Protein AF-0000000066302447 (afdb_homodimer)

InterPro domains:
  IPR000644 CBS domain [PS51371] (210-271)
  IPR002550 CNNM, transmembrane domain [PF01595] (18-188)
  IPR002550 CNNM, transmembrane domain [PS51846] (8-191)
  IPR044751 Ion transporter-like, CBS domain [cd04590] (206-306)
  IPR045095 Ancient conserved domain protein family [PTHR12064] (4-421)
  IPR046342 CBS domain superfamily [G3DSA:3.10.580.10] (189-322)
  IPR046342 CBS domain superfamily [G3DSA:3.10.580.10] (378-416)
  IPR046342 CBS domain superfamily [SSF54631] (194-410)

Nearest PDB structures (foldseek):
  4iy2-assembly1_A  TM=8.994E-01  e=2.923E-12  Homo sapiens
  4iy0-assembly1_A-2  TM=8.975E-01  e=4.958E-12  Homo sapiens
  6wus-assembly1_A-2  TM=8.958E-01  e=4.231E-12  Mus musculus
  8f6d-assembly1_A  TM=8.236E-01  e=1.724E-12  Homo sapiens
  4iys-assembly1_A-2  TM=8.165E-01  e=1.095E-11  Homo sapiens

Organism: Arabidopsis thaliana (NCBI:txid3702)

pLDDT: mean 77.13, std 24.18, range [18.23, 97.19]

Secondary structure (DSSP, 8-state):
------TTSHHHHHHHHHHHHHHHHHHHHHHHHHHHHTS-HHHHHHHHHHS-HHHHHHHHHHHHHHSSHHHHHHHHHHHHHHHHHHHHHHHTTTS-HHHHHHHHHHHHHIIIIIHHHHHHHHSHHHHHHHHHHHHHHHHHHHHHHHHHHHHHHHHHH------PPPHHHHHHHHHHTBGGGTSS--B-HHHHHHHHHHHHHTT-BHHHHPEEGGG---EETT-B--HHHHHHHHHHT-SEEEEEESEEEEEEEEEEGGGGGG--GGG--BGGGS--B---EEETT-BHHHHHHHHHTTS-SEEEEEEE---------------------------------------------------------------S-GGGGB---SSSPP----TTEEEEEEEEHHHHHHHHHTS----TT-------/------TTSHHHHHHHHHHHHHHHHHHHHHHHHHHHHTS-HHHHHHHHHHS-HHHHHHHHHHHHHHSSHHHHHHHHHHHHHHHHHHHHHHHTTTS-HHHHHHHHHHHHHIIIIIHHHHHHHHSHHHHHHHHHHHHHHHHHHTHHHHHHHHHHHHHHH------PPPHHHHHHHHHHTBGGGTSS--B-HHHHHHHHHHHHHTT-BHHHHPEEGGG---EETT-B--HHHHHHHHHHT-SEEEEEESEEEEEEEEEEGGGGGG--GGG--BGGGS-PBP--EEETT-BHHHHHHHHHTTS-SEEEEEEE---------------------------------------------------------------S-GGGGB---SSSPP----TTEEEEEEEEHHHHHHHHHTS----TT-------

GO terms:
  GO:0005886 plasma membrane (C, IDA)
  GO:0005886 plasma membrane (C, HDA)

Solvent-accessible surface area (backbone atoms only — not comparable to full-atom values): 46973 Å² total; per-residue (Å²): 129,61,55,70,56,56,85,84,37,71,66,39,54,51,50,50,52,51,47,53,49,33,35,51,50,15,6,50,26,42,6,46,44,47,15,53,67,32,53,51,67,60,58,36,52,28,25,41,73,41,40,56,75,68,48,18,52,28,27,57,50,32,48,74,56,53,70,45,49,51,41,44,51,41,32,31,49,50,55,20,48,54,26,60,62,50,43,58,67,64,44,50,30,70,37,66,70,70,65,36,48,56,49,48,51,51,48,40,45,44,54,19,34,48,50,30,28,55,50,20,60,73,39,17,62,63,52,42,29,72,43,30,66,59,51,52,52,47,43,62,70,38,33,84,64,24,44,61,54,22,51,52,45,40,71,74,71,46,74,88,68,71,84,72,70,50,72,61,26,43,44,47,48,44,46,45,31,14,48,86,59,71,62,77,22,82,38,46,69,65,47,37,41,29,40,44,16,44,61,50,38,73,77,34,28,35,65,79,54,41,44,48,51,89,76,55,76,68,44,54,40,82,38,51,39,24,62,66,51,50,49,48,48,52,69,71,58,56,62,65,37,42,25,18,55,104,40,84,57,32,64,69,23,28,32,51,45,58,72,44,42,82,49,55,38,88,70,42,50,41,45,69,77,45,80,31,25,51,50,51,77,39,54,37,76,39,44,40,63,58,53,50,55,52,26,32,71,12,71,38,57,44,32,37,24,29,41,81,52,75,74,71,67,75,68,75,82,75,81,72,75,75,80,84,75,77,77,74,76,77,81,80,84,79,79,81,85,65,90,74,81,81,69,76,71,74,71,70,71,74,76,73,72,74,75,81,71,75,66,71,85,62,83,66,78,72,70,70,50,72,46,83,75,72,58,79,50,43,54,77,65,85,83,54,79,74,85,70,65,56,92,50,52,43,53,53,21,38,37,39,51,65,42,54,48,24,51,31,51,67,43,75,71,41,46,64,79,54,36,73,61,74,82,124,128,63,52,71,57,55,86,84,38,72,65,38,54,52,51,50,50,51,47,52,49,32,36,51,51,16,6,50,24,42,6,45,46,48,16,54,66,35,55,52,68,59,58,35,53,29,24,41,75,42,39,56,75,69,48,18,54,28,27,57,50,32,47,73,58,53,70,46,49,53,42,43,50,41,32,31,49,50,54,20,49,54,28,59,63,49,43,56,68,64,43,51,30,71,37,66,70,70,63,32,49,54,51,49,50,50,48,40,45,43,54,18,34,48,50,29,27,55,50,20,60,72,39,17,61,63,53,42,28,71,44,30,67,60,51,52,50,49,43,61,71,38,34,84,66,25,45,62,54,22,51,52,47,40,69,74,72,46,75,89,69,72,85,72,71,48,72,61,26,44,45,47,47,44,47,45,31,14,47,87,59,71,63,76,22,81,37,46,70,66,46,39,42,30,42,42,15,44,62,50,38,73,78,34,30,36,65,78,53,40,44,48,52,89,78,54,76,68,44,53,40,81,39,52,40,25,62,65,51,50,48,48,48,53,68,71,59,57,64,64,37,42,26,18,54,104,39,85,56,33,63,70,23,29,34,51,44,57,71,45,41,84,51,55,38,88,68,42,48,41,45,70,77,45,80,30,25,51,51,53,78,40,56,37,77,39,43,39,62,60,53,51,56,50,26,31,70,12,72,36,57,44,32,38,24,30,42,78,49,75,74,69,66,72,69,72,75,75,79,66,78,77,75,84,81,73,86,73,79,77,81,83,85,79,81,80,88,68,88,78,79,82,71,78,72,76,71,72,71,73,78,72,74,74,74,82,71,76,66,72,85,62,81,68,79,72,70,68,49,71,48,85,73,71,58,81,50,44,56,79,66,85,82,54,79,72,85,71,67,58,92,47,53,44,51,53,23,38,37,40,51,66,43,55,50,24,50,31,50,66,42,75,73,41,46,63,81,54,37,72,60,70,80,125

Radius of gyration: 39.13 Å; Cα contacts (8 Å, |Δi|>4): 1210; chains: 2; bounding box: 132×111×74 Å

Sequence (848 aa):
MAVEYVCCSPNFFIHIAVIVFLVLFAGLMSGLTLGLMSLSLVDLEVLAKSGTPEHRKYAAKILPVVKNQHLLLVTLLICNAAAMETLPIFLDGLVTAWGAILISVTLILLFGEIIPQSICSRYGLAIGATVAPFVRVLVFICLPVAWPISKLLDFLLGHRRAALFRRAELKTLVDFHGNEAGKGGELTHDETTIIAGALELSEKMVKDAMTPISDIFVIDINAKLDRDLMNLILEKGHSRVPVYYEQPTNIIGLVLVKNLLTINPDEEIPVKNVTIRRIPRVPEILPLYDILNEFQKGLSHMAVVVRQCDKIHPLPSKNGSVKEARVDVDSEGTPTPQERMLRTKRSLQKWKSFPNRASSFKGGSKSKKWSKDNDADILQLNGNPLPKLAEEEEAVGIITMEDVIEELLQEEIFDETDHHFEDSMAVEYVCCSPNFFIHIAVIVFLVLFAGLMSGLTLGLMSLSLVDLEVLAKSGTPEHRKYAAKILPVVKNQHLLLVTLLICNAAAMETLPIFLDGLVTAWGAILISVTLILLFGEIIPQSICSRYGLAIGATVAPFVRVLVFICLPVAWPISKLLDFLLGHRRAALFRRAELKTLVDFHGNEAGKGGELTHDETTIIAGALELSEKMVKDAMTPISDIFVIDINAKLDRDLMNLILEKGHSRVPVYYEQPTNIIGLVLVKNLLTINPDEEIPVKNVTIRRIPRVPEILPLYDILNEFQKGLSHMAVVVRQCDKIHPLPSKNGSVKEARVDVDSEGTPTPQERMLRTKRSLQKWKSFPNRASSFKGGSKSKKWSKDNDADILQLNGNPLPKLAEEEEAVGIITMEDVIEELLQEEIFDETDHHFEDS

Structure (mmCIF, N/CA/C/O backbone):
data_AF-0000000066302447-model_v1
#
loop_
_entity.id
_entity.type
_entity.pdbx_description
1 polymer 'DUF21 domain-containing protein At4g33700'
#
loop_
_atom_site.group_PDB
_atom_site.id
_atom_site.type_symbol
_atom_site.label_atom_id
_atom_site.label_alt_id
_atom_site.label_comp_id
_atom_site.label_asym_id
_atom_site.label_entity_id
_atom_site.label_seq_id
_atom_site.pdbx_PDB_ins_code
_atom_site.Cartn_x
_atom_site.Cartn_y
_atom_site.Cartn_z
_atom_site.occupancy
_atom_site.B_iso_or_equiv
_atom_site.auth_seq_id
_atom_site.auth_comp_id
_atom_site.auth_asym_id
_atom_site.auth_atom_id
_atom_site.pdbx_PDB_model_num
ATOM 1 N N . MET A 1 1 ? -7.023 57.812 24.484 1 30.95 1 MET A N 1
ATOM 2 C CA . MET A 1 1 ? -8.312 58.312 24.953 1 30.95 1 MET A CA 1
ATOM 3 C C . MET A 1 1 ? -9.414 57.281 24.719 1 30.95 1 MET A C 1
ATOM 5 O O . MET A 1 1 ? -9.688 56.906 23.594 1 30.95 1 MET A O 1
ATOM 9 N N . ALA A 1 2 ? -9.586 56.438 25.688 1 41.81 2 ALA A N 1
ATOM 10 C CA . ALA A 1 2 ? -10.625 55.406 25.703 1 41.81 2 ALA A CA 1
ATOM 11 C C . ALA A 1 2 ? -11.992 56 25.375 1 41.81 2 ALA A C 1
ATOM 13 O O . ALA A 1 2 ? -12.477 56.875 26.094 1 41.81 2 ALA A O 1
ATOM 14 N N . VAL A 1 3 ? -12.172 56.281 24.156 1 43.91 3 VAL A N 1
ATOM 15 C CA . VAL A 1 3 ? -13.547 56.719 23.922 1 43.91 3 VAL A CA 1
ATOM 16 C C . VAL A 1 3 ? -14.516 55.812 24.688 1 43.91 3 VAL A C 1
ATOM 18 O O . VAL A 1 3 ? -14.492 54.594 24.547 1 43.91 3 VAL A O 1
ATOM 21 N N . GLU A 1 4 ? -14.836 56.188 25.891 1 48.19 4 GLU A N 1
ATOM 22 C CA . GLU A 1 4 ? -15.859 55.562 26.719 1 48.19 4 GLU A CA 1
ATOM 23 C C . GLU A 1 4 ? -17.125 55.281 25.906 1 48.19 4 GLU A C 1
ATOM 25 O O . GLU A 1 4 ? -17.812 56.188 25.484 1 48.19 4 GLU A O 1
ATOM 30 N N . TYR A 1 5 ? -17 54.312 25.031 1 49.69 5 TYR A N 1
ATOM 31 C CA . TYR A 1 5 ? -18.266 54.031 24.375 1 49.69 5 TYR A CA 1
ATOM 32 C C . TYR A 1 5 ? -19.375 53.781 25.406 1 49.69 5 TYR A C 1
ATOM 34 O O . TYR A 1 5 ? -19.156 53.094 26.391 1 49.69 5 TYR A O 1
ATOM 42 N N . VAL A 1 6 ? -20.172 54.75 25.578 1 51.84 6 VAL A N 1
ATOM 43 C CA . VAL A 1 6 ? -21.375 54.625 26.391 1 51.84 6 VAL A CA 1
ATOM 44 C C . VAL A 1 6 ? -22.125 53.375 26 1 51.84 6 VAL A C 1
ATOM 46 O O . VAL A 1 6 ? -22.328 53.094 24.812 1 51.84 6 VAL A O 1
ATOM 49 N N . CYS A 1 7 ? -22.344 52.531 26.906 1 54.97 7 CYS A N 1
ATOM 50 C CA . CYS A 1 7 ? -23.203 51.375 26.875 1 54.97 7 CYS A CA 1
ATOM 51 C C . CYS A 1 7 ? -24.562 51.719 26.25 1 54.97 7 CYS A C 1
ATOM 53 O O . CYS A 1 7 ? -25.125 52.75 26.547 1 54.97 7 CYS A O 1
ATOM 55 N N . CYS A 1 8 ? -24.828 51.125 25.094 1 59.94 8 CYS A N 1
ATOM 56 C CA . CYS A 1 8 ? -26.172 51.125 24.547 1 59.94 8 CYS A CA 1
ATOM 57 C C . CYS A 1 8 ? -26.281 52.094 23.375 1 59.94 8 CYS A C 1
ATOM 59 O O . CYS A 1 8 ? -27.391 52.469 22.969 1 59.94 8 CYS A O 1
ATOM 61 N N . SER A 1 9 ? -25.219 52.75 23.109 1 64.06 9 SER A N 1
ATOM 62 C CA . SER A 1 9 ? -25.328 53.562 21.906 1 64.06 9 SER A CA 1
ATOM 63 C C . SER A 1 9 ? -25.062 52.75 20.656 1 64.06 9 SER A C 1
ATOM 65 O O . SER A 1 9 ? -24.516 51.656 20.719 1 64.06 9 SER A O 1
ATOM 67 N N . PRO A 1 10 ? -25.719 53.031 19.625 1 74.12 10 PRO A N 1
ATOM 68 C CA . PRO A 1 10 ? -25.531 52.344 18.344 1 74.12 10 PRO A CA 1
ATOM 69 C C . PRO A 1 10 ? -24.062 52.094 18.016 1 74.12 10 PRO A C 1
ATOM 71 O O . PRO A 1 10 ? -23.719 51.062 17.438 1 74.12 10 PRO A O 1
ATOM 74 N N . ASN A 1 11 ? -23.297 53 18.438 1 74.81 11 ASN A N 1
ATOM 75 C CA . ASN A 1 11 ? -21.875 52.844 18.172 1 74.81 11 ASN A CA 1
ATOM 76 C C . ASN A 1 11 ? -21.266 51.688 18.953 1 74.81 11 ASN A C 1
ATOM 78 O O . ASN A 1 11 ? -20.344 51.031 18.484 1 74.81 11 ASN A O 1
ATOM 82 N N . PHE A 1 12 ? -21.875 51.469 20 1 75.94 12 PHE A N 1
ATOM 83 C CA . PHE A 1 12 ? -21.422 50.375 20.844 1 75.94 12 PHE A CA 1
ATOM 84 C C . PHE A 1 12 ? -21.719 49.031 20.188 1 75.94 12 PHE A C 1
ATOM 86 O O . PHE A 1 12 ? -20.859 48.156 20.141 1 75.94 12 PHE A O 1
ATOM 93 N N . PHE A 1 13 ? -22.844 48.969 19.609 1 79.62 13 PHE A N 1
ATOM 94 C CA . PHE A 1 13 ? -23.25 47.719 18.969 1 79.62 13 PHE A CA 1
ATOM 95 C C . PHE A 1 13 ? -22.453 47.5 17.688 1 79.62 13 PHE A C 1
ATOM 97 O O . PHE A 1 13 ? -22.125 46.375 17.344 1 79.62 13 PHE A O 1
ATOM 104 N N . ILE A 1 14 ? -22.141 48.562 17.031 1 81.56 14 ILE A N 1
ATOM 105 C CA . ILE A 1 14 ? -21.312 48.438 15.836 1 81.56 14 ILE A CA 1
ATOM 106 C C . ILE A 1 14 ? -19.906 48 16.219 1 81.56 14 ILE A C 1
ATOM 108 O O . ILE A 1 14 ? -19.297 47.156 15.547 1 81.56 14 ILE A O 1
ATOM 112 N N . HIS A 1 15 ? -19.484 48.5 17.312 1 81.25 15 HIS A N 1
ATOM 113 C CA . HIS A 1 15 ? -18.172 48.125 17.797 1 81.25 15 HIS A CA 1
ATOM 114 C C . HIS A 1 15 ? -18.125 46.656 18.188 1 81.25 15 HIS A C 1
ATOM 116 O O . HIS A 1 15 ? -17.172 45.938 17.859 1 81.25 15 HIS A O 1
ATOM 122 N N . ILE A 1 16 ? -19.156 46.156 18.734 1 81.44 16 ILE A N 1
ATOM 123 C CA . ILE A 1 16 ? -19.219 44.75 19.141 1 81.44 16 ILE A CA 1
ATOM 124 C C . ILE A 1 16 ? -19.328 43.844 17.906 1 81.44 16 ILE A C 1
ATOM 126 O O . ILE A 1 16 ? -18.719 42.781 17.844 1 81.44 16 ILE A O 1
ATOM 130 N N . ALA A 1 17 ? -20.094 44.312 16.984 1 87.25 17 ALA A N 1
ATOM 131 C CA . ALA A 1 17 ? -20.266 43.562 15.758 1 87.25 17 ALA A CA 1
ATOM 132 C C . ALA A 1 17 ? -18.938 43.438 15.008 1 87.25 17 ALA A C 1
ATOM 134 O O . ALA A 1 17 ? -18.641 42.375 14.453 1 87.25 17 ALA A O 1
ATOM 135 N N . VAL A 1 18 ? -18.172 44.438 15 1 85.69 18 VAL A N 1
ATOM 136 C CA . VAL A 1 18 ? -16.875 44.438 14.328 1 85.69 18 VAL A CA 1
ATOM 137 C C . VAL A 1 18 ? -15.914 43.5 15.062 1 85.69 18 VAL A C 1
ATOM 139 O O . VAL A 1 18 ? -15.164 42.75 14.438 1 85.69 18 VAL A O 1
ATOM 142 N N . ILE A 1 19 ? -16.016 43.5 16.359 1 83.5 19 ILE A N 1
ATOM 143 C CA . ILE A 1 19 ? -15.156 42.625 17.172 1 83.5 19 ILE A CA 1
ATOM 144 C C . ILE A 1 19 ? -15.484 41.156 16.906 1 83.5 19 ILE A C 1
ATOM 146 O O . ILE A 1 19 ? -14.586 40.344 16.703 1 83.5 19 ILE A O 1
ATOM 150 N N . VAL A 1 20 ? -16.719 40.844 16.844 1 88 20 VAL A N 1
ATOM 151 C CA . VAL A 1 20 ? -17.156 39.469 16.625 1 88 20 VAL A CA 1
ATOM 152 C C . VAL A 1 20 ? -16.75 39.031 15.219 1 88 20 VAL A C 1
ATOM 154 O O . VAL A 1 20 ? -16.281 37.906 15.023 1 88 20 VAL A O 1
ATOM 157 N N . PHE A 1 21 ? -16.859 39.906 14.312 1 90.62 21 PHE A N 1
ATOM 158 C CA . PHE A 1 21 ? -16.469 39.594 12.938 1 90.62 21 PHE A CA 1
ATOM 159 C C . PHE A 1 21 ? -14.977 39.344 12.844 1 90.62 21 PHE A C 1
ATOM 161 O O . PHE A 1 21 ? -14.547 38.375 12.203 1 90.62 21 PHE A O 1
ATOM 168 N N . LEU A 1 22 ? -14.211 40.188 13.484 1 88.5 22 LEU A N 1
ATOM 169 C CA . LEU A 1 22 ? -12.758 40.031 13.422 1 88.5 22 LEU A CA 1
ATOM 170 C C . LEU A 1 22 ? -12.305 38.75 14.102 1 88.5 22 LEU A C 1
ATOM 172 O O . LEU A 1 22 ? -11.391 38.094 13.617 1 88.5 22 LEU A O 1
ATOM 176 N N . VAL A 1 23 ? -12.977 38.375 15.164 1 89.19 23 VAL A N 1
ATOM 177 C CA . VAL A 1 23 ? -12.617 37.156 15.867 1 89.19 23 VAL A CA 1
ATOM 178 C C . VAL A 1 23 ? -12.961 35.938 15.008 1 89.19 23 VAL A C 1
ATOM 180 O O . VAL A 1 23 ? -12.164 35.031 14.891 1 89.19 23 VAL A O 1
ATOM 183 N N . LEU A 1 24 ? -14.117 35.969 14.375 1 93 24 LEU A N 1
ATOM 184 C CA . LEU A 1 24 ? -14.539 34.875 13.516 1 93 24 LEU A CA 1
ATOM 185 C C . LEU A 1 24 ? -13.656 34.781 12.281 1 93 24 LEU A C 1
ATOM 187 O O . LEU A 1 24 ? -13.32 33.656 11.836 1 93 24 LEU A O 1
ATOM 191 N N . PHE A 1 25 ? -13.336 35.906 11.742 1 94.12 25 PHE A N 1
ATOM 192 C CA . PHE A 1 25 ? -12.453 35.938 10.586 1 94.12 25 PHE A CA 1
ATOM 193 C C . PHE A 1 25 ? -11.07 35.406 10.938 1 94.12 25 PHE A C 1
ATOM 195 O O . PHE A 1 25 ? -10.5 34.594 10.203 1 94.12 25 PHE A O 1
ATOM 202 N N . ALA A 1 26 ? -10.539 35.875 12.094 1 92.56 26 ALA A N 1
ATOM 203 C CA . ALA A 1 26 ? -9.25 35.406 12.57 1 92.56 26 ALA A CA 1
ATOM 204 C C . ALA A 1 26 ? -9.289 33.875 12.836 1 92.56 26 ALA A C 1
ATOM 206 O O . ALA A 1 26 ? -8.336 33.188 12.5 1 92.56 26 ALA A O 1
ATOM 207 N N . GLY A 1 27 ? -10.383 33.5 13.414 1 95.12 27 GLY A N 1
ATOM 208 C CA . GLY A 1 27 ? -10.555 32.062 13.664 1 95.12 27 GLY A CA 1
ATOM 209 C C . GLY A 1 27 ? -10.609 31.234 12.391 1 95.12 27 GLY A C 1
ATOM 210 O O . GLY A 1 27 ? -10.023 30.156 12.32 1 95.12 27 GLY A O 1
ATOM 211 N N . LEU A 1 28 ? -11.281 31.734 11.461 1 96.31 28 LEU A N 1
ATOM 212 C CA . LEU A 1 28 ? -11.375 31.031 10.188 1 96.31 28 LEU A CA 1
ATOM 213 C C . LEU A 1 28 ? -10.016 30.953 9.516 1 96.31 28 LEU A C 1
ATOM 215 O O . LEU A 1 28 ? -9.641 29.891 9 1 96.31 28 LEU A O 1
ATOM 219 N N . MET A 1 29 ? -9.258 32.031 9.555 1 96.25 29 MET A N 1
ATOM 220 C CA . MET A 1 29 ? -7.938 32.031 8.93 1 96.25 29 MET A CA 1
ATOM 221 C C . MET A 1 29 ? -6.984 31.094 9.664 1 96.25 29 MET A C 1
ATOM 223 O O . MET A 1 29 ? -6.258 30.328 9.039 1 96.25 29 MET A O 1
ATOM 227 N N . SER A 1 30 ? -7 31.141 10.961 1 95.44 30 SER A N 1
ATOM 228 C CA . SER A 1 30 ? -6.113 30.281 11.75 1 95.44 30 SER A CA 1
ATOM 229 C C . SER A 1 30 ? -6.48 28.812 11.602 1 95.44 30 SER A C 1
ATOM 231 O O . SER A 1 30 ? -5.602 27.969 11.469 1 95.44 30 SER A O 1
ATOM 233 N N . GLY A 1 31 ? -7.758 28.547 11.633 1 96.38 31 GLY A N 1
ATOM 234 C CA . GLY A 1 31 ? -8.227 27.172 11.422 1 96.38 31 GLY A CA 1
ATOM 235 C C . GLY A 1 31 ? -7.879 26.641 10.047 1 96.38 31 GLY A C 1
ATOM 236 O O . GLY A 1 31 ? -7.43 25.5 9.922 1 96.38 31 GLY A O 1
ATOM 237 N N . LEU A 1 32 ? -8.07 27.422 9.07 1 96.62 32 LEU A N 1
ATOM 238 C CA . LEU A 1 32 ? -7.781 27 7.707 1 96.62 32 LEU A CA 1
ATOM 239 C C . LEU A 1 32 ? -6.285 26.797 7.504 1 96.62 32 LEU A C 1
ATOM 241 O O . LEU A 1 32 ? -5.871 25.922 6.734 1 96.62 32 LEU A O 1
ATOM 245 N N . THR A 1 33 ? -5.492 27.547 8.18 1 95.69 33 THR A N 1
ATOM 246 C CA . THR A 1 33 ? -4.047 27.375 8.094 1 95.69 33 THR A CA 1
ATOM 247 C C . THR A 1 33 ? -3.65 25.969 8.531 1 95.69 33 THR A C 1
ATOM 249 O O . THR A 1 33 ? -2.988 25.234 7.789 1 95.69 33 THR A O 1
ATOM 252 N N . LEU A 1 34 ? -4.117 25.594 9.664 1 94.31 34 LEU A N 1
ATOM 253 C CA . LEU A 1 34 ? -3.793 24.266 10.156 1 94.31 34 LEU A CA 1
ATOM 254 C C . LEU A 1 34 ? -4.516 23.188 9.344 1 94.31 34 LEU A C 1
ATOM 256 O O . LEU A 1 34 ? -3.92 22.172 8.984 1 94.31 34 LEU A O 1
ATOM 260 N N . GLY A 1 35 ? -5.746 23.453 9.039 1 93.69 35 GLY A N 1
ATOM 261 C CA . GLY A 1 35 ? -6.562 22.469 8.344 1 93.69 35 GLY A CA 1
ATOM 262 C C . GLY A 1 35 ? -6.074 22.156 6.945 1 93.69 35 GLY A C 1
ATOM 263 O O . GLY A 1 35 ? -5.977 21 6.555 1 93.69 35 GLY A O 1
ATOM 264 N N . LEU A 1 36 ? -5.738 23.156 6.191 1 94.12 36 LEU A N 1
ATOM 265 C CA . LEU A 1 36 ? -5.367 22.969 4.793 1 94.12 36 LEU A CA 1
ATOM 266 C C . LEU A 1 36 ? -3.895 22.594 4.668 1 94.12 36 LEU A C 1
ATOM 268 O O . LEU A 1 36 ? -3.527 21.766 3.818 1 94.12 36 LEU A O 1
ATOM 272 N N . MET A 1 37 ? -3.104 23.078 5.543 1 92.06 37 MET A N 1
ATOM 273 C CA . MET A 1 37 ? -1.672 22.797 5.461 1 92.06 37 MET A CA 1
ATOM 274 C C . MET A 1 37 ? -1.355 21.406 5.98 1 92.06 37 MET A C 1
ATOM 276 O O . MET A 1 37 ? -0.287 20.859 5.695 1 92.06 37 MET A O 1
ATOM 280 N N . SER A 1 38 ? -2.244 20.828 6.754 1 89.75 38 SER A N 1
ATOM 281 C CA . SER A 1 38 ? -2.016 19.5 7.312 1 89.75 38 SER A CA 1
ATOM 282 C C . SER A 1 38 ? -2.381 18.406 6.309 1 89.75 38 SER A C 1
ATOM 284 O O . SER A 1 38 ? -2.035 17.25 6.5 1 89.75 38 SER A O 1
ATOM 286 N N . LEU A 1 39 ? -3.01 18.781 5.238 1 88.81 39 LEU A N 1
ATOM 287 C CA . LEU A 1 39 ? -3.412 17.797 4.234 1 88.81 39 LEU A CA 1
ATOM 288 C C . LEU A 1 39 ? -2.258 17.484 3.291 1 88.81 39 LEU A C 1
ATOM 290 O O . LEU A 1 39 ? -1.653 18.391 2.715 1 88.81 39 LEU A O 1
ATOM 294 N N . SER A 1 40 ? -1.938 16.203 3.215 1 87.5 40 SER A N 1
ATOM 295 C CA . SER A 1 40 ? -0.898 15.766 2.287 1 87.5 40 SER A CA 1
ATOM 296 C C . SER A 1 40 ? -1.38 15.844 0.842 1 87.5 40 SER A C 1
ATOM 298 O O . SER A 1 40 ? -2.521 15.484 0.542 1 87.5 40 SER A O 1
ATOM 300 N N . LEU A 1 41 ? -0.527 16.297 -0.029 1 88.69 41 LEU A N 1
ATOM 301 C CA . LEU A 1 41 ? -0.866 16.391 -1.444 1 88.69 41 LEU A CA 1
ATOM 302 C C . LEU A 1 41 ? -1.143 15.016 -2.029 1 88.69 41 LEU A C 1
ATOM 304 O O . LEU A 1 41 ? -2.062 14.852 -2.834 1 88.69 41 LEU A O 1
ATOM 308 N N . VAL A 1 42 ? -0.39 14.055 -1.622 1 88.19 42 VAL A N 1
ATOM 309 C CA . VAL A 1 42 ? -0.559 12.695 -2.125 1 88.19 42 VAL A CA 1
ATOM 310 C C . VAL A 1 42 ? -1.913 12.141 -1.683 1 88.19 42 VAL A C 1
ATOM 312 O O . VAL A 1 42 ? -2.645 11.562 -2.486 1 88.19 42 VAL A O 1
ATOM 315 N N . ASP A 1 43 ? -2.248 12.422 -0.478 1 89.38 43 ASP A N 1
ATOM 316 C CA . ASP A 1 43 ? -3.531 11.953 0.036 1 89.38 43 ASP A CA 1
ATOM 317 C C . ASP A 1 43 ? -4.691 12.602 -0.717 1 89.38 43 ASP A C 1
ATOM 319 O O . ASP A 1 43 ? -5.688 11.938 -1.022 1 89.38 43 ASP A O 1
ATOM 323 N N . LEU A 1 44 ? -4.492 13.836 -0.973 1 91.81 44 LEU A N 1
ATOM 324 C CA . LEU A 1 44 ? -5.547 14.562 -1.67 1 91.81 44 LEU A CA 1
ATOM 325 C C . LEU A 1 44 ? -5.707 14.047 -3.098 1 91.81 44 LEU A C 1
ATOM 327 O O . LEU A 1 44 ? -6.832 13.914 -3.59 1 91.81 44 LEU A O 1
ATOM 331 N N . GLU A 1 45 ? -4.645 13.797 -3.727 1 91.75 45 GLU A N 1
ATOM 332 C CA . GLU A 1 45 ? -4.711 13.266 -5.086 1 91.75 45 GLU A CA 1
ATOM 333 C C . GLU A 1 45 ? -5.34 11.875 -5.109 1 91.75 45 GLU A C 1
ATOM 335 O O . GLU A 1 45 ? -6.105 11.555 -6.02 1 91.75 45 GLU A O 1
ATOM 340 N N . VAL A 1 46 ? -4.945 11.078 -4.141 1 91.88 46 VAL A N 1
ATOM 341 C CA . VAL A 1 46 ? -5.527 9.742 -4.023 1 91.88 46 VAL A CA 1
ATOM 342 C C . VAL A 1 46 ? -7.039 9.859 -3.83 1 91.88 46 VAL A C 1
ATOM 344 O O . VAL A 1 46 ? -7.809 9.148 -4.484 1 91.88 46 VAL A O 1
ATOM 347 N N . LEU A 1 47 ? -7.504 10.773 -2.969 1 93.38 47 LEU A N 1
ATOM 348 C CA . LEU A 1 47 ? -8.922 10.961 -2.693 1 93.38 47 LEU A CA 1
ATOM 349 C C . LEU A 1 47 ? -9.648 11.492 -3.924 1 93.38 47 LEU A C 1
ATOM 351 O O . LEU A 1 47 ? -10.789 11.109 -4.191 1 93.38 47 LEU A O 1
ATOM 355 N N . ALA A 1 48 ? -9 12.336 -4.637 1 94.56 48 ALA A N 1
ATOM 356 C CA . ALA A 1 48 ? -9.609 12.906 -5.836 1 94.56 48 ALA A CA 1
ATOM 357 C C . ALA A 1 48 ? -9.836 11.844 -6.898 1 94.56 48 ALA A C 1
ATOM 359 O O . ALA A 1 48 ? -10.805 11.914 -7.66 1 94.56 48 ALA A O 1
ATOM 360 N N . LYS A 1 49 ? -9.023 10.883 -6.941 1 92.44 49 LYS A N 1
ATOM 361 C CA . LYS A 1 49 ? -9.094 9.859 -7.98 1 92.44 49 LYS A CA 1
ATOM 362 C C . LYS A 1 49 ? -9.977 8.695 -7.543 1 92.44 49 LYS A C 1
ATOM 364 O O . LYS A 1 49 ? -10.766 8.172 -8.336 1 92.44 49 LYS A O 1
ATOM 369 N N . SER A 1 50 ? -9.836 8.281 -6.254 1 92.31 50 SER A N 1
ATOM 370 C CA . SER A 1 50 ? -10.469 7.023 -5.871 1 92.31 50 SER A CA 1
ATOM 371 C C . SER A 1 50 ? -11.211 7.16 -4.547 1 92.31 50 SER A C 1
ATOM 373 O O . SER A 1 50 ? -11.539 6.156 -3.906 1 92.31 50 SER A O 1
ATOM 375 N N . GLY A 1 51 ? -11.422 8.305 -4.102 1 91.5 51 GLY A N 1
ATOM 376 C CA . GLY A 1 51 ? -12.188 8.477 -2.873 1 91.5 51 GLY A CA 1
ATOM 377 C C . GLY A 1 51 ? -13.68 8.312 -3.072 1 91.5 51 GLY A C 1
ATOM 378 O O . GLY A 1 51 ? -14.133 7.984 -4.172 1 91.5 51 GLY A O 1
ATOM 379 N N . THR A 1 52 ? -14.414 8.344 -2.016 1 91.75 52 THR A N 1
ATOM 380 C CA . THR A 1 52 ? -15.867 8.375 -2.113 1 91.75 52 THR A CA 1
ATOM 381 C C . THR A 1 52 ? -16.328 9.586 -2.924 1 91.75 52 THR A C 1
ATOM 383 O O . THR A 1 52 ? -15.578 10.547 -3.094 1 91.75 52 THR A O 1
ATOM 386 N N . PRO A 1 53 ? -17.484 9.492 -3.469 1 93.44 53 PRO A N 1
ATOM 387 C CA . PRO A 1 53 ? -17.938 10.602 -4.309 1 93.44 53 PRO A CA 1
ATOM 388 C C . PRO A 1 53 ? -17.875 11.953 -3.594 1 93.44 53 PRO A C 1
ATOM 390 O O . PRO A 1 53 ? -17.469 12.953 -4.188 1 93.44 53 PRO A O 1
ATOM 393 N N . GLU A 1 54 ? -18.266 12.039 -2.416 1 94.25 54 GLU A N 1
ATOM 394 C CA . GLU A 1 54 ? -18.203 13.273 -1.646 1 94.25 54 GLU A CA 1
ATOM 395 C C . GLU A 1 54 ? -16.766 13.727 -1.431 1 94.25 54 GLU A C 1
ATOM 397 O O . GLU A 1 54 ? -16.438 14.898 -1.623 1 94.25 54 GLU A O 1
ATOM 402 N N . HIS A 1 55 ? -15.969 12.766 -1.048 1 93.31 55 HIS A N 1
ATOM 403 C CA . HIS A 1 55 ? -14.57 13.086 -0.775 1 93.31 55 HIS A CA 1
ATOM 404 C C . HIS A 1 55 ? -13.836 13.461 -2.055 1 93.31 55 HIS A C 1
ATOM 406 O O . HIS A 1 55 ? -12.922 14.297 -2.029 1 93.31 55 HIS A O 1
ATOM 412 N N . ARG A 1 56 ? -14.234 12.859 -3.131 1 94.94 56 ARG A N 1
ATOM 413 C CA . ARG A 1 56 ? -13.617 13.195 -4.41 1 94.94 56 ARG A CA 1
ATOM 414 C C . ARG A 1 56 ? -13.883 14.648 -4.781 1 94.94 56 ARG A C 1
ATOM 416 O O . ARG A 1 56 ? -12.984 15.352 -5.254 1 94.94 56 ARG A O 1
ATOM 423 N N . LYS A 1 57 ? -15.07 15.055 -4.539 1 95.75 57 LYS A N 1
ATOM 424 C CA . LYS A 1 57 ? -15.438 16.438 -4.828 1 95.75 57 LYS A CA 1
ATOM 425 C C . LYS A 1 57 ? -14.688 17.406 -3.918 1 95.75 57 LYS A C 1
ATOM 427 O O . LYS A 1 57 ? -14.195 18.438 -4.375 1 95.75 57 LYS A O 1
ATOM 432 N N . TYR A 1 58 ? -14.641 17.047 -2.664 1 96.19 58 TYR A N 1
ATOM 433 C CA . TYR A 1 58 ? -13.922 17.875 -1.708 1 96.19 58 TYR A CA 1
ATOM 434 C C . TYR A 1 58 ? -12.461 18.016 -2.1 1 96.19 58 TYR A C 1
ATOM 436 O O . TYR A 1 58 ? -11.922 19.125 -2.133 1 96.19 58 TYR A O 1
ATOM 444 N N . ALA A 1 59 ? -11.844 16.859 -2.41 1 96 59 ALA A N 1
ATOM 445 C CA . ALA A 1 59 ? -10.422 16.859 -2.754 1 96 59 ALA A CA 1
ATOM 446 C C . ALA A 1 59 ? -10.156 17.656 -4.02 1 96 59 ALA A C 1
ATOM 448 O O . ALA A 1 59 ? -9.18 18.406 -4.094 1 96 59 ALA A O 1
ATOM 449 N N . ALA A 1 60 ? -11.039 17.609 -4.961 1 95.25 60 ALA A N 1
ATOM 450 C CA . ALA A 1 60 ? -10.867 18.312 -6.227 1 95.25 60 ALA A CA 1
ATOM 451 C C . ALA A 1 60 ? -10.93 19.828 -6.027 1 95.25 60 ALA A C 1
ATOM 453 O O . ALA A 1 60 ? -10.242 20.578 -6.719 1 95.25 60 ALA A O 1
ATOM 454 N N . LYS A 1 61 ? -11.695 20.266 -5.098 1 95.62 61 LYS A N 1
ATOM 455 C CA . LYS A 1 61 ? -11.852 21.688 -4.816 1 95.62 61 LYS A CA 1
ATOM 456 C C . LYS A 1 61 ? -10.641 22.234 -4.066 1 95.62 61 LYS A C 1
ATOM 458 O O . LYS A 1 61 ? -10.266 23.391 -4.242 1 95.62 61 LYS A O 1
ATOM 463 N N . ILE A 1 62 ? -10.047 21.422 -3.266 1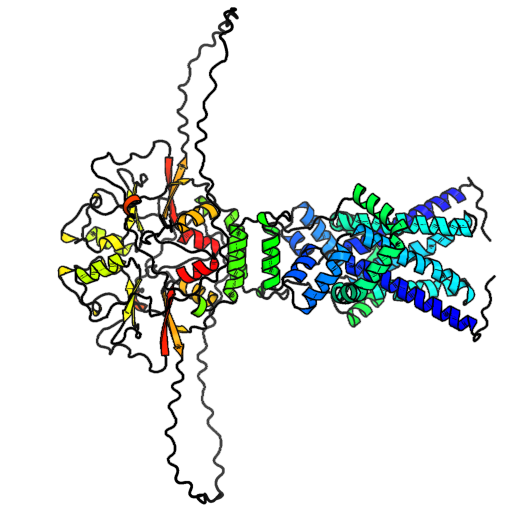 96.31 62 ILE A N 1
ATOM 464 C CA . ILE A 1 62 ? -8.984 21.859 -2.373 1 96.31 62 ILE A CA 1
ATOM 465 C C . ILE A 1 62 ? -7.648 21.828 -3.109 1 96.31 62 ILE A C 1
ATOM 467 O O . ILE A 1 62 ? -6.777 22.672 -2.865 1 96.31 62 ILE A O 1
ATOM 471 N N . LEU A 1 63 ? -7.469 20.906 -4.066 1 94.62 63 LEU A N 1
ATOM 472 C CA . LEU A 1 63 ? -6.188 20.625 -4.699 1 94.62 63 LEU A CA 1
ATOM 473 C C . LEU A 1 63 ? -5.602 21.875 -5.348 1 94.62 63 LEU A C 1
ATOM 475 O O . LEU A 1 63 ? -4.438 22.203 -5.125 1 94.62 63 LEU A O 1
ATOM 479 N N . PRO A 1 64 ? -6.422 22.656 -6.023 1 93.25 64 PRO A N 1
ATOM 480 C CA . PRO A 1 64 ? -5.828 23.844 -6.668 1 93.25 64 PRO A CA 1
ATOM 481 C C . PRO A 1 64 ? -5.375 24.891 -5.664 1 93.25 64 PRO A C 1
ATOM 483 O O . PRO A 1 64 ? -4.449 25.656 -5.945 1 93.25 64 PRO A O 1
ATOM 486 N N . VAL A 1 65 ? -5.949 24.953 -4.508 1 93.06 65 VAL A N 1
ATOM 487 C CA . VAL A 1 65 ? -5.637 25.953 -3.49 1 93.06 65 VAL A CA 1
ATOM 488 C C . VAL A 1 65 ? -4.371 25.547 -2.738 1 93.06 65 VAL A C 1
ATOM 490 O O . VAL A 1 65 ? -3.543 26.391 -2.402 1 93.06 65 VAL A O 1
ATOM 493 N N . VAL A 1 66 ? -4.203 24.25 -2.551 1 92.56 66 VAL A N 1
ATOM 494 C CA . VAL A 1 66 ? -3.125 23.75 -1.702 1 92.56 66 VAL A CA 1
ATOM 495 C C . VAL A 1 66 ? -1.876 23.516 -2.545 1 92.56 66 VAL A C 1
ATOM 497 O O . VAL A 1 66 ? -0.773 23.375 -2.01 1 92.56 66 VAL A O 1
ATOM 500 N N . LYS A 1 67 ? -1.999 23.484 -3.846 1 89.62 67 LYS A N 1
ATOM 501 C CA . LYS A 1 67 ? -0.869 23.219 -4.73 1 89.62 67 LYS A CA 1
ATOM 502 C C . LYS A 1 67 ? 0.26 24.219 -4.492 1 89.62 67 LYS A C 1
ATOM 504 O O . LYS A 1 67 ? 1.436 23.859 -4.492 1 89.62 67 LYS A O 1
ATOM 509 N N . ASN A 1 68 ? -0.124 25.469 -4.312 1 90.88 68 ASN A N 1
ATOM 510 C CA . ASN A 1 68 ? 0.854 26.484 -3.926 1 90.88 68 ASN A CA 1
ATOM 511 C C . ASN A 1 68 ? 0.848 26.719 -2.418 1 90.88 68 ASN A C 1
ATOM 513 O O . ASN A 1 68 ? 0.275 27.703 -1.943 1 90.88 68 ASN A O 1
ATOM 517 N N . GLN A 1 69 ? 1.571 25.938 -1.771 1 91.81 69 GLN A N 1
ATOM 518 C CA . GLN A 1 69 ? 1.496 25.859 -0.317 1 91.81 69 GLN A CA 1
ATOM 519 C C . GLN A 1 69 ? 1.992 27.141 0.336 1 91.81 69 GLN A C 1
ATOM 521 O O . GLN A 1 69 ? 1.377 27.641 1.279 1 91.81 69 GLN A O 1
ATOM 526 N N . HIS A 1 70 ? 3.145 27.719 -0.167 1 94.06 70 HIS A N 1
ATOM 527 C CA . HIS A 1 70 ? 3.684 28.922 0.439 1 94.06 70 HIS A CA 1
ATOM 528 C C . HIS A 1 70 ? 2.752 30.109 0.219 1 94.06 70 HIS A C 1
ATOM 530 O O . HIS A 1 70 ? 2.559 30.938 1.121 1 94.06 70 HIS A O 1
ATOM 536 N N . LEU A 1 71 ? 2.191 30.234 -0.97 1 95.44 71 LEU A N 1
ATOM 537 C CA . LEU A 1 71 ? 1.262 31.328 -1.257 1 95.44 71 LEU A CA 1
ATOM 538 C C . LEU A 1 71 ? 0.027 31.234 -0.366 1 95.44 71 LEU A C 1
ATOM 540 O O . LEU A 1 71 ? -0.445 32.25 0.155 1 95.44 71 LEU A O 1
ATOM 544 N N . LEU A 1 72 ? -0.475 30.031 -0.221 1 95.75 72 LEU A N 1
ATOM 545 C CA . LEU A 1 72 ? -1.635 29.812 0.636 1 95.75 72 LEU A CA 1
ATOM 546 C C . LEU A 1 72 ? -1.312 30.156 2.088 1 95.75 72 LEU A C 1
ATOM 548 O O . LEU A 1 72 ? -2.066 30.875 2.744 1 95.75 72 LEU A O 1
ATOM 552 N N . LEU A 1 73 ? -0.182 29.609 2.598 1 95.75 73 LEU A N 1
ATOM 553 C CA . LEU A 1 73 ? 0.24 29.844 3.977 1 95.75 73 LEU A CA 1
ATOM 554 C C . LEU A 1 73 ? 0.376 31.328 4.27 1 95.75 73 LEU A C 1
ATOM 556 O O . LEU A 1 73 ? -0.193 31.828 5.242 1 95.75 73 LEU A O 1
ATOM 560 N N . VAL A 1 74 ? 1.064 32.062 3.404 1 96.06 74 VAL A N 1
ATOM 561 C CA . VAL A 1 74 ? 1.315 33.469 3.609 1 96.06 74 VAL A CA 1
ATOM 562 C C . VAL A 1 74 ? -0.003 34.25 3.57 1 96.06 74 VAL A C 1
ATOM 564 O O . VAL A 1 74 ? -0.234 35.156 4.391 1 96.06 74 VAL A O 1
ATOM 567 N N . THR A 1 75 ? -0.855 33.906 2.656 1 96.81 75 THR A N 1
ATOM 568 C CA . THR A 1 75 ? -2.143 34.594 2.525 1 96.81 75 THR A CA 1
ATOM 569 C C . THR A 1 75 ? -2.965 34.438 3.803 1 96.81 75 THR A C 1
ATOM 571 O O . THR A 1 75 ? -3.475 35.406 4.34 1 96.81 75 THR A O 1
ATOM 574 N N . LEU A 1 76 ? -3.053 33.219 4.277 1 96.69 76 LEU A N 1
ATOM 575 C CA . LEU A 1 76 ? -3.867 32.969 5.457 1 96.69 76 LEU A CA 1
ATOM 576 C C . LEU A 1 76 ? -3.262 33.625 6.691 1 96.69 76 LEU A C 1
ATOM 578 O O . LEU A 1 76 ? -3.986 34.156 7.531 1 96.69 76 LEU A O 1
ATOM 582 N N . LEU A 1 77 ? -1.947 33.656 6.777 1 95.06 77 LEU A N 1
ATOM 583 C CA . LEU A 1 77 ? -1.276 34.25 7.93 1 95.06 77 LEU A CA 1
ATOM 584 C C . LEU A 1 77 ? -1.413 35.75 7.91 1 95.06 77 LEU A C 1
ATOM 586 O O . LEU A 1 77 ? -1.579 36.375 8.961 1 95.06 77 LEU A O 1
ATOM 590 N N . ILE A 1 78 ? -1.362 36.375 6.734 1 94 78 ILE A N 1
ATOM 591 C CA . ILE A 1 78 ? -1.523 37.812 6.602 1 94 78 ILE A CA 1
ATOM 592 C C . ILE A 1 78 ? -2.939 38.219 7.012 1 94 78 ILE A C 1
ATOM 594 O O . ILE A 1 78 ? -3.127 39.188 7.766 1 94 78 ILE A O 1
ATOM 598 N N . CYS A 1 79 ? -3.889 37.5 6.52 1 94.31 79 CYS A N 1
ATOM 599 C CA . CYS A 1 79 ? -5.277 37.781 6.855 1 94.31 79 CYS A CA 1
ATOM 600 C C . CYS A 1 79 ? -5.535 37.562 8.344 1 94.31 79 CYS A C 1
ATOM 602 O O . CYS A 1 79 ? -6.242 38.344 8.969 1 94.31 79 CYS A O 1
ATOM 604 N N . ASN A 1 80 ? -4.957 36.531 8.898 1 92.5 80 ASN A N 1
ATOM 605 C CA . ASN A 1 80 ? -5.09 36.281 10.336 1 92.5 80 ASN A CA 1
ATOM 606 C C . ASN A 1 80 ? -4.449 37.375 11.156 1 92.5 80 ASN A C 1
ATOM 608 O O . ASN A 1 80 ? -5.059 37.906 12.094 1 92.5 80 ASN A O 1
ATOM 612 N N . ALA A 1 81 ? -3.248 37.75 10.805 1 88.19 81 ALA A N 1
ATOM 613 C CA . ALA A 1 81 ? -2.525 38.812 11.516 1 88.19 81 ALA A CA 1
ATOM 614 C C . ALA A 1 81 ? -3.277 40.156 11.445 1 88.19 81 ALA A C 1
ATOM 616 O O . ALA A 1 81 ? -3.334 40.875 12.43 1 88.19 81 ALA A O 1
ATOM 617 N N . ALA A 1 82 ? -3.844 40.406 10.273 1 86.69 82 ALA A N 1
ATOM 618 C CA . ALA A 1 82 ? -4.598 41.656 10.094 1 86.69 82 ALA A CA 1
ATOM 619 C C . ALA A 1 82 ? -5.793 41.719 11.039 1 86.69 82 ALA A C 1
ATOM 621 O O . ALA A 1 82 ? -6.066 42.75 11.648 1 86.69 82 ALA A O 1
ATOM 622 N N . ALA A 1 83 ? -6.43 40.625 11.18 1 87.19 83 ALA A N 1
ATOM 623 C CA . ALA A 1 83 ? -7.586 40.562 12.07 1 87.19 83 ALA A CA 1
ATOM 624 C C . ALA A 1 83 ? -7.16 40.625 13.531 1 87.19 83 ALA A C 1
ATOM 626 O O . ALA A 1 83 ? -7.742 41.375 14.32 1 87.19 83 ALA A O 1
ATOM 627 N N . MET A 1 84 ? -6.121 39.906 13.914 1 82.56 84 MET A N 1
ATOM 628 C CA . MET A 1 84 ? -5.672 39.812 15.297 1 82.56 84 MET A CA 1
ATOM 629 C C . MET A 1 84 ? -5.082 41.125 15.773 1 82.56 84 MET A C 1
ATOM 631 O O . MET A 1 84 ? -5.203 41.5 16.953 1 82.56 84 MET A O 1
ATOM 635 N N . GLU A 1 85 ? -4.461 41.875 14.922 1 76 85 GLU A N 1
ATOM 636 C CA . GLU A 1 85 ? -3.861 43.125 15.289 1 76 85 GLU A CA 1
ATOM 637 C C . GLU A 1 85 ? -4.91 44.25 15.352 1 76 85 GLU A C 1
ATOM 639 O O . GLU A 1 85 ? -4.742 45.219 16.062 1 76 85 GLU A O 1
ATOM 644 N N . THR A 1 86 ? -5.961 44.156 14.586 1 76.44 86 THR A N 1
ATOM 645 C CA . THR A 1 86 ? -7.012 45.156 14.547 1 76.44 86 THR A CA 1
ATOM 646 C C . THR A 1 86 ? -7.938 45.031 15.758 1 76.44 86 THR A C 1
ATOM 648 O O . THR A 1 86 ? -8.477 46.031 16.234 1 76.44 86 THR A O 1
ATOM 651 N N . LEU A 1 87 ? -7.973 43.906 16.312 1 76.38 87 LEU A N 1
ATOM 652 C CA . LEU A 1 87 ? -8.945 43.594 17.359 1 76.38 87 LEU A CA 1
ATOM 653 C C . LEU A 1 87 ? -8.688 44.438 18.594 1 76.38 87 LEU A C 1
ATOM 655 O O . LEU A 1 87 ? -9.609 45.062 19.141 1 76.38 87 LEU A O 1
ATOM 659 N N . PRO A 1 88 ? -7.387 44.531 19.094 1 70.75 88 PRO A N 1
ATOM 660 C CA . PRO A 1 88 ? -7.141 45.312 20.297 1 70.75 88 PRO A CA 1
ATOM 661 C C . PRO A 1 88 ? -7.512 46.781 20.125 1 70.75 88 PRO A C 1
ATOM 663 O O . PRO A 1 88 ? -7.891 47.438 21.094 1 70.75 88 PRO A O 1
ATOM 666 N N . ILE A 1 89 ? -7.43 47.281 18.938 1 67.75 89 ILE A N 1
ATOM 667 C CA . ILE A 1 89 ? -7.762 48.656 18.641 1 67.75 89 ILE A CA 1
ATOM 668 C C . ILE A 1 89 ? -9.25 48.906 18.891 1 67.75 89 ILE A C 1
ATOM 670 O O . ILE A 1 89 ? -9.641 49.938 19.422 1 67.75 89 ILE A O 1
ATOM 674 N N . PHE A 1 90 ? -10.086 47.969 18.609 1 72.31 90 PHE A N 1
ATOM 675 C CA . PHE A 1 90 ? -11.523 48.125 18.781 1 72.31 90 PHE A CA 1
ATOM 676 C C . PHE A 1 90 ? -11.938 47.781 20.203 1 72.31 90 PHE A C 1
ATOM 678 O O . PHE A 1 90 ? -12.945 48.281 20.703 1 72.31 90 PHE A O 1
ATOM 685 N N . LEU A 1 91 ? -11.188 46.969 20.938 1 70.88 91 LEU A N 1
ATOM 686 C CA . LEU A 1 91 ? -11.516 46.562 22.312 1 70.88 91 LEU A CA 1
ATOM 687 C C . LEU A 1 91 ? -11.086 47.656 23.312 1 70.88 91 LEU A C 1
ATOM 689 O O . LEU A 1 91 ? -11.695 47.781 24.375 1 70.88 91 LEU A O 1
ATOM 693 N N . ASP A 1 92 ? -9.906 48.219 23.078 1 64.94 92 ASP A N 1
ATOM 694 C CA . ASP A 1 92 ? -9.406 49.281 23.953 1 64.94 92 ASP A CA 1
ATOM 695 C C . ASP A 1 92 ? -10.477 50.344 24.219 1 64.94 92 ASP A C 1
ATOM 697 O O . ASP A 1 92 ? -10.5 50.969 25.281 1 64.94 92 ASP A O 1
ATOM 701 N N . GLY A 1 93 ? -11.414 50.5 23.406 1 60.88 93 GLY A N 1
ATOM 702 C CA . GLY A 1 93 ? -12.453 51.5 23.609 1 60.88 93 GLY A CA 1
ATOM 703 C C . GLY A 1 93 ? -13.539 51.062 24.562 1 60.88 93 GLY A C 1
ATOM 704 O O . GLY A 1 93 ? -14.305 51.875 25.078 1 60.88 93 GLY A O 1
ATOM 705 N N . LEU A 1 94 ? -13.672 49.781 24.797 1 60.66 94 LEU A N 1
ATOM 706 C CA . LEU A 1 94 ? -14.836 49.281 25.547 1 60.66 94 LEU A CA 1
ATOM 707 C C . LEU A 1 94 ? -14.484 49.062 27.016 1 60.66 94 LEU A C 1
ATOM 709 O O . LEU A 1 94 ? -15.328 49.25 27.891 1 60.66 94 LEU A O 1
ATOM 713 N N . VAL A 1 95 ? -13.477 48.312 27.375 1 56.94 95 VAL A N 1
ATOM 714 C CA . VAL A 1 95 ? -13.227 47.875 28.75 1 56.94 95 VAL A CA 1
ATOM 715 C C . VAL A 1 95 ? -11.953 48.531 29.266 1 56.94 95 VAL A C 1
ATOM 717 O O . VAL A 1 95 ? -11.094 48.969 28.484 1 56.94 95 VAL A O 1
ATOM 720 N N . THR A 1 96 ? -12.023 48.844 30.578 1 58.31 96 THR A N 1
ATOM 721 C CA . THR A 1 96 ? -10.805 49.312 31.219 1 58.31 96 THR A CA 1
ATOM 722 C C . THR A 1 96 ? -9.594 48.5 30.781 1 58.31 96 THR A C 1
ATOM 724 O O . THR A 1 96 ? -9.727 47.344 30.406 1 58.31 96 THR A O 1
ATOM 727 N N . ALA A 1 97 ? -8.391 49.094 30.719 1 57.22 97 ALA A N 1
ATOM 728 C CA . ALA A 1 97 ? -7.188 48.75 29.969 1 57.22 97 ALA A CA 1
ATOM 729 C C . ALA A 1 97 ? -6.719 47.312 30.312 1 57.22 97 ALA A C 1
ATOM 731 O O . ALA A 1 97 ? -6.496 46.5 29.406 1 57.22 97 ALA A O 1
ATOM 732 N N . TRP A 1 98 ? -6.582 47 31.672 1 62.22 98 TRP A N 1
ATOM 733 C CA . TRP A 1 98 ? -5.887 45.781 32.031 1 62.22 98 TRP A CA 1
ATOM 734 C C . TRP A 1 98 ? -6.809 44.562 31.875 1 62.22 98 TRP A C 1
ATOM 736 O O . TRP A 1 98 ? -6.398 43.531 31.359 1 62.22 98 TRP A O 1
ATOM 746 N N . GLY A 1 99 ? -8.055 44.656 32.344 1 61.19 99 GLY A N 1
ATOM 747 C CA . GLY A 1 99 ? -9.016 43.562 32.219 1 61.19 99 GLY A CA 1
ATOM 748 C C . GLY A 1 99 ? -9.461 43.281 30.812 1 61.19 99 GLY A C 1
ATOM 749 O O . GLY A 1 99 ? -9.672 42.156 30.438 1 61.19 99 GLY A O 1
ATOM 750 N N . ALA A 1 100 ? -9.414 44.312 30.141 1 61.25 100 ALA A N 1
ATOM 751 C CA . ALA A 1 100 ? -9.82 44.188 28.75 1 61.25 100 ALA A CA 1
ATOM 752 C C . ALA A 1 100 ? -8.797 43.406 27.938 1 61.25 100 ALA A C 1
ATOM 754 O O . ALA A 1 100 ? -9.156 42.594 27.094 1 61.25 100 ALA A O 1
ATOM 755 N N . ILE A 1 101 ? -7.582 43.625 28.328 1 65.38 101 ILE A N 1
ATOM 756 C CA . ILE A 1 101 ? -6.512 42.938 27.594 1 65.38 101 ILE A CA 1
ATOM 757 C C . ILE A 1 101 ? -6.562 41.438 27.891 1 65.38 101 ILE A C 1
ATOM 759 O O . ILE A 1 101 ? -6.488 40.625 26.969 1 65.38 101 ILE A O 1
ATOM 763 N N . LEU A 1 102 ? -6.797 41.125 29.203 1 71.12 102 LEU A N 1
ATOM 764 C CA . LEU A 1 102 ? -6.812 39.719 29.594 1 71.12 102 LEU A CA 1
ATOM 765 C C . LEU A 1 102 ? -8 39 28.969 1 71.12 102 LEU A C 1
ATOM 767 O O . LEU A 1 102 ? -7.855 37.906 28.453 1 71.12 102 LEU A O 1
ATOM 771 N N . ILE A 1 103 ? -9.062 39.594 29 1 69.31 103 ILE A N 1
ATOM 772 C CA . ILE A 1 103 ? -10.266 39 28.453 1 69.31 103 ILE A CA 1
ATOM 773 C C . ILE A 1 103 ? -10.148 38.875 26.938 1 69.31 103 ILE A C 1
ATOM 775 O O . ILE A 1 103 ? -10.516 37.875 26.344 1 69.31 103 ILE A O 1
ATOM 779 N N . SER A 1 104 ? -9.641 39.938 26.391 1 70 104 SER A N 1
ATOM 780 C CA . SER A 1 104 ? -9.508 39.969 24.938 1 70 104 SER A CA 1
ATOM 781 C C . SER A 1 104 ? -8.539 38.875 24.469 1 70 104 SER A C 1
ATOM 783 O O . SER A 1 104 ? -8.812 38.156 23.5 1 70 104 SER A O 1
ATOM 785 N N . VAL A 1 105 ? -7.445 38.719 25.219 1 74.75 105 VAL A N 1
ATOM 786 C CA . VAL A 1 105 ? -6.441 37.719 24.859 1 74.75 105 VAL A CA 1
ATOM 787 C C . VAL A 1 105 ? -7.023 36.312 25.016 1 74.75 105 VAL A C 1
ATOM 789 O O . VAL A 1 105 ? -6.801 35.438 24.172 1 74.75 105 VAL A O 1
ATOM 792 N N . THR A 1 106 ? -7.797 36.156 26.031 1 80.06 106 THR A N 1
ATOM 793 C CA . THR A 1 106 ? -8.383 34.844 26.297 1 80.06 106 THR A CA 1
ATOM 794 C C . THR A 1 106 ? -9.43 34.5 25.234 1 80.06 106 THR A C 1
ATOM 796 O O . THR A 1 106 ? -9.461 33.375 24.734 1 80.06 106 THR A O 1
ATOM 799 N N . LEU A 1 107 ? -10.211 35.438 24.906 1 77.69 107 LEU A N 1
ATOM 800 C CA . LEU A 1 107 ? -11.258 35.219 23.906 1 77.69 107 LEU A CA 1
ATOM 801 C C . LEU A 1 107 ? -10.664 34.969 22.531 1 77.69 107 LEU A C 1
ATOM 803 O O . LEU A 1 107 ? -11.109 34.094 21.797 1 77.69 107 LEU A O 1
ATOM 807 N N . ILE A 1 108 ? -9.648 35.719 22.234 1 79.5 108 ILE A N 1
ATOM 808 C CA . ILE A 1 108 ? -8.984 35.562 20.953 1 79.5 108 ILE A CA 1
ATOM 809 C C . ILE A 1 108 ? -8.289 34.188 20.875 1 79.5 108 ILE A C 1
ATOM 811 O O . ILE A 1 108 ? -8.367 33.5 19.859 1 79.5 108 ILE A O 1
ATOM 815 N N . LEU A 1 109 ? -7.695 33.875 21.953 1 88 109 LEU A N 1
ATOM 816 C CA . LEU A 1 109 ? -6.992 32.594 22 1 88 109 LEU A CA 1
ATOM 817 C C . LEU A 1 109 ? -7.973 31.438 21.859 1 88 109 LEU A C 1
ATOM 819 O O . LEU A 1 109 ? -7.738 30.516 21.078 1 88 109 LEU A O 1
ATOM 823 N N . LEU A 1 110 ? -9.062 31.516 22.484 1 91.19 110 LEU A N 1
ATOM 824 C CA . LEU A 1 110 ? -10.023 30.422 22.5 1 91.19 110 LEU A CA 1
ATOM 825 C C . LEU A 1 110 ? -10.82 30.391 21.188 1 91.19 110 LEU A C 1
ATOM 827 O O . LEU A 1 110 ? -10.844 29.359 20.5 1 91.19 110 LEU A O 1
ATOM 831 N N . PHE A 1 111 ? -11.375 31.547 20.766 1 91.31 111 PHE A N 1
ATOM 832 C CA . PHE A 1 111 ? -12.312 31.562 19.641 1 91.31 111 PHE A CA 1
ATOM 833 C C . PHE A 1 111 ? -11.602 31.938 18.344 1 91.31 111 PHE A C 1
ATOM 835 O O . PHE A 1 111 ? -12.109 31.688 17.25 1 91.31 111 PHE A O 1
ATOM 842 N N . GLY A 1 112 ? -10.492 32.562 18.531 1 90.75 112 GLY A N 1
ATOM 843 C CA . GLY A 1 112 ? -9.758 32.969 17.359 1 90.75 112 GLY A CA 1
ATOM 844 C C . GLY A 1 112 ? -8.68 32 16.938 1 90.75 112 GLY A C 1
ATOM 845 O O . GLY A 1 112 ? -8.172 32.062 15.812 1 90.75 112 GLY A O 1
ATOM 846 N N . GLU A 1 113 ? -8.328 31.016 17.844 1 93.69 113 GLU A N 1
ATOM 847 C CA . GLU A 1 113 ? -7.195 30.156 17.531 1 93.69 113 GLU A CA 1
ATOM 848 C C . GLU A 1 113 ? -7.469 28.719 17.938 1 93.69 113 GLU A C 1
ATOM 850 O O . GLU A 1 113 ? -7.691 27.859 17.078 1 93.69 113 GLU A O 1
ATOM 855 N N . ILE A 1 114 ? -7.742 28.469 19.156 1 94.69 114 ILE A N 1
ATOM 856 C CA . ILE A 1 114 ? -7.754 27.109 19.703 1 94.69 114 ILE A CA 1
ATOM 857 C C . ILE A 1 114 ? -8.953 26.344 19.141 1 94.69 114 ILE A C 1
ATOM 859 O O . ILE A 1 114 ? -8.789 25.266 18.547 1 94.69 114 ILE A O 1
ATOM 863 N N . ILE A 1 115 ? -10.094 26.891 19.219 1 95.25 115 ILE A N 1
ATOM 864 C CA . ILE A 1 115 ? -11.305 26.188 18.812 1 95.25 115 ILE A CA 1
ATOM 865 C C . ILE A 1 115 ? -11.336 26.031 17.297 1 95.25 115 ILE A C 1
ATOM 867 O O . ILE A 1 115 ? -11.492 24.922 16.781 1 95.25 115 ILE A O 1
ATOM 871 N N . PRO A 1 116 ? -11.07 27.094 16.594 1 96.19 116 PRO A N 1
ATOM 872 C CA . PRO A 1 116 ? -11.094 26.953 15.141 1 96.19 116 PRO A CA 1
ATOM 873 C C . PRO A 1 116 ? -10.031 25.969 14.633 1 96.19 116 PRO A C 1
ATOM 875 O O . PRO A 1 116 ? -10.305 25.172 13.742 1 96.19 116 PRO A O 1
ATOM 878 N N . GLN A 1 117 ? -8.844 25.984 15.195 1 95.75 117 GLN A N 1
ATOM 879 C CA . GLN A 1 117 ? -7.781 25.094 14.758 1 95.75 117 GLN A CA 1
ATOM 880 C C . GLN A 1 117 ? -8.125 23.641 15.078 1 95.75 117 GLN A C 1
ATOM 882 O O . GLN A 1 117 ? -7.852 22.734 14.281 1 95.75 117 GLN A O 1
ATOM 887 N N . SER A 1 118 ? -8.742 23.453 16.188 1 94.12 118 SER A N 1
ATOM 888 C CA . SER A 1 118 ? -9.133 22.094 16.578 1 94.12 118 SER A CA 1
ATOM 889 C C . SER A 1 118 ? -10.227 21.562 15.648 1 94.12 118 SER A C 1
ATOM 891 O O . SER A 1 118 ? -10.164 20.406 15.227 1 94.12 118 SER A O 1
ATOM 893 N N . ILE A 1 119 ? -11.125 22.391 15.273 1 93.56 119 ILE A N 1
ATOM 894 C CA . ILE A 1 119 ? -12.242 21.984 14.422 1 93.56 119 ILE A CA 1
ATOM 895 C C . ILE A 1 119 ? -11.734 21.703 13.008 1 93.56 119 ILE A C 1
ATOM 897 O O . ILE A 1 119 ? -12.094 20.688 12.414 1 93.56 119 ILE A O 1
ATOM 901 N N . CYS A 1 120 ? -10.906 22.547 12.523 1 93.12 120 CYS A N 1
ATOM 902 C CA . CYS A 1 120 ? -10.422 22.391 11.156 1 93.12 120 CYS A CA 1
ATOM 903 C C . CYS A 1 120 ? -9.422 21.234 11.062 1 93.12 120 CYS A C 1
ATOM 905 O O . CYS A 1 120 ? -9.234 20.656 9.992 1 93.12 120 CYS A O 1
ATOM 907 N N . SER A 1 121 ? -8.789 20.938 12.156 1 89.94 121 SER A N 1
ATOM 908 C CA . SER A 1 121 ? -7.898 19.781 12.164 1 89.94 121 SER A CA 1
ATOM 909 C C . SER A 1 121 ? -8.68 18.484 12.008 1 89.94 121 SER A C 1
ATOM 911 O O . SER A 1 121 ? -8.219 17.547 11.352 1 89.94 121 SER A O 1
ATOM 913 N N . ARG A 1 122 ? -9.867 18.5 12.492 1 88.62 122 ARG A N 1
ATOM 914 C CA . ARG A 1 122 ? -10.695 17.312 12.438 1 88.62 122 ARG A CA 1
ATOM 915 C C . ARG A 1 122 ? -11.508 17.266 11.148 1 88.62 122 ARG A C 1
ATOM 917 O O . ARG A 1 122 ? -11.633 16.219 10.516 1 88.62 122 ARG A O 1
ATOM 924 N N . TYR A 1 123 ? -11.984 18.359 10.742 1 91.5 123 TYR A N 1
ATOM 925 C CA . TYR A 1 123 ? -12.867 18.422 9.578 1 91.5 123 TYR A CA 1
ATOM 926 C C . TYR A 1 123 ? -12.242 19.25 8.461 1 91.5 123 TYR A C 1
ATOM 928 O O . TYR A 1 123 ? -12.938 19.984 7.758 1 91.5 123 TYR A O 1
ATOM 936 N N . GLY A 1 124 ? -11 19.078 8.398 1 90.81 124 GLY A N 1
ATOM 937 C CA . GLY A 1 124 ? -10.25 19.906 7.457 1 90.81 124 GLY A CA 1
ATOM 938 C C . GLY A 1 124 ? -10.695 19.719 6.02 1 90.81 124 GLY A C 1
ATOM 939 O O . GLY A 1 124 ? -10.789 20.688 5.266 1 90.81 124 GLY A O 1
ATOM 940 N N . LEU A 1 125 ? -11.016 18.484 5.625 1 92.25 125 LEU A N 1
ATOM 941 C CA . LEU A 1 125 ? -11.398 18.203 4.246 1 92.25 125 LEU A CA 1
ATOM 942 C C . LEU A 1 125 ? -12.727 18.859 3.904 1 92.25 125 LEU A C 1
ATOM 944 O O . LEU A 1 125 ? -12.836 19.562 2.898 1 92.25 125 LEU A O 1
ATOM 948 N N . ALA A 1 126 ? -13.719 18.703 4.738 1 94.19 126 ALA A N 1
ATOM 949 C CA . ALA A 1 126 ? -15.047 19.234 4.488 1 94.19 126 ALA A CA 1
ATOM 950 C C . ALA A 1 126 ? -15.047 20.766 4.566 1 94.19 126 ALA A C 1
ATOM 952 O O . ALA A 1 126 ? -15.578 21.438 3.682 1 94.19 126 ALA A O 1
ATOM 953 N N . ILE A 1 127 ? -14.43 21.312 5.574 1 95.44 127 ILE A N 1
ATOM 954 C CA . ILE A 1 127 ? -14.406 22.766 5.781 1 95.44 127 ILE A CA 1
ATOM 955 C C . ILE A 1 127 ? -13.547 23.422 4.707 1 95.44 127 ILE A C 1
ATOM 957 O O . ILE A 1 127 ? -13.93 24.438 4.133 1 95.44 127 ILE A O 1
ATOM 961 N N . GLY A 1 128 ? -12.398 22.828 4.438 1 95.31 128 GLY A N 1
ATOM 962 C CA . GLY A 1 128 ? -11.531 23.359 3.395 1 95.31 128 GLY A CA 1
ATOM 963 C C . GLY A 1 128 ? -12.211 23.422 2.037 1 95.31 128 GLY A C 1
ATOM 964 O O . GLY A 1 128 ? -12.078 24.422 1.323 1 95.31 128 GLY A O 1
ATOM 965 N N . ALA A 1 129 ? -12.93 22.375 1.738 1 96.19 129 ALA A N 1
ATOM 966 C CA . ALA A 1 129 ? -13.609 22.344 0.448 1 96.19 129 ALA A CA 1
ATOM 967 C C . ALA A 1 129 ? -14.727 23.375 0.382 1 96.19 129 ALA A C 1
ATOM 969 O O . ALA A 1 129 ? -14.914 24.031 -0.648 1 96.19 129 ALA A O 1
ATOM 970 N N . 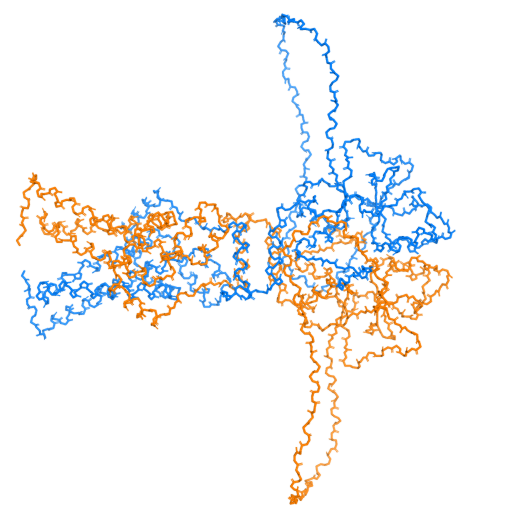THR A 1 130 ? -15.43 23.578 1.45 1 96.06 130 THR A N 1
ATOM 971 C CA . THR A 1 130 ? -16.562 24.5 1.493 1 96.06 130 THR A CA 1
ATOM 972 C C . THR A 1 130 ? -16.078 25.938 1.371 1 96.06 130 THR A C 1
ATOM 974 O O . THR A 1 130 ? -16.719 26.766 0.712 1 96.06 130 THR A O 1
ATOM 977 N N . VAL A 1 131 ? -14.984 26.234 1.937 1 96.5 131 VAL A N 1
ATOM 978 C CA . VAL A 1 131 ? -14.523 27.625 2 1 96.5 131 VAL A CA 1
ATOM 979 C C . VAL A 1 131 ? -13.484 27.875 0.909 1 96.5 131 VAL A C 1
ATOM 981 O O . VAL A 1 131 ? -12.945 28.984 0.792 1 96.5 131 VAL A O 1
ATOM 984 N N . ALA A 1 132 ? -13.203 26.875 0.048 1 96.12 132 ALA A N 1
ATOM 985 C CA . ALA A 1 132 ? -12.156 26.953 -0.972 1 96.12 132 ALA A CA 1
ATOM 986 C C . ALA A 1 132 ? -12.375 28.156 -1.894 1 96.12 132 ALA A C 1
ATOM 988 O O . ALA A 1 132 ? -11.438 28.906 -2.182 1 96.12 132 ALA A O 1
ATOM 989 N N . PRO A 1 133 ? -13.633 28.422 -2.295 1 95.44 133 PRO A N 1
ATOM 990 C CA . PRO A 1 133 ? -13.82 29.594 -3.158 1 95.44 133 PRO A CA 1
ATOM 991 C C . PRO A 1 133 ? -13.5 30.906 -2.447 1 95.44 133 PRO A C 1
ATOM 993 O O . PRO A 1 133 ? -12.961 31.828 -3.062 1 95.44 133 PRO A O 1
ATOM 996 N N . PHE A 1 134 ? -13.852 30.969 -1.251 1 96.88 134 PHE A N 1
ATOM 997 C CA . PHE A 1 134 ? -13.555 32.156 -0.451 1 96.88 134 PHE A CA 1
ATOM 998 C C . PHE A 1 134 ? -12.047 32.344 -0.311 1 96.88 134 PHE A C 1
ATOM 1000 O O . PHE A 1 134 ? -11.547 33.469 -0.419 1 96.88 134 PHE A O 1
ATOM 1007 N N . VAL A 1 135 ? -11.297 31.219 -0.094 1 97.12 135 VAL A N 1
ATOM 1008 C CA . VAL A 1 135 ? -9.844 31.266 0.036 1 97.12 135 VAL A CA 1
ATOM 1009 C C . VAL A 1 135 ? -9.219 31.734 -1.278 1 97.12 135 VAL A C 1
ATOM 1011 O O . VAL A 1 135 ? -8.258 32.5 -1.275 1 97.12 135 VAL A O 1
ATOM 1014 N N . ARG A 1 136 ? -9.797 31.359 -2.379 1 96.44 136 ARG A N 1
ATOM 1015 C CA . ARG A 1 136 ? -9.281 31.781 -3.678 1 96.44 136 ARG A CA 1
ATOM 1016 C C . ARG A 1 136 ? -9.398 33.281 -3.848 1 96.44 136 ARG A C 1
ATOM 1018 O O . ARG A 1 136 ? -8.492 33.938 -4.398 1 96.44 136 ARG A O 1
ATOM 1025 N N . VAL A 1 137 ? -10.453 33.812 -3.377 1 97.06 137 VAL A N 1
ATOM 1026 C CA . VAL A 1 137 ? -10.656 35.25 -3.447 1 97.06 137 VAL A CA 1
ATOM 1027 C C . VAL A 1 137 ? -9.633 35.969 -2.568 1 97.06 137 VAL A C 1
ATOM 1029 O O . VAL A 1 137 ? -9.062 36.969 -2.965 1 97.06 137 VAL A O 1
ATOM 1032 N N . LEU A 1 138 ? -9.43 35.438 -1.397 1 97.19 138 LEU A N 1
ATOM 1033 C CA . LEU A 1 138 ? -8.453 36.031 -0.486 1 97.19 138 LEU A CA 1
ATOM 1034 C C . LEU A 1 138 ? -7.055 36 -1.102 1 97.19 138 LEU A C 1
ATOM 1036 O O . LEU A 1 138 ? -6.301 36.969 -0.962 1 97.19 138 LEU A O 1
ATOM 1040 N N . VAL A 1 139 ? -6.719 34.906 -1.764 1 96.75 139 VAL A N 1
ATOM 1041 C CA . VAL A 1 139 ? -5.418 34.781 -2.412 1 96.75 139 VAL A CA 1
ATOM 1042 C C . VAL A 1 139 ? -5.277 35.844 -3.492 1 96.75 139 VAL A C 1
ATOM 1044 O O . VAL A 1 139 ? -4.219 36.469 -3.627 1 96.75 139 VAL A O 1
ATOM 1047 N N . PHE A 1 140 ? -6.309 36.062 -4.156 1 96.19 140 PHE A N 1
ATOM 1048 C CA . PHE A 1 140 ? -6.285 37.062 -5.219 1 96.19 140 PHE A CA 1
ATOM 1049 C C . PHE A 1 140 ? -6.078 38.469 -4.645 1 96.19 140 PHE A C 1
ATOM 1051 O O . PHE A 1 140 ? -5.301 39.25 -5.18 1 96.19 140 PHE A O 1
ATOM 1058 N N . ILE A 1 141 ? -6.73 38.75 -3.564 1 96.5 141 ILE A N 1
ATOM 1059 C CA . ILE A 1 141 ? -6.664 40.062 -2.939 1 96.5 141 ILE A CA 1
ATOM 1060 C C . ILE A 1 141 ? -5.273 40.281 -2.346 1 96.5 141 ILE A C 1
ATOM 1062 O O . ILE A 1 141 ? -4.711 41.375 -2.447 1 96.5 141 ILE A O 1
ATOM 1066 N N . CYS A 1 142 ? -4.699 39.312 -1.717 1 96.31 142 CYS A N 1
ATOM 1067 C CA . CYS A 1 142 ? -3.426 39.438 -1.018 1 96.31 142 CYS A CA 1
ATOM 1068 C C . CYS A 1 142 ? -2.258 39.188 -1.966 1 96.31 142 CYS A C 1
ATOM 1070 O O . CYS A 1 142 ? -1.099 39.219 -1.551 1 96.31 142 CYS A O 1
ATOM 1072 N N . LEU A 1 143 ? -2.498 39 -3.223 1 95.69 143 LEU A N 1
ATOM 1073 C CA . LEU A 1 143 ? -1.506 38.594 -4.211 1 95.69 143 LEU A CA 1
ATOM 1074 C C . LEU A 1 143 ? -0.335 39.562 -4.246 1 95.69 143 LEU A C 1
ATOM 1076 O O . LEU A 1 143 ? 0.826 39.156 -4.258 1 95.69 143 LEU A O 1
ATOM 1080 N N . PRO A 1 144 ? -0.597 40.875 -4.215 1 95.38 144 PRO A N 1
ATOM 1081 C CA . PRO A 1 144 ? 0.526 41.812 -4.316 1 95.38 144 PRO A CA 1
ATOM 1082 C C . PRO A 1 144 ? 1.517 41.656 -3.164 1 95.38 144 PRO A C 1
ATOM 1084 O O . PRO A 1 144 ? 2.721 41.844 -3.354 1 95.38 144 PRO A O 1
ATOM 1087 N N . VAL A 1 145 ? 1.106 41.281 -2.014 1 92.75 145 VAL A N 1
ATOM 1088 C CA . VAL A 1 145 ? 1.985 41.188 -0.854 1 92.75 145 VAL A CA 1
ATOM 1089 C C . VAL A 1 145 ? 2.418 39.75 -0.657 1 92.75 145 VAL A C 1
ATOM 1091 O O . VAL A 1 145 ? 3.584 39.469 -0.364 1 92.75 145 VAL A O 1
ATOM 1094 N N . ALA A 1 146 ? 1.55 38.844 -0.872 1 95.56 146 ALA A N 1
ATOM 1095 C CA . ALA A 1 146 ? 1.795 37.438 -0.565 1 95.56 146 ALA A CA 1
ATOM 1096 C C . ALA A 1 146 ? 2.648 36.781 -1.646 1 95.56 146 ALA A C 1
ATOM 1098 O O . ALA A 1 146 ? 3.445 35.875 -1.358 1 95.56 146 ALA A O 1
ATOM 1099 N N . TRP A 1 147 ? 2.557 37.188 -2.885 1 95.62 147 TRP A N 1
ATOM 1100 C CA . TRP A 1 147 ? 3.246 36.531 -3.99 1 95.62 147 TRP A CA 1
ATOM 1101 C C . TRP A 1 147 ? 4.758 36.688 -3.867 1 95.62 147 TRP A C 1
ATOM 1103 O O . TRP A 1 147 ? 5.504 35.719 -3.949 1 95.62 147 TRP A O 1
ATOM 1113 N N . PRO A 1 148 ? 5.23 37.938 -3.613 1 95.62 148 PRO A N 1
ATOM 1114 C CA . PRO A 1 148 ? 6.684 38.094 -3.482 1 95.62 148 PRO A CA 1
ATOM 1115 C C . PRO A 1 148 ? 7.25 37.312 -2.293 1 95.62 148 PRO A C 1
ATOM 1117 O O . PRO A 1 148 ? 8.336 36.75 -2.391 1 95.62 148 PRO A O 1
ATOM 1120 N N . ILE A 1 149 ? 6.551 37.312 -1.197 1 94.31 149 ILE A N 1
ATOM 1121 C CA . ILE A 1 149 ? 7.016 36.594 -0.017 1 94.31 149 ILE A CA 1
ATOM 1122 C C . ILE A 1 149 ? 7.035 35.094 -0.301 1 94.31 149 ILE A C 1
ATOM 1124 O O . ILE A 1 149 ? 8 34.406 0.045 1 94.31 149 ILE A O 1
ATOM 1128 N N . SER A 1 150 ? 5.977 34.625 -0.949 1 94.81 150 SER A N 1
ATOM 1129 C CA . SER A 1 150 ? 5.875 33.188 -1.271 1 94.81 150 SER A CA 1
ATOM 1130 C C . SER A 1 150 ? 6.973 32.781 -2.238 1 94.81 150 SER A C 1
ATOM 1132 O O . SER A 1 150 ? 7.527 31.672 -2.111 1 94.81 150 SER A O 1
ATOM 1134 N N . LYS A 1 151 ? 7.312 33.594 -3.18 1 94.94 151 LYS A N 1
ATOM 1135 C CA . LYS A 1 151 ? 8.367 33.25 -4.133 1 94.94 151 LYS A CA 1
ATOM 1136 C C . LYS A 1 151 ? 9.734 33.219 -3.445 1 94.94 151 LYS A C 1
ATOM 1138 O O . LYS A 1 151 ? 10.586 32.406 -3.801 1 94.94 151 LYS A O 1
ATOM 1143 N N . LEU A 1 152 ? 9.883 34.125 -2.564 1 94.19 152 LEU A N 1
ATOM 1144 C CA . LEU A 1 152 ? 11.117 34.094 -1.792 1 94.19 152 LEU A CA 1
ATOM 1145 C C . LEU A 1 152 ? 11.234 32.812 -0.978 1 94.19 152 LEU A C 1
ATOM 1147 O O . LEU A 1 152 ? 12.312 32.219 -0.911 1 94.19 152 LEU A O 1
ATOM 1151 N N . LEU A 1 153 ? 10.18 32.406 -0.412 1 94 153 LEU A N 1
ATOM 1152 C CA . LEU A 1 153 ? 10.164 31.172 0.372 1 94 153 LEU A CA 1
ATOM 1153 C C . LEU A 1 153 ? 10.383 29.953 -0.522 1 94 153 LEU A C 1
ATOM 1155 O O . LEU A 1 153 ? 11.094 29.016 -0.144 1 94 153 LEU A O 1
ATOM 1159 N N . ASP A 1 154 ? 9.75 30 -1.685 1 92.69 154 ASP A N 1
ATOM 1160 C CA . ASP A 1 154 ? 9.961 28.938 -2.654 1 92.69 154 ASP A CA 1
ATOM 1161 C C . ASP A 1 154 ? 11.43 28.812 -3.043 1 92.69 154 ASP A C 1
ATOM 1163 O O . ASP A 1 154 ? 11.945 27.719 -3.236 1 92.69 154 ASP A O 1
ATOM 1167 N N . PHE A 1 155 ? 12.094 29.891 -3.168 1 92.62 155 PHE A N 1
ATOM 1168 C CA . PHE A 1 155 ? 13.492 29.938 -3.564 1 92.62 155 PHE A CA 1
ATOM 1169 C C . PHE A 1 155 ? 14.391 29.422 -2.438 1 92.62 155 PHE A C 1
ATOM 1171 O O . PHE A 1 155 ? 15.352 28.703 -2.682 1 92.62 155 PHE A O 1
ATOM 1178 N N . LEU A 1 156 ? 14.055 29.719 -1.235 1 91.5 156 LEU A N 1
ATOM 1179 C CA . LEU A 1 156 ? 14.898 29.391 -0.092 1 91.5 156 LEU A CA 1
ATOM 1180 C C . LEU A 1 156 ? 14.641 27.969 0.394 1 91.5 156 LEU A C 1
ATOM 1182 O O . LEU A 1 156 ? 15.578 27.266 0.77 1 91.5 156 LEU A O 1
ATOM 1186 N N . LEU A 1 157 ? 13.375 27.516 0.467 1 90.75 157 LEU A N 1
ATOM 1187 C CA . LEU A 1 157 ? 13.008 26.266 1.097 1 90.75 157 LEU A CA 1
ATOM 1188 C C . LEU A 1 157 ? 12.609 25.219 0.048 1 90.75 157 LEU A C 1
ATOM 1190 O O . LEU A 1 157 ? 12.602 24.016 0.328 1 90.75 157 LEU A O 1
ATOM 1194 N N . GLY A 1 158 ? 12.359 25.625 -1.14 1 84.81 158 GLY A N 1
ATOM 1195 C CA . GLY A 1 158 ? 11.93 24.703 -2.186 1 84.81 158 GLY A CA 1
ATOM 1196 C C . GLY A 1 158 ? 10.469 24.312 -2.078 1 84.81 158 GLY A C 1
ATOM 1197 O O . GLY A 1 158 ? 9.773 24.734 -1.152 1 84.81 158 GLY A O 1
ATOM 1198 N N . HIS A 1 159 ? 10 23.516 -3.059 1 74.75 159 HIS A N 1
ATOM 1199 C CA . HIS A 1 159 ? 8.617 23.031 -3.072 1 74.75 159 HIS A CA 1
ATOM 1200 C C . HIS A 1 159 ? 8.469 21.75 -2.268 1 74.75 159 HIS A C 1
ATOM 1202 O O . HIS A 1 159 ? 9.414 20.953 -2.18 1 74.75 159 HIS A O 1
ATOM 1208 N N . ARG A 1 160 ? 7.426 21.766 -1.402 1 66 160 ARG A N 1
ATOM 1209 C CA . ARG A 1 160 ? 7.16 20.531 -0.655 1 66 160 ARG A CA 1
ATOM 1210 C C . ARG A 1 160 ? 7.008 19.344 -1.595 1 66 160 ARG A C 1
ATOM 1212 O O . ARG A 1 160 ? 6.242 19.406 -2.559 1 66 160 ARG A O 1
ATOM 1219 N N . ARG A 1 161 ? 8.047 18.453 -1.588 1 60.84 161 ARG A N 1
ATOM 1220 C CA . ARG A 1 161 ? 7.938 17.281 -2.447 1 60.84 161 ARG A CA 1
ATOM 1221 C C . ARG A 1 161 ? 7.027 16.219 -1.823 1 60.84 161 ARG A C 1
ATOM 1223 O O . ARG A 1 161 ? 6.914 16.141 -0.599 1 60.84 161 ARG A O 1
ATOM 1230 N N . ALA A 1 162 ? 6.129 15.766 -2.668 1 61.09 162 ALA A N 1
ATOM 1231 C CA . ALA A 1 162 ? 5.289 14.625 -2.305 1 61.09 162 ALA A CA 1
ATOM 1232 C C . ALA A 1 162 ? 6.117 13.508 -1.677 1 61.09 162 ALA A C 1
ATOM 1234 O O . ALA A 1 162 ? 7.168 13.133 -2.205 1 61.09 162 ALA A O 1
ATOM 1235 N N . ALA A 1 163 ? 5.887 13.258 -0.326 1 69.56 163 ALA A N 1
ATOM 1236 C CA . ALA A 1 163 ? 6.633 12.188 0.334 1 69.56 163 ALA A CA 1
ATOM 1237 C C . ALA A 1 163 ? 5.988 10.828 0.072 1 69.56 163 ALA A C 1
ATOM 1239 O O . ALA A 1 163 ? 4.785 10.648 0.286 1 69.56 163 ALA A O 1
ATOM 1240 N N . LEU A 1 164 ? 6.699 10.133 -0.756 1 82.06 164 LEU A N 1
ATOM 1241 C CA . LEU A 1 164 ? 6.285 8.758 -0.995 1 82.06 164 LEU A CA 1
ATOM 1242 C C . LEU A 1 164 ? 7.023 7.797 -0.066 1 82.06 164 LEU A C 1
ATOM 1244 O O . LEU A 1 164 ? 8.055 8.148 0.503 1 82.06 164 LEU A O 1
ATOM 1248 N N . PHE A 1 165 ? 6.363 6.691 0.16 1 87.31 165 PHE A N 1
ATOM 1249 C CA . PHE A 1 165 ? 6.914 5.684 1.057 1 87.31 165 PHE A CA 1
ATOM 1250 C C . PHE A 1 165 ? 7.945 4.824 0.335 1 87.31 165 PHE A C 1
ATOM 1252 O O . PHE A 1 165 ? 7.812 4.559 -0.862 1 87.31 165 PHE A O 1
ATOM 1259 N N . ARG A 1 166 ? 8.875 4.531 1.131 1 88 166 ARG A N 1
ATOM 1260 C CA . ARG A 1 166 ? 9.773 3.494 0.644 1 88 166 ARG A CA 1
ATOM 1261 C C . ARG A 1 166 ? 9.125 2.119 0.721 1 88 166 ARG A C 1
ATOM 1263 O O . ARG A 1 166 ? 8.062 1.962 1.336 1 88 166 ARG A O 1
ATOM 1270 N N . ARG A 1 167 ? 9.852 1.152 0.148 1 90.31 167 ARG A N 1
ATOM 1271 C CA . ARG A 1 167 ? 9.312 -0.201 0.079 1 90.31 167 ARG A CA 1
ATOM 1272 C C . ARG A 1 167 ? 9.016 -0.744 1.473 1 90.31 167 ARG A C 1
ATOM 1274 O O . ARG A 1 167 ? 7.918 -1.237 1.73 1 90.31 167 ARG A O 1
ATOM 1281 N N . ALA A 1 168 ? 9.984 -0.688 2.305 1 90.44 168 ALA A N 1
ATOM 1282 C CA . ALA A 1 168 ? 9.812 -1.198 3.662 1 90.44 168 ALA A CA 1
ATOM 1283 C C . ALA A 1 168 ? 8.695 -0.468 4.391 1 90.44 168 ALA A C 1
ATOM 1285 O O . ALA A 1 168 ? 7.93 -1.08 5.145 1 90.44 168 ALA A O 1
ATOM 1286 N N . GLU A 1 169 ? 8.625 0.817 4.148 1 92.12 169 GLU A N 1
ATOM 1287 C CA . GLU A 1 169 ? 7.574 1.627 4.762 1 92.12 169 GLU A CA 1
ATOM 1288 C C . GLU A 1 169 ? 6.199 1.251 4.215 1 92.12 169 GLU A C 1
ATOM 1290 O O . GLU A 1 169 ? 5.223 1.196 4.961 1 92.12 169 GLU A O 1
ATOM 1295 N N . LEU A 1 170 ? 6.16 1.005 2.926 1 93.12 170 LEU A N 1
ATOM 1296 C CA . LEU A 1 170 ? 4.902 0.613 2.299 1 93.12 170 LEU A CA 1
ATOM 1297 C C . LEU A 1 170 ? 4.418 -0.727 2.844 1 93.12 170 LEU A C 1
ATOM 1299 O O . LEU A 1 170 ? 3.219 -0.919 3.055 1 93.12 170 LEU A O 1
ATOM 1303 N N . LYS A 1 171 ? 5.297 -1.623 3.018 1 93.69 171 LYS A N 1
ATOM 1304 C CA . LYS A 1 171 ? 4.965 -2.922 3.594 1 93.69 171 LYS A CA 1
ATOM 1305 C C . LYS A 1 171 ? 4.332 -2.764 4.973 1 93.69 171 LYS A C 1
ATOM 1307 O O . LYS A 1 171 ? 3.314 -3.396 5.273 1 93.69 171 LYS A O 1
ATOM 1312 N N . THR A 1 172 ? 4.898 -1.93 5.781 1 92.69 172 THR A N 1
ATOM 1313 C CA . THR A 1 172 ? 4.371 -1.666 7.117 1 92.69 172 THR A CA 1
ATOM 1314 C C . THR A 1 172 ? 3.004 -0.997 7.039 1 92.69 172 THR A C 1
ATOM 1316 O O . THR A 1 172 ? 2.1 -1.325 7.812 1 92.69 172 THR A O 1
ATOM 1319 N N . LEU A 1 173 ? 2.916 -0.046 6.137 1 92.5 173 LEU A N 1
ATOM 1320 C CA . LEU A 1 173 ? 1.64 0.635 5.945 1 92.5 173 LEU A CA 1
ATOM 1321 C C . LEU A 1 173 ? 0.538 -0.363 5.605 1 92.5 173 LEU A C 1
ATOM 1323 O O . LEU A 1 173 ? -0.563 -0.29 6.156 1 92.5 173 LEU A O 1
ATOM 1327 N N . VAL A 1 174 ? 0.85 -1.261 4.711 1 93.5 174 VAL A N 1
ATOM 1328 C CA . VAL A 1 174 ? -0.113 -2.279 4.305 1 93.5 174 VAL A CA 1
ATOM 1329 C C . VAL A 1 174 ? -0.47 -3.16 5.5 1 93.5 174 VAL A C 1
ATOM 1331 O O . VAL A 1 174 ? -1.633 -3.525 5.684 1 93.5 174 VAL A O 1
ATOM 1334 N N . ASP A 1 175 ? 0.464 -3.512 6.258 1 92.56 175 ASP A N 1
ATOM 1335 C CA . ASP A 1 175 ? 0.228 -4.301 7.465 1 92.56 175 ASP A CA 1
ATOM 1336 C C . ASP A 1 175 ? -0.756 -3.598 8.398 1 92.56 175 ASP A C 1
ATOM 1338 O O . ASP A 1 175 ? -1.613 -4.242 9 1 92.56 175 ASP A O 1
ATOM 1342 N N . PHE A 1 176 ? -0.631 -2.324 8.469 1 91.56 176 PHE A N 1
ATOM 1343 C CA . PHE A 1 176 ? -1.512 -1.537 9.328 1 91.56 176 PHE A CA 1
ATOM 1344 C C . PHE A 1 176 ? -2.936 -1.536 8.781 1 91.56 176 PHE A C 1
ATOM 1346 O O . PHE A 1 176 ? -3.885 -1.256 9.516 1 91.56 176 PHE A O 1
ATOM 1353 N N . HIS A 1 177 ? -3.068 -1.809 7.535 1 92.75 177 HIS A N 1
ATOM 1354 C CA . HIS A 1 177 ? -4.387 -1.823 6.91 1 92.75 177 HIS A CA 1
ATOM 1355 C C . HIS A 1 177 ? -5.062 -3.18 7.078 1 92.75 177 HIS A C 1
ATOM 1357 O O . HIS A 1 177 ? -6.215 -3.357 6.676 1 92.75 177 HIS A O 1
ATOM 1363 N N . GLY A 1 178 ? -4.316 -4.09 7.594 1 92.31 178 GLY A N 1
ATOM 1364 C CA . GLY A 1 178 ? -4.891 -5.395 7.879 1 92.31 178 GLY A CA 1
ATOM 1365 C C . GLY A 1 178 ? -5.926 -5.363 8.984 1 92.31 178 GLY A C 1
ATOM 1366 O O . GLY A 1 178 ? -5.762 -4.645 9.977 1 92.31 178 GLY A O 1
ATOM 1367 N N . ASN A 1 179 ? -6.922 -6.137 8.859 1 88.94 179 ASN A N 1
ATOM 1368 C CA . ASN A 1 179 ? -7.973 -6.215 9.867 1 88.94 179 ASN A CA 1
ATOM 1369 C C . ASN A 1 179 ? -7.438 -6.723 11.203 1 88.94 179 ASN A C 1
ATOM 1371 O O . ASN A 1 179 ? -7.949 -6.359 12.266 1 88.94 179 ASN A O 1
ATOM 1375 N N . GLU A 1 180 ? -6.445 -7.48 11.164 1 85.81 180 GLU A N 1
ATOM 1376 C CA . GLU A 1 180 ? -5.859 -8.062 12.367 1 85.81 180 GLU A CA 1
ATOM 1377 C C . GLU A 1 180 ? -4.98 -7.055 13.102 1 85.81 180 GLU A C 1
ATOM 1379 O O . GLU A 1 180 ? -4.625 -7.258 14.266 1 85.81 180 GLU A O 1
ATOM 1384 N N . ALA A 1 181 ? -4.605 -5.996 12.492 1 83.75 181 ALA A N 1
ATOM 1385 C CA . ALA A 1 181 ? -3.705 -5.016 13.086 1 83.75 181 ALA A CA 1
ATOM 1386 C C . ALA A 1 181 ? -4.434 -4.152 14.117 1 83.75 181 ALA A C 1
ATOM 1388 O O . ALA A 1 181 ? -3.803 -3.49 14.938 1 83.75 181 ALA A O 1
ATOM 1389 N N . GLY A 1 182 ? -5.723 -4.148 14.133 1 76.69 182 GLY A N 1
ATOM 1390 C CA . GLY A 1 182 ? -6.484 -3.418 15.133 1 76.69 182 GLY A CA 1
ATOM 1391 C C . GLY A 1 182 ? -6.547 -1.928 14.867 1 76.69 182 GLY A C 1
ATOM 1392 O O . GLY A 1 182 ? -6.828 -1.139 15.773 1 76.69 182 GLY A O 1
ATOM 1393 N N . LYS A 1 183 ? -6.238 -1.409 13.734 1 80.44 183 LYS A N 1
ATOM 1394 C CA . LYS A 1 183 ? -6.211 0.02 13.438 1 80.44 183 LYS A CA 1
ATOM 1395 C C . LYS A 1 183 ? -7.367 0.408 12.516 1 80.44 183 LYS A C 1
ATOM 1397 O O . LYS A 1 183 ? -7.367 1.495 11.938 1 80.44 183 LYS A O 1
ATOM 1402 N N . GLY A 1 184 ? -8.234 -0.591 12.305 1 80.25 184 GLY A N 1
ATOM 1403 C CA . GLY A 1 184 ? -9.422 -0.288 11.516 1 80.25 184 GLY A CA 1
ATOM 1404 C C . GLY A 1 184 ? -9.234 -0.562 10.031 1 80.25 184 GLY A C 1
ATOM 1405 O O . GLY A 1 184 ? -9.992 -0.054 9.203 1 80.25 184 GLY A O 1
ATOM 1406 N N . GLY A 1 185 ? -8.281 -1.257 9.734 1 85.19 185 GLY A N 1
ATOM 1407 C CA . GLY A 1 185 ? -8.062 -1.621 8.344 1 85.19 185 GLY A CA 1
ATOM 1408 C C . GLY A 1 185 ? -9.039 -2.67 7.844 1 85.19 185 GLY A C 1
ATOM 1409 O O . GLY A 1 185 ? -9.594 -3.436 8.633 1 85.19 185 GLY A O 1
ATOM 1410 N N . GLU A 1 186 ? -9.242 -2.676 6.555 1 86.94 186 GLU A N 1
ATOM 1411 C CA . GLU A 1 186 ? -10.25 -3.557 5.973 1 86.94 186 GLU A CA 1
ATOM 1412 C C . GLU A 1 186 ? -9.602 -4.703 5.199 1 86.94 186 GLU A C 1
ATOM 1414 O O . GLU A 1 186 ? -10.289 -5.617 4.742 1 86.94 186 GLU A O 1
ATOM 1419 N N . LEU A 1 187 ? -8.328 -4.762 5.098 1 92.38 187 LEU A N 1
ATOM 1420 C CA . LEU A 1 187 ? -7.672 -5.797 4.305 1 92.38 187 LEU A CA 1
ATOM 1421 C C . LEU A 1 187 ? -7.613 -7.113 5.07 1 92.38 187 LEU A C 1
ATOM 1423 O O . LEU A 1 187 ? -7.422 -7.121 6.285 1 92.38 187 LEU A O 1
ATOM 1427 N N . THR A 1 188 ? -7.777 -8.188 4.379 1 92.25 188 THR A N 1
ATOM 1428 C CA . THR A 1 188 ? -7.676 -9.508 4.984 1 92.25 188 THR A CA 1
ATOM 1429 C C . THR A 1 188 ? -6.215 -9.914 5.156 1 92.25 188 THR A C 1
ATOM 1431 O O . THR A 1 188 ? -5.32 -9.297 4.574 1 92.25 188 THR A O 1
ATOM 1434 N N . HIS A 1 189 ? -6.113 -10.922 5.926 1 92.44 189 HIS A N 1
ATOM 1435 C CA . HIS A 1 189 ? -4.773 -11.453 6.156 1 92.44 189 HIS A CA 1
ATOM 1436 C C . HIS A 1 189 ? -4.129 -11.914 4.855 1 92.44 189 HIS A C 1
ATOM 1438 O O . HIS A 1 189 ? -2.945 -11.656 4.617 1 92.44 189 HIS A O 1
ATOM 1444 N N . ASP A 1 190 ? -4.836 -12.539 4.027 1 92.12 190 ASP A N 1
ATOM 1445 C CA . ASP A 1 190 ? -4.32 -13.023 2.754 1 92.12 190 ASP A CA 1
ATOM 1446 C C . ASP A 1 190 ? -3.852 -11.875 1.87 1 92.12 190 ASP A C 1
ATOM 1448 O O . ASP A 1 190 ? -2.775 -11.938 1.272 1 92.12 190 ASP A O 1
ATOM 1452 N N . GLU A 1 191 ? -4.664 -10.93 1.854 1 93.19 191 GLU A N 1
ATOM 1453 C CA . GLU A 1 191 ? -4.328 -9.766 1.039 1 93.19 191 GLU A CA 1
ATOM 1454 C C . GLU A 1 191 ? -3.021 -9.125 1.501 1 93.19 191 GLU A C 1
ATOM 1456 O O . GLU A 1 191 ? -2.127 -8.875 0.691 1 93.19 191 GLU A O 1
ATOM 1461 N N . THR A 1 192 ? -2.939 -8.891 2.791 1 94.88 192 THR A N 1
ATOM 1462 C CA . THR A 1 192 ? -1.749 -8.234 3.316 1 94.88 192 THR A CA 1
ATOM 1463 C C . THR A 1 192 ? -0.515 -9.109 3.117 1 94.88 192 THR A C 1
ATOM 1465 O O . THR A 1 192 ? 0.568 -8.609 2.812 1 94.88 192 THR A O 1
ATOM 1468 N N . THR A 1 193 ? -0.664 -10.398 3.213 1 94.19 193 THR A N 1
ATOM 1469 C CA . THR A 1 193 ? 0.445 -11.336 3.074 1 94.19 193 THR A CA 1
ATOM 1470 C C . THR A 1 193 ? 0.952 -11.367 1.635 1 94.19 193 THR A C 1
ATOM 1472 O O . THR A 1 193 ? 2.162 -11.352 1.397 1 94.19 193 THR A O 1
ATOM 1475 N N . ILE A 1 194 ? 0.084 -11.438 0.736 1 95.31 194 ILE A N 1
ATOM 1476 C CA . ILE A 1 194 ? 0.458 -11.5 -0.672 1 95.31 194 ILE A CA 1
ATOM 1477 C C . ILE A 1 194 ? 1.122 -10.195 -1.091 1 95.31 194 ILE A C 1
ATOM 1479 O O . ILE A 1 194 ? 2.111 -10.195 -1.826 1 95.31 194 ILE A O 1
ATOM 1483 N N . ILE A 1 195 ? 0.516 -9.102 -0.637 1 95.81 195 ILE A N 1
ATOM 1484 C CA . ILE A 1 195 ? 1.105 -7.809 -0.963 1 95.81 195 ILE A CA 1
ATOM 1485 C C . ILE A 1 195 ? 2.518 -7.723 -0.386 1 95.81 195 ILE A C 1
ATOM 1487 O O . ILE A 1 195 ? 3.445 -7.273 -1.062 1 95.81 195 ILE A O 1
ATOM 1491 N N . ALA A 1 196 ? 2.6 -8.109 0.866 1 95.19 196 ALA A N 1
ATOM 1492 C CA . ALA A 1 196 ? 3.928 -8.164 1.47 1 95.19 196 ALA A CA 1
ATOM 1493 C C . ALA A 1 196 ? 4.867 -9.055 0.653 1 95.19 196 ALA A C 1
ATOM 1495 O O . ALA A 1 196 ? 6.035 -8.711 0.456 1 95.19 196 ALA A O 1
ATOM 1496 N N . GLY A 1 197 ? 4.383 -10.156 0.199 1 95.69 197 GLY A N 1
ATOM 1497 C CA . GLY A 1 197 ? 5.164 -11.047 -0.641 1 95.69 197 GLY A CA 1
ATOM 1498 C C . GLY A 1 197 ? 5.609 -10.406 -1.94 1 95.69 197 GLY A C 1
ATOM 1499 O O . GLY A 1 197 ? 6.746 -10.602 -2.377 1 95.69 197 GLY A O 1
ATOM 1500 N N . ALA A 1 198 ? 4.754 -9.688 -2.533 1 95.62 198 ALA A N 1
ATOM 1501 C CA . ALA A 1 198 ? 5.082 -8.992 -3.773 1 95.62 198 ALA A CA 1
ATOM 1502 C C . ALA A 1 198 ? 6.207 -7.98 -3.557 1 95.62 198 ALA A C 1
ATOM 1504 O O . ALA A 1 198 ? 7.102 -7.848 -4.395 1 95.62 198 ALA A O 1
ATOM 1505 N N . LEU A 1 199 ? 6.141 -7.316 -2.467 1 95 199 LEU A N 1
ATOM 1506 C CA . LEU A 1 199 ? 7.152 -6.316 -2.158 1 95 199 LEU A CA 1
ATOM 1507 C C . LEU A 1 199 ? 8.484 -6.977 -1.813 1 95 199 LEU A C 1
ATOM 1509 O O . LEU A 1 199 ? 9.547 -6.484 -2.199 1 95 199 LEU A O 1
ATOM 1513 N N . GLU A 1 200 ? 8.453 -8.07 -1.173 1 94.25 200 GLU A N 1
ATOM 1514 C CA . GLU A 1 200 ? 9.664 -8.797 -0.799 1 94.25 200 GLU A CA 1
ATOM 1515 C C . GLU A 1 200 ? 10.289 -9.492 -2.008 1 94.25 200 GLU A C 1
ATOM 1517 O O . GLU A 1 200 ? 11.508 -9.664 -2.068 1 94.25 200 GLU A O 1
ATOM 1522 N N . LEU A 1 201 ? 9.438 -9.875 -2.908 1 95.19 201 LEU A N 1
ATOM 1523 C CA . LEU A 1 201 ? 9.891 -10.602 -4.094 1 95.19 201 LEU A CA 1
ATOM 1524 C C . LEU A 1 201 ? 10.906 -9.773 -4.883 1 95.19 201 LEU A C 1
ATOM 1526 O O . LEU A 1 201 ? 11.797 -10.336 -5.52 1 95.19 201 LEU A O 1
ATOM 1530 N N . SER A 1 202 ? 10.812 -8.469 -4.852 1 91.62 202 SER A N 1
ATOM 1531 C CA . SER A 1 202 ? 11.695 -7.574 -5.586 1 91.62 202 SER A CA 1
ATOM 1532 C C . SER A 1 202 ? 13.125 -7.645 -5.051 1 91.62 202 SER A C 1
ATOM 1534 O O . SER A 1 202 ? 14.078 -7.344 -5.773 1 91.62 202 SER A O 1
ATOM 1536 N N . GLU A 1 203 ? 13.266 -8.055 -3.852 1 92.06 203 GLU A N 1
ATOM 1537 C CA . GLU A 1 2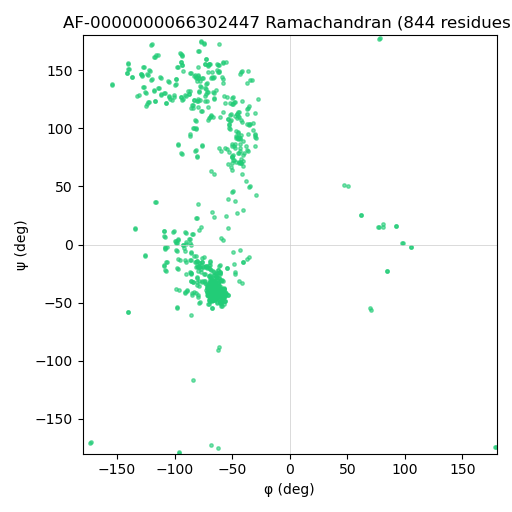03 ? 14.586 -8.109 -3.227 1 92.06 203 GLU A CA 1
ATOM 1538 C C . GLU A 1 203 ? 15.156 -9.523 -3.285 1 92.06 203 GLU A C 1
ATOM 1540 O O . GLU A 1 203 ? 16.328 -9.734 -2.955 1 92.06 203 GLU A O 1
ATOM 1545 N N . LYS A 1 204 ? 14.398 -10.43 -3.758 1 95.5 204 LYS A N 1
ATOM 1546 C CA . LYS A 1 204 ? 14.836 -11.82 -3.785 1 95.5 204 LYS A CA 1
ATOM 1547 C C . LYS A 1 204 ? 15.398 -12.195 -5.152 1 95.5 204 LYS A C 1
ATOM 1549 O O . LYS A 1 204 ? 15 -11.625 -6.172 1 95.5 204 LYS A O 1
ATOM 1554 N N . MET A 1 205 ? 16.25 -13.133 -5.102 1 97.12 205 MET A N 1
ATOM 1555 C CA . MET A 1 205 ? 16.875 -13.672 -6.305 1 97.12 205 MET A CA 1
ATOM 1556 C C . MET A 1 205 ? 16.578 -15.164 -6.453 1 97.12 205 MET A C 1
ATOM 1558 O O . MET A 1 205 ? 16.047 -15.789 -5.531 1 97.12 205 MET A O 1
ATOM 1562 N N . VAL A 1 206 ? 16.969 -15.664 -7.59 1 96.94 206 VAL A N 1
ATOM 1563 C CA . VAL A 1 206 ? 16.703 -17.062 -7.93 1 96.94 206 VAL A CA 1
ATOM 1564 C C . VAL A 1 206 ? 17.344 -17.969 -6.887 1 96.94 206 VAL A C 1
ATOM 1566 O O . VAL A 1 206 ? 16.75 -18.969 -6.473 1 96.94 206 VAL A O 1
ATOM 1569 N N . LYS A 1 207 ? 18.484 -17.656 -6.422 1 95.56 207 LYS A N 1
ATOM 1570 C CA . LYS A 1 207 ? 19.203 -18.469 -5.449 1 95.56 207 LYS A CA 1
ATOM 1571 C C . LYS A 1 207 ? 18.406 -18.609 -4.156 1 95.56 207 LYS A C 1
ATOM 1573 O O . LYS A 1 207 ? 18.547 -19.594 -3.432 1 95.56 207 LYS A O 1
ATOM 1578 N N . ASP A 1 208 ? 17.516 -17.641 -3.883 1 95.5 208 ASP A N 1
ATOM 1579 C CA . ASP A 1 208 ? 16.766 -17.625 -2.633 1 95.5 208 ASP A CA 1
ATOM 1580 C C . ASP A 1 208 ? 15.547 -18.547 -2.715 1 95.5 208 ASP A C 1
ATOM 1582 O O . ASP A 1 208 ? 14.969 -18.922 -1.689 1 95.5 208 ASP A O 1
ATOM 1586 N N . ALA A 1 209 ? 15.18 -18.953 -3.932 1 95.75 209 ALA A N 1
ATOM 1587 C CA . ALA A 1 209 ? 13.93 -19.688 -4.082 1 95.75 209 ALA A CA 1
ATOM 1588 C C . ALA A 1 209 ? 14.164 -21.016 -4.801 1 95.75 209 ALA A C 1
ATOM 1590 O O . ALA A 1 209 ? 13.281 -21.875 -4.828 1 95.75 209 ALA A O 1
ATOM 1591 N N . MET A 1 210 ? 15.305 -21.25 -5.324 1 95.69 210 MET A N 1
ATOM 1592 C CA . MET A 1 210 ? 15.594 -22.422 -6.152 1 95.69 210 MET A CA 1
ATOM 1593 C C . MET A 1 210 ? 15.68 -23.688 -5.301 1 95.69 210 MET A C 1
ATOM 1595 O O . MET A 1 210 ? 15.789 -23.594 -4.074 1 95.69 210 MET A O 1
ATOM 1599 N N . THR A 1 211 ? 15.523 -24.812 -5.926 1 94.62 211 THR A N 1
ATOM 1600 C CA . THR A 1 211 ? 15.82 -26.109 -5.336 1 94.62 211 THR A CA 1
ATOM 1601 C C . THR A 1 211 ? 17.234 -26.562 -5.68 1 94.62 211 THR A C 1
ATOM 1603 O O . THR A 1 211 ? 17.609 -26.625 -6.852 1 94.62 211 THR A O 1
ATOM 1606 N N . PRO A 1 212 ? 17.969 -26.844 -4.727 1 94.62 212 PRO A N 1
ATOM 1607 C CA . PRO A 1 212 ? 19.359 -27.234 -4.984 1 94.62 212 PRO A CA 1
ATOM 1608 C C . PRO A 1 212 ? 19.469 -28.516 -5.82 1 94.62 212 PRO A C 1
ATOM 1610 O O . PRO A 1 212 ? 18.578 -29.375 -5.75 1 94.62 212 PRO A O 1
ATOM 1613 N N . ILE A 1 213 ? 20.547 -28.641 -6.488 1 91.12 213 ILE A N 1
ATOM 1614 C CA . ILE A 1 213 ? 20.766 -29.734 -7.438 1 91.12 213 ILE A CA 1
ATOM 1615 C C . ILE A 1 213 ? 20.781 -31.062 -6.695 1 91.12 213 ILE A C 1
ATOM 1617 O O . ILE A 1 213 ? 20.375 -32.094 -7.25 1 91.12 213 ILE A O 1
ATOM 1621 N N . SER A 1 214 ? 21.094 -31.062 -5.484 1 90.44 214 SER A N 1
ATOM 1622 C CA . SER A 1 214 ? 21.172 -32.281 -4.684 1 90.44 214 SER A CA 1
ATOM 1623 C C . SER A 1 214 ? 19.781 -32.844 -4.41 1 90.44 214 SER A C 1
ATOM 1625 O O . SER A 1 214 ? 19.625 -34.031 -4.176 1 90.44 214 SER A O 1
ATOM 1627 N N . ASP A 1 215 ? 18.781 -32.062 -4.539 1 91 215 ASP A N 1
ATOM 1628 C CA . ASP A 1 215 ? 17.422 -32.469 -4.137 1 91 215 ASP A CA 1
ATOM 1629 C C . ASP A 1 215 ? 16.531 -32.688 -5.355 1 91 215 ASP A C 1
ATOM 1631 O O . ASP A 1 215 ? 15.32 -32.844 -5.223 1 91 215 ASP A O 1
ATOM 1635 N N . ILE A 1 216 ? 17.109 -32.719 -6.492 1 91.12 216 ILE A N 1
ATOM 1636 C CA . ILE A 1 216 ? 16.297 -32.812 -7.691 1 91.12 216 ILE A CA 1
ATOM 1637 C C . ILE A 1 216 ? 16.359 -34.219 -8.281 1 91.12 216 ILE A C 1
ATOM 1639 O O . ILE A 1 216 ? 17.438 -34.844 -8.281 1 91.12 216 ILE A O 1
ATOM 1643 N N . PHE A 1 217 ? 15.242 -34.656 -8.734 1 91.44 217 PHE A N 1
ATOM 1644 C CA . PHE A 1 217 ? 15.164 -35.875 -9.484 1 91.44 217 PHE A CA 1
ATOM 1645 C C . PHE A 1 217 ? 15.484 -35.656 -10.961 1 91.44 217 PHE A C 1
ATOM 1647 O O . PHE A 1 217 ? 14.805 -34.875 -11.625 1 91.44 217 PHE A O 1
ATOM 1654 N N . VAL A 1 218 ? 16.578 -36.312 -11.422 1 93.69 218 VAL A N 1
ATOM 1655 C CA . VAL A 1 218 ? 17.016 -36.156 -12.805 1 93.69 218 VAL A CA 1
ATOM 1656 C C . VAL A 1 218 ? 17.172 -37.531 -13.453 1 93.69 218 VAL A C 1
ATOM 1658 O O . VAL A 1 218 ? 17.422 -38.531 -12.758 1 93.69 218 VAL A O 1
ATOM 1661 N N . ILE A 1 219 ? 17.016 -37.594 -14.742 1 94.12 219 ILE A N 1
ATOM 1662 C CA . ILE A 1 219 ? 17.156 -38.844 -15.438 1 94.12 219 ILE A CA 1
ATOM 1663 C C . ILE A 1 219 ? 18.25 -38.75 -16.5 1 94.12 219 ILE A C 1
ATOM 1665 O O . ILE A 1 219 ? 18.422 -37.688 -17.109 1 94.12 219 ILE A O 1
ATOM 1669 N N . ASP A 1 220 ? 18.906 -39.812 -16.766 1 94.38 220 ASP A N 1
ATOM 1670 C CA . ASP A 1 220 ? 19.969 -39.906 -17.766 1 94.38 220 ASP A CA 1
ATOM 1671 C C . ASP A 1 220 ? 19.391 -40 -19.172 1 94.38 220 ASP A C 1
ATOM 1673 O O . ASP A 1 220 ? 18.453 -40.781 -19.406 1 94.38 220 ASP A O 1
ATOM 1677 N N . ILE A 1 221 ? 20.031 -39.344 -20.062 1 92 221 ILE A N 1
ATOM 1678 C CA . ILE A 1 221 ? 19.578 -39.344 -21.453 1 92 221 ILE A CA 1
ATOM 1679 C C . ILE A 1 221 ? 19.719 -40.75 -22.047 1 92 221 ILE A C 1
ATOM 1681 O O . ILE A 1 221 ? 18.984 -41.125 -22.969 1 92 221 ILE A O 1
ATOM 1685 N N . ASN A 1 222 ? 20.625 -41.5 -21.5 1 91.56 222 ASN A N 1
ATOM 1686 C CA . ASN A 1 222 ? 20.906 -42.844 -22.047 1 91.56 222 ASN A CA 1
ATOM 1687 C C . ASN A 1 222 ? 20.078 -43.906 -21.328 1 91.56 222 ASN A C 1
ATOM 1689 O O . ASN A 1 222 ? 20.125 -45.062 -21.703 1 91.56 222 ASN A O 1
ATOM 1693 N N . ALA A 1 223 ? 19.328 -43.469 -20.406 1 93.19 223 ALA A N 1
ATOM 1694 C CA . ALA A 1 223 ? 18.484 -44.438 -19.703 1 93.19 223 ALA A CA 1
ATOM 1695 C C . ALA A 1 223 ? 17.344 -44.938 -20.609 1 93.19 223 ALA A C 1
ATOM 1697 O O . ALA A 1 223 ? 17 -44.281 -21.594 1 93.19 223 ALA A O 1
ATOM 1698 N N . LYS A 1 224 ? 16.875 -46.094 -20.328 1 93.38 224 LYS A N 1
ATOM 1699 C CA . LYS A 1 224 ? 15.742 -46.688 -21.062 1 93.38 224 LYS A CA 1
ATOM 1700 C C . LYS A 1 224 ? 14.445 -46.5 -20.281 1 93.38 224 LYS A C 1
ATOM 1702 O O . LYS A 1 224 ? 14.422 -46.688 -19.062 1 93.38 224 LYS A O 1
ATOM 1707 N N . LEU A 1 225 ? 13.422 -46.156 -21.031 1 91.56 225 LEU A N 1
ATOM 1708 C CA . LEU A 1 225 ? 12.102 -46 -20.438 1 91.56 225 LEU A CA 1
ATOM 1709 C C . LEU A 1 225 ? 11.43 -47.344 -20.266 1 91.56 225 LEU A C 1
ATOM 1711 O O . LEU A 1 225 ? 10.453 -47.656 -20.953 1 91.56 225 LEU A O 1
ATOM 1715 N N . ASP A 1 226 ? 11.906 -48.031 -19.281 1 91.06 226 ASP A N 1
ATOM 1716 C CA . ASP A 1 226 ? 11.297 -49.312 -18.953 1 91.06 226 ASP A CA 1
ATOM 1717 C C . ASP A 1 226 ? 10.266 -49.156 -17.828 1 91.06 226 ASP A C 1
ATOM 1719 O O . ASP A 1 226 ? 9.953 -48.031 -17.406 1 91.06 226 ASP A O 1
ATOM 1723 N N . ARG A 1 227 ? 9.688 -50.25 -17.469 1 87.69 227 ARG A N 1
ATOM 1724 C CA . ARG A 1 227 ? 8.633 -50.25 -16.453 1 87.69 227 ARG A CA 1
ATOM 1725 C C . ARG A 1 227 ? 9.156 -49.688 -15.133 1 87.69 227 ARG A C 1
ATOM 1727 O O . ARG A 1 227 ? 8.453 -48.969 -14.43 1 87.69 227 ARG A O 1
ATOM 1734 N N . ASP A 1 228 ? 10.352 -49.969 -14.836 1 91 228 ASP A N 1
ATOM 1735 C CA . ASP A 1 228 ? 10.938 -49.531 -13.578 1 91 228 ASP A CA 1
ATOM 1736 C C . ASP A 1 228 ? 11.125 -48 -13.578 1 91 228 ASP A C 1
ATOM 1738 O O . ASP A 1 228 ? 10.734 -47.344 -12.617 1 91 228 ASP A O 1
ATOM 1742 N N . LEU A 1 229 ? 11.695 -47.531 -14.625 1 91.25 229 LEU A N 1
ATOM 1743 C CA . LEU A 1 229 ? 11.922 -46.094 -14.703 1 91.25 229 LEU A CA 1
ATOM 1744 C C . LEU A 1 229 ? 10.594 -45.344 -14.773 1 91.25 229 LEU A C 1
ATOM 1746 O O . LEU A 1 229 ? 10.438 -44.281 -14.148 1 91.25 229 LEU A O 1
ATOM 1750 N N . MET A 1 230 ? 9.711 -45.875 -15.516 1 88.88 230 MET A N 1
ATOM 1751 C CA . MET A 1 230 ? 8.398 -45.25 -15.609 1 88.88 230 MET A CA 1
ATOM 1752 C C . MET A 1 230 ? 7.715 -45.188 -14.25 1 88.88 230 MET A C 1
ATOM 1754 O O . MET A 1 230 ? 7.098 -44.188 -13.891 1 88.88 230 MET A O 1
ATOM 1758 N N . ASN A 1 231 ? 7.828 -46.25 -13.508 1 88.19 231 ASN A N 1
ATOM 1759 C CA . ASN A 1 231 ? 7.266 -46.312 -12.164 1 88.19 231 ASN A CA 1
ATOM 1760 C C . ASN A 1 231 ? 7.965 -45.312 -11.234 1 88.19 231 ASN A C 1
ATOM 1762 O O . ASN A 1 231 ? 7.324 -44.688 -10.383 1 88.19 231 ASN A O 1
ATOM 1766 N N . LEU A 1 232 ? 9.195 -45.188 -11.438 1 89.75 232 LEU A N 1
ATOM 1767 C CA . LEU A 1 232 ? 9.953 -44.25 -10.625 1 89.75 232 LEU A CA 1
ATOM 1768 C C . LEU A 1 232 ? 9.508 -42.812 -10.914 1 89.75 232 LEU A C 1
ATOM 1770 O O . LEU A 1 232 ? 9.344 -42 -9.984 1 89.75 232 LEU A O 1
ATOM 1774 N N . ILE A 1 233 ? 9.352 -42.531 -12.172 1 89.56 233 ILE A N 1
ATOM 1775 C CA . ILE A 1 233 ? 8.883 -41.219 -12.578 1 89.56 233 ILE A CA 1
ATOM 1776 C C . ILE A 1 233 ? 7.512 -40.938 -11.969 1 89.56 233 ILE A C 1
ATOM 1778 O O . ILE A 1 233 ? 7.258 -39.844 -11.461 1 89.56 233 ILE A O 1
ATOM 1782 N N . LEU A 1 234 ? 6.695 -41.938 -12 1 85.69 234 LEU A N 1
ATOM 1783 C CA . LEU A 1 234 ? 5.355 -41.812 -11.438 1 85.69 234 LEU A CA 1
ATOM 1784 C C . LEU A 1 234 ? 5.41 -41.594 -9.93 1 85.69 234 LEU A C 1
ATOM 1786 O O . LEU A 1 234 ? 4.656 -40.812 -9.375 1 85.69 234 LEU A O 1
ATOM 1790 N N . GLU A 1 235 ? 6.254 -42.312 -9.312 1 85.88 235 GLU A N 1
ATOM 1791 C CA . GLU A 1 235 ? 6.398 -42.219 -7.859 1 85.88 235 GLU A CA 1
ATOM 1792 C C . GLU A 1 235 ? 6.883 -40.844 -7.422 1 85.88 235 GLU A C 1
ATOM 1794 O O . GLU A 1 235 ? 6.414 -40.312 -6.418 1 85.88 235 GLU A O 1
ATOM 1799 N N . LYS A 1 236 ? 7.785 -40.281 -8.148 1 87.25 236 LYS A N 1
ATOM 1800 C CA . LYS A 1 236 ? 8.297 -38.969 -7.805 1 87.25 236 LYS A CA 1
ATOM 1801 C C . LYS A 1 236 ? 7.238 -37.875 -8.023 1 87.25 236 LYS A C 1
ATOM 1803 O O . LYS A 1 236 ? 7.258 -36.844 -7.363 1 87.25 236 LYS A O 1
ATOM 1808 N N . GLY A 1 237 ? 6.383 -38.094 -8.984 1 85.5 237 GLY A N 1
ATOM 1809 C CA . GLY A 1 237 ? 5.176 -37.281 -9.117 1 85.5 237 GLY A CA 1
ATOM 1810 C C . GLY A 1 237 ? 5.414 -35.969 -9.805 1 85.5 237 GLY A C 1
ATOM 1811 O O . GLY A 1 237 ? 4.582 -35.062 -9.719 1 85.5 237 GLY A O 1
ATOM 1812 N N . HIS A 1 238 ? 6.496 -35.75 -10.461 1 87.62 238 HIS A N 1
ATOM 1813 C CA . HIS A 1 238 ? 6.785 -34.469 -11.141 1 87.62 238 HIS A CA 1
ATOM 1814 C C . HIS A 1 238 ? 6.188 -34.438 -12.539 1 87.62 238 HIS A C 1
ATOM 1816 O O . HIS A 1 238 ? 6.07 -35.5 -13.188 1 87.62 238 HIS A O 1
ATOM 1822 N N . SER A 1 239 ? 5.816 -33.219 -12.906 1 88.88 239 SER A N 1
ATOM 1823 C CA . SER A 1 239 ? 5.301 -33.062 -14.266 1 88.88 239 SER A CA 1
ATOM 1824 C C . SER A 1 239 ? 6.434 -32.844 -15.266 1 88.88 239 SER A C 1
ATOM 1826 O O . SER A 1 239 ? 6.281 -33.094 -16.453 1 88.88 239 SER A O 1
ATOM 1828 N N . ARG A 1 240 ? 7.469 -32.344 -14.75 1 91.56 240 ARG A N 1
ATOM 1829 C CA . ARG A 1 240 ? 8.656 -32.062 -15.562 1 91.56 240 ARG A CA 1
ATOM 1830 C C . ARG A 1 240 ? 9.891 -32.75 -14.961 1 91.56 240 ARG A C 1
ATOM 1832 O O . ARG A 1 240 ? 10.156 -32.594 -13.766 1 91.56 240 ARG A O 1
ATOM 1839 N N . VAL A 1 241 ? 10.602 -33.438 -15.805 1 93.62 241 VAL A N 1
ATOM 1840 C CA . VAL A 1 241 ? 11.789 -34.125 -15.328 1 93.62 241 VAL A CA 1
ATOM 1841 C C . VAL A 1 241 ? 13.008 -33.688 -16.141 1 93.62 241 VAL A C 1
ATOM 1843 O O . VAL A 1 241 ? 13.055 -33.906 -17.359 1 93.62 241 VAL A O 1
ATOM 1846 N N . PRO A 1 242 ? 13.969 -33.156 -15.461 1 94.94 242 PRO A N 1
ATOM 1847 C CA . PRO A 1 242 ? 15.195 -32.75 -16.156 1 94.94 242 PRO A CA 1
ATOM 1848 C C . PRO A 1 242 ? 16.016 -33.969 -16.625 1 94.94 242 PRO A C 1
ATOM 1850 O O . PRO A 1 242 ? 16 -35 -15.977 1 94.94 242 PRO A O 1
ATOM 1853 N N . VAL A 1 243 ? 16.688 -33.75 -17.734 1 94.94 243 VAL A N 1
ATOM 1854 C CA . VAL A 1 243 ? 17.516 -34.781 -18.344 1 94.94 243 VAL A CA 1
ATOM 1855 C C . VAL A 1 243 ? 18.969 -34.312 -18.359 1 94.94 243 VAL A C 1
ATOM 1857 O O . VAL A 1 243 ? 19.266 -33.188 -18.734 1 94.94 243 VAL A O 1
ATOM 1860 N N . TYR A 1 244 ? 19.844 -35.219 -17.922 1 92.88 244 TYR A N 1
ATOM 1861 C CA . TYR A 1 244 ? 21.25 -34.844 -17.891 1 92.88 244 TYR A CA 1
ATOM 1862 C C . TYR A 1 244 ? 22.062 -35.75 -18.812 1 92.88 244 TYR A C 1
ATOM 1864 O O . TYR A 1 244 ? 21.578 -36.812 -19.25 1 92.88 244 TYR A O 1
ATOM 1872 N N . TYR A 1 245 ? 23.25 -35.281 -19.156 1 91.12 245 TYR A N 1
ATOM 1873 C CA . TYR A 1 245 ? 24.203 -36.031 -19.969 1 91.12 245 TYR A CA 1
ATOM 1874 C C . TYR A 1 245 ? 25.531 -36.219 -19.25 1 91.12 245 TYR A C 1
ATOM 1876 O O . TYR A 1 245 ? 26.125 -35.219 -18.797 1 91.12 245 TYR A O 1
ATOM 1884 N N . GLU A 1 246 ? 26.062 -37.406 -19.016 1 88.25 246 GLU A N 1
ATOM 1885 C CA . GLU A 1 246 ? 27.344 -37.812 -18.438 1 88.25 246 GLU A CA 1
ATOM 1886 C C . GLU A 1 246 ? 27.406 -37.5 -16.953 1 88.25 246 GLU A C 1
ATOM 1888 O O . GLU A 1 246 ? 27.594 -38.406 -16.141 1 88.25 246 GLU A O 1
ATOM 1893 N N . GLN A 1 247 ? 27.141 -36.156 -16.656 1 88.19 247 GLN A N 1
ATOM 1894 C CA . GLN A 1 247 ? 27.109 -35.719 -15.258 1 88.19 247 GLN A CA 1
ATOM 1895 C C . GLN A 1 247 ? 25.766 -35.125 -14.883 1 88.19 247 GLN A C 1
ATOM 1897 O O . GLN A 1 247 ? 25.141 -34.438 -15.68 1 88.19 247 GLN A O 1
ATOM 1902 N N . PRO A 1 248 ? 25.375 -35.438 -13.688 1 88 248 PRO A N 1
ATOM 1903 C CA . PRO A 1 248 ? 24.062 -34.969 -13.242 1 88 248 PRO A CA 1
ATOM 1904 C C . PRO A 1 248 ? 23.969 -33.438 -13.234 1 88 248 PRO A C 1
ATOM 1906 O O . PRO A 1 248 ? 22.875 -32.906 -13.234 1 88 248 PRO A O 1
ATOM 1909 N N . THR A 1 249 ? 25.062 -32.844 -13.266 1 87.31 249 THR A N 1
ATOM 1910 C CA . THR A 1 249 ? 25.062 -31.375 -13.227 1 87.31 249 THR A CA 1
ATOM 1911 C C . THR A 1 249 ? 24.922 -30.797 -14.641 1 87.31 249 THR A C 1
ATOM 1913 O O . THR A 1 249 ? 24.656 -29.609 -14.805 1 87.31 249 THR A O 1
ATOM 1916 N N . ASN A 1 250 ? 25.094 -31.625 -15.57 1 88.75 250 ASN A N 1
ATOM 1917 C CA . ASN A 1 250 ? 24.953 -31.203 -16.953 1 88.75 250 ASN A CA 1
ATOM 1918 C C . ASN A 1 250 ? 23.547 -31.453 -17.484 1 88.75 250 ASN A C 1
ATOM 1920 O O . ASN A 1 250 ? 23.344 -32.375 -18.297 1 88.75 250 ASN A O 1
ATOM 1924 N N . ILE A 1 251 ? 22.672 -30.594 -17.094 1 92 251 ILE A N 1
ATOM 1925 C CA . ILE A 1 251 ? 21.266 -30.703 -17.516 1 92 251 ILE A CA 1
ATOM 1926 C C . ILE A 1 251 ? 21.109 -30.156 -18.938 1 92 251 ILE A C 1
ATOM 1928 O O . ILE A 1 251 ? 21.375 -28.984 -19.188 1 92 251 ILE A O 1
ATOM 1932 N N . ILE A 1 252 ? 20.609 -30.938 -19.844 1 88.69 252 ILE A N 1
ATOM 1933 C CA . ILE A 1 252 ? 20.578 -30.547 -21.25 1 88.69 252 ILE A CA 1
ATOM 1934 C C . ILE A 1 252 ? 19.156 -30.219 -21.672 1 88.69 252 ILE A C 1
ATOM 1936 O O . ILE A 1 252 ? 18.922 -29.531 -22.672 1 88.69 252 ILE A O 1
ATOM 1940 N N . GLY A 1 253 ? 18.234 -30.781 -20.922 1 92.5 253 GLY A N 1
ATOM 1941 C CA . GLY A 1 253 ? 16.844 -30.547 -21.281 1 92.5 253 GLY A CA 1
ATOM 1942 C C . GLY A 1 253 ? 15.875 -31.094 -20.25 1 92.5 253 GLY A C 1
ATOM 1943 O O . GLY A 1 253 ? 16.25 -31.344 -19.109 1 92.5 253 GLY A O 1
ATOM 1944 N N . LEU A 1 254 ? 14.617 -31.062 -20.688 1 93.25 254 LEU A N 1
ATOM 1945 C CA . LEU A 1 254 ? 13.602 -31.594 -19.797 1 93.25 254 LEU A CA 1
ATOM 1946 C C . LEU A 1 254 ? 12.57 -32.406 -20.578 1 93.25 254 LEU A C 1
ATOM 1948 O O . LEU A 1 254 ? 12.367 -32.188 -21.781 1 93.25 254 LEU A O 1
ATOM 1952 N N . VAL A 1 255 ? 11.992 -33.375 -19.922 1 92.44 255 VAL A N 1
ATOM 1953 C CA . VAL A 1 255 ? 10.938 -34.188 -20.484 1 92.44 255 VAL A CA 1
ATOM 1954 C C . VAL A 1 255 ? 9.617 -33.906 -19.766 1 92.44 255 VAL A C 1
ATOM 1956 O O . VAL A 1 255 ? 9.57 -33.844 -18.547 1 92.44 255 VAL A O 1
ATOM 1959 N N . LEU A 1 256 ? 8.617 -33.656 -20.594 1 91.06 256 LEU A N 1
ATOM 1960 C CA . LEU A 1 256 ? 7.281 -33.594 -20.016 1 91.06 256 LEU A CA 1
ATOM 1961 C C . LEU A 1 256 ? 6.707 -34.969 -19.797 1 91.06 256 LEU A C 1
ATOM 1963 O O . LEU A 1 256 ? 6.594 -35.75 -20.734 1 91.06 256 LEU A O 1
ATOM 1967 N N . VAL A 1 257 ? 6.324 -35.188 -18.609 1 90.69 257 VAL A N 1
ATOM 1968 C CA . VAL A 1 257 ? 5.855 -36.531 -18.266 1 90.69 257 VAL A CA 1
ATOM 1969 C C . VAL A 1 257 ? 4.629 -36.906 -19.094 1 90.69 257 VAL A C 1
ATOM 1971 O O . VAL A 1 257 ? 4.465 -38.031 -19.516 1 90.69 257 VAL A O 1
ATOM 1974 N N . LYS A 1 258 ? 3.822 -35.969 -19.359 1 87.56 258 LYS A N 1
ATOM 1975 C CA . LYS A 1 258 ? 2.609 -36.25 -20.125 1 87.56 258 LYS A CA 1
ATOM 1976 C C . LYS A 1 258 ? 2.947 -36.719 -21.531 1 87.56 258 LYS A C 1
ATOM 1978 O O . LYS A 1 258 ? 2.174 -37.438 -22.156 1 87.56 258 LYS A O 1
ATOM 1983 N N . ASN A 1 259 ? 4.082 -36.375 -22.047 1 86.12 259 ASN A N 1
ATOM 1984 C CA . ASN A 1 259 ? 4.492 -36.812 -23.391 1 86.12 259 ASN A CA 1
ATOM 1985 C C . ASN A 1 259 ? 4.918 -38.281 -23.422 1 86.12 259 ASN A C 1
ATOM 1987 O O . ASN A 1 259 ? 5.055 -38.875 -24.484 1 86.12 259 ASN A O 1
ATOM 1991 N N . LEU A 1 260 ? 5.062 -38.844 -22.312 1 87.12 260 LEU A N 1
ATOM 1992 C CA . LEU A 1 260 ? 5.48 -40.25 -22.219 1 87.12 260 LEU A CA 1
ATOM 1993 C C . LEU A 1 260 ? 4.277 -41.188 -22.312 1 87.12 260 LEU A C 1
ATOM 1995 O O . LEU A 1 260 ? 4.438 -42.406 -22.312 1 87.12 260 LEU A O 1
ATOM 1999 N N . LEU A 1 261 ? 3.148 -40.656 -22.438 1 82.94 261 LEU A N 1
ATOM 2000 C CA . LEU A 1 261 ? 1.91 -41.406 -22.422 1 82.94 261 LEU A CA 1
ATOM 2001 C C . LEU A 1 261 ? 1.862 -42.406 -23.594 1 82.94 261 LEU A C 1
ATOM 2003 O O . LEU A 1 261 ? 1.308 -43.5 -23.469 1 82.94 261 LEU A O 1
ATOM 2007 N N . THR A 1 262 ? 2.449 -42.031 -24.688 1 78.06 262 THR A N 1
ATOM 2008 C CA . THR A 1 262 ? 2.324 -42.844 -25.891 1 78.06 262 THR A CA 1
ATOM 2009 C C . THR A 1 262 ? 3.453 -43.875 -25.969 1 78.06 262 THR A C 1
ATOM 2011 O O . THR A 1 262 ? 3.51 -44.656 -26.906 1 78.06 262 THR A O 1
ATOM 2014 N N . ILE A 1 263 ? 4.301 -43.875 -24.984 1 80.56 263 ILE A N 1
ATOM 2015 C CA . ILE A 1 263 ? 5.445 -44.781 -25.016 1 80.56 263 ILE A CA 1
ATOM 2016 C C . ILE A 1 263 ? 5.109 -46.062 -24.266 1 80.56 263 ILE A C 1
ATOM 2018 O O . ILE A 1 263 ? 4.629 -46.031 -23.125 1 80.56 263 ILE A O 1
ATOM 2022 N N . ASN A 1 264 ? 5.309 -47.094 -24.938 1 80.06 264 ASN A N 1
ATOM 2023 C CA . ASN A 1 264 ? 5.141 -48.406 -24.297 1 80.06 264 ASN A CA 1
ATOM 2024 C C . ASN A 1 264 ? 6.398 -48.812 -23.547 1 80.06 264 ASN A C 1
ATOM 2026 O O . ASN A 1 264 ? 7.453 -49.031 -24.141 1 80.06 264 ASN A O 1
ATOM 2030 N N . PRO A 1 265 ? 6.246 -49 -22.281 1 84.25 265 PRO A N 1
ATOM 2031 C CA . PRO A 1 265 ? 7.418 -49.375 -21.484 1 84.25 265 PRO A CA 1
ATOM 2032 C C . PRO A 1 265 ? 8.062 -50.688 -21.922 1 84.25 265 PRO A C 1
ATOM 2034 O O . PRO A 1 265 ? 9.25 -50.906 -21.688 1 84.25 265 PRO A O 1
ATOM 2037 N N . ASP A 1 266 ? 7.32 -51.469 -22.531 1 83.38 266 ASP A N 1
ATOM 2038 C CA . ASP A 1 266 ? 7.844 -52.75 -22.938 1 83.38 266 ASP A CA 1
ATOM 2039 C C . ASP A 1 266 ? 8.812 -52.625 -24.109 1 83.38 266 ASP A C 1
ATOM 2041 O O . ASP A 1 266 ? 9.633 -53.5 -24.359 1 83.38 266 ASP A O 1
ATOM 2045 N N . GLU A 1 267 ? 8.703 -51.531 -24.781 1 84.81 267 GLU A N 1
ATOM 2046 C CA . GLU A 1 267 ? 9.594 -51.281 -25.906 1 84.81 267 GLU A CA 1
ATOM 2047 C C . GLU A 1 267 ? 10.953 -50.781 -25.438 1 84.81 267 GLU A C 1
ATOM 2049 O O . GLU A 1 267 ? 11.922 -50.812 -26.203 1 84.81 267 GLU A O 1
ATOM 2054 N N . GLU A 1 268 ? 11.078 -50.375 -24.203 1 88.5 268 GLU A N 1
ATOM 2055 C CA . GLU A 1 268 ? 12.312 -49.875 -23.594 1 88.5 268 GLU A CA 1
ATOM 2056 C C . GLU A 1 268 ? 13.008 -48.844 -24.484 1 88.5 268 GLU A C 1
ATOM 2058 O O . GLU A 1 268 ? 14.203 -48.969 -24.75 1 88.5 268 GLU A O 1
ATOM 2063 N N . ILE A 1 269 ? 12.305 -47.875 -24.906 1 88.94 269 ILE A N 1
ATOM 2064 C CA . ILE A 1 269 ? 12.836 -46.812 -25.75 1 88.94 269 ILE A CA 1
ATOM 2065 C C . ILE A 1 269 ? 13.766 -45.938 -24.938 1 88.94 269 ILE A C 1
ATOM 2067 O O . ILE A 1 269 ? 13.445 -45.562 -23.797 1 88.94 269 ILE A O 1
ATOM 2071 N N . PRO A 1 270 ? 14.93 -45.688 -25.484 1 91.5 270 PRO A N 1
ATOM 2072 C CA . PRO A 1 270 ? 15.82 -44.781 -24.781 1 91.5 270 PRO A CA 1
ATOM 2073 C C . PRO A 1 270 ? 15.234 -43.375 -24.656 1 91.5 270 PRO A C 1
ATOM 2075 O O . PRO A 1 270 ? 14.5 -42.906 -25.531 1 91.5 270 PRO A O 1
ATOM 2078 N N . VAL A 1 271 ? 15.586 -42.688 -23.609 1 91.69 271 VAL A N 1
ATOM 2079 C CA . VAL A 1 271 ? 15.109 -41.344 -23.344 1 91.69 271 VAL A CA 1
ATOM 2080 C C . VAL A 1 271 ? 15.516 -40.438 -24.484 1 91.69 271 VAL A C 1
ATOM 2082 O O . VAL A 1 271 ? 14.789 -39.5 -24.828 1 91.69 271 VAL A O 1
ATOM 2085 N N . LYS A 1 272 ? 16.578 -40.656 -25.125 1 88.62 272 LYS A N 1
ATOM 2086 C CA . LYS A 1 272 ? 17.078 -39.812 -26.219 1 88.62 272 LYS A CA 1
ATOM 2087 C C . LYS A 1 272 ? 16.094 -39.781 -27.391 1 88.62 272 LYS A C 1
ATOM 2089 O O . LYS A 1 272 ? 16.125 -38.875 -28.203 1 88.62 272 LYS A O 1
ATOM 2094 N N . ASN A 1 273 ? 15.25 -40.812 -27.422 1 87.75 273 ASN A N 1
ATOM 2095 C CA . ASN A 1 273 ? 14.328 -40.906 -28.547 1 87.75 273 ASN A CA 1
ATOM 2096 C C . ASN A 1 273 ? 13 -40.219 -28.25 1 87.75 273 ASN A C 1
ATOM 2098 O O . ASN A 1 273 ? 12.117 -40.156 -29.109 1 87.75 273 ASN A O 1
ATOM 2102 N N . VAL A 1 274 ? 12.891 -39.75 -27.109 1 88.25 274 VAL A N 1
ATOM 2103 C CA . VAL A 1 274 ? 11.672 -39.031 -26.75 1 88.25 274 VAL A CA 1
ATOM 2104 C C . VAL A 1 274 ? 11.883 -37.531 -26.938 1 88.25 274 VAL A C 1
ATOM 2106 O O . VAL A 1 274 ? 13.023 -37.094 -27.094 1 88.25 274 VAL A O 1
ATOM 2109 N N . THR A 1 275 ? 10.75 -36.844 -26.953 1 87.12 275 THR A N 1
ATOM 2110 C CA . THR A 1 275 ? 10.82 -35.406 -27.141 1 87.12 275 THR A CA 1
ATOM 2111 C C . THR A 1 275 ? 11.453 -34.719 -25.922 1 87.12 275 THR A C 1
ATOM 2113 O O . THR A 1 275 ? 10.891 -34.75 -24.828 1 87.12 275 THR A O 1
ATOM 2116 N N . ILE A 1 276 ? 12.594 -34.219 -26.094 1 90.06 276 ILE A N 1
ATOM 2117 C CA . ILE A 1 276 ? 13.289 -33.469 -25.062 1 90.06 276 ILE A CA 1
ATOM 2118 C C . ILE A 1 276 ? 13.219 -31.984 -25.375 1 90.06 276 ILE A C 1
ATOM 2120 O O . ILE A 1 276 ? 13.594 -31.547 -26.469 1 90.06 276 ILE A O 1
ATOM 2124 N N . ARG A 1 277 ? 12.719 -31.266 -24.406 1 90.38 277 ARG A N 1
ATOM 2125 C CA . ARG A 1 277 ? 12.578 -29.828 -24.594 1 90.38 277 ARG A CA 1
ATOM 2126 C C . ARG A 1 277 ? 13.781 -29.078 -24.031 1 90.38 277 ARG A C 1
ATOM 2128 O O . ARG A 1 277 ? 14.422 -29.547 -23.094 1 90.38 277 ARG A O 1
ATOM 2135 N N . ARG A 1 278 ? 13.906 -27.922 -24.578 1 89.19 278 ARG A N 1
ATOM 2136 C CA . ARG A 1 278 ? 14.992 -27.078 -24.078 1 89.19 278 ARG A CA 1
ATOM 2137 C C . ARG A 1 278 ? 14.633 -26.469 -22.719 1 89.19 278 ARG A C 1
ATOM 2139 O O . ARG A 1 278 ? 13.477 -26.141 -22.469 1 89.19 278 ARG A O 1
ATOM 2146 N N . ILE A 1 279 ? 15.633 -26.391 -21.922 1 91.81 279 ILE A N 1
ATOM 2147 C CA . ILE A 1 279 ? 15.461 -25.797 -20.609 1 91.81 279 ILE A CA 1
ATOM 2148 C C . ILE A 1 279 ? 16.328 -24.547 -20.484 1 91.81 279 ILE A C 1
ATOM 2150 O O . ILE A 1 279 ? 17.531 -24.594 -20.734 1 91.81 279 ILE A O 1
ATOM 2154 N N . PRO A 1 280 ? 15.727 -23.406 -20.172 1 92.56 280 PRO A N 1
ATOM 2155 C CA . PRO A 1 280 ? 16.516 -22.188 -20.047 1 92.56 280 PRO A CA 1
ATOM 2156 C C . PRO A 1 280 ? 17.5 -22.219 -18.875 1 92.56 280 PRO A C 1
ATOM 2158 O O . PRO A 1 280 ? 17.203 -22.844 -17.844 1 92.56 280 PRO A O 1
ATOM 2161 N N . ARG A 1 281 ? 18.641 -21.609 -19.141 1 93.44 281 ARG A N 1
ATOM 2162 C CA . ARG A 1 281 ? 19.641 -21.453 -18.094 1 93.44 281 ARG A CA 1
ATOM 2163 C C . ARG A 1 281 ? 19.688 -20.016 -17.578 1 93.44 281 ARG A C 1
ATOM 2165 O O . ARG A 1 281 ? 19.828 -19.078 -18.375 1 93.44 281 ARG A O 1
ATOM 2172 N N . VAL A 1 282 ? 19.578 -19.922 -16.266 1 95.12 282 VAL A N 1
ATOM 2173 C CA . VAL A 1 282 ? 19.531 -18.578 -15.703 1 95.12 282 VAL A CA 1
ATOM 2174 C C . VAL A 1 282 ? 20.562 -18.453 -14.578 1 95.12 282 VAL A C 1
ATOM 2176 O O . VAL A 1 282 ? 20.812 -19.422 -13.852 1 95.12 282 VAL A O 1
ATOM 2179 N N . PRO A 1 283 ? 21.125 -17.266 -14.438 1 95.44 283 PRO A N 1
ATOM 2180 C CA . PRO A 1 283 ? 22.078 -17.078 -13.336 1 95.44 283 PRO A CA 1
ATOM 2181 C C . PRO A 1 283 ? 21.406 -17.078 -11.969 1 95.44 283 PRO A C 1
ATOM 2183 O O . PRO A 1 283 ? 20.234 -16.703 -11.852 1 95.44 283 PRO A O 1
ATOM 2186 N N . GLU A 1 284 ? 22.172 -17.406 -11 1 95.06 284 GLU A N 1
ATOM 2187 C CA . GLU A 1 284 ? 21.625 -17.516 -9.648 1 95.06 284 GLU A CA 1
ATOM 2188 C C . GLU A 1 284 ? 21.266 -16.141 -9.094 1 95.06 284 GLU A C 1
ATOM 2190 O O . GLU A 1 284 ? 20.422 -16.031 -8.203 1 95.06 284 GLU A O 1
ATOM 2195 N N . ILE A 1 285 ? 21.781 -15.062 -9.664 1 94.62 285 ILE A N 1
ATOM 2196 C CA . ILE A 1 285 ? 21.578 -13.719 -9.141 1 94.62 285 ILE A CA 1
ATOM 2197 C C . ILE A 1 285 ? 20.438 -13.039 -9.891 1 94.62 285 ILE A C 1
ATOM 2199 O O . ILE A 1 285 ? 20.125 -11.875 -9.641 1 94.62 285 ILE A O 1
ATOM 2203 N N . LEU A 1 286 ? 19.812 -13.75 -10.742 1 95.06 286 LEU A N 1
ATOM 2204 C CA . LEU A 1 286 ? 18.688 -13.188 -11.477 1 95.06 286 LEU A CA 1
ATOM 2205 C C . LEU A 1 286 ? 17.531 -12.891 -10.531 1 95.06 286 LEU A C 1
ATOM 2207 O O . LEU A 1 286 ? 17.125 -13.742 -9.734 1 95.06 286 LEU A O 1
ATOM 2211 N N . PRO A 1 287 ? 16.969 -11.633 -10.641 1 95.38 287 PRO A N 1
ATOM 2212 C CA . PRO A 1 287 ? 15.805 -11.312 -9.805 1 95.38 287 PRO A CA 1
ATOM 2213 C C . PRO A 1 287 ? 14.594 -12.203 -10.109 1 95.38 287 PRO A C 1
ATOM 2215 O O . PRO A 1 287 ? 14.359 -12.555 -11.266 1 95.38 287 PRO A O 1
ATOM 2218 N N . LEU A 1 288 ? 13.805 -12.453 -9.109 1 96.44 288 LEU A N 1
ATOM 2219 C CA . LEU A 1 288 ? 12.68 -13.367 -9.234 1 96.44 288 LEU A CA 1
ATOM 2220 C C . LEU A 1 288 ? 11.617 -12.805 -10.172 1 96.44 288 LEU A C 1
ATOM 2222 O O . LEU A 1 288 ? 10.953 -13.555 -10.891 1 96.44 288 LEU A O 1
ATOM 2226 N N . TYR A 1 289 ? 11.477 -11.539 -10.219 1 94.5 289 TYR A N 1
ATOM 2227 C CA . TYR A 1 289 ? 10.484 -10.961 -11.117 1 94.5 289 TYR A CA 1
ATOM 2228 C C . TYR A 1 289 ? 10.852 -11.211 -12.57 1 94.5 289 TYR A C 1
ATOM 2230 O O . TYR A 1 289 ? 9.977 -11.422 -13.414 1 94.5 289 TYR A O 1
ATOM 2238 N N . ASP A 1 290 ? 12.102 -11.195 -12.812 1 94.25 290 ASP A N 1
ATOM 2239 C CA . ASP A 1 290 ? 12.547 -11.438 -14.18 1 94.25 290 ASP A CA 1
ATOM 2240 C C . ASP A 1 290 ? 12.25 -12.875 -14.609 1 94.25 290 ASP A C 1
ATOM 2242 O O . ASP A 1 290 ? 11.789 -13.109 -15.727 1 94.25 290 ASP A O 1
ATOM 2246 N N . ILE A 1 291 ? 12.523 -13.773 -13.742 1 94.5 291 ILE A N 1
ATOM 2247 C CA . ILE A 1 291 ? 12.273 -15.172 -14.094 1 94.5 291 ILE A CA 1
ATOM 2248 C C . ILE A 1 291 ? 10.773 -15.422 -14.172 1 94.5 291 ILE A C 1
ATOM 2250 O O . ILE A 1 291 ? 10.312 -16.219 -14.992 1 94.5 291 ILE A O 1
ATOM 2254 N N . LEU A 1 292 ? 10.008 -14.742 -13.305 1 94 292 LEU A N 1
ATOM 2255 C CA . LEU A 1 292 ? 8.555 -14.852 -13.383 1 94 292 LEU A CA 1
ATOM 2256 C C . LEU A 1 292 ? 8.055 -14.414 -14.758 1 94 292 LEU A C 1
ATOM 2258 O O . LEU A 1 292 ? 7.219 -15.094 -15.359 1 94 292 LEU A O 1
ATOM 2262 N N . ASN A 1 293 ? 8.555 -13.367 -15.219 1 92.19 293 ASN A N 1
ATOM 2263 C CA . ASN A 1 293 ? 8.188 -12.875 -16.547 1 92.19 293 ASN A CA 1
ATOM 2264 C C . ASN A 1 293 ? 8.57 -13.875 -17.641 1 92.19 293 ASN A C 1
ATOM 2266 O O . ASN A 1 293 ? 7.82 -14.062 -18.594 1 92.19 293 ASN A O 1
ATOM 2270 N N . GLU A 1 294 ? 9.68 -14.484 -17.484 1 91.06 294 GLU A N 1
ATOM 2271 C CA . GLU A 1 294 ? 10.125 -15.492 -18.453 1 91.06 294 GLU A CA 1
ATOM 2272 C C . GLU A 1 294 ? 9.203 -16.703 -18.453 1 91.06 294 GLU A C 1
ATOM 2274 O O . GLU A 1 294 ? 8.867 -17.234 -19.516 1 91.06 294 GLU A O 1
ATOM 2279 N N . PHE A 1 295 ? 8.828 -17.094 -17.281 1 91.81 295 PHE A N 1
ATOM 2280 C CA . PHE A 1 295 ? 7.965 -18.25 -17.156 1 91.81 295 PHE A CA 1
ATOM 2281 C C . PHE A 1 295 ? 6.602 -18 -17.781 1 91.81 295 PHE A C 1
ATOM 2283 O O . PHE A 1 295 ? 5.965 -18.906 -18.297 1 91.81 295 PHE A O 1
ATOM 2290 N N . GLN A 1 296 ? 6.219 -16.797 -17.734 1 88.56 296 GLN A N 1
ATOM 2291 C CA . GLN A 1 296 ? 4.887 -16.453 -18.219 1 88.56 296 GLN A CA 1
ATOM 2292 C C . GLN A 1 296 ? 4.84 -16.516 -19.75 1 88.56 296 GLN A C 1
ATOM 2294 O O . GLN A 1 296 ? 3.762 -16.641 -20.328 1 88.56 296 GLN A O 1
ATOM 2299 N N . LYS A 1 297 ? 5.914 -16.484 -20.406 1 84.5 297 LYS A N 1
ATOM 2300 C CA . LYS A 1 297 ? 5.969 -16.484 -21.859 1 84.5 297 LYS A CA 1
ATOM 2301 C C . LYS A 1 297 ? 5.676 -17.875 -22.422 1 84.5 297 LYS A C 1
ATOM 2303 O O . LYS A 1 297 ? 5.363 -18.031 -23.594 1 84.5 297 LYS A O 1
ATOM 2308 N N . GLY A 1 298 ? 5.805 -18.922 -21.578 1 79.56 298 GLY A N 1
ATOM 2309 C CA . GLY A 1 298 ? 5.32 -20.234 -21.984 1 79.56 298 GLY A CA 1
ATOM 2310 C C . GLY A 1 298 ? 6.414 -21.125 -22.531 1 79.56 298 GLY A C 1
ATOM 2311 O O . GLY A 1 298 ? 6.148 -22.266 -22.953 1 79.56 298 GLY A O 1
ATOM 2312 N N . LEU A 1 299 ? 7.602 -20.719 -22.578 1 79 299 LEU A N 1
ATOM 2313 C CA . LEU A 1 299 ? 8.68 -21.578 -23.078 1 79 299 LEU A CA 1
ATOM 2314 C C . LEU A 1 299 ? 8.93 -22.75 -22.141 1 79 299 LEU A C 1
ATOM 2316 O O . LEU A 1 299 ? 9 -23.891 -22.578 1 79 299 LEU A O 1
ATOM 2320 N N . SER A 1 300 ? 9.156 -22.375 -20.922 1 88.25 300 SER A N 1
ATOM 2321 C CA . SER A 1 300 ? 9.359 -23.406 -19.891 1 88.25 300 SER A CA 1
ATOM 2322 C C . SER A 1 300 ? 8.984 -22.875 -18.516 1 88.25 300 SER A C 1
ATOM 2324 O O . SER A 1 300 ? 9.297 -21.734 -18.172 1 88.25 300 SER A O 1
ATOM 2326 N N . HIS A 1 301 ? 8.328 -23.734 -17.797 1 91.88 301 HIS A N 1
ATOM 2327 C CA . HIS A 1 301 ? 7.996 -23.359 -16.422 1 91.88 301 HIS A CA 1
ATOM 2328 C C . HIS A 1 301 ? 9.086 -23.797 -15.445 1 91.88 301 HIS A C 1
ATOM 2330 O O . HIS A 1 301 ? 8.867 -23.828 -14.234 1 91.88 301 HIS A O 1
ATOM 2336 N N . MET A 1 302 ? 10.188 -24.219 -16.031 1 94.12 302 MET A N 1
ATOM 2337 C CA . MET A 1 302 ? 11.352 -24.656 -15.258 1 94.12 302 MET A CA 1
ATOM 2338 C C . MET A 1 302 ? 12.641 -24.109 -15.867 1 94.12 302 MET A C 1
ATOM 2340 O O . MET A 1 302 ? 12.742 -23.969 -17.078 1 94.12 302 MET A O 1
ATOM 2344 N N . ALA A 1 303 ? 13.609 -23.766 -15.031 1 95.44 303 ALA A N 1
ATOM 2345 C CA . ALA A 1 303 ? 14.906 -23.281 -15.5 1 95.44 303 ALA A CA 1
ATOM 2346 C C . ALA A 1 303 ? 16.047 -23.828 -14.641 1 95.44 303 ALA A C 1
ATOM 2348 O O . ALA A 1 303 ? 15.852 -24.094 -13.453 1 95.44 303 ALA A O 1
ATOM 2349 N N . VAL A 1 304 ? 17.125 -24.016 -15.32 1 95.75 304 VAL A N 1
ATOM 2350 C CA . VAL A 1 304 ? 18.328 -24.453 -14.609 1 95.75 304 VAL A CA 1
ATOM 2351 C C . VAL A 1 304 ? 19.094 -23.234 -14.094 1 95.75 304 VAL A C 1
ATOM 2353 O O . VAL A 1 304 ? 19.297 -22.266 -14.828 1 95.75 304 VAL A O 1
ATOM 2356 N N . VAL A 1 305 ? 19.406 -23.312 -12.828 1 96.62 305 VAL A N 1
ATOM 2357 C CA . VAL A 1 305 ? 20.156 -22.234 -12.203 1 96.62 305 VAL A CA 1
ATOM 2358 C C . VAL A 1 305 ? 21.656 -22.5 -12.305 1 96.62 305 VAL A C 1
ATOM 2360 O O . VAL A 1 305 ? 22.125 -23.562 -11.891 1 96.62 305 VAL A O 1
ATOM 2363 N N . VAL A 1 306 ? 22.406 -21.547 -12.805 1 95.06 306 VAL A N 1
ATOM 2364 C CA . VAL A 1 306 ? 23.844 -21.75 -13.031 1 95.06 306 VAL A CA 1
ATOM 2365 C C . VAL A 1 306 ? 24.641 -20.688 -12.281 1 95.06 306 VAL A C 1
ATOM 2367 O O . VAL A 1 306 ? 24.141 -19.594 -12.016 1 95.06 306 VAL A O 1
ATOM 2370 N N . ARG A 1 307 ? 25.766 -21.062 -11.812 1 91.75 307 ARG A N 1
ATOM 2371 C CA . ARG A 1 307 ? 26.75 -20.172 -11.188 1 91.75 307 ARG A CA 1
ATOM 2372 C C . ARG A 1 307 ? 28.016 -20.078 -12.023 1 91.75 307 ARG A C 1
ATOM 2374 O O . ARG A 1 307 ? 28.484 -21.078 -12.57 1 91.75 307 ARG A O 1
ATOM 2381 N N . GLN A 1 308 ? 28.516 -18.906 -12.211 1 83.75 308 GLN A N 1
ATOM 2382 C CA . GLN A 1 308 ? 29.766 -18.719 -12.953 1 83.75 308 GLN A CA 1
ATOM 2383 C C . GLN A 1 308 ? 30.969 -19.078 -12.094 1 83.75 308 GLN A C 1
ATOM 2385 O O . GLN A 1 308 ? 31.078 -18.656 -10.945 1 83.75 308 GLN A O 1
ATOM 2390 N N . CYS A 1 309 ? 31.719 -20.141 -12.492 1 71.75 309 CYS A N 1
ATOM 2391 C CA . CYS A 1 309 ? 32.969 -20.531 -11.812 1 71.75 309 CYS A CA 1
ATOM 2392 C C . CYS A 1 309 ? 34.156 -19.781 -12.375 1 71.75 309 CYS A C 1
ATOM 2394 O O . CYS A 1 309 ? 34.312 -19.672 -13.594 1 71.75 309 CYS A O 1
ATOM 2396 N N . ASP A 1 310 ? 34.562 -18.797 -11.883 1 56.53 310 ASP A N 1
ATOM 2397 C CA . ASP A 1 310 ? 35.844 -18.203 -12.281 1 56.53 310 ASP A CA 1
ATOM 2398 C C . ASP A 1 310 ? 36.938 -19.25 -12.266 1 56.53 310 ASP A C 1
ATOM 2400 O O . ASP A 1 310 ? 37.219 -19.875 -11.234 1 56.53 310 ASP A O 1
ATOM 2404 N N . LYS A 1 311 ? 37.125 -20.156 -13.148 1 48.56 311 LYS A N 1
ATOM 2405 C CA . LYS A 1 311 ? 38.438 -20.828 -13.141 1 48.56 311 LYS A CA 1
ATOM 2406 C C . LYS A 1 311 ? 39.562 -19.844 -12.898 1 48.56 311 LYS A C 1
ATOM 2408 O O . LYS A 1 311 ? 39.812 -18.953 -13.719 1 48.56 311 LYS A O 1
ATOM 2413 N N . ILE A 1 312 ? 39.781 -19.422 -11.789 1 42.78 312 ILE A N 1
ATOM 2414 C CA . ILE A 1 312 ? 41.125 -18.891 -11.594 1 42.78 312 ILE A CA 1
ATOM 2415 C C . ILE A 1 312 ? 42.156 -19.891 -12.102 1 42.78 312 ILE A C 1
ATOM 2417 O O . ILE A 1 312 ? 42.312 -20.969 -11.539 1 42.78 312 ILE A O 1
ATOM 2421 N N . HIS A 1 313 ? 42.344 -20.094 -13.344 1 41.59 313 HIS A N 1
ATOM 2422 C CA . HIS A 1 313 ? 43.625 -20.703 -13.703 1 41.59 313 HIS A CA 1
ATOM 2423 C C . HIS A 1 313 ? 44.719 -20.203 -12.781 1 41.59 313 HIS A C 1
ATOM 2425 O O . HIS A 1 313 ? 44.906 -19 -12.602 1 41.59 313 HIS A O 1
ATOM 2431 N N . PRO A 1 314 ? 45.125 -21.062 -11.812 1 40.59 314 PRO A N 1
ATOM 2432 C CA . PRO A 1 314 ? 46.344 -20.641 -11.125 1 40.59 314 PRO A CA 1
ATOM 2433 C C . PRO A 1 314 ? 47.406 -20.156 -12.086 1 40.59 314 PRO A C 1
ATOM 2435 O O . PRO A 1 314 ? 47.688 -20.797 -13.102 1 40.59 314 PRO A O 1
ATOM 2438 N N . LEU A 1 315 ? 47.531 -18.906 -12.305 1 36.84 315 LEU A N 1
ATOM 2439 C CA . LEU A 1 315 ? 48.719 -18.453 -13 1 36.84 315 LEU A CA 1
ATOM 2440 C C . LEU A 1 315 ? 49.938 -19.281 -12.57 1 36.84 315 LEU A C 1
ATOM 2442 O O . LEU A 1 315 ? 50.125 -19.531 -11.383 1 36.84 315 LEU A O 1
ATOM 2446 N N . PRO A 1 316 ? 50.562 -20.016 -13.453 1 37.19 316 PRO A N 1
ATOM 2447 C CA . PRO A 1 316 ? 51.812 -20.656 -13.102 1 37.19 316 PRO A CA 1
ATOM 2448 C C . PRO A 1 316 ? 52.75 -19.75 -12.281 1 37.19 316 PRO A C 1
ATOM 2450 O O . PRO A 1 316 ? 52.625 -18.516 -12.375 1 37.19 316 PRO A O 1
ATOM 2453 N N . SER A 1 317 ? 53.188 -20.141 -11.094 1 34.41 317 SER A N 1
ATOM 2454 C CA . SER A 1 317 ? 54.219 -19.484 -10.305 1 34.41 317 SER A CA 1
ATOM 2455 C C . SER A 1 317 ? 55.406 -19.062 -11.172 1 34.41 317 SER A C 1
ATOM 2457 O O . SER A 1 317 ? 56.031 -19.906 -11.805 1 34.41 317 SER A O 1
ATOM 2459 N N . LYS A 1 318 ? 55.375 -17.812 -11.836 1 31.25 318 LYS A N 1
ATOM 2460 C CA . LYS A 1 318 ? 56.625 -17.266 -12.359 1 31.25 318 LYS A CA 1
ATOM 2461 C C . LYS A 1 318 ? 57.75 -17.375 -11.344 1 31.25 318 LYS A C 1
ATOM 2463 O O . LYS A 1 318 ? 57.625 -16.875 -10.219 1 31.25 318 LYS A O 1
ATOM 2468 N N . ASN A 1 319 ? 58.625 -18.359 -11.227 1 32 319 ASN A N 1
ATOM 2469 C CA . ASN A 1 319 ? 60 -18.234 -10.852 1 32 319 ASN A CA 1
ATOM 2470 C C . ASN A 1 319 ? 60.656 -17 -11.5 1 32 319 ASN A C 1
ATOM 2472 O O . ASN A 1 319 ? 61.781 -17.078 -12.016 1 32 319 ASN A O 1
ATOM 2476 N N . GLY A 1 320 ? 59.938 -15.852 -11.82 1 26.17 320 GLY A N 1
ATOM 2477 C CA . GLY A 1 320 ? 60.656 -14.648 -12.164 1 26.17 320 GLY A CA 1
ATOM 2478 C C . GLY A 1 320 ? 61.688 -14.266 -11.125 1 26.17 320 GLY A C 1
ATOM 2479 O O . GLY A 1 320 ? 61.438 -14.297 -9.922 1 26.17 320 GLY A O 1
ATOM 2480 N N . SER A 1 321 ? 63.094 -14.594 -11.359 1 26.09 321 SER A N 1
ATOM 2481 C CA . SER A 1 321 ? 64.25 -13.68 -11.461 1 26.09 321 SER A CA 1
ATOM 2482 C C . SER A 1 321 ? 63.781 -12.305 -11.961 1 26.09 321 SER A C 1
ATOM 2484 O O . SER A 1 321 ? 62.906 -12.203 -12.812 1 26.09 321 SER A O 1
ATOM 2486 N N . VAL A 1 322 ? 64.062 -11.172 -11.242 1 25.08 322 VAL A N 1
ATOM 2487 C CA . VAL A 1 322 ? 63.844 -9.727 -11.258 1 25.08 322 VAL A CA 1
ATOM 2488 C C . VAL A 1 322 ? 64.188 -9.172 -12.641 1 25.08 322 VAL A C 1
ATOM 2490 O O . VAL A 1 322 ? 63.719 -8.086 -13.008 1 25.08 322 VAL A O 1
ATOM 2493 N N . LYS A 1 323 ? 64.875 -9.594 -13.742 1 26.62 323 LYS A N 1
ATOM 2494 C CA . LYS A 1 323 ? 65.75 -8.523 -14.172 1 26.62 323 LYS A CA 1
ATOM 2495 C C . LYS A 1 323 ? 64.938 -7.301 -14.625 1 26.62 323 LYS A C 1
ATOM 2497 O O . LYS A 1 323 ? 63.906 -7.438 -15.242 1 26.62 323 LYS A O 1
ATOM 2502 N N . GLU A 1 324 ? 65.25 -5.93 -14.18 1 25.56 324 GLU A N 1
ATOM 2503 C CA . GLU A 1 324 ? 64.875 -4.531 -14.43 1 25.56 324 GLU A CA 1
ATOM 2504 C C . GLU A 1 324 ? 65 -4.195 -15.914 1 25.56 324 GLU A C 1
ATOM 2506 O O . GLU A 1 324 ? 66.125 -3.92 -16.406 1 25.56 324 GLU A O 1
ATOM 2511 N N . ALA A 1 325 ? 64.625 -5.129 -16.938 1 23.44 325 ALA A N 1
ATOM 2512 C CA . ALA A 1 325 ? 65.125 -4.641 -18.219 1 23.44 325 ALA A CA 1
ATOM 2513 C C . ALA A 1 325 ? 64.625 -3.236 -18.516 1 23.44 325 ALA A C 1
ATOM 2515 O O . ALA A 1 325 ? 63.438 -2.943 -18.297 1 23.44 325 ALA A O 1
ATOM 2516 N N . ARG A 1 326 ? 65.562 -2.287 -18.719 1 23.28 326 ARG A N 1
ATOM 2517 C CA . ARG A 1 326 ? 65.75 -0.912 -19.172 1 23.28 326 ARG A CA 1
ATOM 2518 C C . ARG A 1 326 ? 65.062 -0.687 -20.516 1 23.28 326 ARG A C 1
ATOM 2520 O O . ARG A 1 326 ? 65.375 -1.31 -21.516 1 23.28 326 ARG A O 1
ATOM 2527 N N . VAL A 1 327 ? 63.656 -0.82 -20.5 1 22.84 327 VAL A N 1
ATOM 2528 C CA . VAL A 1 327 ? 62.906 -0.518 -21.719 1 22.84 327 VAL A CA 1
ATOM 2529 C C . VAL A 1 327 ? 63.469 0.762 -22.344 1 22.84 327 VAL A C 1
ATOM 2531 O O . VAL A 1 327 ? 63.406 1.833 -21.734 1 22.84 327 VAL A O 1
ATOM 2534 N N . ASP A 1 328 ? 64.5 0.499 -23.062 1 23.8 328 ASP A N 1
ATOM 2535 C CA . ASP A 1 328 ? 65 1.491 -24.016 1 23.8 328 ASP A CA 1
ATOM 2536 C C . ASP A 1 328 ? 63.875 2.061 -24.859 1 23.8 328 ASP A C 1
ATOM 2538 O O . ASP A 1 328 ? 63.094 1.309 -25.438 1 23.8 328 ASP A O 1
ATOM 2542 N N . VAL A 1 329 ? 63.5 3.367 -24.672 1 25.38 329 VAL A N 1
ATOM 2543 C CA . VAL A 1 329 ? 62.562 4.391 -25.094 1 25.38 329 VAL A CA 1
ATOM 2544 C C . VAL A 1 329 ? 62.594 4.547 -26.609 1 25.38 329 VAL A C 1
ATOM 2546 O O . VAL A 1 329 ? 61.969 5.453 -27.172 1 25.38 329 VAL A O 1
ATOM 2549 N N . ASP A 1 330 ? 63.219 3.574 -27.344 1 22.23 330 ASP A N 1
ATOM 2550 C CA . ASP A 1 330 ? 63.469 4.27 -28.609 1 22.23 330 ASP A CA 1
ATOM 2551 C C . ASP A 1 330 ? 62.188 4.707 -29.281 1 22.23 330 ASP A C 1
ATOM 2553 O O . ASP A 1 330 ? 61.125 4.148 -29 1 22.23 330 ASP A O 1
ATOM 2557 N N . SER A 1 331 ? 62.219 5.523 -30.422 1 22.28 331 SER A N 1
ATOM 2558 C CA . SER A 1 331 ? 61.656 6.695 -31.094 1 22.28 331 SER A CA 1
ATOM 2559 C C . SER A 1 331 ? 60.469 6.324 -31.953 1 22.28 331 SER A C 1
ATOM 2561 O O . SER A 1 331 ? 59.812 7.203 -32.5 1 22.28 331 SER A O 1
ATOM 2563 N N . GLU A 1 332 ? 60.375 5.027 -32.438 1 23.08 332 GLU A N 1
ATOM 2564 C CA . GLU A 1 332 ? 59.938 5.09 -33.844 1 23.08 332 GLU A CA 1
ATOM 2565 C C . GLU A 1 332 ? 58.5 5.574 -33.938 1 23.08 332 GLU A C 1
ATOM 2567 O O . GLU A 1 332 ? 57.75 5.527 -32.969 1 23.08 332 GLU A O 1
ATOM 2572 N N . GLY A 1 333 ? 57.906 5.516 -35.281 1 23.39 333 GLY A N 1
ATOM 2573 C CA . GLY A 1 333 ? 57.031 6.273 -36.188 1 23.39 333 GLY A CA 1
ATOM 2574 C C . GLY A 1 333 ? 55.562 6.121 -35.875 1 23.39 333 GLY A C 1
ATOM 2575 O O . GLY A 1 333 ? 55.156 5.195 -35.156 1 23.39 333 GLY A O 1
ATOM 2576 N N . THR A 1 334 ? 54.719 7.121 -36.219 1 25.53 334 THR A N 1
ATOM 2577 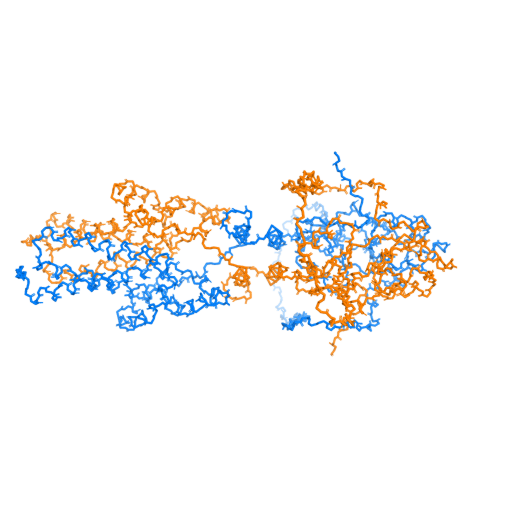C CA . THR A 1 334 ? 53.438 7.766 -35.906 1 25.53 334 THR A CA 1
ATOM 2578 C C . THR A 1 334 ? 52.281 6.961 -36.5 1 25.53 334 THR A C 1
ATOM 2580 O O . THR A 1 334 ? 51.125 7.383 -36.406 1 25.53 334 THR A O 1
ATOM 2583 N N . PRO A 1 335 ? 52.281 5.578 -36.594 1 24.39 335 PRO A N 1
ATOM 2584 C CA . PRO A 1 335 ? 51.312 5.188 -37.625 1 24.39 335 PRO A CA 1
ATOM 2585 C C . PRO A 1 335 ? 49.906 5.672 -37.344 1 24.39 335 PRO A C 1
ATOM 2587 O O . PRO A 1 335 ? 49.594 5.926 -36.156 1 24.39 335 PRO A O 1
ATOM 2590 N N . THR A 1 336 ? 49.125 6.066 -38.406 1 23.94 336 THR A N 1
ATOM 2591 C CA . THR A 1 336 ? 47.906 6.793 -38.625 1 23.94 336 THR A CA 1
ATOM 2592 C C . THR A 1 336 ? 46.688 5.984 -38.156 1 23.94 336 THR A C 1
ATOM 2594 O O . THR A 1 336 ? 46.625 4.77 -38.344 1 23.94 336 THR A O 1
ATOM 2597 N N . PRO A 1 337 ? 45.844 6.473 -37.125 1 24.12 337 PRO A N 1
ATOM 2598 C CA . PRO A 1 337 ? 44.844 5.957 -36.188 1 24.12 337 PRO A CA 1
ATOM 2599 C C . PRO A 1 337 ? 43.594 5.434 -36.875 1 24.12 337 PRO A C 1
ATOM 2601 O O . PRO A 1 337 ? 42.562 5.23 -36.219 1 24.12 337 PRO A O 1
ATOM 2604 N N . GLN A 1 338 ? 43.688 5.047 -38.156 1 21.02 338 GLN A N 1
ATOM 2605 C CA . GLN A 1 338 ? 42.375 5.199 -38.812 1 21.02 338 GLN A CA 1
ATOM 2606 C C . GLN A 1 338 ? 41.312 4.328 -38.156 1 21.02 338 GLN A C 1
ATOM 2608 O O . GLN A 1 338 ? 40.219 4.793 -37.875 1 21.02 338 GLN A O 1
ATOM 2613 N N . GLU A 1 339 ? 41.219 3.074 -38.656 1 21.55 339 GLU A N 1
ATOM 2614 C CA . GLU A 1 339 ? 39.938 2.514 -39.094 1 21.55 339 GLU A CA 1
ATOM 2615 C C . GLU A 1 339 ? 39.156 1.979 -37.906 1 21.55 339 GLU A C 1
ATOM 2617 O O . GLU A 1 339 ? 39.594 1.031 -37.219 1 21.55 339 GLU A O 1
ATOM 2622 N N . ARG A 1 340 ? 38.469 2.775 -37.125 1 20.56 340 ARG A N 1
ATOM 2623 C CA . ARG A 1 340 ? 37.594 2.57 -35.969 1 20.56 340 ARG A CA 1
ATOM 2624 C C . ARG A 1 340 ? 36.656 1.393 -36.219 1 20.56 340 ARG A C 1
ATOM 2626 O O . ARG A 1 340 ? 36.344 1.051 -37.344 1 20.56 340 ARG A O 1
ATOM 2633 N N . MET A 1 341 ? 36.344 0.678 -35.062 1 18.59 341 MET A N 1
ATOM 2634 C CA . MET A 1 341 ? 35.625 -0.488 -34.531 1 18.59 341 MET A CA 1
ATOM 2635 C C . MET A 1 341 ? 34.156 -0.438 -34.906 1 18.59 341 MET A C 1
ATOM 2637 O O . MET A 1 341 ? 33.438 0.454 -34.438 1 18.59 341 MET A O 1
ATOM 2641 N N . LEU A 1 342 ? 33.812 -0.847 -36.031 1 20.75 342 LEU A N 1
ATOM 2642 C CA . LEU A 1 342 ? 32.406 -0.986 -36.438 1 20.75 342 LEU A CA 1
ATOM 2643 C C . LEU A 1 342 ? 31.641 -1.829 -35.438 1 20.75 342 LEU A C 1
ATOM 2645 O O . LEU A 1 342 ? 31.938 -3.016 -35.25 1 20.75 342 LEU A O 1
ATOM 2649 N N . ARG A 1 343 ? 31.422 -1.339 -34.25 1 22.38 343 ARG A N 1
ATOM 2650 C CA . ARG A 1 343 ? 30.562 -1.847 -33.219 1 22.38 343 ARG A CA 1
ATOM 2651 C C . ARG A 1 343 ? 29.188 -2.223 -33.75 1 22.38 343 ARG A C 1
ATOM 2653 O O . ARG A 1 343 ? 28.438 -1.359 -34.219 1 22.38 343 ARG A O 1
ATOM 2660 N N . THR A 1 344 ? 29.141 -3.27 -34.5 1 20.31 344 THR A N 1
ATOM 2661 C CA . THR A 1 344 ? 27.812 -3.678 -34.906 1 20.31 344 THR A CA 1
ATOM 2662 C C . THR A 1 344 ? 26.859 -3.691 -33.688 1 20.31 344 THR A C 1
ATOM 2664 O O . THR A 1 344 ? 27.094 -4.406 -32.719 1 20.31 344 THR A O 1
ATOM 2667 N N . LYS A 1 345 ? 26.266 -2.572 -33.375 1 24.06 345 LYS A N 1
ATOM 2668 C CA . LYS A 1 345 ? 25.094 -2.322 -32.531 1 24.06 345 LYS A CA 1
ATOM 2669 C C . LYS A 1 345 ? 24.031 -3.402 -32.719 1 24.06 345 LYS A C 1
ATOM 2671 O O . LYS A 1 345 ? 23.359 -3.439 -33.75 1 24.06 345 LYS A O 1
ATOM 2676 N N . ARG A 1 346 ? 24.344 -4.613 -32.562 1 21.83 346 ARG A N 1
ATOM 2677 C CA . ARG A 1 346 ? 23.156 -5.473 -32.594 1 21.83 346 ARG A CA 1
ATOM 2678 C C . ARG A 1 346 ? 22.031 -4.895 -31.766 1 21.83 346 ARG A C 1
ATOM 2680 O O . ARG A 1 346 ? 22.188 -4.652 -30.578 1 21.83 346 ARG A O 1
ATOM 2687 N N . SER A 1 347 ? 21.203 -4.125 -32.438 1 22.59 347 SER A N 1
ATOM 2688 C CA . SER A 1 347 ? 19.969 -3.506 -31.984 1 22.59 347 SER A CA 1
ATOM 2689 C C . SER A 1 347 ? 19.109 -4.477 -31.172 1 22.59 347 SER A C 1
ATOM 2691 O O . SER A 1 347 ? 18.828 -5.59 -31.625 1 22.59 347 SER A O 1
ATOM 2693 N N . LEU A 1 348 ? 19.469 -4.656 -29.969 1 22.97 348 LEU A N 1
ATOM 2694 C CA . LEU A 1 348 ? 18.469 -5.254 -29.078 1 22.97 348 LEU A CA 1
ATOM 2695 C C . LEU A 1 348 ? 17.078 -4.75 -29.422 1 22.97 348 LEU A C 1
ATOM 2697 O O . LEU A 1 348 ? 16.812 -3.543 -29.406 1 22.97 348 LEU A O 1
ATOM 2701 N N . GLN A 1 349 ? 16.516 -5.324 -30.406 1 22.56 349 GLN A N 1
ATOM 2702 C CA . GLN A 1 349 ? 15.125 -5 -30.734 1 22.56 349 GLN A CA 1
ATOM 2703 C C . GLN A 1 349 ? 14.344 -4.645 -29.469 1 22.56 349 GLN A C 1
ATOM 2705 O O . GLN A 1 349 ? 14.492 -5.293 -28.438 1 22.56 349 GLN A O 1
ATOM 2710 N N . LYS A 1 350 ? 14.117 -3.412 -29.312 1 26.69 350 LYS A N 1
ATOM 2711 C CA . LYS A 1 350 ? 13.141 -2.771 -28.438 1 26.69 350 LYS A CA 1
ATOM 2712 C C . LYS A 1 350 ? 11.93 -3.67 -28.219 1 26.69 350 LYS A C 1
ATOM 2714 O O . LYS A 1 350 ? 11.266 -4.074 -29.188 1 26.69 350 LYS A O 1
ATOM 2719 N N . TRP A 1 351 ? 11.984 -4.438 -27.203 1 23.86 351 TRP A N 1
ATOM 2720 C CA . TRP A 1 351 ? 10.812 -5.164 -26.734 1 23.86 351 TRP A CA 1
ATOM 2721 C C . TRP A 1 351 ? 9.586 -4.258 -26.703 1 23.86 351 TRP A C 1
ATOM 2723 O O . TRP A 1 351 ? 9.586 -3.217 -26.047 1 23.86 351 TRP A O 1
ATOM 2733 N N . LYS A 1 352 ? 8.977 -4.023 -27.844 1 26.84 352 LYS A N 1
ATOM 2734 C CA . LYS A 1 352 ? 7.715 -3.305 -28 1 26.84 352 LYS A CA 1
ATOM 2735 C C . LYS A 1 352 ? 6.773 -3.604 -26.828 1 26.84 352 LYS A C 1
ATOM 2737 O O . LYS A 1 352 ? 6.57 -4.766 -26.469 1 26.84 352 LYS A O 1
ATOM 2742 N N . SER A 1 353 ? 6.699 -2.648 -25.953 1 26.73 353 SER A N 1
ATOM 2743 C CA . SER A 1 353 ? 5.707 -2.545 -24.891 1 26.73 353 SER A CA 1
ATOM 2744 C C . SER A 1 353 ? 4.32 -2.943 -25.375 1 26.73 353 SER A C 1
ATOM 2746 O O . SER A 1 353 ? 3.871 -2.473 -26.422 1 26.73 353 SER A O 1
ATOM 2748 N N . PHE A 1 354 ? 4 -4.129 -25.281 1 24.5 354 PHE A N 1
ATOM 2749 C CA . PHE A 1 354 ? 2.625 -4.492 -25.609 1 24.5 354 PHE A CA 1
ATOM 2750 C C . PHE A 1 354 ? 1.651 -3.461 -25.047 1 24.5 354 PHE A C 1
ATOM 2752 O O . PHE A 1 354 ? 1.818 -2.982 -23.922 1 24.5 354 PHE A O 1
ATOM 2759 N N . PRO A 1 355 ? 1.085 -2.611 -25.891 1 27.78 355 PRO A N 1
ATOM 2760 C CA . PRO A 1 355 ? 0.041 -1.661 -25.5 1 27.78 355 PRO A CA 1
ATOM 2761 C C . PRO A 1 355 ? -0.889 -2.219 -24.422 1 27.78 355 PRO A C 1
ATOM 2763 O O . PRO A 1 355 ? -1.008 -3.439 -24.281 1 27.78 355 PRO A O 1
ATOM 2766 N N . ASN A 1 356 ? -1.258 -1.344 -23.516 1 27.05 356 ASN A N 1
ATOM 2767 C CA . ASN A 1 356 ? -2.191 -1.396 -22.406 1 27.05 356 ASN A CA 1
ATOM 2768 C C . ASN A 1 356 ? -3.555 -1.928 -22.828 1 27.05 356 ASN A C 1
ATOM 2770 O O . ASN A 1 356 ? -4.391 -1.173 -23.328 1 27.05 356 ASN A O 1
ATOM 2774 N N . ARG A 1 357 ? -3.701 -2.996 -23.594 1 25.7 357 ARG A N 1
ATOM 2775 C CA . ARG A 1 357 ? -5.105 -3.334 -23.812 1 25.7 357 ARG A CA 1
ATOM 2776 C C . ARG A 1 357 ? -5.852 -3.461 -22.5 1 25.7 357 ARG A C 1
ATOM 2778 O O . ARG A 1 357 ? -5.609 -4.395 -21.734 1 25.7 357 ARG A O 1
ATOM 2785 N N . ALA A 1 358 ? -6.262 -2.482 -21.844 1 28.62 358 ALA A N 1
ATOM 2786 C CA . ALA A 1 358 ? -7.254 -2.443 -20.766 1 28.62 358 ALA A CA 1
ATOM 2787 C C . ALA A 1 358 ? -8.438 -3.357 -21.078 1 28.62 358 ALA A C 1
ATOM 2789 O O . ALA A 1 358 ? -9.484 -3.26 -20.438 1 28.62 358 ALA A O 1
ATOM 2790 N N . SER A 1 359 ? -8.594 -3.832 -22.438 1 25.83 359 SER A N 1
ATOM 2791 C CA . SER A 1 359 ? -9.914 -4.438 -22.609 1 25.83 359 SER A CA 1
ATOM 2792 C C . SER A 1 359 ? -10.141 -5.535 -21.562 1 25.83 359 SER A C 1
ATOM 2794 O O . SER A 1 359 ? -9.188 -6.16 -21.094 1 25.83 359 SER A O 1
ATOM 2796 N N . SER A 1 360 ? -11.227 -5.441 -20.859 1 28.81 360 SER A N 1
ATOM 2797 C CA . SER A 1 360 ? -11.891 -6.523 -20.141 1 28.81 360 SER A CA 1
ATOM 2798 C C . SER A 1 360 ? -11.656 -7.867 -20.828 1 28.81 360 SER A C 1
ATOM 2800 O O . SER A 1 360 ? -11.766 -7.977 -22.047 1 28.81 360 SER A O 1
ATOM 2802 N N . PHE A 1 361 ? -10.656 -8.578 -20.359 1 29.39 361 PHE A N 1
ATOM 2803 C CA . PHE A 1 361 ? -10.562 -9.969 -20.797 1 29.39 361 PHE A CA 1
ATOM 2804 C C . PHE A 1 361 ? -11.945 -10.57 -20.969 1 29.39 361 PHE A C 1
ATOM 2806 O O . PHE A 1 361 ? -12.609 -10.914 -19.984 1 29.39 361 PHE A O 1
ATOM 2813 N N . LYS A 1 362 ? -12.914 -9.93 -21.688 1 29.58 362 LYS A N 1
ATOM 2814 C CA . LYS A 1 362 ? -14.148 -10.609 -22.094 1 29.58 362 LYS A CA 1
ATOM 2815 C C . LYS A 1 362 ? -13.891 -12.086 -22.375 1 29.58 362 LYS A C 1
ATOM 2817 O O . LYS A 1 362 ? -12.805 -12.453 -22.828 1 29.58 362 LYS A O 1
ATOM 2822 N N . GLY A 1 363 ? -14.867 -12.922 -21.969 1 30.94 363 GLY A N 1
ATOM 2823 C CA . GLY A 1 363 ? -15.125 -14.352 -21.969 1 30.94 363 GLY A CA 1
ATOM 2824 C C . GLY A 1 363 ? -14.75 -15.016 -23.281 1 30.94 363 GLY A C 1
ATOM 2825 O O . GLY A 1 363 ? -15.234 -16.109 -23.594 1 30.94 363 GLY A O 1
ATOM 2826 N N . GLY A 1 364 ? -14.32 -14.18 -24.344 1 30.17 364 GLY A N 1
ATOM 2827 C CA . GLY A 1 364 ? -14.312 -15.031 -25.516 1 30.17 364 GLY A CA 1
ATOM 2828 C C . GLY A 1 364 ? -13.422 -16.25 -25.359 1 30.17 364 GLY A C 1
ATOM 2829 O O . GLY A 1 364 ? -12.555 -16.281 -24.484 1 30.17 364 GLY A O 1
ATOM 2830 N N . SER A 1 365 ? -13.977 -17.406 -25.969 1 29.94 365 SER A N 1
ATOM 2831 C CA . SER A 1 365 ? -13.297 -18.688 -26.172 1 29.94 365 SER A CA 1
ATOM 2832 C C . SER A 1 365 ? -11.867 -18.469 -26.672 1 29.94 365 SER A C 1
ATOM 2834 O O . SER A 1 365 ? -11.664 -17.938 -27.766 1 29.94 365 SER A O 1
ATOM 2836 N N . LYS A 1 366 ? -11.117 -18.047 -25.938 1 36.75 366 LYS A N 1
ATOM 2837 C CA . LYS A 1 366 ? -9.75 -18.031 -26.438 1 36.75 366 LYS A CA 1
ATOM 2838 C C . LYS A 1 366 ? -9.438 -19.312 -27.203 1 36.75 366 LYS A C 1
ATOM 2840 O O . LYS A 1 366 ? -9.195 -20.359 -26.609 1 36.75 366 LYS A O 1
ATOM 2845 N N . SER A 1 367 ? -10.102 -19.438 -28.344 1 29.56 367 SER A N 1
ATOM 2846 C CA . SER A 1 367 ? -9.578 -20.484 -29.203 1 29.56 367 SER A CA 1
ATOM 2847 C C . SER A 1 367 ? -8.07 -20.344 -29.375 1 29.56 367 SER A C 1
ATOM 2849 O O . SER A 1 367 ? -7.574 -19.297 -29.812 1 29.56 367 SER A O 1
ATOM 2851 N N . LYS A 1 368 ? -7.379 -20.844 -28.516 1 36.38 368 LYS A N 1
ATOM 2852 C CA . LYS A 1 368 ? -5.934 -20.984 -28.672 1 36.38 368 LYS A CA 1
ATOM 2853 C C . LYS A 1 368 ? -5.578 -21.438 -30.078 1 36.38 368 LYS A C 1
ATOM 2855 O O . LYS A 1 368 ? -5.938 -22.547 -30.484 1 36.38 368 LYS A O 1
ATOM 2860 N N . LYS A 1 369 ? -5.68 -20.594 -31.016 1 35.97 369 LYS A N 1
ATOM 2861 C CA . LYS A 1 369 ? -5.223 -20.906 -32.375 1 35.97 369 LYS A CA 1
ATOM 2862 C C . LYS A 1 369 ? -3.854 -21.578 -32.344 1 35.97 369 LYS A C 1
ATOM 2864 O O . LYS A 1 369 ? -2.904 -21.047 -31.766 1 35.97 369 LYS A O 1
ATOM 2869 N N . TRP A 1 370 ? -3.75 -22.922 -32.688 1 30.73 370 TRP A N 1
ATOM 2870 C CA . TRP A 1 370 ? -2.725 -23.953 -32.719 1 30.73 370 TRP A CA 1
ATOM 2871 C C . TRP A 1 370 ? -1.678 -23.656 -33.781 1 30.73 370 TRP A C 1
ATOM 2873 O O . TRP A 1 370 ? -2.008 -23.5 -34.969 1 30.73 370 TRP A O 1
ATOM 2883 N N . SER A 1 371 ? -0.938 -22.625 -33.719 1 33.97 371 SER A N 1
ATOM 2884 C CA . SER A 1 371 ? 0.03 -22.75 -34.812 1 33.97 371 SER A CA 1
ATOM 2885 C C . SER A 1 371 ? 1.081 -23.812 -34.5 1 33.97 371 SER A C 1
ATOM 2887 O O . SER A 1 371 ? 1.44 -24.016 -33.344 1 33.97 371 SER A O 1
ATOM 2889 N N . LYS A 1 372 ? 1.488 -24.75 -35.375 1 38.62 372 LYS A N 1
ATOM 2890 C CA . LYS A 1 372 ? 2.342 -25.922 -35.5 1 38.62 372 LYS A CA 1
ATOM 2891 C C . LYS A 1 372 ? 3.773 -25.609 -35.062 1 38.62 372 LYS A C 1
ATOM 2893 O O . LYS A 1 372 ? 4.648 -26.484 -35.156 1 38.62 372 LYS A O 1
ATOM 2898 N N . ASP A 1 373 ? 4.238 -24.453 -35 1 41.03 373 ASP A N 1
ATOM 2899 C CA . ASP A 1 373 ? 5.691 -24.297 -35 1 41.03 373 ASP A CA 1
ATOM 2900 C C . ASP A 1 373 ? 6.277 -24.516 -33.625 1 41.03 373 ASP A C 1
ATOM 2902 O O . ASP A 1 373 ? 7.113 -23.734 -33.156 1 41.03 373 ASP A O 1
ATOM 2906 N N . ASN A 1 374 ? 5.738 -25.172 -32.719 1 48.81 374 ASN A N 1
ATOM 2907 C CA . ASN A 1 374 ? 6.195 -25.5 -31.359 1 48.81 374 ASN A CA 1
ATOM 2908 C C . ASN A 1 374 ? 7.512 -26.281 -31.391 1 48.81 374 ASN A C 1
ATOM 2910 O O . ASN A 1 374 ? 7.996 -26.734 -30.359 1 48.81 374 ASN A O 1
ATOM 2914 N N . ASP A 1 375 ? 8.094 -26.453 -32.5 1 53.97 375 ASP A N 1
ATOM 2915 C CA . ASP A 1 375 ? 9.273 -27.297 -32.656 1 53.97 375 ASP A CA 1
ATOM 2916 C C . ASP A 1 375 ? 10.531 -26.594 -32.188 1 53.97 375 ASP A C 1
ATOM 2918 O O . ASP A 1 375 ? 11.562 -27.234 -31.953 1 53.97 375 ASP A O 1
ATOM 2922 N N . ALA A 1 376 ? 10.453 -25.297 -32.094 1 52.31 376 ALA A N 1
ATOM 2923 C CA . ALA A 1 376 ? 11.703 -24.609 -31.766 1 52.31 376 ALA A CA 1
ATOM 2924 C C . ALA A 1 376 ? 12.141 -24.906 -30.328 1 52.31 376 ALA A C 1
ATOM 2926 O O . ALA A 1 376 ? 13.328 -24.828 -30 1 52.31 376 ALA A O 1
ATOM 2927 N N . ASP A 1 377 ? 11.312 -25.422 -29.516 1 65.62 377 ASP A N 1
ATOM 2928 C CA . ASP A 1 377 ? 11.672 -25.625 -28.125 1 65.62 377 ASP A CA 1
ATOM 2929 C C . ASP A 1 377 ? 12.039 -27.078 -27.859 1 65.62 377 ASP A C 1
ATOM 2931 O O . ASP A 1 377 ? 12.242 -27.469 -26.703 1 65.62 377 ASP A O 1
ATOM 2935 N N . ILE A 1 378 ? 12.18 -27.797 -29 1 74.56 378 ILE A N 1
ATOM 2936 C CA . ILE A 1 378 ? 12.539 -29.203 -28.875 1 74.56 378 ILE A CA 1
ATOM 2937 C C . ILE A 1 378 ? 14.031 -29.391 -29.141 1 74.56 378 ILE A C 1
ATOM 2939 O O . ILE A 1 378 ? 14.57 -28.828 -30.094 1 74.56 378 ILE A O 1
ATOM 2943 N N . LEU A 1 379 ? 14.664 -30.062 -28.234 1 74.69 379 LEU A N 1
ATOM 2944 C CA . LEU A 1 379 ? 16.094 -30.359 -28.391 1 74.69 379 LEU A CA 1
ATOM 2945 C C . LEU A 1 379 ? 16.312 -31.344 -29.531 1 74.69 379 LEU A C 1
ATOM 2947 O O . LEU A 1 379 ? 15.727 -32.438 -29.547 1 74.69 379 LEU A O 1
ATOM 2951 N N . GLN A 1 380 ? 16.922 -30.906 -30.641 1 67.94 380 GLN A N 1
ATOM 2952 C CA . GLN A 1 380 ? 17.219 -31.797 -31.766 1 67.94 380 GLN A CA 1
ATOM 2953 C C . GLN A 1 380 ? 18.5 -32.594 -31.516 1 67.94 380 GLN A C 1
ATOM 2955 O O . GLN A 1 380 ? 19.578 -32 -31.391 1 67.94 380 GLN A O 1
ATOM 2960 N N . LEU A 1 381 ? 18.391 -33.812 -31.109 1 64.75 381 LEU A N 1
ATOM 2961 C CA . LEU A 1 381 ? 19.547 -34.656 -30.875 1 64.75 381 LEU A CA 1
ATOM 2962 C C . LEU A 1 381 ? 20.031 -35.312 -32.156 1 64.75 381 LEU A C 1
ATOM 2964 O O . LEU A 1 381 ? 20.906 -36.156 -32.125 1 64.75 381 LEU A O 1
ATOM 2968 N N . ASN A 1 382 ? 19.484 -34.906 -33.344 1 55.09 382 ASN A N 1
ATOM 2969 C CA . ASN A 1 382 ? 19.859 -35.594 -34.562 1 55.09 382 ASN A CA 1
ATOM 2970 C C . ASN A 1 382 ? 21.344 -35.469 -34.844 1 55.09 382 ASN A C 1
ATOM 2972 O O . ASN A 1 382 ? 21.766 -34.625 -35.625 1 55.09 382 ASN A O 1
ATOM 2976 N N . GLY A 1 383 ? 22.234 -36.344 -34.219 1 55.09 383 GLY A N 1
ATOM 2977 C CA . GLY A 1 383 ? 23.625 -36.562 -34.625 1 55.09 383 GLY A CA 1
ATOM 2978 C C . GLY A 1 383 ? 24.594 -35.562 -34.062 1 55.09 383 GLY A C 1
ATOM 2979 O O . GLY A 1 383 ? 25.797 -35.688 -34.219 1 55.09 383 GLY A O 1
ATOM 2980 N N . ASN A 1 384 ? 24.109 -34.406 -33.688 1 55.44 384 ASN A N 1
ATOM 2981 C CA . ASN A 1 384 ? 25.062 -33.438 -33.188 1 55.44 384 ASN A CA 1
ATOM 2982 C C . ASN A 1 384 ? 25.484 -33.75 -31.75 1 55.44 384 ASN A C 1
ATOM 2984 O O . ASN A 1 384 ? 24.703 -34.375 -31 1 55.44 384 ASN A O 1
ATOM 2988 N N . PRO A 1 385 ? 26.781 -33.625 -31.547 1 58.44 385 PRO A N 1
ATOM 2989 C CA . PRO A 1 385 ? 27.297 -33.906 -30.203 1 58.44 385 PRO A CA 1
ATOM 2990 C C . PRO A 1 385 ? 26.547 -33.125 -29.109 1 58.44 385 PRO A C 1
ATOM 2992 O O . PRO A 1 385 ? 26.156 -31.984 -29.328 1 58.44 385 PRO A O 1
ATOM 2995 N N . LEU A 1 386 ? 26 -33.875 -28.219 1 63.81 386 LEU A N 1
ATOM 2996 C CA . LEU A 1 386 ? 25.281 -33.312 -27.078 1 63.81 386 LEU A CA 1
ATOM 2997 C C . LEU A 1 386 ? 26.141 -32.219 -26.375 1 63.81 386 LEU A C 1
ATOM 2999 O O . LEU A 1 386 ? 27.359 -32.375 -26.297 1 63.81 386 LEU A O 1
ATOM 3003 N N . PRO A 1 387 ? 25.609 -31.047 -26.188 1 59.09 387 PRO A N 1
ATOM 3004 C CA . PRO A 1 387 ? 26.375 -29.938 -25.609 1 59.09 387 PRO A CA 1
ATOM 3005 C C . PRO A 1 387 ? 27.062 -30.312 -24.297 1 59.09 387 PRO A C 1
ATOM 3007 O O . PRO A 1 387 ? 26.438 -30.938 -23.438 1 59.09 387 PRO A O 1
ATOM 3010 N N . LYS A 1 388 ? 28.406 -30.484 -24.344 1 58.44 388 LYS A N 1
ATOM 3011 C CA . LYS A 1 388 ? 29.203 -30.609 -23.125 1 58.44 388 LYS A CA 1
ATOM 3012 C C . LYS A 1 388 ? 29.188 -29.312 -22.312 1 58.44 388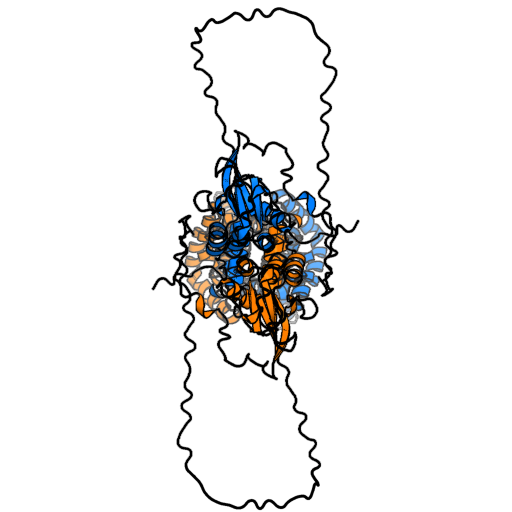 LYS A C 1
ATOM 3014 O O . LYS A 1 388 ? 29.016 -28.234 -22.875 1 58.44 388 LYS A O 1
ATOM 3019 N N . LEU A 1 389 ? 28.812 -29.375 -21.016 1 56.97 389 LEU A N 1
ATOM 3020 C CA . LEU A 1 389 ? 28.781 -28.234 -20.109 1 56.97 389 LEU A CA 1
ATOM 3021 C C . LEU A 1 389 ? 29.938 -27.281 -20.406 1 56.97 389 LEU A C 1
ATOM 3023 O O . LEU A 1 389 ? 31.078 -27.719 -20.594 1 56.97 389 LEU A O 1
ATOM 3027 N N . ALA A 1 390 ? 29.547 -26.172 -20.766 1 55.22 390 ALA A N 1
ATOM 3028 C CA . ALA A 1 390 ? 30.609 -25.172 -20.797 1 55.22 390 ALA A CA 1
ATOM 3029 C C . ALA A 1 390 ? 31.391 -25.141 -19.484 1 55.22 390 ALA A C 1
ATOM 3031 O O . ALA A 1 390 ? 30.797 -25.188 -18.406 1 55.22 390 ALA A O 1
ATOM 3032 N N . GLU A 1 391 ? 32.656 -25.547 -19.484 1 59.53 391 GLU A N 1
ATOM 3033 C CA . GLU A 1 391 ? 33.594 -25.578 -18.375 1 59.53 391 GLU A CA 1
ATOM 3034 C C . GLU A 1 391 ? 33.406 -24.375 -17.453 1 59.53 391 GLU A C 1
ATOM 3036 O O . GLU A 1 391 ? 33.719 -24.438 -16.266 1 59.53 391 GLU A O 1
ATOM 3041 N N . GLU A 1 392 ? 32.625 -23.344 -17.875 1 70.56 392 GLU A N 1
ATOM 3042 C CA . GLU A 1 392 ? 32.625 -22.109 -17.094 1 70.56 392 GLU A CA 1
ATOM 3043 C C . GLU A 1 392 ? 31.328 -21.953 -16.312 1 70.56 392 GLU A C 1
ATOM 3045 O O . GLU A 1 392 ? 31.219 -21.078 -15.445 1 70.56 392 GLU A O 1
ATOM 3050 N N . GLU A 1 393 ? 30.406 -22.891 -16.469 1 83.31 393 GLU A N 1
ATOM 3051 C CA . GLU A 1 393 ? 29.156 -22.75 -15.734 1 83.31 393 GLU A CA 1
ATOM 3052 C C . GLU A 1 393 ? 28.766 -24.047 -15.031 1 83.31 393 GLU A C 1
ATOM 3054 O O . GLU A 1 393 ? 28.906 -25.125 -15.617 1 83.31 393 GLU A O 1
ATOM 3059 N N . GLU A 1 394 ? 28.516 -23.891 -13.773 1 86.12 394 GLU A N 1
ATOM 3060 C CA . GLU A 1 394 ? 28.078 -25.047 -13 1 86.12 394 GLU A CA 1
ATOM 3061 C C . GLU A 1 394 ? 26.609 -24.938 -12.617 1 86.12 394 GLU A C 1
ATOM 3063 O O . GLU A 1 394 ? 26.156 -23.875 -12.164 1 86.12 394 GLU A O 1
ATOM 3068 N N . ALA A 1 395 ? 25.859 -26.016 -12.883 1 91.94 395 ALA A N 1
ATOM 3069 C CA . ALA A 1 395 ? 24.453 -26.047 -12.469 1 91.94 395 ALA A CA 1
ATOM 3070 C C . ALA A 1 395 ? 24.344 -26.234 -10.953 1 91.94 395 ALA A C 1
ATOM 3072 O O . ALA A 1 395 ? 24.875 -27.188 -10.391 1 91.94 395 ALA A O 1
ATOM 3073 N N . VAL A 1 396 ? 23.656 -25.297 -10.328 1 93.31 396 VAL A N 1
ATOM 3074 C CA . VAL A 1 396 ? 23.594 -25.328 -8.867 1 93.31 396 VAL A CA 1
ATOM 3075 C C . VAL A 1 396 ? 22.188 -25.719 -8.422 1 93.31 396 VAL A C 1
ATOM 3077 O O . VAL A 1 396 ? 21.969 -26.109 -7.277 1 93.31 396 VAL A O 1
ATOM 3080 N N . GLY A 1 397 ? 21.203 -25.609 -9.297 1 95.31 397 GLY A N 1
ATOM 3081 C CA . GLY A 1 397 ? 19.844 -25.953 -8.93 1 95.31 397 GLY A CA 1
ATOM 3082 C C . GLY A 1 397 ? 18.844 -25.734 -10.047 1 95.31 397 GLY A C 1
ATOM 3083 O O . GLY A 1 397 ? 19.234 -25.531 -11.203 1 95.31 397 GLY A O 1
ATOM 3084 N N . ILE A 1 398 ? 17.531 -25.938 -9.68 1 96 398 ILE A N 1
ATOM 3085 C CA . ILE A 1 398 ? 16.422 -25.688 -10.609 1 96 398 ILE A CA 1
ATOM 3086 C C . ILE A 1 398 ? 15.391 -24.781 -9.953 1 96 398 ILE A C 1
ATOM 3088 O O . ILE A 1 398 ? 15.203 -24.812 -8.734 1 96 398 ILE A O 1
ATOM 3092 N N . ILE A 1 399 ? 14.797 -23.969 -10.742 1 96.25 399 ILE A N 1
ATOM 3093 C CA . ILE A 1 399 ? 13.711 -23.125 -10.266 1 96.25 399 ILE A CA 1
ATOM 3094 C C . ILE A 1 399 ? 12.484 -23.297 -11.164 1 96.25 399 ILE A C 1
ATOM 3096 O O . ILE A 1 399 ? 12.609 -23.406 -12.383 1 96.25 399 ILE A O 1
ATOM 3100 N N . THR A 1 400 ? 11.359 -23.422 -10.492 1 94.81 400 THR A N 1
ATOM 3101 C CA . THR A 1 400 ? 10.109 -23.578 -11.227 1 94.81 400 THR A CA 1
ATOM 3102 C C . THR A 1 400 ? 9.195 -22.375 -10.992 1 94.81 400 THR A C 1
ATOM 3104 O O . THR A 1 400 ? 9.438 -21.562 -10.102 1 94.81 400 THR A O 1
ATOM 3107 N N . MET A 1 401 ? 8.234 -22.25 -11.836 1 93.38 401 MET A N 1
ATOM 3108 C CA . MET A 1 401 ? 7.238 -21.203 -11.656 1 93.38 401 MET A CA 1
ATOM 3109 C C . MET A 1 401 ? 6.555 -21.328 -10.305 1 93.38 401 MET A C 1
ATOM 3111 O O . MET A 1 401 ? 6.273 -20.328 -9.648 1 93.38 401 MET A O 1
ATOM 3115 N N . GLU A 1 402 ? 6.285 -22.516 -9.82 1 92.06 402 GLU A N 1
ATOM 3116 C CA . GLU A 1 402 ? 5.66 -22.766 -8.531 1 92.06 402 GLU A CA 1
ATOM 3117 C C . GLU A 1 402 ? 6.508 -22.203 -7.387 1 92.06 402 GLU A C 1
ATOM 3119 O O . GLU A 1 402 ? 5.969 -21.672 -6.414 1 92.06 402 GLU A O 1
ATOM 3124 N N . ASP A 1 403 ? 7.773 -22.359 -7.512 1 94.44 403 ASP A N 1
ATOM 3125 C CA . ASP A 1 403 ? 8.68 -21.812 -6.5 1 94.44 403 ASP A CA 1
ATOM 3126 C C . ASP A 1 403 ? 8.5 -20.312 -6.359 1 94.44 403 ASP A C 1
ATOM 3128 O O . ASP A 1 403 ? 8.469 -19.781 -5.246 1 94.44 403 ASP A O 1
ATOM 3132 N N . VAL A 1 404 ? 8.43 -19.688 -7.492 1 95.5 404 VAL A N 1
ATOM 3133 C CA . VAL A 1 404 ? 8.305 -18.234 -7.508 1 95.5 404 VAL A CA 1
ATOM 3134 C C . VAL A 1 404 ? 6.953 -17.812 -6.941 1 95.5 404 VAL A C 1
ATOM 3136 O O . VAL A 1 404 ? 6.867 -16.859 -6.156 1 95.5 404 VAL A O 1
ATOM 3139 N N . ILE A 1 405 ? 5.922 -18.531 -7.301 1 94.38 405 ILE A N 1
ATOM 3140 C CA . ILE A 1 405 ? 4.574 -18.234 -6.832 1 94.38 405 ILE A CA 1
ATOM 3141 C C . ILE A 1 405 ? 4.488 -18.453 -5.324 1 94.38 405 ILE A C 1
ATOM 3143 O O . ILE A 1 405 ? 3.803 -17.719 -4.613 1 94.38 405 ILE A O 1
ATOM 3147 N N . GLU A 1 406 ? 5.141 -19.438 -4.832 1 95 406 GLU A N 1
ATOM 3148 C CA . GLU A 1 406 ? 5.18 -19.688 -3.393 1 95 406 GLU A CA 1
ATOM 3149 C C . GLU A 1 406 ? 5.785 -18.516 -2.643 1 95 406 GLU A C 1
ATOM 3151 O O . GLU A 1 406 ? 5.297 -18.125 -1.574 1 95 406 GLU A O 1
ATOM 3156 N N . GLU A 1 407 ? 6.824 -18.016 -3.193 1 94.88 407 GLU A N 1
ATOM 3157 C CA . GLU A 1 407 ? 7.426 -16.828 -2.594 1 94.88 407 GLU A CA 1
ATOM 3158 C C . GLU A 1 407 ? 6.465 -15.641 -2.625 1 94.88 407 GLU A C 1
ATOM 3160 O O . GLU A 1 407 ? 6.391 -14.859 -1.67 1 94.88 407 GLU A O 1
ATOM 3165 N N . LEU A 1 408 ? 5.793 -15.5 -3.695 1 94.69 408 LEU A N 1
ATOM 3166 C CA . LEU A 1 408 ? 4.824 -14.422 -3.861 1 94.69 408 LEU A CA 1
ATOM 3167 C C . LEU A 1 408 ? 3.688 -14.555 -2.854 1 94.69 408 LEU A C 1
ATOM 3169 O O . LEU A 1 408 ? 3.291 -13.57 -2.225 1 94.69 408 LEU A O 1
ATOM 3173 N N . LEU A 1 409 ? 3.189 -15.766 -2.684 1 93.94 409 LEU A N 1
ATOM 3174 C CA . LEU A 1 409 ? 2.062 -16.031 -1.794 1 93.94 409 LEU A CA 1
ATOM 3175 C C . LEU A 1 409 ? 2.523 -16.109 -0.343 1 93.94 409 LEU A C 1
ATOM 3177 O O . LEU A 1 409 ? 1.705 -16.047 0.578 1 93.94 409 LEU A O 1
ATOM 3181 N N . GLN A 1 410 ? 3.764 -16.328 -0.158 1 91.62 410 GLN A N 1
ATOM 3182 C CA . GLN A 1 410 ? 4.363 -16.531 1.158 1 91.62 410 GLN A CA 1
ATOM 3183 C C . GLN A 1 410 ? 3.787 -17.766 1.843 1 91.62 410 GLN A C 1
ATOM 3185 O O . GLN A 1 410 ? 3.572 -17.766 3.057 1 91.62 410 GLN A O 1
ATOM 3190 N N . GLU A 1 411 ? 3.342 -18.609 1.027 1 88.38 411 GLU A N 1
ATOM 3191 C CA . GLU A 1 411 ? 2.797 -19.891 1.471 1 88.38 411 GLU A CA 1
ATOM 3192 C C . GLU A 1 411 ? 3.209 -21.016 0.532 1 88.38 411 GLU A C 1
ATOM 3194 O O . GLU A 1 411 ? 3.465 -20.797 -0.651 1 88.38 411 GLU A O 1
ATOM 3199 N N . GLU A 1 412 ? 3.205 -22.203 1.085 1 85.81 412 GLU A N 1
ATOM 3200 C CA . GLU A 1 412 ? 3.533 -23.375 0.269 1 85.81 412 GLU A CA 1
ATOM 3201 C C . GLU A 1 412 ? 2.334 -23.812 -0.561 1 85.81 412 GLU A C 1
ATOM 3203 O O . GLU A 1 412 ? 1.186 -23.625 -0.156 1 85.81 412 GLU A O 1
ATOM 3208 N N . ILE A 1 413 ? 2.648 -24.297 -1.745 1 84.44 413 ILE A N 1
ATOM 3209 C CA . ILE A 1 413 ? 1.637 -24.922 -2.596 1 84.44 413 ILE A CA 1
ATOM 3210 C C . ILE A 1 413 ? 1.851 -26.422 -2.639 1 84.44 413 ILE A C 1
ATOM 3212 O O . ILE A 1 413 ? 2.879 -26.906 -3.125 1 84.44 413 ILE A O 1
ATOM 3216 N N . PHE A 1 414 ? 0.858 -27.141 -2.242 1 82.12 414 PHE A N 1
ATOM 3217 C CA . PHE A 1 414 ? 0.962 -28.594 -2.23 1 82.12 414 PHE A CA 1
ATOM 3218 C C . PHE A 1 414 ? 0.299 -29.188 -3.465 1 82.12 414 PHE A C 1
ATOM 3220 O O . PHE A 1 414 ? -0.702 -28.672 -3.955 1 82.12 414 PHE A O 1
ATOM 3227 N N . ASP A 1 415 ? 0.958 -30.234 -3.939 1 79.06 415 ASP A N 1
ATOM 3228 C CA . ASP A 1 415 ? 0.415 -30.938 -5.09 1 79.06 415 ASP A CA 1
ATOM 3229 C C . ASP A 1 415 ? -0.464 -32.125 -4.652 1 79.06 415 ASP A C 1
ATOM 3231 O O . ASP A 1 415 ? -0.343 -32.594 -3.525 1 79.06 415 ASP A O 1
ATOM 3235 N N . GLU A 1 416 ? -1.222 -32.562 -5.539 1 75.44 416 GLU A N 1
ATOM 3236 C CA . GLU A 1 416 ? -2.15 -33.656 -5.27 1 75.44 416 GLU A CA 1
ATOM 3237 C C . GLU A 1 416 ? -1.406 -34.938 -4.93 1 75.44 416 GLU A C 1
ATOM 3239 O O . GLU A 1 416 ? -1.934 -35.812 -4.223 1 75.44 416 GLU A O 1
ATOM 3244 N N . THR A 1 417 ? -0.263 -35 -5.453 1 71.62 417 THR A N 1
ATOM 3245 C CA . THR A 1 417 ? 0.476 -36.25 -5.25 1 71.62 417 THR A CA 1
ATOM 3246 C C . THR A 1 417 ? 1.48 -36.094 -4.109 1 71.62 417 THR A C 1
ATOM 3248 O O . THR A 1 417 ? 2.234 -37.031 -3.814 1 71.62 417 THR A O 1
ATOM 3251 N N . ASP A 1 418 ? 1.461 -34.812 -3.488 1 69.19 418 ASP A N 1
ATOM 3252 C CA . ASP A 1 418 ? 2.371 -34.594 -2.367 1 69.19 418 ASP A CA 1
ATOM 3253 C C . ASP A 1 418 ? 1.889 -35.344 -1.12 1 69.19 418 ASP A C 1
ATOM 3255 O O . ASP A 1 418 ? 0.684 -35.469 -0.894 1 69.19 418 ASP A O 1
ATOM 3259 N N . HIS A 1 419 ? 2.633 -36.062 -0.5 1 54.78 419 HIS A N 1
ATOM 3260 C CA . HIS A 1 419 ? 2.303 -36.812 0.72 1 54.78 419 HIS A CA 1
ATOM 3261 C C . HIS A 1 419 ? 2.469 -35.906 1.951 1 54.78 419 HIS A C 1
ATOM 3263 O O . HIS A 1 419 ? 3.48 -35.219 2.092 1 54.78 419 HIS A O 1
ATOM 3269 N N . HIS A 1 420 ? 1.327 -35.344 2.512 1 50.25 420 HIS A N 1
ATOM 3270 C CA . HIS A 1 420 ? 1.393 -34.469 3.684 1 50.25 420 HIS A CA 1
ATOM 3271 C C . HIS A 1 420 ? 1.735 -35.25 4.938 1 50.25 420 HIS A C 1
ATOM 3273 O O . HIS A 1 420 ? 1.139 -36.312 5.195 1 50.25 420 HIS A O 1
ATOM 3279 N N . PHE A 1 421 ? 2.914 -35.156 5.504 1 38.5 421 PHE A N 1
ATOM 3280 C CA . PHE A 1 421 ? 3.127 -35.719 6.832 1 38.5 421 PHE A CA 1
ATOM 3281 C C . PHE A 1 421 ? 2.498 -34.812 7.902 1 38.5 421 PHE A C 1
ATOM 3283 O O . PHE A 1 421 ? 2.762 -33.625 7.953 1 38.5 421 PHE A O 1
ATOM 3290 N N . GLU A 1 422 ? 1.237 -34.969 8.195 1 36.94 422 GLU A N 1
ATOM 3291 C CA . GLU A 1 422 ? 0.795 -34.344 9.438 1 36.94 422 GLU A CA 1
ATOM 3292 C C . GLU A 1 422 ? 1.758 -34.656 10.578 1 36.94 422 GLU A C 1
ATOM 3294 O O . GLU A 1 422 ? 2.115 -35.812 10.805 1 36.94 422 GLU A O 1
ATOM 3299 N N . ASP A 1 423 ? 2.652 -33.812 10.898 1 32.5 423 ASP A N 1
ATOM 3300 C CA . ASP A 1 423 ? 3.23 -34 12.227 1 32.5 423 ASP A CA 1
ATOM 3301 C C . ASP A 1 423 ? 2.141 -34.219 13.273 1 32.5 423 ASP A C 1
ATOM 3303 O O . ASP A 1 423 ? 1.236 -33.406 13.43 1 32.5 423 ASP A O 1
ATOM 3307 N N . SER A 1 424 ? 1.753 -35.438 13.602 1 28.45 424 SER A N 1
ATOM 3308 C CA . SER A 1 424 ? 1.289 -35.688 14.969 1 28.45 424 SER A CA 1
ATOM 3309 C C . SER A 1 424 ? 2.312 -35.188 15.992 1 28.45 424 SER A C 1
ATOM 3311 O O . SER A 1 424 ? 3.518 -35.375 15.805 1 28.45 424 SER A O 1
ATOM 3313 N N . MET B 1 1 ? 2.469 56.062 29.047 1 30.53 1 MET B N 1
ATOM 3314 C CA . MET B 1 1 ? 3.709 56.812 29.156 1 30.53 1 MET B CA 1
ATOM 3315 C C . MET B 1 1 ? 4.871 56.062 28.531 1 30.53 1 MET B C 1
ATOM 3317 O O . MET B 1 1 ? 5.211 54.969 28.984 1 30.53 1 MET B O 1
ATOM 3321 N N . ALA B 1 2 ? 5.051 56.25 27.234 1 41.66 2 ALA B N 1
ATOM 3322 C CA . ALA B 1 2 ? 6.145 55.656 26.469 1 41.66 2 ALA B CA 1
ATOM 3323 C C . ALA B 1 2 ? 7.488 55.875 27.156 1 41.66 2 ALA B C 1
ATOM 3325 O O . ALA B 1 2 ? 7.891 57.031 27.359 1 41.66 2 ALA B O 1
ATOM 3326 N N . VAL B 1 3 ? 7.711 55.125 28.141 1 44.09 3 VAL B N 1
ATOM 3327 C CA . VAL B 1 3 ? 9.055 55.344 28.672 1 44.09 3 VAL B CA 1
ATOM 3328 C C . VAL B 1 3 ? 10.055 55.438 27.531 1 44.09 3 VAL B C 1
ATOM 3330 O O . VAL B 1 3 ? 10.117 54.594 26.656 1 44.09 3 VAL B O 1
ATOM 3333 N N . GLU B 1 4 ? 10.312 56.625 27.062 1 48.19 4 GLU B N 1
ATOM 3334 C CA . GLU B 1 4 ? 11.344 56.969 26.078 1 48.19 4 GLU B CA 1
ATOM 3335 C C . GLU B 1 4 ? 12.656 56.25 26.406 1 48.19 4 GLU B C 1
ATOM 3337 O O . GLU B 1 4 ? 13.297 56.562 27.406 1 48.19 4 GLU B O 1
ATOM 3342 N N . TYR B 1 5 ? 12.641 54.969 26.219 1 49.69 5 TYR B N 1
ATOM 3343 C CA . TYR B 1 5 ? 13.953 54.375 26.453 1 49.69 5 TYR B CA 1
ATOM 3344 C C . TYR B 1 5 ? 15.023 55.094 25.641 1 49.69 5 TYR B C 1
ATOM 3346 O O . TYR B 1 5 ? 14.82 55.406 24.469 1 49.69 5 TYR B O 1
ATOM 3354 N N . VAL B 1 6 ? 15.742 55.875 26.328 1 51.81 6 VAL B N 1
ATOM 3355 C CA . VAL B 1 6 ? 16.922 56.531 25.75 1 51.81 6 VAL B CA 1
ATOM 3356 C C . VAL B 1 6 ? 17.781 55.469 25.047 1 51.81 6 VAL B C 1
ATOM 3358 O O . VAL B 1 6 ? 18.047 54.406 25.594 1 51.81 6 VAL B O 1
ATOM 3361 N N . CYS B 1 7 ? 17.984 55.656 23.828 1 55.22 7 CYS B N 1
ATOM 3362 C CA . CYS B 1 7 ? 18.922 54.969 22.969 1 55.22 7 CYS B CA 1
ATOM 3363 C C . CYS B 1 7 ? 20.281 54.812 23.656 1 55.22 7 CYS B C 1
ATOM 3365 O O . CYS B 1 7 ? 20.766 55.75 24.281 1 55.22 7 CYS B O 1
ATOM 3367 N N . CYS B 1 8 ? 20.656 53.562 23.938 1 59.94 8 CYS B N 1
ATOM 3368 C CA . CYS B 1 8 ? 22.031 53.25 24.328 1 59.94 8 CYS B CA 1
ATOM 3369 C C . CYS B 1 8 ? 22.109 52.969 25.828 1 59.94 8 CYS B C 1
ATOM 3371 O O . CYS B 1 8 ? 23.203 52.969 26.391 1 59.94 8 CYS B O 1
ATOM 3373 N N . SER B 1 9 ? 21.031 53.094 26.484 1 63.75 9 SER B N 1
ATOM 3374 C CA . SER B 1 9 ? 21.125 52.688 27.891 1 63.75 9 SER B CA 1
ATOM 3375 C C . SER B 1 9 ? 20.984 51.188 28.031 1 63.75 9 SER B C 1
ATOM 3377 O O . SER B 1 9 ? 20.484 50.5 27.125 1 63.75 9 SER B O 1
ATOM 3379 N N . PRO B 1 10 ? 21.641 50.625 28.938 1 73.88 10 PRO B N 1
ATOM 3380 C CA . PRO B 1 10 ? 21.547 49.188 29.188 1 73.88 10 PRO B CA 1
ATOM 3381 C C . PRO B 1 10 ? 20.109 48.656 29.172 1 73.88 10 PRO B C 1
ATOM 3383 O O . PRO B 1 10 ? 19.859 47.562 28.719 1 73.88 10 PRO B O 1
ATOM 3386 N N . ASN B 1 11 ? 19.281 49.5 29.562 1 74.75 11 ASN B N 1
ATOM 3387 C CA . ASN B 1 11 ? 17.875 49.094 29.578 1 74.75 11 ASN B CA 1
ATOM 3388 C C . ASN B 1 11 ? 17.312 48.938 28.156 1 74.75 11 ASN B C 1
ATOM 3390 O O . ASN B 1 11 ? 16.469 48.094 27.922 1 74.75 11 ASN B O 1
ATOM 3394 N N . PHE B 1 12 ? 17.906 49.656 27.359 1 75.56 12 PHE B N 1
ATOM 3395 C CA . PHE B 1 12 ? 17.516 49.594 25.969 1 75.56 12 PHE B CA 1
ATOM 3396 C C . PHE B 1 12 ? 17.906 48.25 25.359 1 75.56 12 PHE B C 1
ATOM 3398 O O . PHE B 1 12 ? 17.109 47.594 24.688 1 75.56 12 PHE B O 1
ATOM 3405 N N . PHE B 1 13 ? 19.062 47.844 25.719 1 79.44 13 PHE B N 1
ATOM 3406 C CA . PHE B 1 13 ? 19.562 46.594 25.156 1 79.44 13 PHE B CA 1
ATOM 3407 C C . PHE B 1 13 ? 18.828 45.406 25.781 1 79.44 13 PHE B C 1
ATOM 3409 O O . PHE B 1 13 ? 18.594 44.406 25.109 1 79.44 13 PHE B O 1
ATOM 3416 N N . ILE B 1 14 ? 18.469 45.531 27 1 81.5 14 ILE B N 1
ATOM 3417 C CA . ILE B 1 14 ? 17.703 44.469 27.641 1 81.5 14 ILE B CA 1
ATOM 3418 C C . ILE B 1 14 ? 16.312 44.406 27 1 81.5 14 ILE B C 1
ATOM 3420 O O . ILE B 1 14 ? 15.789 43.312 26.781 1 81.5 14 ILE B O 1
ATOM 3424 N N . HIS B 1 15 ? 15.82 45.531 26.703 1 81.44 15 HIS B N 1
ATOM 3425 C CA . HIS B 1 15 ? 14.516 45.594 26.062 1 81.44 15 HIS B CA 1
ATOM 3426 C C . HIS B 1 15 ? 14.555 44.938 24.672 1 81.44 15 HIS B C 1
ATOM 3428 O O . HIS B 1 15 ? 13.656 44.188 24.312 1 81.44 15 HIS B O 1
ATOM 3434 N N . ILE B 1 16 ? 15.594 45.125 23.969 1 81.31 16 ILE B N 1
ATOM 3435 C CA . ILE B 1 16 ? 15.742 44.562 22.625 1 81.31 16 ILE B CA 1
ATOM 3436 C C . ILE B 1 16 ? 15.945 43.031 22.734 1 81.31 16 ILE B C 1
ATOM 3438 O O . ILE B 1 16 ? 15.414 42.281 21.922 1 81.31 16 ILE B O 1
ATOM 3442 N N . ALA B 1 17 ? 16.719 42.688 23.703 1 87.19 17 ALA B N 1
ATOM 3443 C CA . ALA B 1 17 ? 16.984 41.25 23.891 1 87.19 17 ALA B CA 1
ATOM 3444 C C . ALA B 1 17 ? 15.695 40.5 24.234 1 87.19 17 ALA B C 1
ATOM 3446 O O . ALA B 1 17 ? 15.484 39.406 23.75 1 87.19 17 ALA B O 1
ATOM 3447 N N . VAL B 1 18 ? 14.859 41.094 25.016 1 85.69 18 VAL B N 1
ATOM 3448 C CA . VAL B 1 18 ? 13.594 40.469 25.391 1 85.69 18 VAL B CA 1
ATOM 3449 C C . VAL B 1 18 ? 12.672 40.406 24.172 1 85.69 18 VAL B C 1
ATOM 3451 O O . VAL B 1 18 ? 11.992 39.375 23.969 1 85.69 18 VAL B O 1
ATOM 3454 N N . ILE B 1 19 ? 12.727 41.375 23.344 1 83.5 19 ILE B N 1
ATOM 3455 C CA . ILE B 1 19 ? 11.898 41.406 22.141 1 83.5 19 ILE B CA 1
ATOM 3456 C C . ILE B 1 19 ? 12.336 40.312 21.188 1 83.5 19 ILE B C 1
ATOM 3458 O O . ILE B 1 19 ? 11.5 39.562 20.656 1 83.5 19 ILE B O 1
ATOM 3462 N N . VAL B 1 20 ? 13.594 40.156 21.031 1 87.88 20 VAL B N 1
ATOM 3463 C CA . VAL B 1 20 ? 14.125 39.125 20.125 1 87.88 20 VAL B CA 1
ATOM 3464 C C . VAL B 1 20 ? 13.797 37.75 20.656 1 87.88 20 VAL B C 1
ATOM 3466 O O . VAL B 1 20 ? 13.422 36.844 19.906 1 87.88 20 VAL B O 1
ATOM 3469 N N . PHE B 1 21 ? 13.883 37.594 21.906 1 90.62 21 PHE B N 1
ATOM 3470 C CA . PHE B 1 21 ? 13.57 36.312 22.531 1 90.62 21 PHE B CA 1
ATOM 3471 C C . PHE B 1 21 ? 12.094 35.969 22.344 1 90.62 21 PHE B C 1
ATOM 3473 O O . PHE B 1 21 ? 11.758 34.844 22 1 90.62 21 PHE B O 1
ATOM 3480 N N . LEU B 1 22 ? 11.258 36.938 22.562 1 88.44 22 LEU B N 1
ATOM 3481 C CA . LEU B 1 22 ? 9.82 36.719 22.438 1 88.44 22 LEU B CA 1
ATOM 3482 C C . LEU B 1 22 ? 9.43 36.406 21 1 88.44 22 LEU B C 1
ATOM 3484 O O . LEU B 1 22 ? 8.578 35.531 20.766 1 88.44 22 LEU B O 1
ATOM 3488 N N . VAL B 1 23 ? 10.078 37.031 20.062 1 89.19 23 VAL B N 1
ATOM 3489 C CA . VAL B 1 23 ? 9.781 36.781 18.656 1 89.19 23 VAL B CA 1
ATOM 3490 C C . VAL B 1 23 ? 10.234 35.375 18.281 1 89.19 23 VAL B C 1
ATOM 3492 O O . VAL B 1 23 ? 9.508 34.625 17.609 1 89.19 23 VAL B O 1
ATOM 3495 N N . LEU B 1 24 ? 11.406 34.969 18.734 1 92.88 24 LEU B N 1
ATOM 3496 C CA . LEU B 1 24 ? 11.93 33.625 18.438 1 92.88 24 LEU B CA 1
ATOM 3497 C C . LEU B 1 24 ? 11.094 32.562 19.125 1 92.88 24 LEU B C 1
ATOM 3499 O O . LEU B 1 24 ? 10.844 31.5 18.547 1 92.88 24 LEU B O 1
ATOM 3503 N N . PHE B 1 25 ? 10.719 32.844 20.328 1 94 25 PHE B N 1
ATOM 3504 C CA . PHE B 1 25 ? 9.875 31.906 21.062 1 94 25 PHE B CA 1
ATOM 3505 C C . PHE B 1 25 ? 8.516 31.766 20.391 1 94 25 PHE B C 1
ATOM 3507 O O . PHE B 1 25 ? 8.023 30.641 20.203 1 94 25 PHE B O 1
ATOM 3514 N N . ALA B 1 26 ? 7.926 32.906 19.984 1 92.56 26 ALA B N 1
ATOM 3515 C CA . ALA B 1 26 ? 6.652 32.906 19.281 1 92.56 26 ALA B CA 1
ATOM 3516 C C . ALA B 1 26 ? 6.781 32.156 17.953 1 92.56 26 ALA B C 1
ATOM 3518 O O . ALA B 1 26 ? 5.895 31.375 17.578 1 92.56 26 ALA B O 1
ATOM 3519 N N . GLY B 1 27 ? 7.887 32.406 17.312 1 95.12 27 GLY B N 1
ATOM 3520 C CA . GLY B 1 27 ? 8.148 31.719 16.062 1 95.12 27 GLY B CA 1
ATOM 3521 C C . GLY B 1 27 ? 8.305 30.219 16.234 1 95.12 27 GLY B C 1
ATOM 3522 O O . GLY B 1 27 ? 7.789 29.438 15.43 1 95.12 27 GLY B O 1
ATOM 3523 N N . LEU B 1 28 ? 8.969 29.859 17.25 1 96.31 28 LEU B N 1
ATOM 3524 C CA . LEU B 1 28 ? 9.156 28.438 17.516 1 96.31 28 LEU B CA 1
ATOM 3525 C C . LEU B 1 28 ? 7.82 27.766 17.828 1 96.31 28 LEU B C 1
ATOM 3527 O O . LEU B 1 28 ? 7.535 26.688 17.312 1 96.31 28 LEU B O 1
ATOM 3531 N N . MET B 1 29 ? 6.996 28.438 18.594 1 96.25 29 MET B N 1
ATOM 3532 C CA . MET B 1 29 ? 5.695 27.875 18.953 1 96.25 29 MET B CA 1
ATOM 3533 C C . MET B 1 29 ? 4.785 27.781 17.734 1 96.25 29 MET B C 1
ATOM 3535 O O . MET B 1 29 ? 4.137 26.766 17.516 1 96.25 29 MET B O 1
ATOM 3539 N N . SER B 1 30 ? 4.758 28.812 16.953 1 95.5 30 SER B N 1
ATOM 3540 C CA . SER B 1 30 ? 3.906 28.828 15.766 1 95.5 30 SER B CA 1
ATOM 3541 C C . SER B 1 30 ? 4.375 27.812 14.727 1 95.5 30 SER B C 1
ATOM 3543 O O . SER B 1 30 ? 3.562 27.109 14.133 1 95.5 30 SER B O 1
ATOM 3545 N N . GLY B 1 31 ? 5.668 27.734 14.539 1 96.44 31 GLY B N 1
ATOM 3546 C CA . GLY B 1 31 ? 6.234 26.75 13.633 1 96.44 31 GLY B CA 1
ATOM 3547 C C . GLY B 1 31 ? 5.977 25.328 14.062 1 96.44 31 GLY B C 1
ATOM 3548 O O . GLY B 1 31 ? 5.605 24.484 13.25 1 96.44 31 GLY B O 1
ATOM 3549 N N . LEU B 1 32 ? 6.145 25.078 15.312 1 96.69 32 LEU B N 1
ATOM 3550 C CA . LEU B 1 32 ? 5.934 23.734 15.836 1 96.69 32 LEU B CA 1
ATOM 3551 C C . LEU B 1 32 ? 4.461 23.344 15.758 1 96.69 32 LEU B C 1
ATOM 3553 O O . LEU B 1 32 ? 4.133 22.172 15.555 1 96.69 32 LEU B O 1
ATOM 3557 N N . THR B 1 33 ? 3.594 24.297 15.883 1 95.75 33 THR B N 1
ATOM 3558 C CA . THR B 1 33 ? 2.17 24 15.75 1 95.75 33 THR B CA 1
ATOM 3559 C C . THR B 1 33 ? 1.855 23.438 14.375 1 95.75 33 THR B C 1
ATOM 3561 O O . THR B 1 33 ? 1.271 22.344 14.266 1 95.75 33 THR B O 1
ATOM 3564 N N . LEU B 1 34 ? 2.309 24.094 13.391 1 94.38 34 LEU B N 1
ATOM 3565 C CA . LEU B 1 34 ? 2.059 23.609 12.039 1 94.38 34 LEU B CA 1
ATOM 3566 C C . LEU B 1 34 ? 2.879 22.359 11.75 1 94.38 34 LEU B C 1
ATOM 3568 O O . LEU B 1 34 ? 2.369 21.391 11.18 1 94.38 34 LEU B O 1
ATOM 3572 N N . GLY B 1 35 ? 4.094 22.375 12.188 1 93.62 35 GLY B N 1
ATOM 3573 C CA . GLY B 1 35 ? 5 21.281 11.898 1 93.62 35 GLY B CA 1
ATOM 3574 C C . GLY B 1 35 ? 4.578 19.969 12.539 1 93.62 35 GLY B C 1
ATOM 3575 O O . GLY B 1 35 ? 4.578 18.922 11.891 1 93.62 35 GLY B O 1
ATOM 3576 N N . LEU B 1 36 ? 4.203 19.984 13.758 1 94.19 36 LEU B N 1
ATOM 3577 C CA . LEU B 1 36 ? 3.895 18.766 14.492 1 94.19 36 LEU B CA 1
ATOM 3578 C C . LEU B 1 36 ? 2.453 18.328 14.234 1 94.19 36 LEU B C 1
ATOM 3580 O O . LEU B 1 36 ? 2.172 17.141 14.133 1 94.19 36 LEU B O 1
ATOM 3584 N N . MET B 1 37 ? 1.607 19.266 14.031 1 92.19 37 MET B N 1
ATOM 3585 C CA . MET B 1 37 ? 0.2 18.922 13.836 1 92.19 37 MET B CA 1
ATOM 3586 C C . MET B 1 37 ? -0.043 18.422 12.414 1 92.19 37 MET B C 1
ATOM 3588 O O . MET B 1 37 ? -1.062 17.781 12.141 1 92.19 37 MET B O 1
ATOM 3592 N N . SER B 1 38 ? 0.853 18.734 11.508 1 89.75 38 SER B N 1
ATOM 3593 C CA . SER B 1 38 ? 0.692 18.297 10.117 1 89.75 38 SER B CA 1
ATOM 3594 C C . SER B 1 38 ? 1.161 16.859 9.922 1 89.75 38 SER B C 1
ATOM 3596 O O . SER B 1 38 ? 0.89 16.25 8.891 1 89.75 38 SER B O 1
ATOM 3598 N N . LEU B 1 39 ? 1.792 16.312 10.914 1 88.75 39 LEU B N 1
ATOM 3599 C CA . LEU B 1 39 ? 2.293 14.945 10.805 1 88.75 39 LEU B CA 1
ATOM 3600 C C . LEU B 1 39 ? 1.193 13.938 11.117 1 88.75 39 LEU B C 1
ATOM 3602 O O . LEU B 1 39 ? 0.542 14.031 12.164 1 88.75 39 LEU B O 1
ATOM 3606 N N . SER B 1 40 ? 0.976 13.039 10.164 1 87.62 40 SER B N 1
ATOM 3607 C CA . SER B 1 40 ? 0 11.977 10.375 1 87.62 40 SER B CA 1
ATOM 3608 C C . SER B 1 40 ? 0.521 10.945 11.367 1 87.62 40 SER B C 1
ATOM 3610 O O . SER B 1 40 ? 1.693 10.57 11.32 1 87.62 40 SER B O 1
ATOM 3612 N N . LEU B 1 41 ? -0.337 10.508 12.258 1 88.75 41 LEU B N 1
ATOM 3613 C CA . LEU B 1 41 ? 0.04 9.5 13.242 1 88.75 41 LEU B CA 1
ATOM 3614 C C . LEU B 1 41 ? 0.428 8.188 12.555 1 88.75 41 LEU B C 1
ATOM 3616 O O . LEU B 1 41 ? 1.384 7.527 12.969 1 88.75 41 LEU B O 1
ATOM 3620 N N . VAL B 1 42 ? -0.276 7.848 11.531 1 88.19 42 VAL B N 1
ATOM 3621 C CA . VAL B 1 42 ? 0.001 6.609 10.812 1 88.19 42 VAL B CA 1
ATOM 3622 C C . VAL B 1 42 ? 1.373 6.695 10.148 1 88.19 42 VAL B C 1
ATOM 3624 O O . VAL B 1 42 ? 2.168 5.758 10.227 1 88.19 42 VAL B O 1
ATOM 3627 N N . ASP B 1 43 ? 1.648 7.828 9.602 1 89.44 43 ASP B N 1
ATOM 3628 C CA . ASP B 1 43 ? 2.943 8.016 8.961 1 89.44 43 ASP B CA 1
ATOM 3629 C C . ASP B 1 43 ? 4.082 7.922 9.969 1 89.44 43 ASP B C 1
ATOM 3631 O O . ASP B 1 43 ? 5.129 7.34 9.688 1 89.44 43 ASP B O 1
ATOM 3635 N N . LEU B 1 44 ? 3.805 8.484 11.086 1 91.75 44 LEU B N 1
ATOM 3636 C CA . LEU B 1 44 ? 4.832 8.477 12.125 1 91.75 44 LEU B CA 1
ATOM 3637 C C . LEU B 1 44 ? 5.07 7.062 12.641 1 91.75 44 LEU B C 1
ATOM 3639 O O . LEU B 1 44 ? 6.215 6.672 12.883 1 91.75 44 LEU B O 1
ATOM 3643 N N . GLU B 1 45 ? 4.051 6.352 12.805 1 91.75 45 GLU B N 1
ATOM 3644 C CA . GLU B 1 45 ? 4.195 4.973 13.258 1 91.75 45 GLU B CA 1
ATOM 3645 C C . GLU B 1 45 ? 4.922 4.121 12.219 1 91.75 45 GLU B C 1
ATOM 3647 O O . GLU B 1 45 ? 5.734 3.264 12.57 1 91.75 45 GLU B O 1
ATOM 3652 N N . VAL B 1 46 ? 4.559 4.332 10.969 1 91.94 46 VAL B N 1
ATOM 3653 C CA . VAL B 1 46 ? 5.227 3.619 9.883 1 91.94 46 VAL B CA 1
ATOM 3654 C C . VAL B 1 46 ? 6.719 3.939 9.898 1 91.94 46 VAL B C 1
ATOM 3656 O O . VAL B 1 46 ? 7.555 3.039 9.797 1 91.94 46 VAL B O 1
ATOM 3659 N N . LEU B 1 47 ? 7.078 5.219 10.078 1 93.38 47 LEU B N 1
ATOM 3660 C CA . LEU B 1 47 ? 8.477 5.645 10.094 1 93.38 47 LEU B CA 1
ATOM 3661 C C . LEU B 1 47 ? 9.203 5.078 11.312 1 93.38 47 LEU B C 1
ATOM 3663 O O . LEU B 1 47 ? 10.375 4.707 11.219 1 93.38 47 LEU B O 1
ATOM 3667 N N . ALA B 1 48 ? 8.523 5.016 12.391 1 94.56 48 ALA B N 1
ATOM 3668 C CA . ALA B 1 48 ? 9.125 4.496 13.617 1 94.56 48 ALA B CA 1
ATOM 3669 C C . ALA B 1 48 ? 9.469 3.014 13.477 1 94.56 48 ALA B C 1
ATOM 3671 O O . ALA B 1 48 ? 10.453 2.539 14.047 1 94.56 48 ALA B O 1
ATOM 3672 N N . LYS B 1 49 ? 8.719 2.328 12.734 1 92.44 49 LYS B N 1
ATOM 3673 C CA . LYS B 1 49 ? 8.891 0.885 12.609 1 92.44 49 LYS B CA 1
ATOM 3674 C C . LYS B 1 49 ? 9.836 0.546 11.453 1 92.44 49 LYS B C 1
ATOM 3676 O O . LYS B 1 49 ? 10.68 -0.345 11.578 1 92.44 49 LYS B O 1
ATOM 3681 N N . SER B 1 50 ? 9.688 1.271 10.312 1 92.38 50 SER B N 1
ATOM 3682 C CA . SER B 1 50 ? 10.391 0.815 9.117 1 92.38 50 SER B CA 1
ATOM 3683 C C . SER B 1 50 ? 11.078 1.975 8.406 1 92.38 50 SER B C 1
ATOM 3685 O O . SER B 1 50 ? 11.445 1.856 7.238 1 92.38 50 SER B O 1
ATOM 3687 N N . GLY B 1 51 ? 11.188 3.049 9.023 1 91.56 51 GLY B N 1
ATOM 3688 C CA . GLY B 1 51 ? 11.898 4.156 8.398 1 91.56 51 GLY B CA 1
ATOM 3689 C C . GLY B 1 51 ? 13.406 4 8.445 1 91.56 51 GLY B C 1
ATOM 3690 O O . GLY B 1 51 ? 13.914 2.975 8.898 1 91.56 51 GLY B O 1
ATOM 3691 N N . THR B 1 52 ? 14.102 4.887 7.82 1 91.75 52 THR B N 1
ATOM 3692 C CA . THR B 1 52 ? 15.555 4.93 7.949 1 91.75 52 THR B CA 1
ATOM 3693 C C . THR B 1 52 ? 15.969 5.094 9.406 1 91.75 52 THR B C 1
ATOM 3695 O O . THR B 1 52 ? 15.164 5.523 10.242 1 91.75 52 THR B O 1
ATOM 3698 N N . PRO B 1 53 ? 17.141 4.691 9.727 1 93.38 53 PRO B N 1
ATOM 3699 C CA . PRO B 1 53 ? 17.547 4.77 11.125 1 93.38 53 PRO B CA 1
ATOM 3700 C C . PRO B 1 53 ? 17.375 6.168 11.719 1 93.38 53 PRO B C 1
ATOM 3702 O O . PRO B 1 53 ? 16.906 6.309 12.852 1 93.38 53 PRO B O 1
ATOM 3705 N N . GLU B 1 54 ? 17.719 7.16 11.047 1 94.25 54 GLU B N 1
ATOM 3706 C CA . GLU B 1 54 ? 17.562 8.531 11.516 1 94.25 54 GLU B CA 1
ATOM 3707 C C . GLU B 1 54 ? 16.078 8.883 11.68 1 94.25 54 GLU B C 1
ATOM 3709 O O . GLU B 1 54 ? 15.68 9.453 12.703 1 94.25 54 GLU B O 1
ATOM 3714 N N . HIS B 1 55 ? 15.336 8.523 10.672 1 93.31 55 HIS B N 1
ATOM 3715 C CA . HIS B 1 55 ? 13.914 8.844 10.703 1 93.31 55 HIS B CA 1
ATOM 3716 C C . HIS B 1 55 ? 13.188 8.047 11.781 1 93.31 55 HIS B C 1
ATOM 3718 O O . HIS B 1 55 ? 12.227 8.531 12.375 1 93.31 55 HIS B O 1
ATOM 3724 N N . ARG B 1 56 ? 13.664 6.863 12.008 1 94.94 56 ARG B N 1
ATOM 3725 C CA . ARG B 1 56 ? 13.07 6.047 13.055 1 94.94 56 ARG B CA 1
ATOM 3726 C C . ARG B 1 56 ? 13.242 6.695 14.43 1 94.94 56 ARG B C 1
ATOM 3728 O O . ARG B 1 56 ? 12.312 6.719 15.234 1 94.94 56 ARG B O 1
ATOM 3735 N N . LYS B 1 57 ? 14.398 7.219 14.625 1 95.69 57 LYS B N 1
ATOM 3736 C CA . LYS B 1 57 ? 14.68 7.895 15.891 1 95.69 57 LYS B CA 1
ATOM 3737 C C . LYS B 1 57 ? 13.836 9.156 16.031 1 95.69 57 LYS B C 1
ATOM 3739 O O . LYS B 1 57 ? 13.289 9.422 17.109 1 95.69 57 LYS B O 1
ATOM 3744 N N . TYR B 1 58 ? 13.773 9.898 14.961 1 96.12 58 TYR B N 1
ATOM 3745 C CA . TYR B 1 58 ? 12.977 11.117 14.977 1 96.12 58 TYR B CA 1
ATOM 3746 C C . TYR B 1 58 ? 11.516 10.805 15.281 1 96.12 58 TYR B C 1
ATOM 3748 O O . TYR B 1 58 ? 10.898 11.438 16.141 1 96.12 58 TYR B O 1
ATOM 3756 N N . ALA B 1 59 ? 10.992 9.797 14.578 1 96 59 ALA B N 1
ATOM 3757 C CA . ALA B 1 59 ? 9.586 9.43 14.734 1 96 59 ALA B CA 1
ATOM 3758 C C . ALA B 1 59 ? 9.305 8.945 16.156 1 96 59 ALA B C 1
ATOM 3760 O O . ALA B 1 59 ? 8.281 9.297 16.75 1 96 59 ALA B O 1
ATOM 3761 N N . ALA B 1 60 ? 10.211 8.242 16.734 1 95.19 60 ALA B N 1
ATOM 3762 C CA . ALA B 1 60 ? 10.023 7.699 18.078 1 95.19 60 ALA B CA 1
ATOM 3763 C C . ALA B 1 60 ? 9.984 8.812 19.125 1 95.19 60 ALA B C 1
ATOM 3765 O O . ALA B 1 60 ? 9.258 8.711 20.125 1 95.19 60 ALA B O 1
ATOM 3766 N N . LYS B 1 61 ? 10.695 9.859 18.891 1 95.56 61 LYS B N 1
ATOM 3767 C CA . LYS B 1 61 ? 10.742 10.984 19.828 1 95.56 61 LYS B CA 1
ATOM 3768 C C . LYS B 1 61 ? 9.477 11.828 19.734 1 95.56 61 LYS B C 1
ATOM 3770 O O . LYS B 1 61 ? 9.031 12.398 20.734 1 95.56 61 LYS B O 1
ATOM 3775 N N . ILE B 1 62 ? 8.914 11.891 18.578 1 96.31 62 ILE B N 1
ATOM 3776 C CA . ILE B 1 62 ? 7.797 12.789 18.312 1 96.31 62 ILE B CA 1
ATOM 3777 C C . ILE B 1 62 ? 6.488 12.109 18.719 1 96.31 62 ILE B C 1
ATOM 3779 O O . ILE B 1 62 ? 5.555 12.766 19.188 1 96.31 62 ILE B O 1
ATOM 3783 N N . LEU B 1 63 ? 6.402 10.781 18.609 1 94.56 63 LEU B N 1
ATOM 3784 C CA . LEU B 1 63 ? 5.164 10.016 18.734 1 94.56 63 LEU B CA 1
ATOM 3785 C C . LEU B 1 63 ? 4.512 10.266 20.094 1 94.56 63 LEU B C 1
ATOM 3787 O O . LEU B 1 63 ? 3.32 10.578 20.172 1 94.56 63 LEU B O 1
ATOM 3791 N N . PRO B 1 64 ? 5.293 10.297 21.156 1 93.19 64 PRO B N 1
ATOM 3792 C CA . PRO B 1 64 ? 4.641 10.5 22.453 1 93.19 64 PRO B CA 1
ATOM 3793 C C . PRO B 1 64 ? 4.086 11.914 22.609 1 93.19 64 PRO B C 1
ATOM 3795 O O . PRO B 1 64 ? 3.113 12.117 23.344 1 93.19 64 PRO B O 1
ATOM 3798 N N . VAL B 1 65 ? 4.629 12.883 21.953 1 93.06 65 VAL B N 1
ATOM 3799 C CA . VAL B 1 65 ? 4.223 14.273 22.062 1 93.06 65 VAL B CA 1
ATOM 3800 C C . VAL B 1 65 ? 2.963 14.516 21.234 1 93.06 65 VAL B C 1
ATOM 3802 O O . VAL B 1 65 ? 2.068 15.258 21.656 1 93.06 65 VAL B O 1
ATOM 3805 N N . VAL B 1 66 ? 2.875 13.836 20.109 1 92.62 66 VAL B N 1
ATOM 3806 C CA . VAL B 1 66 ? 1.805 14.102 19.156 1 92.62 66 VAL B CA 1
ATOM 3807 C C . VAL B 1 66 ? 0.603 13.211 19.453 1 92.62 66 VAL B C 1
ATOM 3809 O O . VAL B 1 66 ? -0.505 13.469 18.984 1 92.62 66 VAL B O 1
ATOM 3812 N N . LYS B 1 67 ? 0.771 12.203 20.266 1 89.69 67 LYS B N 1
ATOM 3813 C CA . LYS B 1 67 ? -0.31 11.273 20.578 1 89.69 67 LYS B CA 1
ATOM 3814 C C . LYS B 1 67 ? -1.51 12.008 21.172 1 89.69 67 LYS B C 1
ATOM 3816 O O . LYS B 1 67 ? -2.656 11.695 20.844 1 89.69 67 LYS B O 1
ATOM 3821 N N . ASN B 1 68 ? -1.22 12.961 22.031 1 90.81 68 ASN B N 1
ATOM 3822 C CA . ASN B 1 68 ? -2.277 13.836 22.531 1 90.81 68 ASN B CA 1
ATOM 3823 C C . ASN B 1 68 ? -2.334 15.148 21.766 1 90.81 68 ASN B C 1
ATOM 3825 O O . ASN B 1 68 ? -1.832 16.172 22.234 1 90.81 68 ASN B O 1
ATOM 3829 N N . GLN B 1 69 ? -3.025 15.102 20.734 1 91.81 69 GLN B N 1
ATOM 3830 C CA . GLN B 1 69 ? -2.99 16.172 19.75 1 91.81 69 GLN B CA 1
ATOM 3831 C C . GLN B 1 69 ? -3.592 17.469 20.312 1 91.81 69 GLN B C 1
ATOM 3833 O O . GLN B 1 69 ? -3.041 18.547 20.109 1 91.81 69 GLN B O 1
ATOM 3838 N N . HIS B 1 70 ? -4.766 17.359 21.031 1 94.12 70 HIS B N 1
ATOM 3839 C CA . HIS B 1 70 ? -5.406 18.562 21.562 1 94.12 70 HIS B CA 1
ATOM 3840 C C . HIS B 1 70 ? -4.551 19.203 22.656 1 94.12 70 HIS B C 1
ATOM 3842 O O . HIS B 1 70 ? -4.438 20.422 22.719 1 94.12 70 HIS B O 1
ATOM 3848 N N . LEU B 1 71 ? -3.957 18.406 23.516 1 95.5 71 LEU B N 1
ATOM 3849 C CA . LEU B 1 71 ? -3.092 18.922 24.578 1 95.5 71 LEU B CA 1
ATOM 3850 C C . LEU B 1 71 ? -1.885 19.641 23.969 1 95.5 71 LEU B C 1
ATOM 3852 O O . LEU B 1 71 ? -1.499 20.719 24.438 1 95.5 71 LEU B O 1
ATOM 3856 N N . LEU B 1 72 ? -1.314 19.016 22.969 1 95.75 72 LEU B N 1
ATOM 3857 C CA . LEU B 1 72 ? -0.17 19.625 22.297 1 95.75 72 LEU B CA 1
ATOM 3858 C C . LEU B 1 72 ? -0.563 20.938 21.625 1 95.75 72 LEU B C 1
ATOM 3860 O O . LEU B 1 72 ? 0.119 21.953 21.781 1 95.75 72 LEU B O 1
ATOM 3864 N N . LEU B 1 73 ? -1.666 20.922 20.844 1 95.75 73 LEU B N 1
ATOM 3865 C CA . LEU B 1 73 ? -2.146 22.094 20.141 1 95.75 73 LEU B CA 1
ATOM 3866 C C . LEU B 1 73 ? -2.393 23.25 21.094 1 95.75 73 LEU B C 1
ATOM 3868 O O . LEU B 1 73 ? -1.892 24.359 20.891 1 95.75 73 LEU B O 1
ATOM 3872 N N . VAL B 1 74 ? -3.102 23 22.188 1 96 74 VAL B N 1
ATOM 3873 C CA . VAL B 1 74 ? -3.455 24.047 23.156 1 96 74 VAL B CA 1
ATOM 3874 C C . VAL B 1 74 ? -2.191 24.594 23.812 1 96 74 VAL B C 1
ATOM 3876 O O . VAL B 1 74 ? -2.047 25.797 24 1 96 74 VAL B O 1
ATOM 3879 N N . THR B 1 75 ? -1.286 23.719 24.156 1 96.81 75 THR B N 1
ATOM 3880 C CA . THR B 1 75 ? -0.042 24.125 24.797 1 96.81 75 THR B CA 1
ATOM 3881 C C . THR B 1 75 ? 0.745 25.078 23.891 1 96.81 75 THR B C 1
ATOM 3883 O O . THR B 1 75 ? 1.167 26.156 24.328 1 96.81 75 THR B O 1
ATOM 3886 N N . LEU B 1 76 ? 0.892 24.688 22.672 1 96.69 76 LEU B N 1
ATOM 3887 C CA . LEU B 1 76 ? 1.684 25.484 21.734 1 96.69 76 LEU B CA 1
ATOM 3888 C C . LEU B 1 76 ? 0.996 26.812 21.453 1 96.69 76 LEU B C 1
ATOM 3890 O O . LEU B 1 76 ? 1.655 27.859 21.344 1 96.69 76 LEU B O 1
ATOM 3894 N N . LEU B 1 77 ? -0.309 26.812 21.375 1 95.06 77 LEU B N 1
ATOM 3895 C CA . LEU B 1 77 ? -1.055 28.031 21.078 1 95.06 77 LEU B CA 1
ATOM 3896 C C . LEU B 1 77 ? -1.022 28.984 22.266 1 95.06 77 LEU B C 1
ATOM 3898 O O . LEU B 1 77 ? -0.935 30.203 22.094 1 95.06 77 LEU B O 1
ATOM 3902 N N . ILE B 1 78 ? -1.092 28.453 23.484 1 94.06 78 ILE B N 1
ATOM 3903 C CA . ILE B 1 78 ? -1.025 29.281 24.688 1 94.06 78 ILE B CA 1
ATOM 3904 C C . ILE B 1 78 ? 0.346 29.953 24.781 1 94.06 78 ILE B C 1
ATOM 3906 O O . ILE B 1 78 ? 0.444 31.141 25.047 1 94.06 78 ILE B O 1
ATOM 3910 N N . CYS B 1 79 ? 1.365 29.156 24.562 1 94.25 79 CYS B N 1
ATOM 3911 C CA . CYS B 1 79 ? 2.723 29.688 24.609 1 94.25 79 CYS B CA 1
ATOM 3912 C C . CYS B 1 79 ? 2.945 30.734 23.516 1 94.25 79 CYS B C 1
ATOM 3914 O O . CYS B 1 79 ? 3.578 31.766 23.75 1 94.25 79 CYS B O 1
ATOM 3916 N N . ASN B 1 80 ? 2.412 30.469 22.344 1 92.56 80 ASN B N 1
ATOM 3917 C CA . ASN B 1 80 ? 2.516 31.422 21.25 1 92.56 80 ASN B CA 1
ATOM 3918 C C . ASN B 1 80 ? 1.772 32.719 21.562 1 92.56 80 ASN B C 1
ATOM 3920 O O . ASN B 1 80 ? 2.318 33.812 21.391 1 92.56 80 ASN B O 1
ATOM 3924 N N . ALA B 1 81 ? 0.568 32.594 22.047 1 88.19 81 ALA B N 1
ATOM 3925 C CA . ALA B 1 81 ? -0.248 33.781 22.391 1 88.19 81 ALA B CA 1
ATOM 3926 C C . ALA B 1 81 ? 0.414 34.594 23.484 1 88.19 81 ALA B C 1
ATOM 3928 O O . ALA B 1 81 ? 0.385 35.844 23.438 1 88.19 81 ALA B O 1
ATOM 3929 N N . ALA B 1 82 ? 0.992 33.906 24.453 1 86.69 82 ALA B N 1
ATOM 3930 C CA . ALA B 1 82 ? 1.665 34.594 25.547 1 86.69 82 ALA B CA 1
ATOM 3931 C C . ALA B 1 82 ? 2.824 35.438 25.016 1 86.69 82 ALA B C 1
ATOM 3933 O O . ALA B 1 82 ? 3.004 36.594 25.453 1 86.69 82 ALA B O 1
ATOM 3934 N N . ALA B 1 83 ? 3.533 34.906 24.109 1 87.12 83 ALA B N 1
ATOM 3935 C CA . ALA B 1 83 ? 4.664 35.625 23.531 1 87.12 83 ALA B CA 1
ATOM 3936 C C . ALA B 1 83 ? 4.184 36.781 22.641 1 87.12 83 ALA B C 1
ATOM 3938 O O . ALA B 1 83 ? 4.688 37.906 22.75 1 87.12 83 ALA B O 1
ATOM 3939 N N . MET B 1 84 ? 3.182 36.562 21.828 1 82.56 84 MET B N 1
ATOM 3940 C CA . MET B 1 84 ? 2.691 37.531 20.859 1 82.56 84 MET B CA 1
ATOM 3941 C C . MET B 1 84 ? 2 38.688 21.562 1 82.56 84 MET B C 1
ATOM 3943 O O . MET B 1 84 ? 2.057 39.844 21.094 1 82.56 84 MET B O 1
ATOM 3947 N N . GLU B 1 85 ? 1.36 38.469 22.641 1 75.94 85 GLU B N 1
ATOM 3948 C CA . GLU B 1 85 ? 0.664 39.5 23.375 1 75.94 85 GLU B CA 1
ATOM 3949 C C . GLU B 1 85 ? 1.635 40.312 24.234 1 75.94 85 GLU B C 1
ATOM 3951 O O . GLU B 1 85 ? 1.374 41.5 24.531 1 75.94 85 GLU B O 1
ATOM 3956 N N . THR B 1 86 ? 2.715 39.75 24.656 1 76.31 86 THR B N 1
ATOM 3957 C CA . THR B 1 86 ? 3.693 40.438 25.5 1 76.31 86 THR B CA 1
ATOM 3958 C C . THR B 1 86 ? 4.586 41.344 24.672 1 76.31 86 THR B C 1
ATOM 3960 O O . THR B 1 86 ? 5.043 42.375 25.141 1 76.31 86 THR B O 1
ATOM 3963 N N . LEU B 1 87 ? 4.68 41.062 23.438 1 76.56 87 LEU B N 1
ATOM 3964 C CA . LEU B 1 87 ? 5.637 41.719 22.578 1 76.56 87 LEU B CA 1
ATOM 3965 C C . LEU B 1 87 ? 5.281 43.219 22.422 1 76.56 87 LEU B C 1
ATOM 3967 O O . LEU B 1 87 ? 6.145 44.062 22.578 1 76.56 87 LEU B O 1
ATOM 3971 N N . PRO B 1 88 ? 3.963 43.562 22.141 1 70.75 88 PRO B N 1
ATOM 3972 C CA . PRO B 1 88 ? 3.627 44.969 21.969 1 70.75 88 PRO B CA 1
ATOM 3973 C C . PRO B 1 88 ? 3.906 45.781 23.234 1 70.75 88 PRO B C 1
ATOM 3975 O O . PRO B 1 88 ? 4.203 46.969 23.141 1 70.75 88 PRO B O 1
ATOM 3978 N N . ILE B 1 89 ? 3.832 45.188 24.375 1 68 89 ILE B N 1
ATOM 3979 C CA . ILE B 1 89 ? 4.082 45.875 25.641 1 68 89 ILE B CA 1
ATOM 3980 C C . ILE B 1 89 ? 5.543 46.312 25.703 1 68 89 ILE B C 1
ATOM 3982 O O . ILE B 1 89 ? 5.844 47.406 26.188 1 68 89 ILE B O 1
ATOM 3986 N N . PHE B 1 90 ? 6.438 45.562 25.188 1 72.62 90 PHE B N 1
ATOM 3987 C CA . PHE B 1 90 ? 7.863 45.875 25.234 1 72.62 90 PHE B CA 1
ATOM 3988 C C . PHE B 1 90 ? 8.25 46.781 24.078 1 72.62 90 PHE B C 1
ATOM 3990 O O . PHE B 1 90 ? 9.195 47.562 24.172 1 72.62 90 PHE B O 1
ATOM 3997 N N . LEU B 1 91 ? 7.531 46.812 22.953 1 71.12 91 LEU B N 1
ATOM 3998 C CA . LEU B 1 91 ? 7.836 47.625 21.781 1 71.12 91 LEU B CA 1
ATOM 3999 C C . LEU B 1 91 ? 7.305 49.031 21.969 1 71.12 91 LEU B C 1
ATOM 4001 O O . LEU B 1 91 ? 7.859 50 21.406 1 71.12 91 LEU B O 1
ATOM 4005 N N . ASP B 1 92 ? 6.098 49.156 22.531 1 65.25 92 ASP B N 1
ATOM 4006 C CA . ASP B 1 92 ? 5.492 50.469 22.781 1 65.25 92 ASP B CA 1
ATOM 4007 C C . ASP B 1 92 ? 6.484 51.406 23.453 1 65.25 92 ASP B C 1
ATOM 4009 O O . ASP B 1 92 ? 6.434 52.625 23.25 1 65.25 92 ASP B O 1
ATOM 4013 N N . GLY B 1 93 ? 7.43 50.938 24.141 1 61.09 93 GLY B N 1
ATOM 4014 C CA . GLY B 1 93 ? 8.398 51.812 24.812 1 61.09 93 GLY B CA 1
ATOM 4015 C C . GLY B 1 93 ? 9.477 52.344 23.891 1 61.09 93 GLY B C 1
ATOM 4016 O O . GLY B 1 93 ? 10.164 53.312 24.219 1 61.09 93 GLY B O 1
ATOM 4017 N N . LEU B 1 94 ? 9.688 51.719 22.75 1 60.97 94 LEU B N 1
ATOM 4018 C CA . LEU B 1 94 ? 10.844 52.062 21.938 1 60.97 94 LEU B CA 1
ATOM 4019 C C . LEU B 1 94 ? 10.453 53.031 20.828 1 60.97 94 LEU B C 1
ATOM 4021 O O . LEU B 1 94 ? 11.25 53.906 20.438 1 60.97 94 LEU B O 1
ATOM 4025 N N . VAL B 1 95 ? 9.477 52.781 19.984 1 57.06 95 VAL B N 1
ATOM 4026 C CA . VAL B 1 95 ? 9.188 53.531 18.781 1 57.06 95 VAL B CA 1
ATOM 4027 C C . VAL B 1 95 ? 7.855 54.281 18.922 1 57.06 95 VAL B C 1
ATOM 4029 O O . VAL B 1 95 ? 7.012 53.875 19.734 1 57.06 95 VAL B O 1
ATOM 4032 N N . THR B 1 96 ? 7.844 55.469 18.344 1 58.72 96 THR B N 1
ATOM 4033 C CA . THR B 1 96 ? 6.57 56.156 18.281 1 58.72 96 THR B CA 1
ATOM 4034 C C . THR B 1 96 ? 5.434 55.219 17.938 1 58.72 96 THR B C 1
ATOM 4036 O O . THR B 1 96 ? 5.652 54.188 17.297 1 58.72 96 THR B O 1
ATOM 4039 N N . ALA B 1 97 ? 4.203 55.469 18.406 1 57.25 97 ALA B N 1
ATOM 4040 C CA . ALA B 1 97 ? 3.057 54.562 18.562 1 57.25 97 ALA B CA 1
ATOM 4041 C C . ALA B 1 97 ? 2.674 53.906 17.25 1 57.25 97 ALA B C 1
ATOM 4043 O O . ALA B 1 97 ? 2.545 52.688 17.172 1 57.25 97 ALA B O 1
ATOM 4044 N N . TRP B 1 98 ? 2.531 54.75 16.141 1 62.59 98 TRP B N 1
ATOM 4045 C CA . TRP B 1 98 ? 1.931 54.188 14.93 1 62.59 98 TRP B CA 1
ATOM 4046 C C . TRP B 1 98 ? 2.953 53.375 14.133 1 62.59 98 TRP B C 1
ATOM 4048 O O . TRP B 1 98 ? 2.641 52.312 13.617 1 62.59 98 TRP B O 1
ATOM 4058 N N . GLY B 1 99 ? 4.156 53.875 13.992 1 61.53 99 GLY B N 1
ATOM 4059 C CA . GLY B 1 99 ? 5.207 53.188 13.258 1 61.53 99 GLY B CA 1
ATOM 4060 C C . GLY B 1 99 ? 5.699 51.938 13.969 1 61.53 99 GLY B C 1
ATOM 4061 O O . GLY B 1 99 ? 6.016 50.938 13.32 1 61.53 99 GLY B O 1
ATOM 4062 N N . ALA B 1 100 ? 5.586 52.062 15.18 1 61.59 100 ALA B N 1
ATOM 4063 C CA . ALA B 1 100 ? 6.023 50.938 15.992 1 61.59 100 ALA B CA 1
ATOM 4064 C C . ALA B 1 100 ? 5.078 49.75 15.828 1 61.59 100 ALA B C 1
ATOM 4066 O O . ALA B 1 100 ? 5.52 48.594 15.742 1 61.59 100 ALA B O 1
ATOM 4067 N N . ILE B 1 101 ? 3.85 50.094 15.68 1 65.81 101 ILE B N 1
ATOM 4068 C CA . ILE B 1 101 ? 2.85 49.031 15.547 1 65.81 101 ILE B CA 1
ATOM 4069 C C . ILE B 1 101 ? 3.02 48.312 14.203 1 65.81 101 ILE B C 1
ATOM 4071 O O . ILE B 1 101 ? 3.029 47.094 14.141 1 65.81 101 ILE B O 1
ATOM 4075 N N . LEU B 1 102 ? 3.24 49.156 13.156 1 71.25 102 LEU B N 1
ATOM 4076 C CA . LEU B 1 102 ? 3.359 48.594 11.82 1 71.25 102 LEU B CA 1
ATOM 4077 C C . LEU B 1 102 ? 4.617 47.719 11.703 1 71.25 102 LEU B C 1
ATOM 4079 O O . LEU B 1 102 ? 4.574 46.625 11.141 1 71.25 102 LEU B O 1
ATOM 4083 N N . ILE B 1 103 ? 5.625 48.188 12.195 1 69.44 103 ILE B N 1
ATOM 4084 C CA . ILE B 1 103 ? 6.891 47.469 12.125 1 69.44 103 ILE B CA 1
ATOM 4085 C C . ILE B 1 103 ? 6.816 46.219 12.992 1 69.44 103 ILE B C 1
ATOM 4087 O O . ILE B 1 103 ? 7.266 45.156 12.578 1 69.44 103 ILE B O 1
ATOM 4091 N N . SER B 1 104 ? 6.242 46.438 14.141 1 70.31 104 SER B N 1
ATOM 4092 C CA . SER B 1 104 ? 6.141 45.281 15.047 1 70.31 104 SER B CA 1
ATOM 4093 C C . SER B 1 104 ? 5.273 44.188 14.453 1 70.31 104 SER B C 1
ATOM 4095 O O . SER B 1 104 ? 5.629 43 14.516 1 70.31 104 SER B O 1
ATOM 4097 N N . VAL B 1 105 ? 4.172 44.594 13.797 1 74.94 105 VAL B N 1
ATOM 4098 C CA . VAL B 1 105 ? 3.262 43.625 13.203 1 74.94 105 VAL B CA 1
ATOM 4099 C C . VAL B 1 105 ? 3.949 42.906 12.039 1 74.94 105 VAL B C 1
ATOM 4101 O O . VAL B 1 105 ? 3.814 41.688 11.883 1 74.94 105 VAL B O 1
ATOM 4104 N N . THR B 1 106 ? 4.699 43.656 11.328 1 80.19 106 THR B N 1
ATOM 4105 C CA . THR B 1 106 ? 5.375 43.094 10.164 1 80.19 106 THR B CA 1
ATOM 4106 C C . THR B 1 106 ? 6.473 42.125 10.609 1 80.19 106 THR B C 1
ATOM 4108 O O . THR B 1 106 ? 6.602 41.031 10.055 1 80.19 106 THR B O 1
ATOM 4111 N N . LEU B 1 107 ? 7.188 42.5 11.578 1 77.69 107 LEU B N 1
ATOM 4112 C CA . LEU B 1 107 ? 8.273 41.656 12.07 1 77.69 107 LEU B CA 1
ATOM 4113 C C . LEU B 1 107 ? 7.734 40.375 12.727 1 77.69 107 LEU B C 1
ATOM 4115 O O . LEU B 1 107 ? 8.273 39.281 12.516 1 77.69 107 LEU B O 1
ATOM 4119 N N . ILE B 1 108 ? 6.676 40.531 13.438 1 79.62 108 ILE B N 1
ATOM 4120 C CA . ILE B 1 108 ? 6.066 39.406 14.102 1 79.62 108 ILE B CA 1
ATOM 4121 C C . ILE B 1 108 ? 5.48 38.438 13.062 1 79.62 108 ILE B C 1
ATOM 4123 O O . ILE B 1 108 ? 5.641 37.219 13.164 1 79.62 108 ILE B O 1
ATOM 4127 N N . LEU B 1 109 ? 4.879 39.031 12.109 1 88.06 109 LEU B N 1
ATOM 4128 C CA . LEU B 1 109 ? 4.273 38.219 11.07 1 88.06 109 LEU B CA 1
ATOM 4129 C C . LEU B 1 109 ? 5.336 37.469 10.289 1 88.06 109 LEU B C 1
ATOM 4131 O O . LEU B 1 109 ? 5.195 36.25 10.055 1 88.06 109 LEU B O 1
ATOM 4135 N N . LEU B 1 110 ? 6.402 38.062 10 1 91.25 110 LEU B N 1
ATOM 4136 C CA . LEU B 1 110 ? 7.438 37.469 9.172 1 91.25 110 LEU B CA 1
ATOM 4137 C C . LEU B 1 110 ? 8.281 36.469 9.992 1 91.25 110 LEU B C 1
ATOM 4139 O O . LEU B 1 110 ? 8.398 35.312 9.641 1 91.25 110 LEU B O 1
ATOM 4143 N N . PHE B 1 111 ? 8.766 36.906 11.188 1 91.38 111 PHE B N 1
ATOM 4144 C CA . PHE B 1 111 ? 9.734 36.125 11.945 1 91.38 111 PHE B CA 1
ATOM 4145 C C . PHE B 1 111 ? 9.039 35.312 13.039 1 91.38 111 PHE B C 1
ATOM 4147 O O . PHE B 1 111 ? 9.602 34.344 13.547 1 91.38 111 PHE B O 1
ATOM 4154 N N . GLY B 1 112 ? 7.887 35.781 13.336 1 90.81 112 GLY B N 1
ATOM 4155 C CA . GLY B 1 112 ? 7.172 35.062 14.391 1 90.81 112 GLY B CA 1
ATOM 4156 C C . GLY B 1 112 ? 6.176 34.062 13.867 1 90.81 112 GLY B C 1
ATOM 4157 O O . GLY B 1 112 ? 5.703 33.188 14.617 1 90.81 112 GLY B O 1
ATOM 4158 N N . GLU B 1 113 ? 5.855 34.125 12.523 1 93.81 113 GLU B N 1
ATOM 4159 C CA . GLU B 1 113 ? 4.797 33.25 12.023 1 93.81 113 GLU B CA 1
ATOM 4160 C C . GLU B 1 113 ? 5.16 32.688 10.656 1 93.81 113 GLU B C 1
ATOM 4162 O O . GLU B 1 113 ? 5.461 31.484 10.539 1 93.81 113 GLU B O 1
ATOM 4167 N N . ILE B 1 114 ? 5.402 33.469 9.695 1 94.75 114 ILE B N 1
ATOM 4168 C CA . ILE B 1 114 ? 5.496 33.031 8.305 1 94.75 114 ILE B CA 1
ATOM 4169 C C . ILE B 1 114 ? 6.758 32.219 8.117 1 94.75 114 ILE B C 1
ATOM 4171 O O . ILE B 1 114 ? 6.691 31.062 7.656 1 94.75 114 ILE B O 1
ATOM 4175 N N . ILE B 1 115 ? 7.859 32.688 8.516 1 95.31 115 ILE B N 1
ATOM 4176 C CA . ILE B 1 115 ? 9.133 32.031 8.273 1 95.31 115 ILE B CA 1
ATOM 4177 C C . ILE B 1 115 ? 9.219 30.766 9.117 1 95.31 115 ILE B C 1
ATOM 4179 O O . ILE B 1 115 ? 9.477 29.672 8.594 1 95.31 115 ILE B O 1
ATOM 4183 N N . PRO B 1 116 ? 8.906 30.875 10.367 1 96.19 116 PRO B N 1
ATOM 4184 C CA . PRO B 1 116 ? 8.984 29.656 11.18 1 96.19 116 PRO B CA 1
ATOM 4185 C C . PRO B 1 116 ? 8.008 28.578 10.719 1 96.19 116 PRO B C 1
ATOM 4187 O O . PRO B 1 116 ? 8.367 27.406 10.672 1 96.19 116 PRO B O 1
ATOM 4190 N N . GLN B 1 117 ? 6.805 28.938 10.336 1 95.81 117 GLN B N 1
ATOM 4191 C CA . GLN B 1 117 ? 5.82 27.953 9.883 1 95.81 117 GLN B CA 1
ATOM 4192 C C . GLN B 1 117 ? 6.246 27.312 8.57 1 95.81 117 GLN B C 1
ATOM 4194 O O . GLN B 1 117 ? 6.066 26.109 8.367 1 95.81 117 GLN B O 1
ATOM 4199 N N . SER B 1 118 ? 6.84 28.094 7.738 1 94.12 118 SER B N 1
ATOM 4200 C CA . SER B 1 118 ? 7.312 27.562 6.465 1 94.12 118 SER B CA 1
ATOM 4201 C C . SER B 1 118 ? 8.469 26.594 6.668 1 94.12 118 SER B C 1
ATOM 4203 O O . SER B 1 118 ? 8.508 25.531 6.043 1 94.12 118 SER B O 1
ATOM 4205 N N . ILE B 1 119 ? 9.32 26.906 7.586 1 93.56 119 ILE B N 1
ATOM 4206 C CA . ILE B 1 119 ? 10.492 26.062 7.848 1 93.56 119 ILE B CA 1
ATOM 4207 C C . ILE B 1 119 ? 10.055 24.766 8.508 1 93.56 119 ILE B C 1
ATOM 4209 O O . ILE B 1 119 ? 10.5 23.688 8.117 1 93.56 119 ILE B O 1
ATOM 4213 N N . CYS B 1 120 ? 9.18 24.844 9.43 1 93.25 120 CYS B N 1
ATOM 4214 C CA . CYS B 1 120 ? 8.758 23.656 10.164 1 93.25 120 CYS B CA 1
ATOM 4215 C C . CYS B 1 120 ? 7.844 22.797 9.305 1 93.25 120 CYS B C 1
ATOM 4217 O O . CYS B 1 120 ? 7.734 21.578 9.531 1 93.25 120 CYS B O 1
ATOM 4219 N N . SER B 1 121 ? 7.188 23.406 8.359 1 90 121 SER B N 1
ATOM 4220 C CA . SER B 1 121 ? 6.383 22.609 7.434 1 90 121 SER B CA 1
ATOM 4221 C C . SER B 1 121 ? 7.258 21.734 6.555 1 90 121 SER B C 1
ATOM 4223 O O . SER B 1 121 ? 6.883 20.594 6.234 1 90 121 SER B O 1
ATOM 4225 N N . ARG B 1 122 ? 8.414 22.203 6.305 1 88.62 122 ARG B N 1
ATOM 4226 C CA . ARG B 1 122 ? 9.328 21.453 5.441 1 88.62 122 ARG B CA 1
ATOM 4227 C C . ARG B 1 122 ? 10.18 20.484 6.254 1 88.62 122 ARG B C 1
ATOM 4229 O O . ARG B 1 122 ? 10.398 19.344 5.84 1 88.62 122 ARG B O 1
ATOM 4236 N N . TYR B 1 123 ? 10.602 20.906 7.363 1 91.44 123 TYR B N 1
ATOM 4237 C CA . TYR B 1 123 ? 11.508 20.109 8.18 1 91.44 123 TYR B CA 1
ATOM 4238 C C . TYR B 1 123 ? 10.867 19.719 9.508 1 91.44 123 TYR B C 1
ATOM 4240 O O . TYR B 1 123 ? 11.531 19.688 10.539 1 91.44 123 TYR B O 1
ATOM 4248 N N . GLY B 1 124 ? 9.641 19.469 9.375 1 90.62 124 GLY B N 1
ATOM 4249 C CA . GLY B 1 124 ? 8.867 19.219 10.578 1 90.62 124 GLY B CA 1
ATOM 4250 C C . GLY B 1 124 ? 9.375 18.016 11.367 1 90.62 124 GLY B C 1
ATOM 4251 O O . GLY B 1 124 ? 9.43 18.062 12.602 1 90.62 124 GLY B O 1
ATOM 4252 N N . LEU B 1 125 ? 9.797 16.969 10.68 1 92.19 125 LEU B N 1
ATOM 4253 C CA . LEU B 1 125 ? 10.242 15.742 11.352 1 92.19 125 LEU B CA 1
ATOM 4254 C C . LEU B 1 125 ? 11.539 15.984 12.117 1 92.19 125 LEU B C 1
ATOM 4256 O O . LEU B 1 125 ? 11.633 15.664 13.305 1 92.19 125 LEU B O 1
ATOM 4260 N N . ALA B 1 126 ? 12.508 16.594 11.5 1 94.12 126 ALA B N 1
ATOM 4261 C CA . ALA B 1 126 ? 13.805 16.828 12.117 1 94.12 126 ALA B CA 1
ATOM 4262 C C . ALA B 1 126 ? 13.695 17.859 13.242 1 94.12 126 ALA B C 1
ATOM 4264 O O . ALA B 1 126 ? 14.211 17.641 14.344 1 94.12 126 ALA B O 1
ATOM 4265 N N . ILE B 1 127 ? 13.008 18.938 13.008 1 95.44 127 ILE B N 1
ATOM 4266 C CA . ILE B 1 127 ? 12.875 20.016 13.992 1 95.44 127 ILE B CA 1
ATOM 4267 C C . ILE B 1 127 ? 12.008 19.547 15.156 1 95.44 127 ILE B C 1
ATOM 4269 O O . ILE B 1 127 ? 12.344 19.766 16.312 1 95.44 127 ILE B O 1
ATOM 4273 N N . GLY B 1 128 ? 10.914 18.875 14.836 1 95.31 128 GLY B N 1
ATOM 4274 C CA . GLY B 1 128 ? 10.047 18.344 15.875 1 95.31 128 GLY B CA 1
ATOM 4275 C C . GLY B 1 128 ? 10.766 17.391 16.812 1 95.31 128 GLY B C 1
ATOM 4276 O O . GLY B 1 128 ? 10.586 17.453 18.031 1 95.31 128 GLY B O 1
ATOM 4277 N N . ALA B 1 129 ? 11.562 16.547 16.219 1 96.12 129 ALA B N 1
ATOM 4278 C CA . ALA B 1 129 ? 12.289 15.578 17.031 1 96.12 129 ALA B CA 1
ATOM 4279 C C . ALA B 1 129 ? 13.328 16.25 17.906 1 96.12 129 ALA B C 1
ATOM 4281 O O . ALA B 1 129 ? 13.508 15.883 19.062 1 96.12 129 ALA B O 1
ATOM 4282 N N . THR B 1 130 ? 13.992 17.25 17.406 1 96.06 130 THR B N 1
ATOM 4283 C CA . THR B 1 130 ? 15.055 17.938 18.125 1 96.06 130 THR B CA 1
ATOM 4284 C C . THR B 1 130 ? 14.484 18.719 19.297 1 96.06 130 THR B C 1
ATOM 4286 O O . THR B 1 130 ? 15.094 18.781 20.375 1 96.06 130 THR B O 1
ATOM 4289 N N . VAL B 1 131 ? 13.352 19.281 19.141 1 96.38 131 VAL B N 1
ATOM 4290 C CA . VAL B 1 131 ? 12.797 20.172 20.156 1 96.38 131 VAL B CA 1
ATOM 4291 C C . VAL B 1 131 ? 11.781 19.406 21.016 1 96.38 131 VAL B C 1
ATOM 4293 O O . VAL B 1 131 ? 11.18 19.984 21.922 1 96.38 131 VAL B O 1
ATOM 4296 N N . ALA B 1 132 ? 11.594 18.109 20.781 1 96.06 132 ALA B N 1
ATOM 4297 C CA . ALA B 1 132 ? 10.578 17.297 21.453 1 96.06 132 ALA B CA 1
ATOM 4298 C C . ALA B 1 132 ? 10.742 17.359 22.969 1 96.06 132 ALA B C 1
ATOM 4300 O O . ALA B 1 132 ? 9.766 17.547 23.703 1 96.06 132 ALA B O 1
ATOM 4301 N N . PRO B 1 133 ? 11.992 17.312 23.469 1 95.38 133 PRO B N 1
ATOM 4302 C CA . PRO B 1 133 ? 12.125 17.391 24.922 1 95.38 133 PRO B CA 1
ATOM 4303 C C . PRO B 1 133 ? 11.695 18.75 25.484 1 95.38 133 PRO B C 1
ATOM 4305 O O . PRO B 1 133 ? 11.117 18.828 26.562 1 95.38 133 PRO B O 1
ATOM 4308 N N . PHE B 1 134 ? 12.023 19.734 24.781 1 96.88 134 PHE B N 1
ATOM 4309 C CA . PHE B 1 134 ? 11.617 21.078 25.172 1 96.88 134 PHE B CA 1
ATOM 4310 C C . PHE B 1 134 ? 10.102 21.203 25.188 1 96.88 134 PHE B C 1
ATOM 4312 O O . PHE B 1 134 ? 9.531 21.797 26.109 1 96.88 134 PHE B O 1
ATOM 4319 N N . VAL B 1 135 ? 9.398 20.609 24.156 1 97.12 135 VAL B N 1
ATOM 4320 C CA . VAL B 1 135 ? 7.945 20.641 24.062 1 97.12 135 VAL B CA 1
ATOM 4321 C C . VAL B 1 135 ? 7.336 19.875 25.234 1 97.12 135 VAL B C 1
ATOM 4323 O O . VAL B 1 135 ? 6.32 20.297 25.797 1 97.12 135 VAL B O 1
ATOM 4326 N N . ARG B 1 136 ? 7.965 18.828 25.672 1 96.44 136 ARG B N 1
ATOM 4327 C CA . ARG B 1 136 ? 7.465 18.047 26.812 1 96.44 136 ARG B CA 1
ATOM 4328 C C . ARG B 1 136 ? 7.477 18.891 28.078 1 96.44 136 ARG B C 1
ATOM 4330 O O . ARG B 1 136 ? 6.551 18.797 28.891 1 96.44 136 ARG B O 1
ATOM 4337 N N . VAL B 1 137 ? 8.484 19.641 28.203 1 97.06 137 VAL B N 1
ATOM 4338 C CA . VAL B 1 137 ? 8.586 20.516 29.375 1 97.06 137 VAL B CA 1
ATOM 4339 C C . VAL B 1 137 ? 7.484 21.562 29.328 1 97.06 137 VAL B C 1
ATOM 4341 O O . VAL B 1 137 ? 6.859 21.859 30.359 1 97.06 137 VAL B O 1
ATOM 4344 N N . LEU B 1 138 ? 7.281 22.141 28.188 1 97.19 138 LEU B N 1
ATOM 4345 C CA . LEU B 1 138 ? 6.234 23.141 28.031 1 97.19 138 LEU B CA 1
ATOM 4346 C C . LEU B 1 138 ? 4.867 22.562 28.359 1 97.19 138 LEU B C 1
ATOM 4348 O O . LEU B 1 138 ? 4.043 23.234 29 1 97.19 138 LEU B O 1
ATOM 4352 N N . VAL B 1 139 ? 4.625 21.328 27.906 1 96.75 139 VAL B N 1
ATOM 4353 C CA . VAL B 1 139 ? 3.357 20.656 28.188 1 96.75 139 VAL B CA 1
ATOM 4354 C C . VAL B 1 139 ? 3.182 20.484 29.688 1 96.75 139 VAL B C 1
ATOM 4356 O O . VAL B 1 139 ? 2.09 20.703 30.219 1 96.75 139 VAL B O 1
ATOM 4359 N N . PHE B 1 140 ? 4.215 20.188 30.312 1 96.19 140 PHE B N 1
ATOM 4360 C CA . PHE B 1 140 ? 4.16 20 31.766 1 96.19 140 PHE B CA 1
ATOM 4361 C C . PHE B 1 140 ? 3.84 21.312 32.469 1 96.19 140 PHE B C 1
ATOM 4363 O O . PHE B 1 140 ? 3.025 21.328 33.406 1 96.19 140 PHE B O 1
ATOM 4370 N N . ILE B 1 141 ? 4.441 22.359 32.031 1 96.56 141 ILE B N 1
ATOM 4371 C CA . ILE B 1 141 ? 4.262 23.672 32.656 1 96.56 141 ILE B CA 1
ATOM 4372 C C . ILE B 1 141 ? 2.842 24.172 32.406 1 96.56 141 ILE B C 1
ATOM 4374 O O . ILE B 1 141 ? 2.211 24.75 33.281 1 96.56 141 ILE B O 1
ATOM 4378 N N . CYS B 1 142 ? 2.316 24 31.219 1 96.38 142 CYS B N 1
ATOM 4379 C CA . CYS B 1 142 ? 1.014 24.531 30.828 1 96.38 142 CYS B CA 1
ATOM 4380 C C . CYS B 1 142 ? -0.103 23.578 31.203 1 96.38 142 CYS B C 1
ATOM 4382 O O . CYS B 1 142 ? -1.274 23.828 30.922 1 96.38 142 CYS B O 1
ATOM 4384 N N . LEU B 1 143 ? 0.19 22.5 31.875 1 95.69 143 LEU B N 1
ATOM 4385 C CA . LEU B 1 143 ? -0.74 21.406 32.156 1 95.69 143 LEU B CA 1
ATOM 4386 C C . LEU B 1 143 ? -1.971 21.922 32.875 1 95.69 143 LEU B C 1
ATOM 4388 O O . LEU B 1 143 ? -3.1 21.578 32.531 1 95.69 143 LEU B O 1
ATOM 4392 N N . PRO B 1 144 ? -1.796 22.797 33.875 1 95.31 144 PRO B N 1
ATOM 4393 C CA . PRO B 1 144 ? -2.973 23.234 34.625 1 95.31 144 PRO B CA 1
ATOM 4394 C C . PRO B 1 144 ? -3.988 23.969 33.75 1 95.31 144 PRO B C 1
ATOM 4396 O O . PRO B 1 144 ? -5.195 23.859 33.969 1 95.31 144 PRO B O 1
ATOM 4399 N N . VAL B 1 145 ? -3.58 24.656 32.781 1 92.69 145 VAL B N 1
ATOM 4400 C CA . VAL B 1 145 ? -4.484 25.438 31.922 1 92.69 145 VAL B CA 1
ATOM 4401 C C . VAL B 1 145 ? -4.828 24.641 30.672 1 92.69 145 VAL B C 1
ATOM 4403 O O . VAL B 1 145 ? -5.984 24.609 30.234 1 92.69 145 VAL B O 1
ATOM 4406 N N . ALA B 1 146 ? -3.906 23.953 30.141 1 95.56 146 ALA B N 1
ATOM 4407 C CA . ALA B 1 146 ? -4.07 23.297 28.844 1 95.56 146 ALA B CA 1
ATOM 4408 C C . ALA B 1 146 ? -4.84 21.984 29 1 95.56 146 ALA B C 1
ATOM 4410 O O . ALA B 1 146 ? -5.586 21.578 28.094 1 95.56 146 ALA B O 1
ATOM 4411 N N . TRP B 1 147 ? -4.727 21.266 30.094 1 95.69 147 TRP B N 1
ATOM 4412 C CA . TRP B 1 147 ? -5.332 19.953 30.266 1 95.69 147 TRP B CA 1
ATOM 4413 C C . TRP B 1 147 ? -6.855 20.047 30.266 1 95.69 147 TRP B C 1
ATOM 4415 O O . TRP B 1 147 ? -7.531 19.328 29.531 1 95.69 147 TRP B O 1
ATOM 4425 N N . PRO B 1 148 ? -7.418 21.016 31.062 1 95.62 148 PRO B N 1
ATOM 4426 C CA . PRO B 1 148 ? -8.883 21.109 31.047 1 95.62 148 PRO B CA 1
ATOM 4427 C C . PRO B 1 148 ? -9.43 21.5 29.688 1 95.62 148 PRO B C 1
ATOM 4429 O O . PRO B 1 148 ? -10.477 21 29.266 1 95.62 148 PRO B O 1
ATOM 4432 N N . ILE B 1 149 ? -8.766 22.391 28.984 1 94.25 149 ILE B N 1
ATOM 4433 C CA . ILE B 1 149 ? -9.211 22.812 27.672 1 94.25 149 ILE B CA 1
ATOM 4434 C C . ILE B 1 149 ? -9.125 21.641 26.688 1 94.25 149 ILE B C 1
ATOM 4436 O O . ILE B 1 149 ? -10.047 21.406 25.906 1 94.25 149 ILE B O 1
ATOM 4440 N N . SER B 1 150 ? -8.023 20.922 26.781 1 94.81 150 SER B N 1
ATOM 4441 C CA . SER B 1 150 ? -7.82 19.781 25.891 1 94.81 150 SER B CA 1
ATOM 4442 C C . SER B 1 150 ? -8.859 18.688 26.141 1 94.81 150 SER B C 1
ATOM 4444 O O . SER B 1 150 ? -9.344 18.062 25.188 1 94.81 150 SER B O 1
ATOM 4446 N N . LYS B 1 151 ? -9.219 18.453 27.344 1 94.88 151 LYS B N 1
ATOM 4447 C CA . LYS B 1 151 ? -10.227 17.438 27.672 1 94.88 151 LYS B CA 1
ATOM 4448 C C . LYS B 1 151 ? -11.602 17.859 27.156 1 94.88 151 LYS B C 1
ATOM 4450 O O . LYS B 1 151 ? -12.383 17 26.719 1 94.88 151 LYS B O 1
ATOM 4455 N N . LEU B 1 152 ? -11.836 19.094 27.297 1 94.19 152 LEU B N 1
ATOM 4456 C CA . LEU B 1 152 ? -13.094 19.594 26.75 1 94.19 152 LEU B CA 1
ATOM 4457 C C . LEU B 1 152 ? -13.148 19.406 25.234 1 94.19 152 LEU B C 1
ATOM 4459 O O . LEU B 1 152 ? -14.18 19.016 24.703 1 94.19 152 LEU B O 1
ATOM 4463 N N . LEU B 1 153 ? -12.078 19.656 24.578 1 94 153 LEU B N 1
ATOM 4464 C CA . LEU B 1 153 ? -12.016 19.484 23.141 1 94 153 LEU B CA 1
ATOM 4465 C C . LEU B 1 153 ? -12.125 18.016 22.766 1 94 153 LEU B C 1
ATOM 4467 O O . LEU B 1 153 ? -12.781 17.672 21.766 1 94 153 LEU B O 1
ATOM 4471 N N . ASP B 1 154 ? -11.461 17.188 23.562 1 92.62 154 ASP B N 1
ATOM 4472 C CA . ASP B 1 154 ? -11.562 15.75 23.344 1 92.62 154 ASP B CA 1
ATOM 4473 C C . ASP B 1 154 ? -13.016 15.281 23.453 1 92.62 154 ASP B C 1
ATOM 4475 O O . ASP B 1 154 ? -13.445 14.398 22.703 1 92.62 154 ASP B O 1
ATOM 4479 N N . PHE B 1 155 ? -13.734 15.805 24.328 1 92.75 155 PHE B N 1
ATOM 4480 C CA . PHE B 1 155 ? -15.125 15.438 24.578 1 92.75 155 PHE B CA 1
ATOM 4481 C C . PHE B 1 155 ? -16.016 15.93 23.438 1 92.75 155 PHE B C 1
ATOM 4483 O O . PHE B 1 155 ? -16.922 15.219 23 1 92.75 155 PHE B O 1
ATOM 4490 N N . LEU B 1 156 ? -15.742 17.062 22.906 1 91.56 156 LEU B N 1
ATOM 4491 C CA . LEU B 1 156 ? -16.594 17.688 21.906 1 91.56 156 LEU B CA 1
ATOM 4492 C C . LEU B 1 156 ? -16.266 17.172 20.516 1 91.56 156 LEU B C 1
ATOM 4494 O O . LEU B 1 156 ? -17.156 16.953 19.703 1 91.56 156 LEU B O 1
ATOM 4498 N N . LEU B 1 157 ? -14.969 17.047 20.156 1 90.75 157 LEU B N 1
ATOM 4499 C CA . LEU B 1 157 ? -14.539 16.75 18.797 1 90.75 157 LEU B CA 1
ATOM 4500 C C . LEU B 1 157 ? -14.047 15.312 18.672 1 90.75 157 LEU B C 1
ATOM 4502 O O . LEU B 1 157 ? -13.961 14.773 17.562 1 90.75 157 LEU B O 1
ATOM 4506 N N . GLY B 1 158 ? -13.789 14.672 19.75 1 84.94 158 GLY B N 1
ATOM 4507 C CA . GLY B 1 158 ? -13.266 13.312 19.719 1 84.94 158 GLY B CA 1
ATOM 4508 C C . GLY B 1 158 ? -11.781 13.25 19.406 1 84.94 158 GLY B C 1
ATOM 4509 O O . GLY B 1 158 ? -11.148 14.273 19.156 1 84.94 158 GLY B O 1
ATOM 4510 N N . HIS B 1 159 ? -11.227 12.016 19.406 1 75.06 159 HIS B N 1
ATOM 4511 C CA . HIS B 1 159 ? -9.82 11.797 19.094 1 75.06 159 HIS B CA 1
ATOM 4512 C C . HIS B 1 159 ? -9.609 11.609 17.609 1 75.06 159 HIS B C 1
ATOM 4514 O O . HIS B 1 159 ? -10.5 11.109 16.906 1 75.06 159 HIS B O 1
ATOM 4520 N N . ARG B 1 160 ? -8.594 12.344 17.094 1 66.12 160 ARG B N 1
ATOM 4521 C CA . ARG B 1 160 ? -8.266 12.164 15.68 1 66.12 160 ARG B CA 1
ATOM 4522 C C . ARG B 1 160 ? -8.008 10.695 15.367 1 66.12 160 ARG B C 1
ATOM 4524 O O . ARG B 1 160 ? -7.219 10.039 16.047 1 66.12 160 ARG B O 1
ATOM 4531 N N . ARG B 1 161 ? -8.969 10.062 14.641 1 60.97 161 ARG B N 1
ATOM 4532 C CA . ARG B 1 161 ? -8.75 8.664 14.281 1 60.97 161 ARG B CA 1
ATOM 4533 C C . ARG B 1 161 ? -7.797 8.539 13.102 1 60.97 161 ARG B C 1
ATOM 4535 O O . ARG B 1 161 ? -7.719 9.438 12.266 1 60.97 161 ARG B O 1
ATOM 4542 N N . ALA B 1 162 ? -6.855 7.648 13.312 1 61.38 162 ALA B N 1
ATOM 4543 C CA . ALA B 1 162 ? -5.953 7.27 12.227 1 61.38 162 ALA B CA 1
ATOM 4544 C C . ALA B 1 162 ? -6.723 7.004 10.938 1 61.38 162 ALA B C 1
ATOM 4546 O O . ALA B 1 162 ? -7.738 6.305 10.945 1 61.38 162 ALA B O 1
ATOM 4547 N N . ALA B 1 163 ? -6.508 7.906 9.898 1 70.38 163 ALA B N 1
ATOM 4548 C CA . ALA B 1 163 ? -7.191 7.703 8.617 1 70.38 163 ALA B CA 1
ATOM 4549 C C . ALA B 1 163 ? -6.457 6.68 7.758 1 70.38 163 ALA B C 1
ATOM 4551 O O . ALA B 1 163 ? -5.25 6.805 7.527 1 70.38 163 ALA B O 1
ATOM 4552 N N . LEU B 1 164 ? -7.098 5.555 7.719 1 82.12 164 LEU B N 1
ATOM 4553 C CA . LEU B 1 164 ? -6.59 4.523 6.82 1 82.12 164 LEU B CA 1
ATOM 4554 C C . LEU B 1 164 ? -7.289 4.586 5.469 1 82.12 164 LEU B C 1
ATOM 4556 O O . LEU B 1 164 ? -8.367 5.172 5.348 1 82.12 164 LEU B O 1
ATOM 4560 N N . PHE B 1 165 ? -6.574 4.105 4.488 1 87.38 165 PHE B N 1
ATOM 4561 C CA . PHE B 1 165 ? -7.082 4.121 3.121 1 87.38 165 PHE B CA 1
ATOM 4562 C C . PHE B 1 165 ? -8.031 2.947 2.883 1 87.38 165 PHE B C 1
ATOM 4564 O O . PHE B 1 165 ? -7.832 1.863 3.438 1 87.38 165 PHE B O 1
ATOM 4571 N N . ARG B 1 166 ? -8.969 3.32 2.121 1 88.12 166 ARG B N 1
ATOM 4572 C CA . ARG B 1 166 ? -9.781 2.227 1.598 1 88.12 166 ARG B CA 1
ATOM 4573 C C . ARG B 1 166 ? -9.031 1.462 0.509 1 88.12 166 ARG B C 1
ATOM 4575 O O . ARG B 1 166 ? -7.996 1.917 0.023 1 88.12 166 ARG B O 1
ATOM 4582 N N . ARG B 1 167 ? -9.672 0.354 0.113 1 90.44 167 ARG B N 1
ATOM 4583 C CA . ARG B 1 167 ? -9.039 -0.519 -0.869 1 90.44 167 ARG B CA 1
ATOM 4584 C C . ARG B 1 167 ? -8.75 0.233 -2.164 1 90.44 167 ARG B C 1
ATOM 4586 O O . ARG B 1 167 ? -7.629 0.197 -2.674 1 90.44 167 ARG B O 1
ATOM 4593 N N . ALA B 1 168 ? -9.75 0.843 -2.676 1 90.5 168 ALA B N 1
ATOM 4594 C CA . ALA B 1 168 ? -9.594 1.577 -3.93 1 90.5 168 ALA B CA 1
ATOM 4595 C C . ALA B 1 168 ? -8.547 2.68 -3.795 1 90.5 168 ALA B C 1
ATOM 4597 O O . ALA B 1 168 ? -7.77 2.924 -4.723 1 90.5 168 ALA B O 1
ATOM 4598 N N . GLU B 1 169 ? -8.555 3.312 -2.65 1 92.19 169 GLU B N 1
ATOM 4599 C CA . GLU B 1 169 ? -7.582 4.367 -2.383 1 92.19 169 GLU B CA 1
ATOM 4600 C C . GLU B 1 169 ? -6.168 3.803 -2.281 1 92.19 169 GLU B C 1
ATOM 4602 O O . GLU B 1 169 ? -5.215 4.41 -2.771 1 92.19 169 GLU B O 1
ATOM 4607 N N . LEU B 1 170 ? -6.066 2.658 -1.642 1 93.12 170 LEU B N 1
ATOM 4608 C CA . LEU B 1 170 ? -4.766 2.014 -1.505 1 93.12 170 LEU B CA 1
ATOM 4609 C C . LEU B 1 170 ? -4.207 1.617 -2.867 1 93.12 170 LEU B C 1
ATOM 4611 O O . LEU B 1 170 ? -3.006 1.738 -3.111 1 93.12 170 LEU B O 1
ATOM 4615 N N . LYS B 1 171 ? -5.031 1.121 -3.705 1 93.69 171 LYS B N 1
ATOM 4616 C CA . LYS B 1 171 ? -4.629 0.765 -5.062 1 93.69 171 LYS B CA 1
ATOM 4617 C C . LYS B 1 171 ? -4.051 1.97 -5.801 1 93.69 171 LYS B C 1
ATOM 4619 O O . LYS B 1 171 ? -3.006 1.867 -6.445 1 93.69 171 LYS B O 1
ATOM 4624 N N . THR B 1 172 ? -4.699 3.09 -5.691 1 92.75 172 THR B N 1
ATOM 4625 C CA . THR B 1 172 ? -4.234 4.32 -6.32 1 92.75 172 THR B CA 1
ATOM 4626 C C . THR B 1 172 ? -2.912 4.773 -5.711 1 92.75 172 THR B C 1
ATOM 4628 O O . THR B 1 172 ? -2.014 5.223 -6.426 1 92.75 172 THR B O 1
ATOM 4631 N N . LEU B 1 173 ? -2.867 4.684 -4.395 1 92.5 173 LEU B N 1
ATOM 4632 C CA . LEU B 1 173 ? -1.637 5.055 -3.707 1 92.5 173 LEU B CA 1
ATOM 4633 C C . LEU B 1 173 ? -0.458 4.234 -4.219 1 92.5 173 LEU B C 1
ATOM 4635 O O . LEU B 1 173 ? 0.618 4.781 -4.48 1 92.5 173 LEU B O 1
ATOM 4639 N N . VAL B 1 174 ? -0.674 2.959 -4.359 1 93.62 174 VAL B N 1
ATOM 4640 C CA . VAL B 1 174 ? 0.369 2.066 -4.855 1 93.62 174 VAL B CA 1
ATOM 4641 C C . VAL B 1 174 ? 0.749 2.455 -6.281 1 93.62 174 VAL B C 1
ATOM 4643 O O . VAL B 1 174 ? 1.929 2.441 -6.641 1 93.62 174 VAL B O 1
ATOM 4646 N N . ASP B 1 175 ? -0.175 2.762 -7.07 1 92.69 175 ASP B N 1
ATOM 4647 C CA . ASP B 1 175 ? 0.078 3.207 -8.438 1 92.69 175 ASP B CA 1
ATOM 4648 C C . ASP B 1 175 ? 0.981 4.438 -8.453 1 92.69 175 ASP B C 1
ATOM 4650 O O . ASP B 1 175 ? 1.86 4.559 -9.312 1 92.69 175 ASP B O 1
ATOM 4654 N N . PHE B 1 176 ? 0.764 5.289 -7.52 1 91.69 176 PHE B N 1
ATOM 4655 C CA . PHE B 1 176 ? 1.562 6.504 -7.422 1 91.69 176 PHE B CA 1
ATOM 4656 C C . PHE B 1 176 ? 2.998 6.184 -7.027 1 91.69 176 PHE B C 1
ATOM 4658 O O . PHE B 1 176 ? 3.904 6.988 -7.246 1 91.69 176 PHE B O 1
ATOM 4665 N N . HIS B 1 177 ? 3.186 5.055 -6.438 1 92.75 177 HIS B N 1
ATOM 4666 C CA . HIS B 1 177 ? 4.52 4.652 -6.004 1 92.75 177 HIS B CA 1
ATOM 4667 C C . HIS B 1 177 ? 5.281 3.969 -7.133 1 92.75 177 HIS B C 1
ATOM 4669 O O . HIS B 1 177 ? 6.457 3.629 -6.977 1 92.75 177 HIS B O 1
ATOM 4675 N N . GLY B 1 178 ? 4.602 3.746 -8.195 1 92.31 178 GLY B N 1
ATOM 4676 C CA . GLY B 1 178 ? 5.254 3.176 -9.359 1 92.31 178 GLY B CA 1
ATOM 4677 C C . GLY B 1 178 ? 6.246 4.121 -10.008 1 92.31 178 GLY B C 1
ATOM 4678 O O . GLY B 1 178 ? 6 5.328 -10.094 1 92.31 178 GLY B O 1
ATOM 4679 N N . ASN B 1 179 ? 7.293 3.592 -10.484 1 89 179 ASN B N 1
ATOM 4680 C CA . ASN B 1 179 ? 8.312 4.395 -11.156 1 89 179 ASN B CA 1
ATOM 4681 C C . ASN B 1 179 ? 7.766 5.059 -12.414 1 89 179 ASN B C 1
ATOM 4683 O O . ASN B 1 179 ? 8.219 6.137 -12.797 1 89 179 ASN B O 1
ATOM 4687 N N . GLU B 1 180 ? 6.832 4.477 -13.016 1 85.94 180 GLU B N 1
ATOM 4688 C CA . GLU B 1 180 ? 6.246 4.992 -14.25 1 85.94 180 GLU B CA 1
ATOM 4689 C C . GLU B 1 180 ? 5.281 6.141 -13.961 1 85.94 180 GLU B C 1
ATOM 4691 O O . GLU B 1 180 ? 4.902 6.883 -14.875 1 85.94 180 GLU B O 1
ATOM 4696 N N . ALA B 1 181 ? 4.855 6.328 -12.773 1 84.12 181 ALA B N 1
ATOM 4697 C CA . ALA B 1 181 ? 3.873 7.355 -12.422 1 84.12 181 ALA B CA 1
ATOM 4698 C C . ALA B 1 181 ? 4.516 8.742 -12.391 1 84.12 181 ALA B C 1
ATOM 4700 O O . ALA B 1 181 ? 3.816 9.758 -12.43 1 84.12 181 ALA B O 1
ATOM 4701 N N . GLY B 1 182 ? 5.797 8.844 -12.367 1 76.94 182 GLY B N 1
ATOM 4702 C CA . GLY B 1 182 ? 6.48 10.125 -12.414 1 76.94 182 GLY B CA 1
ATOM 4703 C C . GLY B 1 182 ? 6.449 10.867 -11.094 1 76.94 182 GLY B C 1
ATOM 4704 O O . GLY B 1 182 ? 6.645 12.086 -11.055 1 76.94 182 GLY B O 1
ATOM 4705 N N . LYS B 1 183 ? 6.137 10.305 -9.977 1 80.62 183 LYS B N 1
ATOM 4706 C CA . LYS B 1 183 ? 6.027 10.977 -8.688 1 80.62 183 LYS B CA 1
ATOM 4707 C C . LYS B 1 183 ? 7.184 10.594 -7.766 1 80.62 183 LYS B C 1
ATOM 4709 O O . LYS B 1 183 ? 7.129 10.836 -6.559 1 80.62 183 LYS B O 1
ATOM 4714 N N . GLY B 1 184 ? 8.117 9.852 -8.375 1 80.44 184 GLY B N 1
ATOM 4715 C CA . GLY B 1 184 ? 9.305 9.516 -7.602 1 80.44 184 GLY B CA 1
ATOM 4716 C C . GLY B 1 184 ? 9.188 8.188 -6.871 1 80.44 184 GLY B C 1
ATOM 4717 O O . GLY B 1 184 ? 9.93 7.922 -5.93 1 80.44 184 GLY B O 1
ATOM 4718 N N . GLY B 1 185 ? 8.289 7.453 -7.246 1 85.44 185 GLY B N 1
ATOM 4719 C CA . GLY B 1 185 ? 8.133 6.137 -6.645 1 85.44 185 GLY B CA 1
ATOM 4720 C C . GLY B 1 185 ? 9.195 5.148 -7.102 1 85.44 185 GLY B C 1
ATOM 4721 O O . GLY B 1 185 ? 9.773 5.305 -8.18 1 85.44 185 GLY B O 1
ATOM 4722 N N . GLU B 1 186 ? 9.438 4.172 -6.281 1 86.88 186 GLU B N 1
ATOM 4723 C CA . GLU B 1 186 ? 10.523 3.23 -6.559 1 86.88 186 GLU B CA 1
ATOM 4724 C C . GLU B 1 186 ? 9.977 1.868 -6.977 1 86.88 186 GLU B C 1
ATOM 4726 O O . GLU B 1 186 ? 10.734 0.984 -7.375 1 86.88 186 GLU B O 1
ATOM 4731 N N . LEU B 1 187 ? 8.711 1.655 -6.992 1 92.44 187 LEU B N 1
ATOM 4732 C CA . LEU B 1 187 ? 8.156 0.344 -7.309 1 92.44 187 LEU B CA 1
ATOM 4733 C C . LEU B 1 187 ? 8.164 0.098 -8.812 1 92.44 187 LEU B C 1
ATOM 4735 O O . LEU B 1 187 ? 7.93 1.019 -9.602 1 92.44 187 LEU B O 1
ATOM 4739 N N . THR B 1 188 ? 8.422 -1.101 -9.203 1 92.38 188 THR B N 1
ATOM 4740 C CA . THR B 1 188 ? 8.391 -1.481 -10.609 1 92.38 188 THR B CA 1
ATOM 4741 C C . THR B 1 188 ? 6.957 -1.704 -11.078 1 92.38 188 THR B C 1
ATOM 4743 O O . THR B 1 188 ? 6.043 -1.826 -10.258 1 92.38 188 THR B O 1
ATOM 4746 N N . HIS B 1 189 ? 6.895 -1.758 -12.352 1 92.5 189 HIS B N 1
ATOM 4747 C CA . HIS B 1 189 ? 5.586 -2.004 -12.945 1 92.5 189 HIS B CA 1
ATOM 4748 C C . HIS B 1 189 ? 5.016 -3.346 -12.492 1 92.5 189 HIS B C 1
ATOM 4750 O O . HIS B 1 189 ? 3.828 -3.447 -12.18 1 92.5 189 HIS B O 1
ATOM 4756 N N . ASP B 1 190 ? 5.797 -4.328 -12.438 1 92.25 190 ASP B N 1
ATOM 4757 C CA . ASP B 1 190 ? 5.355 -5.652 -12.016 1 92.25 190 ASP B CA 1
ATOM 4758 C C . ASP B 1 190 ? 4.84 -5.637 -10.578 1 92.25 190 ASP B C 1
ATOM 4760 O O . ASP B 1 190 ? 3.789 -6.211 -10.281 1 92.25 190 ASP B O 1
ATOM 4764 N N . GLU B 1 191 ? 5.578 -4.996 -9.812 1 93.25 191 GLU B N 1
ATOM 4765 C CA . GLU B 1 191 ? 5.191 -4.91 -8.406 1 93.25 191 GLU B CA 1
ATOM 4766 C C . GLU B 1 191 ? 3.828 -4.242 -8.25 1 93.25 191 GLU B C 1
ATOM 4768 O O . GLU B 1 191 ? 2.945 -4.766 -7.57 1 93.25 191 GLU B O 1
ATOM 4773 N N . THR B 1 192 ? 3.695 -3.098 -8.891 1 94.94 192 THR B N 1
ATOM 4774 C CA . THR B 1 192 ? 2.447 -2.357 -8.75 1 94.94 192 THR B CA 1
ATOM 4775 C C . THR B 1 192 ? 1.282 -3.148 -9.344 1 94.94 192 THR B C 1
ATOM 4777 O O . THR B 1 192 ? 0.178 -3.141 -8.789 1 94.94 192 THR B O 1
ATOM 4780 N N . THR B 1 193 ? 1.505 -3.879 -10.391 1 94.25 193 THR B N 1
ATOM 4781 C CA . THR B 1 193 ? 0.468 -4.656 -11.062 1 94.25 193 THR B CA 1
ATOM 4782 C C . THR B 1 193 ? 0.009 -5.816 -10.188 1 94.25 193 THR B C 1
ATOM 4784 O O . THR B 1 193 ? -1.19 -6.07 -10.062 1 94.25 193 THR B O 1
ATOM 4787 N N . ILE B 1 194 ? 0.914 -6.496 -9.648 1 95.25 194 ILE B N 1
ATOM 4788 C CA . ILE B 1 194 ? 0.59 -7.652 -8.812 1 95.25 194 ILE B CA 1
ATOM 4789 C C . ILE B 1 194 ? -0.147 -7.188 -7.559 1 95.25 194 ILE B C 1
ATOM 4791 O O . ILE B 1 194 ? -1.11 -7.828 -7.129 1 95.25 194 ILE B O 1
ATOM 4795 N N . ILE B 1 195 ? 0.361 -6.109 -6.984 1 95.88 195 ILE B N 1
ATOM 4796 C CA . ILE B 1 195 ? -0.303 -5.582 -5.797 1 95.88 195 ILE B CA 1
ATOM 4797 C C . ILE B 1 195 ? -1.734 -5.176 -6.141 1 95.88 195 ILE B C 1
ATOM 4799 O O . ILE B 1 195 ? -2.668 -5.473 -5.395 1 95.88 195 ILE B O 1
ATOM 4803 N N . ALA B 1 196 ? -1.827 -4.461 -7.242 1 95.25 196 ALA B N 1
ATOM 4804 C CA . ALA B 1 196 ? -3.166 -4.117 -7.711 1 95.25 196 ALA B CA 1
ATOM 4805 C C . ALA B 1 196 ? -4.02 -5.371 -7.902 1 95.25 196 ALA B C 1
ATOM 4807 O O . ALA B 1 196 ? -5.199 -5.387 -7.551 1 95.25 196 ALA B O 1
ATOM 4808 N N . GLY B 1 197 ? -3.445 -6.387 -8.461 1 95.75 197 GLY B N 1
ATOM 4809 C CA . GLY B 1 197 ? -4.141 -7.652 -8.641 1 95.75 197 GLY B CA 1
ATOM 4810 C C . GLY B 1 197 ? -4.59 -8.273 -7.332 1 95.75 197 GLY B C 1
ATOM 4811 O O . GLY B 1 197 ? -5.699 -8.812 -7.242 1 95.75 197 GLY B O 1
ATOM 4812 N N . ALA B 1 198 ? -3.764 -8.227 -6.371 1 95.62 198 ALA B N 1
ATOM 4813 C CA . ALA B 1 198 ? -4.098 -8.773 -5.055 1 95.62 198 ALA B CA 1
ATOM 4814 C C . ALA B 1 198 ? -5.293 -8.039 -4.453 1 95.62 198 ALA B C 1
ATOM 4816 O O . ALA B 1 198 ? -6.168 -8.664 -3.844 1 95.62 198 ALA B O 1
ATOM 4817 N N . LEU B 1 199 ? -5.309 -6.773 -4.629 1 95 199 LEU B N 1
ATOM 4818 C CA . LEU B 1 199 ? -6.398 -5.969 -4.086 1 95 199 LEU B CA 1
ATOM 4819 C C . LEU B 1 199 ? -7.691 -6.215 -4.859 1 95 199 LEU B C 1
ATOM 4821 O O . LEU B 1 199 ? -8.773 -6.273 -4.266 1 95 199 LEU B O 1
ATOM 4825 N N . GLU B 1 200 ? -7.613 -6.406 -6.109 1 94.31 200 GLU B N 1
ATOM 4826 C CA . GLU B 1 200 ? -8.781 -6.664 -6.945 1 94.31 200 GLU B CA 1
ATOM 4827 C C . GLU B 1 200 ? -9.32 -8.07 -6.727 1 94.31 200 GLU B C 1
ATOM 4829 O O . GLU B 1 200 ? -10.523 -8.312 -6.859 1 94.31 200 GLU B O 1
ATOM 4834 N N . LEU B 1 201 ? -8.414 -8.953 -6.426 1 95.25 201 LEU B N 1
ATOM 4835 C CA . LEU B 1 201 ? -8.773 -10.352 -6.238 1 95.25 201 LEU B CA 1
ATOM 4836 C C . LEU B 1 201 ? -9.82 -10.5 -5.137 1 95.25 201 LEU B C 1
ATOM 4838 O O . LEU B 1 201 ? -10.656 -11.406 -5.188 1 95.25 201 LEU B O 1
ATOM 4842 N N . SER B 1 202 ? -9.812 -9.648 -4.148 1 91.69 202 SER B N 1
ATOM 4843 C CA . SER B 1 202 ? -10.734 -9.703 -3.018 1 91.69 202 SER B CA 1
ATOM 4844 C C . SER B 1 202 ? -12.164 -9.438 -3.457 1 91.69 202 SER B C 1
ATOM 4846 O O . SER B 1 202 ? -13.117 -9.867 -2.795 1 91.69 202 SER B O 1
ATOM 4848 N N . GLU B 1 203 ? -12.328 -8.781 -4.539 1 92.06 203 GLU B N 1
ATOM 4849 C CA . GLU B 1 203 ? -13.656 -8.43 -5.023 1 92.06 203 GLU B CA 1
ATOM 4850 C C . GLU B 1 203 ? -14.133 -9.406 -6.09 1 92.06 203 GLU B C 1
ATOM 4852 O O . GLU B 1 203 ? -15.305 -9.375 -6.492 1 92.06 203 GLU B O 1
ATOM 4857 N N . LYS B 1 204 ? -13.305 -10.289 -6.473 1 95.5 204 LYS B N 1
ATOM 4858 C CA . LYS B 1 204 ? -13.648 -11.219 -7.543 1 95.5 204 LYS B CA 1
ATOM 4859 C C . LYS B 1 204 ? -14.141 -12.547 -6.977 1 95.5 204 LYS B C 1
ATOM 4861 O O . LYS B 1 204 ? -13.75 -12.945 -5.875 1 95.5 204 LYS B O 1
ATOM 4866 N N . MET B 1 205 ? -14.938 -13.164 -7.754 1 97.19 205 MET B N 1
ATOM 4867 C CA . MET B 1 205 ? -15.484 -14.477 -7.426 1 97.19 205 MET B CA 1
ATOM 4868 C C . MET B 1 205 ? -15.078 -15.516 -8.469 1 97.19 205 MET B C 1
ATOM 4870 O O . MET B 1 205 ? -14.539 -15.164 -9.516 1 97.19 205 MET B O 1
ATOM 4874 N N . VAL B 1 206 ? -15.406 -16.734 -8.141 1 96.94 206 VAL B N 1
ATOM 4875 C CA . VAL B 1 206 ? -15.039 -17.859 -8.984 1 96.94 206 VAL B CA 1
ATOM 4876 C C . VAL B 1 206 ? -15.648 -17.688 -10.375 1 96.94 206 VAL B C 1
ATOM 4878 O O . VAL B 1 206 ? -14.992 -17.953 -11.391 1 96.94 206 VAL B O 1
ATOM 4881 N N . LYS B 1 207 ? -16.828 -17.203 -10.469 1 95.56 207 LYS B N 1
ATOM 4882 C CA . LYS B 1 207 ? -17.516 -17.016 -11.742 1 95.56 207 LYS B CA 1
ATOM 4883 C C . LYS B 1 207 ? -16.75 -16.062 -12.648 1 95.56 207 LYS B C 1
ATOM 4885 O O . LYS B 1 207 ? -16.844 -16.141 -13.875 1 95.56 207 LYS B O 1
ATOM 4890 N N . ASP B 1 208 ? -15.945 -15.164 -12.047 1 95.56 208 ASP B N 1
ATOM 4891 C CA . ASP B 1 208 ? -15.234 -14.141 -12.805 1 95.56 208 ASP B CA 1
ATOM 4892 C C . ASP B 1 208 ? -13.953 -14.711 -13.422 1 95.56 208 ASP B C 1
ATOM 4894 O O . ASP B 1 208 ? -13.391 -14.117 -14.344 1 95.56 208 ASP B O 1
ATOM 4898 N N . ALA B 1 209 ? -13.531 -15.875 -12.945 1 95.69 209 ALA B N 1
ATOM 4899 C CA . ALA B 1 209 ? -12.227 -16.375 -13.375 1 95.69 209 ALA B CA 1
ATOM 4900 C C . ALA B 1 209 ? -12.344 -17.781 -13.953 1 95.69 209 ALA B C 1
ATOM 4902 O O . ALA B 1 209 ? -11.406 -18.297 -14.57 1 95.69 209 ALA B O 1
ATOM 4903 N N . MET B 1 210 ? -13.445 -18.422 -13.828 1 95.69 210 MET B N 1
ATOM 4904 C CA . MET B 1 210 ? -13.625 -19.828 -14.211 1 95.69 210 MET B CA 1
ATOM 4905 C C . MET B 1 210 ? -13.656 -19.969 -15.727 1 95.69 210 MET B C 1
ATOM 4907 O O . MET B 1 210 ? -13.805 -18.984 -16.453 1 95.69 210 MET B O 1
ATOM 4911 N N . THR B 1 211 ? -13.398 -21.156 -16.188 1 94.69 211 THR B N 1
ATOM 4912 C CA . THR B 1 211 ? -13.625 -21.547 -17.578 1 94.69 211 THR B CA 1
ATOM 4913 C C . THR B 1 211 ? -15 -22.172 -17.75 1 94.69 211 THR B C 1
ATOM 4915 O O . THR B 1 211 ? -15.328 -23.141 -17.062 1 94.69 211 THR B O 1
ATOM 4918 N N . PRO B 1 212 ? -15.742 -21.672 -18.609 1 94.56 212 PRO B N 1
ATOM 4919 C CA . PRO B 1 212 ? -17.094 -22.219 -18.781 1 94.56 212 PRO B CA 1
ATOM 4920 C C . PRO B 1 212 ? -17.094 -23.672 -19.234 1 94.56 212 PRO B C 1
ATOM 4922 O O . PRO B 1 212 ? -16.156 -24.109 -19.922 1 94.56 212 PRO B O 1
ATOM 4925 N N . ILE B 1 213 ? -18.141 -24.359 -18.953 1 91.06 213 ILE B N 1
ATOM 4926 C CA . ILE B 1 213 ? -18.266 -25.797 -19.188 1 91.06 213 ILE B CA 1
ATOM 4927 C C . ILE B 1 213 ? -18.188 -26.078 -20.688 1 91.06 213 ILE B C 1
ATOM 4929 O O . ILE B 1 213 ? -17.703 -27.125 -21.109 1 91.06 213 ILE B O 1
ATOM 4933 N N . SER B 1 214 ? -18.562 -25.156 -21.469 1 90.25 214 SER B N 1
ATOM 4934 C CA . SER B 1 214 ? -18.578 -25.312 -22.922 1 90.25 214 SER B CA 1
ATOM 4935 C C . SER B 1 214 ? -17.156 -25.375 -23.484 1 90.25 214 SER B C 1
ATOM 4937 O O . SER B 1 214 ? -16.922 -25.938 -24.547 1 90.25 214 SER B O 1
ATOM 4939 N N . ASP B 1 215 ? -16.188 -24.906 -22.766 1 91 215 ASP B N 1
ATOM 4940 C CA . ASP B 1 215 ? -14.836 -24.766 -23.281 1 91 215 ASP B CA 1
ATOM 4941 C C . ASP B 1 215 ? -13.898 -25.781 -22.641 1 91 215 ASP B C 1
ATOM 4943 O O . ASP B 1 215 ? -12.68 -25.688 -22.812 1 91 215 ASP B O 1
ATOM 4947 N N . ILE B 1 216 ? -14.453 -26.719 -21.969 1 91.06 216 ILE B N 1
ATOM 4948 C CA . ILE B 1 216 ? -13.594 -27.641 -21.234 1 91.06 216 ILE B CA 1
ATOM 4949 C C . ILE B 1 216 ? -13.555 -28.984 -21.953 1 91.06 216 ILE B C 1
ATOM 4951 O O . ILE B 1 216 ? -14.57 -29.453 -22.469 1 91.06 216 ILE B O 1
ATOM 4955 N N . PHE B 1 217 ? -12.391 -29.547 -21.953 1 91.38 217 PHE B N 1
ATOM 4956 C CA . PHE B 1 217 ? -12.211 -30.906 -22.438 1 91.38 217 PHE B CA 1
ATOM 4957 C C . PHE B 1 217 ? -12.492 -31.922 -21.328 1 91.38 217 PHE B C 1
ATOM 4959 O O . PHE B 1 217 ? -11.852 -31.891 -20.281 1 91.38 217 PHE B O 1
ATOM 4966 N N . VAL B 1 218 ? -13.523 -32.75 -21.562 1 93.75 218 VAL B N 1
ATOM 4967 C CA . VAL B 1 218 ? -13.922 -33.75 -20.578 1 93.75 218 VAL B CA 1
ATOM 4968 C C . VAL B 1 218 ? -13.977 -35.156 -21.234 1 93.75 218 VAL B C 1
ATOM 4970 O O . VAL B 1 218 ? -14.18 -35.25 -22.438 1 93.75 218 VAL B O 1
ATOM 4973 N N . ILE B 1 219 ? -13.781 -36.156 -20.438 1 94.19 219 ILE B N 1
ATOM 4974 C CA . ILE B 1 219 ? -13.812 -37.531 -20.984 1 94.19 219 ILE B CA 1
ATOM 4975 C C . ILE B 1 219 ? -14.875 -38.344 -20.266 1 94.19 219 ILE B C 1
ATOM 4977 O O . ILE B 1 219 ? -15.109 -38.156 -19.062 1 94.19 219 ILE B O 1
ATOM 4981 N N . ASP B 1 220 ? -15.438 -39.281 -20.938 1 94.38 220 ASP B N 1
ATOM 4982 C CA . ASP B 1 220 ? -16.469 -40.156 -20.406 1 94.38 220 ASP B CA 1
ATOM 4983 C C . ASP B 1 220 ? -15.852 -41.281 -19.578 1 94.38 220 ASP B C 1
ATOM 4985 O O . ASP B 1 220 ? -14.844 -41.875 -19.969 1 94.38 220 ASP B O 1
ATOM 4989 N N . ILE B 1 221 ? -16.5 -41.594 -18.516 1 92 221 ILE B N 1
ATOM 4990 C CA . ILE B 1 221 ? -16 -42.625 -17.609 1 92 221 ILE B CA 1
ATOM 4991 C C . ILE B 1 221 ? -16.031 -43.969 -18.312 1 92 221 ILE B C 1
ATOM 4993 O O . ILE B 1 221 ? -15.25 -44.875 -17.984 1 92 221 ILE B O 1
ATOM 4997 N N . ASN B 1 222 ? -16.906 -44.094 -19.266 1 91.56 222 ASN B N 1
ATOM 4998 C CA . ASN B 1 222 ? -17.078 -45.375 -19.953 1 91.56 222 ASN B CA 1
ATOM 4999 C C . ASN B 1 222 ? -16.203 -45.438 -21.203 1 91.56 222 ASN B C 1
ATOM 5001 O O . ASN B 1 222 ? -16.156 -46.469 -21.875 1 91.56 222 ASN B O 1
ATOM 5005 N N . ALA B 1 223 ? -15.523 -44.438 -21.438 1 93.12 223 ALA B N 1
ATOM 5006 C CA . ALA B 1 223 ? -14.633 -44.438 -22.594 1 93.12 223 ALA B CA 1
ATOM 5007 C C . ALA B 1 223 ? -13.445 -45.375 -22.359 1 93.12 223 ALA B C 1
ATOM 5009 O O . ALA B 1 223 ? -13.109 -45.688 -21.219 1 93.12 223 ALA B O 1
ATOM 5010 N N . LYS B 1 224 ? -12.906 -45.875 -23.438 1 93.44 224 LYS B N 1
ATOM 5011 C CA . LYS B 1 224 ? -11.719 -46.719 -23.375 1 93.44 224 LYS B CA 1
ATOM 5012 C C . LYS B 1 224 ? -10.453 -45.938 -23.703 1 93.44 224 LYS B C 1
ATOM 5014 O O . LYS B 1 224 ? -10.461 -45.094 -24.609 1 93.44 224 LYS B O 1
ATOM 5019 N N . LEU B 1 225 ? -9.438 -46.219 -22.906 1 91.5 225 LEU B N 1
ATOM 5020 C CA . LEU B 1 225 ? -8.148 -45.562 -23.141 1 91.5 225 LEU B CA 1
ATOM 5021 C C . LEU B 1 225 ? -7.391 -46.25 -24.266 1 91.5 225 LEU B C 1
ATOM 5023 O O . LEU B 1 225 ? -6.371 -46.906 -24.031 1 91.5 225 LEU B O 1
ATOM 5027 N N . ASP B 1 226 ? -7.863 -45.938 -25.438 1 91.06 226 ASP B N 1
ATOM 5028 C CA . ASP B 1 226 ? -7.18 -46.469 -26.625 1 91.06 226 ASP B CA 1
ATOM 5029 C C . ASP B 1 226 ? -6.199 -45.438 -27.188 1 91.06 226 ASP B C 1
ATOM 5031 O O . ASP B 1 226 ? -5.973 -44.406 -26.578 1 91.06 226 ASP B O 1
ATOM 5035 N N . ARG B 1 227 ? -5.566 -45.812 -28.25 1 87.75 227 ARG B N 1
ATOM 5036 C CA . ARG B 1 227 ? -4.551 -44.938 -28.844 1 87.75 227 ARG B CA 1
ATOM 5037 C C . ARG B 1 227 ? -5.152 -43.625 -29.281 1 87.75 227 ARG B C 1
ATOM 5039 O O . ARG B 1 227 ? -4.52 -42.562 -29.141 1 87.75 227 ARG B O 1
ATOM 5046 N N . ASP B 1 228 ? -6.328 -43.656 -29.719 1 91 228 ASP B N 1
ATOM 5047 C CA . ASP B 1 228 ? -6.984 -42.438 -30.188 1 91 228 ASP B CA 1
ATOM 5048 C C . ASP B 1 228 ? -7.27 -41.5 -29.031 1 91 228 ASP B C 1
ATOM 5050 O O . ASP B 1 228 ? -6.961 -40.312 -29.109 1 91 228 ASP B O 1
ATOM 5054 N N . LEU B 1 229 ? -7.836 -42.031 -28.016 1 91.31 229 LEU B N 1
ATOM 5055 C CA . LEU B 1 229 ? -8.148 -41.188 -26.859 1 91.31 229 LEU B CA 1
ATOM 5056 C C . LEU B 1 229 ? -6.875 -40.688 -26.203 1 91.31 229 LEU B C 1
ATOM 5058 O O . LEU B 1 229 ? -6.812 -39.531 -25.766 1 91.31 229 LEU B O 1
ATOM 5062 N N . MET B 1 230 ? -5.941 -41.531 -26.094 1 88.88 230 MET B N 1
ATOM 5063 C CA . MET B 1 230 ? -4.668 -41.125 -25.516 1 88.88 230 MET B CA 1
ATOM 5064 C C . MET B 1 230 ? -4.031 -40 -26.312 1 88.88 230 MET B C 1
ATOM 5066 O O . MET B 1 230 ? -3.494 -39.031 -25.75 1 88.88 230 MET B O 1
ATOM 5070 N N . ASN B 1 231 ? -4.094 -40.094 -27.625 1 88.12 231 ASN B N 1
ATOM 5071 C CA . ASN B 1 231 ? -3.568 -39.062 -28.5 1 88.12 231 ASN B CA 1
ATOM 5072 C C . ASN B 1 231 ? -4.359 -37.75 -28.344 1 88.12 231 ASN B C 1
ATOM 5074 O O . ASN B 1 231 ? -3.789 -36.656 -28.391 1 88.12 231 ASN B O 1
ATOM 5078 N N . LEU B 1 232 ? -5.59 -37.906 -28.172 1 89.81 232 LEU B N 1
ATOM 5079 C CA . LEU B 1 232 ? -6.434 -36.75 -27.984 1 89.81 232 LEU B CA 1
ATOM 5080 C C . LEU B 1 232 ? -6.074 -36.031 -26.688 1 89.81 232 LEU B C 1
ATOM 5082 O O . LEU B 1 232 ? -5.996 -34.781 -26.656 1 89.81 232 LEU B O 1
ATOM 5086 N N . ILE B 1 233 ? -5.891 -36.812 -25.672 1 89.69 233 ILE B N 1
ATOM 5087 C CA . ILE B 1 233 ? -5.5 -36.25 -24.375 1 89.69 233 ILE B CA 1
ATOM 5088 C C . ILE B 1 233 ? -4.168 -35.531 -24.516 1 89.69 233 ILE B C 1
ATOM 5090 O O . ILE B 1 233 ? -4.004 -34.406 -23.984 1 89.69 233 ILE B O 1
ATOM 5094 N N . LEU B 1 234 ? -3.293 -36.094 -25.219 1 85.69 234 LEU B N 1
ATOM 5095 C CA . LEU B 1 234 ? -1.979 -35.5 -25.438 1 85.69 234 LEU B CA 1
ATOM 5096 C C . LEU B 1 234 ? -2.096 -34.219 -26.25 1 85.69 234 LEU B C 1
ATOM 5098 O O . LEU B 1 234 ? -1.415 -33.25 -25.969 1 85.69 234 LEU B O 1
ATOM 5102 N N . GLU B 1 235 ? -2.914 -34.25 -27.203 1 85.94 235 GLU B N 1
ATOM 5103 C CA . GLU B 1 235 ? -3.107 -33.094 -28.078 1 85.94 235 GLU B CA 1
ATOM 5104 C C . GLU B 1 235 ? -3.691 -31.906 -27.312 1 85.94 235 GLU B C 1
ATOM 5106 O O . GLU B 1 235 ? -3.291 -30.766 -27.516 1 85.94 235 GLU B O 1
ATOM 5111 N N . LYS B 1 236 ? -4.605 -32.156 -26.453 1 87.38 236 LYS B N 1
ATOM 5112 C CA . LYS B 1 236 ? -5.215 -31.094 -25.672 1 87.38 236 LYS B CA 1
ATOM 5113 C C . LYS B 1 236 ? -4.219 -30.516 -24.672 1 87.38 236 LYS B C 1
ATOM 5115 O O . LYS B 1 236 ? -4.324 -29.344 -24.297 1 87.38 236 LYS B O 1
ATOM 5120 N N . GLY B 1 237 ? -3.326 -31.312 -24.172 1 85.5 237 GLY B N 1
ATOM 5121 C CA . GLY B 1 237 ? -2.17 -30.844 -23.422 1 85.5 237 GLY B CA 1
ATOM 5122 C C . GLY B 1 237 ? -2.475 -30.531 -21.969 1 85.5 237 GLY B C 1
ATOM 5123 O O . GLY B 1 237 ? -1.707 -29.844 -21.297 1 85.5 237 GLY B O 1
ATOM 5124 N N . HIS B 1 238 ? -3.541 -30.984 -21.406 1 87.69 238 HIS B N 1
ATOM 5125 C CA . HIS B 1 238 ? -3.896 -30.719 -20.016 1 87.69 238 HIS B CA 1
ATOM 5126 C C . HIS B 1 238 ? -3.256 -31.75 -19.094 1 87.69 238 HIS B C 1
ATOM 5128 O O . HIS B 1 238 ? -3.049 -32.906 -19.469 1 87.69 238 HIS B O 1
ATOM 5134 N N . SER B 1 239 ? -2.957 -31.203 -17.891 1 88.88 239 SER B N 1
ATOM 5135 C CA . SER B 1 239 ? -2.414 -32.125 -16.891 1 88.88 239 SER B CA 1
ATOM 5136 C C . SER B 1 239 ? -3.527 -32.812 -16.125 1 88.88 239 SER B C 1
ATOM 5138 O O . SER B 1 239 ? -3.316 -33.906 -15.562 1 88.88 239 SER B O 1
ATOM 5140 N N . ARG B 1 240 ? -4.609 -32.188 -16.109 1 91.56 240 ARG B N 1
ATOM 5141 C CA . ARG B 1 240 ? -5.781 -32.719 -15.422 1 91.56 240 ARG B CA 1
ATOM 5142 C C . ARG B 1 240 ? -6.988 -32.781 -16.359 1 91.56 240 ARG B C 1
ATOM 5144 O O . ARG B 1 240 ? -7.301 -31.781 -17.016 1 91.56 240 ARG B O 1
ATOM 5151 N N . VAL B 1 241 ? -7.629 -33.906 -16.375 1 93.62 241 VAL B N 1
ATOM 5152 C CA . VAL B 1 241 ? -8.781 -34.062 -17.25 1 93.62 241 VAL B CA 1
ATOM 5153 C C . VAL B 1 241 ? -10 -34.5 -16.438 1 93.62 241 VAL B C 1
ATOM 5155 O O . VAL B 1 241 ? -9.992 -35.562 -15.812 1 93.62 241 VAL B O 1
ATOM 5158 N N . PRO B 1 242 ? -11.008 -33.688 -16.469 1 94.94 242 PRO B N 1
ATOM 5159 C CA . PRO B 1 242 ? -12.242 -34.062 -15.773 1 94.94 242 PRO B CA 1
ATOM 5160 C C . PRO B 1 242 ? -12.953 -35.25 -16.422 1 94.94 242 PRO B C 1
ATOM 5162 O O . PRO B 1 242 ? -12.898 -35.406 -17.656 1 94.94 242 PRO B O 1
ATOM 5165 N N . VAL B 1 243 ? -13.602 -36 -15.555 1 94.88 243 VAL B N 1
ATOM 5166 C CA . VAL B 1 243 ? -14.352 -37.188 -16 1 94.88 243 VAL B CA 1
ATOM 5167 C C . VAL B 1 243 ? -15.828 -37 -15.672 1 94.88 243 VAL B C 1
ATOM 5169 O O . VAL B 1 243 ? -16.188 -36.594 -14.57 1 94.88 243 VAL B O 1
ATOM 5172 N N . TYR B 1 244 ? -16.641 -37.281 -16.688 1 92.69 244 TYR B N 1
ATOM 5173 C CA . TYR B 1 244 ? -18.078 -37.125 -16.469 1 92.69 244 TYR B CA 1
ATOM 5174 C C . TYR B 1 244 ? -18.797 -38.469 -16.609 1 92.69 244 TYR B C 1
ATOM 5176 O O . TYR B 1 244 ? -18.234 -39.438 -17.125 1 92.69 244 TYR B O 1
ATOM 5184 N N . TYR B 1 245 ? -20.016 -38.5 -16.062 1 91.06 245 TYR B N 1
ATOM 5185 C CA . TYR B 1 245 ? -20.875 -39.656 -16.156 1 91.06 245 TYR B CA 1
ATOM 5186 C C . TYR B 1 245 ? -22.219 -39.312 -16.781 1 91.06 245 TYR B C 1
ATOM 5188 O O . TYR B 1 245 ? -22.891 -38.375 -16.344 1 91.06 245 TYR B O 1
ATOM 5196 N N . GLU B 1 246 ? -22.672 -39.938 -17.891 1 88.12 246 GLU B N 1
ATOM 5197 C CA . GLU B 1 246 ? -23.938 -39.812 -18.594 1 88.12 246 GLU B CA 1
ATOM 5198 C C . GLU B 1 246 ? -24.062 -38.469 -19.312 1 88.12 246 GLU B C 1
ATOM 5200 O O . GLU B 1 246 ? -24.219 -38.438 -20.531 1 88.12 246 GLU B O 1
ATOM 5205 N N . GLN B 1 247 ? -23.906 -37.375 -18.453 1 88.06 247 GLN B N 1
ATOM 5206 C CA . GLN B 1 247 ? -23.953 -36.031 -19.016 1 88.06 247 GLN B CA 1
ATOM 5207 C C . GLN B 1 247 ? -22.656 -35.281 -18.766 1 88.06 247 GLN B C 1
ATOM 5209 O O . GLN B 1 247 ? -22.062 -35.406 -17.688 1 88.06 247 GLN B O 1
ATOM 5214 N N . PRO B 1 248 ? -22.281 -34.531 -19.75 1 87.94 248 PRO B N 1
ATOM 5215 C CA . PRO B 1 248 ? -21.016 -33.812 -19.609 1 87.94 248 PRO B CA 1
ATOM 5216 C C . PRO B 1 248 ? -21.031 -32.844 -18.438 1 87.94 248 PRO B C 1
ATOM 5218 O O . PRO B 1 248 ? -19.969 -32.406 -17.984 1 87.94 248 PRO B O 1
ATOM 5221 N N . THR B 1 249 ? -22.156 -32.531 -18 1 87.31 249 THR B N 1
ATOM 5222 C CA . THR B 1 249 ? -22.25 -31.578 -16.891 1 87.31 249 THR B CA 1
ATOM 5223 C C . THR B 1 249 ? -22.109 -32.281 -15.555 1 87.31 249 THR B C 1
ATOM 5225 O O . THR B 1 249 ? -21.922 -31.656 -14.523 1 87.31 249 THR B O 1
ATOM 5228 N N . ASN B 1 250 ? -22.203 -33.531 -15.602 1 88.69 250 ASN B N 1
ATOM 5229 C CA . ASN B 1 250 ? -22.047 -34.312 -14.383 1 88.69 250 ASN B CA 1
ATOM 5230 C C . ASN B 1 250 ? -20.609 -34.812 -14.203 1 88.69 250 ASN B C 1
ATOM 5232 O O . ASN B 1 250 ? -20.312 -36 -14.391 1 88.69 250 ASN B O 1
ATOM 5236 N N . ILE B 1 251 ? -19.797 -33.906 -13.75 1 91.94 251 ILE B N 1
ATOM 5237 C CA . ILE B 1 251 ? -18.391 -34.219 -13.523 1 91.94 251 ILE B CA 1
ATOM 5238 C C . ILE B 1 251 ? -18.219 -34.938 -12.195 1 91.94 251 ILE B C 1
ATOM 5240 O O . ILE B 1 251 ? -18.562 -34.406 -11.141 1 91.94 251 ILE B O 1
ATOM 5244 N N . ILE B 1 252 ? -17.641 -36.094 -12.195 1 88.62 252 ILE B N 1
ATOM 5245 C CA . ILE B 1 252 ? -17.594 -36.938 -11 1 88.62 252 ILE B CA 1
ATOM 5246 C C . ILE B 1 252 ? -16.172 -36.969 -10.438 1 88.62 252 ILE B C 1
ATOM 5248 O O . ILE B 1 252 ? -15.961 -37.281 -9.266 1 88.62 252 ILE B O 1
ATOM 5252 N N . GLY B 1 253 ? -15.258 -36.656 -11.305 1 92.44 253 GLY B N 1
ATOM 5253 C CA . GLY B 1 253 ? -13.875 -36.719 -10.859 1 92.44 253 GLY B CA 1
ATOM 5254 C C . GLY B 1 253 ? -12.898 -36.188 -11.906 1 92.44 253 GLY B C 1
ATOM 5255 O O . GLY B 1 253 ? -13.289 -35.5 -12.836 1 92.44 253 GLY B O 1
ATOM 5256 N N . LEU B 1 254 ? -11.633 -36.438 -11.562 1 93.19 254 LEU B N 1
ATOM 5257 C CA . LEU B 1 254 ? -10.609 -36.031 -12.516 1 93.19 254 LEU B CA 1
ATOM 5258 C C . LEU B 1 254 ? -9.5 -37.062 -12.602 1 93.19 254 LEU B C 1
ATOM 5260 O O . LEU B 1 254 ? -9.281 -37.812 -11.656 1 93.19 254 LEU B O 1
ATOM 5264 N N . VAL B 1 255 ? -8.891 -37.125 -13.75 1 92.44 255 VAL B N 1
ATOM 5265 C CA . VAL B 1 255 ? -7.758 -38.031 -13.992 1 92.44 255 VAL B CA 1
ATOM 5266 C C . VAL B 1 255 ? -6.484 -37.219 -14.188 1 92.44 255 VAL B C 1
ATOM 5268 O O . VAL B 1 255 ? -6.484 -36.219 -14.93 1 92.44 255 VAL B O 1
ATOM 5271 N N . LEU B 1 256 ? -5.484 -37.594 -13.438 1 91.12 256 LEU B N 1
ATOM 5272 C CA . LEU B 1 256 ? -4.172 -37.031 -13.703 1 91.12 256 LEU B CA 1
ATOM 5273 C C . LEU B 1 256 ? -3.514 -37.688 -14.898 1 91.12 256 LEU B C 1
ATOM 5275 O O . LEU B 1 256 ? -3.322 -38.906 -14.906 1 91.12 256 LEU B O 1
ATOM 5279 N N . VAL B 1 257 ? -3.148 -36.906 -15.82 1 90.69 257 VAL B N 1
ATOM 5280 C CA . VAL B 1 257 ? -2.604 -37.469 -17.062 1 90.69 257 VAL B CA 1
ATOM 5281 C C . VAL B 1 257 ? -1.328 -38.25 -16.75 1 90.69 257 VAL B C 1
ATOM 5283 O O . VAL B 1 257 ? -1.076 -39.281 -17.359 1 90.69 257 VAL B O 1
ATOM 5286 N N . LYS B 1 258 ? -0.579 -37.812 -15.852 1 87.69 258 LYS B N 1
ATOM 5287 C CA . LYS B 1 258 ? 0.67 -38.469 -15.523 1 87.69 258 LYS B CA 1
ATOM 5288 C C . LYS B 1 258 ? 0.408 -39.906 -15 1 87.69 258 LYS B C 1
ATOM 5290 O O . LYS B 1 258 ? 1.249 -40.781 -15.148 1 87.69 258 LYS B O 1
ATOM 5295 N N . ASN B 1 259 ? -0.738 -40.156 -14.469 1 86.19 259 ASN B N 1
ATOM 5296 C CA . ASN B 1 259 ? -1.078 -41.469 -13.945 1 86.19 259 ASN B CA 1
ATOM 5297 C C . ASN B 1 259 ? -1.403 -42.469 -15.07 1 86.19 259 ASN B C 1
ATOM 5299 O O . ASN B 1 259 ? -1.461 -43.656 -14.844 1 86.19 259 ASN B O 1
ATOM 5303 N N . LEU B 1 260 ? -1.551 -41.969 -16.219 1 87.19 260 LEU B N 1
ATOM 5304 C CA . LEU B 1 260 ? -1.878 -42.844 -17.359 1 87.19 260 LEU B CA 1
ATOM 5305 C C . LEU B 1 260 ? -0.614 -43.406 -17.984 1 87.19 260 LEU B C 1
ATOM 5307 O O . LEU B 1 260 ? -0.69 -44.188 -18.922 1 87.19 260 LEU B O 1
ATOM 5311 N N . LEU B 1 261 ? 0.479 -43.094 -17.453 1 82.81 261 LEU B N 1
ATOM 5312 C CA . LEU B 1 261 ? 1.765 -43.5 -18.016 1 82.81 261 LEU B CA 1
ATOM 5313 C C . LEU B 1 261 ? 1.916 -45 -18.031 1 82.81 261 LEU B C 1
ATOM 5315 O O . LEU B 1 261 ? 2.531 -45.562 -18.938 1 82.81 261 LEU B O 1
ATOM 5319 N N . THR B 1 262 ? 1.351 -45.656 -17.062 1 78 262 THR B N 1
ATOM 5320 C CA . THR B 1 262 ? 1.57 -47.094 -16.922 1 78 262 THR B CA 1
ATOM 5321 C C . THR B 1 262 ? 0.516 -47.875 -17.688 1 78 262 THR B C 1
ATOM 5323 O O . THR B 1 262 ? 0.543 -49.125 -17.719 1 78 262 THR B O 1
ATOM 5326 N N . ILE B 1 263 ? -0.361 -47.188 -18.359 1 80.44 263 ILE B N 1
ATOM 5327 C CA . ILE B 1 263 ? -1.444 -47.875 -19.078 1 80.44 263 ILE B CA 1
ATOM 5328 C C . ILE B 1 263 ? -1.044 -48.094 -20.531 1 80.44 263 ILE B C 1
ATOM 5330 O O . ILE B 1 263 ? -0.606 -47.156 -21.219 1 80.44 263 ILE B O 1
ATOM 5334 N N . ASN B 1 264 ? -1.16 -49.281 -20.906 1 79.94 264 ASN B N 1
ATOM 5335 C CA . ASN B 1 264 ? -0.928 -49.594 -22.297 1 79.94 264 ASN B CA 1
ATOM 5336 C C . ASN B 1 264 ? -2.178 -49.375 -23.141 1 79.94 264 ASN B C 1
ATOM 5338 O O . ASN B 1 264 ? -3.197 -50.031 -22.953 1 79.94 264 ASN B O 1
ATOM 5342 N N . PRO B 1 265 ? -2.053 -48.5 -24.094 1 84 265 PRO B N 1
ATOM 5343 C CA . PRO B 1 265 ? -3.225 -48.188 -24.906 1 84 265 PRO B CA 1
ATOM 5344 C C . PRO B 1 265 ? -3.766 -49.406 -25.656 1 84 265 PRO B C 1
ATOM 5346 O O . PRO B 1 265 ? -4.945 -49.438 -26.016 1 84 265 PRO B O 1
ATOM 5349 N N . ASP B 1 266 ? -2.963 -50.312 -25.859 1 83.38 266 ASP B N 1
ATOM 5350 C CA . ASP B 1 266 ? -3.387 -51.5 -26.609 1 83.38 266 ASP B CA 1
ATOM 5351 C C . ASP B 1 266 ? -4.324 -52.375 -25.781 1 83.38 266 ASP B C 1
ATOM 5353 O O . ASP B 1 266 ? -5.082 -53.156 -26.328 1 83.38 266 ASP B O 1
ATOM 5357 N N . GLU B 1 267 ? -4.262 -52.188 -24.516 1 84.75 267 GLU B N 1
ATOM 5358 C CA . GLU B 1 267 ? -5.129 -52.969 -23.625 1 84.75 267 GLU B CA 1
ATOM 5359 C C . GLU B 1 267 ? -6.531 -52.375 -23.578 1 84.75 267 GLU B C 1
ATOM 5361 O O . GLU B 1 267 ? -7.477 -53.031 -23.141 1 84.75 267 GLU B O 1
ATOM 5366 N N . GLU B 1 268 ? -6.723 -51.156 -24.047 1 88.5 268 GLU B N 1
ATOM 5367 C CA . GLU B 1 268 ? -8.008 -50.469 -24.125 1 88.5 268 GLU B CA 1
ATOM 5368 C C . GLU B 1 268 ? -8.742 -50.531 -22.781 1 88.5 268 GLU B C 1
ATOM 5370 O O . GLU B 1 268 ? -9.914 -50.906 -22.734 1 88.5 268 GLU B O 1
ATOM 5375 N N . ILE B 1 269 ? -8.094 -50.188 -21.75 1 88.88 269 ILE B N 1
ATOM 5376 C CA . ILE B 1 269 ? -8.664 -50.219 -20.406 1 88.88 269 ILE B CA 1
ATOM 5377 C C . ILE B 1 269 ? -9.68 -49.094 -20.266 1 88.88 269 ILE B C 1
ATOM 5379 O O . ILE B 1 269 ? -9.422 -47.938 -20.703 1 88.88 269 ILE B O 1
ATOM 5383 N N . PRO B 1 270 ? -10.836 -49.438 -19.766 1 91.5 270 PRO B N 1
ATOM 5384 C CA . PRO B 1 270 ? -11.812 -48.375 -19.531 1 91.5 270 PRO B CA 1
ATOM 5385 C C . PRO B 1 270 ? -11.32 -47.344 -18.531 1 91.5 270 PRO B C 1
ATOM 5387 O O . PRO B 1 270 ? -10.586 -47.688 -17.594 1 91.5 270 PRO B O 1
ATOM 5390 N N . VAL B 1 271 ? -11.75 -46.125 -18.688 1 91.75 271 VAL B N 1
ATOM 5391 C CA . VAL B 1 271 ? -11.367 -45.031 -17.812 1 91.75 271 VAL B CA 1
ATOM 5392 C C . VAL B 1 271 ? -11.789 -45.344 -16.375 1 91.75 271 VAL B C 1
ATOM 5394 O O . VAL B 1 271 ? -11.117 -44.969 -15.422 1 91.75 271 VAL B O 1
ATOM 5397 N N . LYS B 1 272 ? -12.82 -46.062 -16.172 1 88.62 272 LYS B N 1
ATOM 5398 C CA . LYS B 1 272 ? -13.336 -46.406 -14.852 1 88.62 272 LYS B CA 1
ATOM 5399 C C . LYS B 1 272 ? -12.32 -47.219 -14.055 1 88.62 272 LYS B C 1
ATOM 5401 O O . LYS B 1 272 ? -12.391 -47.281 -12.828 1 88.62 272 LYS B O 1
ATOM 5406 N N . ASN B 1 273 ? -11.422 -47.844 -14.781 1 87.75 273 ASN B N 1
ATOM 5407 C CA . ASN B 1 273 ? -10.461 -48.719 -14.125 1 87.75 273 ASN B CA 1
ATOM 5408 C C . ASN B 1 273 ? -9.188 -47.938 -13.734 1 87.75 273 ASN B C 1
ATOM 5410 O O . ASN B 1 273 ? -8.289 -48.531 -13.109 1 87.75 273 ASN B O 1
ATOM 5414 N N . VAL B 1 274 ? -9.141 -46.781 -14.117 1 88.19 274 VAL B N 1
ATOM 5415 C CA . VAL B 1 274 ? -7.98 -45.969 -13.75 1 88.19 274 VAL B CA 1
ATOM 5416 C C . VAL B 1 274 ? -8.289 -45.156 -12.477 1 88.19 274 VAL B C 1
ATOM 5418 O O . VAL B 1 274 ? -9.445 -45.062 -12.062 1 88.19 274 VAL B O 1
ATOM 5421 N N . THR B 1 275 ? -7.195 -44.656 -11.891 1 87.19 275 THR B N 1
ATOM 5422 C CA . THR B 1 275 ? -7.355 -43.906 -10.656 1 87.19 275 THR B CA 1
ATOM 5423 C C . THR B 1 275 ? -8.062 -42.562 -10.938 1 87.19 275 THR B C 1
ATOM 5425 O O . THR B 1 275 ? -7.523 -41.719 -11.641 1 87.19 275 THR B O 1
ATOM 5428 N N . ILE B 1 276 ? -9.234 -42.469 -10.5 1 90.19 276 ILE B N 1
ATOM 5429 C CA . ILE B 1 276 ? -10.008 -41.25 -10.6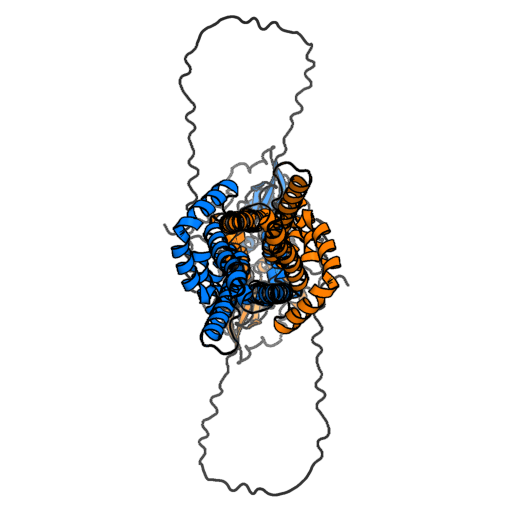02 1 90.19 276 ILE B CA 1
ATOM 5430 C C . ILE B 1 276 ? -10.031 -40.531 -9.25 1 90.19 276 ILE B C 1
ATOM 5432 O O . ILE B 1 276 ? -10.391 -41.125 -8.234 1 90.19 276 ILE B O 1
ATOM 5436 N N . ARG B 1 277 ? -9.602 -39.312 -9.289 1 90.38 277 ARG B N 1
ATOM 5437 C CA . ARG B 1 277 ? -9.547 -38.531 -8.062 1 90.38 277 ARG B CA 1
ATOM 5438 C C . ARG B 1 277 ? -10.812 -37.688 -7.891 1 90.38 277 ARG B C 1
ATOM 5440 O O . ARG B 1 277 ? -11.453 -37.312 -8.875 1 90.38 277 ARG B O 1
ATOM 5447 N N . ARG B 1 278 ? -11.016 -37.375 -6.656 1 89.12 278 ARG B N 1
ATOM 5448 C CA . ARG B 1 278 ? -12.164 -36.531 -6.363 1 89.12 278 ARG B CA 1
ATOM 5449 C C . ARG B 1 278 ? -11.891 -35.094 -6.746 1 89.12 278 ARG B C 1
ATOM 5451 O O . ARG B 1 278 ? -10.766 -34.594 -6.605 1 89.12 278 ARG B O 1
ATOM 5458 N N . ILE B 1 279 ? -12.914 -34.5 -7.215 1 91.81 279 ILE B N 1
ATOM 5459 C CA . ILE B 1 279 ? -12.828 -33.094 -7.594 1 91.81 279 ILE B CA 1
ATOM 5460 C C . ILE B 1 279 ? -13.773 -32.25 -6.73 1 91.81 279 ILE B C 1
ATOM 5462 O O . ILE B 1 279 ? -14.969 -32.562 -6.645 1 91.81 279 ILE B O 1
ATOM 5466 N N . PRO B 1 280 ? -13.258 -31.25 -6.047 1 92.56 280 PRO B N 1
ATOM 5467 C CA . PRO B 1 280 ? -14.133 -30.422 -5.207 1 92.56 280 PRO B CA 1
ATOM 5468 C C . PRO B 1 280 ? -15.133 -29.609 -6.02 1 92.56 280 PRO B C 1
ATOM 5470 O O . PRO B 1 280 ? -14.828 -29.203 -7.141 1 92.56 280 PRO B O 1
ATOM 5473 N N . ARG B 1 281 ? -16.312 -29.5 -5.418 1 93.31 281 ARG B N 1
ATOM 5474 C CA . ARG B 1 281 ? -17.359 -28.672 -5.992 1 93.31 281 ARG B CA 1
ATOM 5475 C C . ARG B 1 281 ? -17.516 -27.359 -5.211 1 93.31 281 ARG B C 1
ATOM 5477 O O . ARG B 1 281 ? -17.688 -27.391 -3.99 1 93.31 281 ARG B O 1
ATOM 5484 N N . VAL B 1 282 ? -17.453 -26.297 -5.973 1 95.06 282 VAL B N 1
ATOM 5485 C CA . VAL B 1 282 ? -17.516 -25 -5.293 1 95.06 282 VAL B CA 1
ATOM 5486 C C . VAL B 1 282 ? -18.578 -24.125 -5.945 1 95.06 282 VAL B C 1
ATOM 5488 O O . VAL B 1 282 ? -18.781 -24.188 -7.16 1 95.06 282 VAL B O 1
ATOM 5491 N N . PRO B 1 283 ? -19.234 -23.297 -5.148 1 95.44 283 PRO B N 1
ATOM 5492 C CA . PRO B 1 283 ? -20.219 -22.391 -5.727 1 95.44 283 PRO B CA 1
ATOM 5493 C C . PRO B 1 283 ? -19.594 -21.297 -6.57 1 95.44 283 PRO B C 1
ATOM 5495 O O . PRO B 1 283 ? -18.469 -20.891 -6.316 1 95.44 283 PRO B O 1
ATOM 5498 N N . GLU B 1 284 ? -20.359 -20.812 -7.469 1 95.06 284 GLU B N 1
ATOM 5499 C CA . GLU B 1 284 ? -19.859 -19.797 -8.391 1 95.06 284 GLU B CA 1
ATOM 5500 C C . GLU B 1 284 ? -19.609 -18.469 -7.668 1 95.06 284 GLU B C 1
ATOM 5502 O O . GLU B 1 284 ? -18.797 -17.656 -8.125 1 95.06 284 GLU B O 1
ATOM 5507 N N . ILE B 1 285 ? -20.172 -18.266 -6.496 1 94.56 285 ILE B N 1
ATOM 5508 C CA . ILE B 1 285 ? -20.078 -17 -5.785 1 94.56 285 ILE B CA 1
ATOM 5509 C C . ILE B 1 285 ? -18.953 -17.078 -4.746 1 94.56 285 ILE B C 1
ATOM 5511 O O . ILE B 1 285 ? -18.734 -16.109 -4 1 94.56 285 ILE B O 1
ATOM 5515 N N . LEU B 1 286 ? -18.281 -18.141 -4.742 1 95.06 286 LEU B N 1
ATOM 5516 C CA . LEU B 1 286 ? -17.156 -18.266 -3.811 1 95.06 286 LEU B CA 1
ATOM 5517 C C . LEU B 1 286 ? -16.047 -17.281 -4.141 1 95.06 286 LEU B C 1
ATOM 5519 O O . LEU B 1 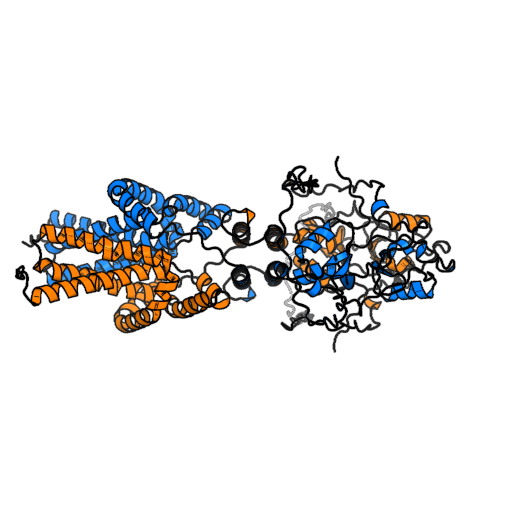286 ? -15.625 -17.172 -5.297 1 95.06 286 LEU B O 1
ATOM 5523 N N . PRO B 1 287 ? -15.562 -16.516 -3.086 1 95.38 287 PRO B N 1
ATOM 5524 C CA . PRO B 1 287 ? -14.453 -15.594 -3.334 1 95.38 287 PRO B CA 1
ATOM 5525 C C . PRO B 1 287 ? -13.188 -16.312 -3.793 1 95.38 287 PRO B C 1
ATOM 5527 O O . PRO B 1 287 ? -12.891 -17.406 -3.326 1 95.38 287 PRO B O 1
ATOM 5530 N N . LEU B 1 288 ? -12.414 -15.656 -4.598 1 96.44 288 LEU B N 1
ATOM 5531 C CA . LEU B 1 288 ? -11.227 -16.25 -5.191 1 96.44 288 LEU B CA 1
ATOM 5532 C C . LEU B 1 288 ? -10.18 -16.547 -4.125 1 96.44 288 LEU B C 1
ATOM 5534 O O . LEU B 1 288 ? -9.438 -17.531 -4.23 1 96.44 288 LEU B O 1
ATOM 5538 N N . TYR B 1 289 ? -10.117 -15.773 -3.125 1 94.5 289 TYR B N 1
ATOM 5539 C CA . TYR B 1 289 ? -9.133 -16.031 -2.076 1 94.5 289 TYR B CA 1
ATOM 5540 C C . TYR B 1 289 ? -9.438 -17.344 -1.358 1 94.5 289 TYR B C 1
ATOM 5542 O O . TYR B 1 289 ? -8.523 -18.062 -0.958 1 94.5 289 TYR B O 1
ATOM 5550 N N . ASP B 1 290 ? -10.672 -17.594 -1.241 1 94.25 290 ASP B N 1
ATOM 5551 C CA . ASP B 1 290 ? -11.062 -18.844 -0.572 1 94.25 290 ASP B CA 1
ATOM 5552 C C . ASP B 1 290 ? -10.648 -20.062 -1.394 1 94.25 290 ASP B C 1
ATOM 5554 O O . ASP B 1 290 ? -10.141 -21.031 -0.846 1 94.25 290 ASP B O 1
ATOM 5558 N N . ILE B 1 291 ? -10.891 -19.984 -2.637 1 94.5 291 ILE B N 1
ATOM 5559 C CA . ILE B 1 291 ? -10.539 -21.125 -3.482 1 94.5 291 ILE B CA 1
ATOM 5560 C C . ILE B 1 291 ? -9.023 -21.25 -3.576 1 94.5 291 ILE B C 1
ATOM 5562 O O . ILE B 1 291 ? -8.484 -22.344 -3.66 1 94.5 291 ILE B O 1
ATOM 5566 N N . LEU B 1 292 ? -8.328 -20.094 -3.584 1 94 292 LEU B N 1
ATOM 5567 C CA . LEU B 1 292 ? -6.871 -20.125 -3.566 1 94 292 LEU B CA 1
ATOM 5568 C C . LEU B 1 292 ? -6.359 -20.875 -2.344 1 94 292 LEU B C 1
ATOM 5570 O O . LEU B 1 292 ? -5.461 -21.703 -2.459 1 94 292 LEU B O 1
ATOM 5574 N N . ASN B 1 293 ? -6.918 -20.594 -1.257 1 92.25 293 ASN B N 1
ATOM 5575 C CA . ASN B 1 293 ? -6.543 -21.281 -0.024 1 92.25 293 ASN B CA 1
ATOM 5576 C C . ASN B 1 293 ? -6.82 -22.781 -0.107 1 92.25 293 ASN B C 1
ATOM 5578 O O . ASN B 1 293 ? -6.031 -23.594 0.378 1 92.25 293 ASN B O 1
ATOM 5582 N N . GLU B 1 294 ? -7.891 -23.125 -0.7 1 91.12 294 GLU B N 1
ATOM 5583 C CA . GLU B 1 294 ? -8.242 -24.531 -0.874 1 91.12 294 GLU B CA 1
ATOM 5584 C C . GLU B 1 294 ? -7.242 -25.234 -1.783 1 91.12 294 GLU B C 1
ATOM 5586 O O . GLU B 1 294 ? -6.828 -26.359 -1.502 1 91.12 294 GLU B O 1
ATOM 5591 N N . PHE B 1 295 ? -6.879 -24.562 -2.818 1 91.81 295 PHE B N 1
ATOM 5592 C CA . PHE B 1 295 ? -5.945 -25.141 -3.775 1 91.81 295 PHE B CA 1
ATOM 5593 C C . PHE B 1 295 ? -4.582 -25.375 -3.131 1 91.81 295 PHE B C 1
ATOM 5595 O O . PHE B 1 295 ? -3.867 -26.312 -3.492 1 91.81 295 PHE B O 1
ATOM 5602 N N . GLN B 1 296 ? -4.277 -24.547 -2.229 1 88.62 296 GLN B N 1
ATOM 5603 C CA . GLN B 1 296 ? -2.957 -24.625 -1.613 1 88.62 296 GLN B CA 1
ATOM 5604 C C . GLN B 1 296 ? -2.85 -25.828 -0.685 1 88.62 296 GLN B C 1
ATOM 5606 O O . GLN B 1 296 ? -1.748 -26.281 -0.379 1 88.62 296 GLN B O 1
ATOM 5611 N N . LYS B 1 297 ? -3.904 -26.391 -0.271 1 84.75 297 LYS B N 1
ATOM 5612 C CA . LYS B 1 297 ? -3.908 -27.531 0.653 1 84.75 297 LYS B CA 1
ATOM 5613 C C . LYS B 1 297 ? -3.506 -28.812 -0.055 1 84.75 297 LYS B C 1
ATOM 5615 O O . LYS B 1 297 ? -3.146 -29.797 0.594 1 84.75 297 LYS B O 1
ATOM 5620 N N . GLY B 1 298 ? -3.6 -28.844 -1.402 1 79.88 298 GLY B N 1
ATOM 5621 C CA . GLY B 1 298 ? -3.02 -29.953 -2.139 1 79.88 298 GLY B CA 1
ATOM 5622 C C . GLY B 1 298 ? -4.035 -31.016 -2.506 1 79.88 298 GLY B C 1
ATOM 5623 O O . GLY B 1 298 ? -3.684 -32.031 -3.102 1 79.88 298 GLY B O 1
ATOM 5624 N N . LEU B 1 299 ? -5.242 -30.875 -2.203 1 79.38 299 LEU B N 1
ATOM 5625 C CA . LEU B 1 299 ? -6.246 -31.859 -2.566 1 79.38 299 LEU B CA 1
ATOM 5626 C C . LEU B 1 299 ? -6.457 -31.891 -4.078 1 79.38 299 LEU B C 1
ATOM 5628 O O . LEU B 1 299 ? -6.441 -32.969 -4.688 1 79.38 299 LEU B O 1
ATOM 5632 N N . SER B 1 300 ? -6.734 -30.75 -4.578 1 88.38 300 SER B N 1
ATOM 5633 C CA . SER B 1 300 ? -6.91 -30.609 -6.023 1 88.38 300 SER B CA 1
ATOM 5634 C C . SER B 1 300 ? -6.617 -29.188 -6.484 1 88.38 300 SER B C 1
ATOM 5636 O O . SER B 1 300 ? -7.023 -28.219 -5.832 1 88.38 300 SER B O 1
ATOM 5638 N N . HIS B 1 301 ? -5.926 -29.125 -7.57 1 91.81 301 HIS B N 1
ATOM 5639 C CA . HIS B 1 301 ? -5.66 -27.812 -8.148 1 91.81 301 HIS B CA 1
ATOM 5640 C C . HIS B 1 301 ? -6.746 -27.406 -9.141 1 91.81 301 HIS B C 1
ATOM 5642 O O . HIS B 1 301 ? -6.559 -26.484 -9.93 1 91.81 301 HIS B O 1
ATOM 5648 N N . MET B 1 302 ? -7.805 -28.203 -9.133 1 94.19 302 MET B N 1
ATOM 5649 C CA . MET B 1 302 ? -8.961 -27.969 -10 1 94.19 302 MET B CA 1
ATOM 5650 C C . MET B 1 302 ? -10.258 -28.172 -9.234 1 94.19 302 MET B C 1
ATOM 5652 O O . MET B 1 302 ? -10.336 -29.031 -8.344 1 94.19 302 MET B O 1
ATOM 5656 N N . ALA B 1 303 ? -11.273 -27.375 -9.539 1 95.5 303 ALA B N 1
ATOM 5657 C CA . ALA B 1 303 ? -12.586 -27.516 -8.906 1 95.5 303 ALA B CA 1
ATOM 5658 C C . ALA B 1 303 ? -13.711 -27.281 -9.906 1 95.5 303 ALA B C 1
ATOM 5660 O O . ALA B 1 303 ? -13.547 -26.516 -10.867 1 95.5 303 ALA B O 1
ATOM 5661 N N . VAL B 1 304 ? -14.766 -28 -9.656 1 95.69 304 VAL B N 1
ATOM 5662 C CA . VAL B 1 304 ? -15.953 -27.797 -10.477 1 95.69 304 VAL B CA 1
ATOM 5663 C C . VAL B 1 304 ? -16.812 -26.688 -9.891 1 95.69 304 VAL B C 1
ATOM 5665 O O . VAL B 1 304 ? -17.047 -26.641 -8.68 1 95.69 304 VAL B O 1
ATOM 5668 N N . VAL B 1 305 ? -17.156 -25.781 -10.773 1 96.62 305 VAL B N 1
ATOM 5669 C CA . VAL B 1 305 ? -17.984 -24.656 -10.352 1 96.62 305 VAL B CA 1
ATOM 5670 C C . VAL B 1 305 ? -19.469 -25.016 -10.547 1 96.62 305 VAL B C 1
ATOM 5672 O O . VAL B 1 305 ? -19.875 -25.406 -11.641 1 96.62 305 VAL B O 1
ATOM 5675 N N . VAL B 1 306 ? -20.266 -24.828 -9.508 1 95.06 306 VAL B N 1
ATOM 5676 C CA . VAL B 1 306 ? -21.672 -25.234 -9.578 1 95.06 306 VAL B CA 1
ATOM 5677 C C . VAL B 1 306 ? -22.562 -24.031 -9.266 1 95.06 306 VAL B C 1
ATOM 5679 O O . VAL B 1 306 ? -22.156 -23.109 -8.57 1 95.06 306 VAL B O 1
ATOM 5682 N N . ARG B 1 307 ? -23.688 -23.984 -9.883 1 91.69 307 ARG B N 1
ATOM 5683 C CA . ARG B 1 307 ? -24.734 -23 -9.633 1 91.69 307 ARG B CA 1
ATOM 5684 C C . ARG B 1 307 ? -25.984 -23.672 -9.062 1 91.69 307 ARG B C 1
ATOM 5686 O O . ARG B 1 307 ? -26.375 -24.75 -9.5 1 91.69 307 ARG B O 1
ATOM 5693 N N . GLN B 1 308 ? -26.547 -23.109 -8.055 1 83.62 308 GLN B N 1
ATOM 5694 C CA . GLN B 1 308 ? -27.781 -23.641 -7.484 1 83.62 308 GLN B CA 1
ATOM 5695 C C . GLN B 1 308 ? -28.984 -23.297 -8.352 1 83.62 308 GLN B C 1
ATOM 5697 O O . GLN B 1 308 ? -29.156 -22.156 -8.758 1 83.62 308 GLN B O 1
ATOM 5702 N N . CYS B 1 309 ? -29.641 -24.359 -8.953 1 71.5 309 CYS B N 1
ATOM 5703 C CA . CYS B 1 309 ? -30.859 -24.172 -9.727 1 71.5 309 CYS B CA 1
ATOM 5704 C C . CYS B 1 309 ? -32.094 -24.203 -8.828 1 71.5 309 CYS B C 1
ATOM 5706 O O . CYS B 1 309 ? -32.219 -25.078 -7.973 1 71.5 309 CYS B O 1
ATOM 5708 N N . ASP B 1 310 ? -32.531 -23.25 -8.414 1 56.19 310 ASP B N 1
ATOM 5709 C CA . ASP B 1 310 ? -33.844 -23.281 -7.758 1 56.19 310 ASP B CA 1
ATOM 5710 C C . ASP B 1 310 ? -34.875 -24.031 -8.609 1 56.19 310 ASP B C 1
ATOM 5712 O O . ASP B 1 310 ? -35.125 -23.641 -9.75 1 56.19 310 ASP B O 1
ATOM 5716 N N . LYS B 1 311 ? -34.906 -25.328 -8.789 1 48.28 311 LYS B N 1
ATOM 5717 C CA . LYS B 1 311 ? -36.125 -25.859 -9.359 1 48.28 311 LYS B CA 1
ATOM 5718 C C . LYS B 1 311 ? -37.344 -25.156 -8.766 1 48.28 311 LYS B C 1
ATOM 5720 O O . LYS B 1 311 ? -37.625 -25.25 -7.566 1 48.28 311 LYS B O 1
ATOM 5725 N N . ILE B 1 312 ? -37.656 -24.078 -9.164 1 42.41 312 ILE B N 1
ATOM 5726 C CA . ILE B 1 312 ? -39.062 -23.75 -8.938 1 42.41 312 ILE B CA 1
ATOM 5727 C C . ILE B 1 312 ? -39.938 -24.891 -9.445 1 42.41 312 ILE B C 1
ATOM 5729 O O . ILE B 1 312 ? -40 -25.156 -10.648 1 42.41 312 ILE B O 1
ATOM 5733 N N . HIS B 1 313 ? -39.969 -26.031 -8.836 1 40.81 313 HIS B N 1
ATOM 5734 C CA . HIS B 1 313 ? -41.156 -26.828 -9.125 1 40.81 313 HIS B CA 1
ATOM 5735 C C . HIS B 1 313 ? -42.375 -25.938 -9.391 1 40.81 313 HIS B C 1
ATOM 5737 O O . HIS B 1 313 ? -42.688 -25.062 -8.586 1 40.81 313 HIS B O 1
ATOM 5743 N N . PRO B 1 314 ? -42.625 -25.766 -10.656 1 39.31 314 PRO B N 1
ATOM 5744 C CA . PRO B 1 314 ? -43.938 -25.125 -10.812 1 39.31 314 PRO B CA 1
ATOM 5745 C C . PRO B 1 314 ? -45 -25.703 -9.883 1 39.31 314 PRO B C 1
ATOM 5747 O O . PRO B 1 314 ? -45.094 -26.938 -9.742 1 39.31 314 PRO B O 1
ATOM 5750 N N . LEU B 1 315 ? -45.219 -25.125 -8.75 1 35.91 315 LEU B N 1
ATOM 5751 C CA . LEU B 1 315 ? -46.438 -25.594 -8.094 1 35.91 315 LEU B CA 1
ATOM 5752 C C . LEU B 1 315 ? -47.469 -26.016 -9.125 1 35.91 315 LEU B C 1
ATOM 5754 O O . LEU B 1 315 ? -47.688 -25.312 -10.117 1 35.91 315 LEU B O 1
ATOM 5758 N N . PRO B 1 316 ? -47.75 -27.281 -9.148 1 35.72 316 PRO B N 1
ATOM 5759 C CA . PRO B 1 316 ? -48.906 -27.641 -9.961 1 35.72 316 PRO B CA 1
ATOM 5760 C C . PRO B 1 316 ? -50.031 -26.594 -9.883 1 35.72 316 PRO B C 1
ATOM 5762 O O . PRO B 1 316 ? -50.156 -25.906 -8.867 1 35.72 316 PRO B O 1
ATOM 5765 N N . SER B 1 317 ? -50.312 -25.906 -10.914 1 32.38 317 SER B N 1
ATOM 5766 C CA . SER B 1 317 ? -51.531 -25.141 -10.977 1 32.38 317 SER B CA 1
ATOM 5767 C C . SER B 1 317 ? -52.688 -25.875 -10.289 1 32.38 317 SER B C 1
ATOM 5769 O O . SER B 1 317 ? -52.969 -27.031 -10.594 1 32.38 317 SER B O 1
ATOM 5771 N N . LYS B 1 318 ? -52.938 -25.531 -8.906 1 30.02 318 LYS B N 1
ATOM 5772 C CA . LYS B 1 318 ? -54.281 -25.859 -8.414 1 30.02 318 LYS B CA 1
ATOM 5773 C C . LYS B 1 318 ? -55.344 -25.609 -9.484 1 30.02 318 LYS B C 1
ATOM 5775 O O . LYS B 1 318 ? -55.5 -24.469 -9.922 1 30.02 318 LYS B O 1
ATOM 5780 N N . ASN B 1 319 ? -55.625 -26.438 -10.336 1 30.16 319 ASN B N 1
ATOM 5781 C CA . ASN B 1 319 ? -57.031 -26.531 -10.727 1 30.16 319 ASN B CA 1
ATOM 5782 C C . ASN B 1 319 ? -57.969 -26.547 -9.508 1 30.16 319 ASN B C 1
ATOM 5784 O O . ASN B 1 319 ? -58.656 -27.531 -9.266 1 30.16 319 ASN B O 1
ATOM 5788 N N . GLY B 1 320 ? -57.656 -25.922 -8.188 1 25.66 320 GLY B N 1
ATOM 5789 C CA . GLY B 1 320 ? -58.812 -25.578 -7.395 1 25.66 320 GLY B CA 1
ATOM 5790 C C . GLY B 1 320 ? -59.875 -24.875 -8.203 1 25.66 320 GLY B C 1
ATOM 5791 O O . GLY B 1 320 ? -59.594 -24.094 -9.094 1 25.66 320 GLY B O 1
ATOM 5792 N N . SER B 1 321 ? -61.031 -25.688 -8.438 1 24.94 321 SER B N 1
ATOM 5793 C CA . SER B 1 321 ? -62.375 -25.531 -7.879 1 24.94 321 SER B CA 1
ATOM 5794 C C . SER B 1 321 ? -62.344 -24.891 -6.496 1 24.94 321 SER B C 1
ATOM 5796 O O . SER B 1 321 ? -61.719 -25.438 -5.574 1 24.94 321 SER B O 1
ATOM 5798 N N . VAL B 1 322 ? -62.312 -23.609 -6.348 1 23.67 322 VAL B N 1
ATOM 5799 C CA . VAL B 1 322 ? -62.906 -22.609 -5.461 1 23.67 322 VAL B CA 1
ATOM 5800 C C . VAL B 1 322 ? -64.25 -23.094 -4.961 1 23.67 322 VAL B C 1
ATOM 5802 O O . VAL B 1 322 ? -65.25 -22.891 -5.617 1 23.67 322 VAL B O 1
ATOM 5805 N N . LYS B 1 323 ? -64.875 -24.203 -4.484 1 24.48 323 LYS B N 1
ATOM 5806 C CA . LYS B 1 323 ? -65.812 -23.688 -3.475 1 24.48 323 LYS B CA 1
ATOM 5807 C C . LYS B 1 323 ? -65 -23.156 -2.258 1 24.48 323 LYS B C 1
ATOM 5809 O O . LYS B 1 323 ? -63.906 -23.578 -1.999 1 24.48 323 LYS B O 1
ATOM 5814 N N . GLU B 1 324 ? -65.5 -22.141 -1.346 1 24.7 324 GLU B N 1
ATOM 5815 C CA . GLU B 1 324 ? -65.375 -21.531 -0.024 1 24.7 324 GLU B CA 1
ATOM 5816 C C . GLU B 1 324 ? -65.312 -22.594 1.068 1 24.7 324 GLU B C 1
ATOM 5818 O O . GLU B 1 324 ? -66.375 -23.109 1.468 1 24.7 324 GLU B O 1
ATOM 5823 N N . ALA B 1 325 ? -64.688 -23.844 1.073 1 21.31 325 ALA B N 1
ATOM 5824 C CA . ALA B 1 325 ? -65.188 -24.594 2.211 1 21.31 325 ALA B CA 1
ATOM 5825 C C . ALA B 1 325 ? -65 -23.844 3.518 1 21.31 325 ALA B C 1
ATOM 5827 O O . ALA B 1 325 ? -64.062 -23.047 3.639 1 21.31 325 ALA B O 1
ATOM 5828 N N . ARG B 1 326 ? -65.812 -24.172 4.594 1 22.92 326 ARG B N 1
ATOM 5829 C CA . ARG B 1 326 ? -66.5 -24.109 5.875 1 22.92 326 ARG B CA 1
ATOM 5830 C C . ARG B 1 326 ? -65.562 -24.453 7.023 1 22.92 326 ARG B C 1
ATOM 5832 O O . ARG B 1 326 ? -66 -24.625 8.164 1 22.92 326 ARG B O 1
ATOM 5839 N N . VAL B 1 327 ? -64.25 -24.469 6.852 1 22.55 327 VAL B N 1
ATOM 5840 C CA . VAL B 1 327 ? -63.656 -25.141 8.008 1 22.55 327 VAL B CA 1
ATOM 5841 C C . VAL B 1 327 ? -64.062 -24.391 9.281 1 22.55 327 VAL B C 1
ATOM 5843 O O . VAL B 1 327 ? -63.781 -23.188 9.398 1 22.55 327 VAL B O 1
ATOM 5846 N N . ASP B 1 328 ? -64.812 -25.094 10.039 1 23.03 328 ASP B N 1
ATOM 5847 C CA . ASP B 1 328 ? -65.312 -25 11.414 1 23.03 328 ASP B CA 1
ATOM 5848 C C . ASP B 1 328 ? -64.125 -24.984 12.391 1 23.03 328 ASP B C 1
ATOM 5850 O O . ASP B 1 328 ? -63.25 -25.844 12.336 1 23.03 328 ASP B O 1
ATOM 5854 N N . VAL B 1 329 ? -63.844 -23.844 13.039 1 24.47 329 VAL B N 1
ATOM 5855 C CA . VAL B 1 329 ? -62.938 -23.25 14.039 1 24.47 329 VAL B CA 1
ATOM 5856 C C . VAL B 1 329 ? -63 -24.078 15.32 1 24.47 329 VAL B C 1
ATOM 5858 O O . VAL B 1 329 ? -62.469 -23.656 16.359 1 24.47 329 VAL B O 1
ATOM 5861 N N . ASP B 1 330 ? -63.406 -25.438 15.18 1 21.17 330 ASP B N 1
ATOM 5862 C CA . ASP B 1 330 ? -63.656 -25.734 16.594 1 21.17 330 ASP B CA 1
ATOM 5863 C C . ASP B 1 330 ? -62.375 -25.594 17.406 1 21.17 330 ASP B C 1
ATOM 5865 O O . ASP B 1 330 ? -61.281 -25.641 16.859 1 21.17 330 ASP B O 1
ATOM 5869 N N . SER B 1 331 ? -62.5 -25.953 18.719 1 20.72 331 SER B N 1
ATOM 5870 C CA . SER B 1 331 ? -62.156 -25.547 20.078 1 20.72 331 SER B CA 1
ATOM 5871 C C . SER B 1 331 ? -60.75 -26.047 20.469 1 20.72 331 SER B C 1
ATOM 5873 O O . SER B 1 331 ? -59.969 -25.297 21.047 1 20.72 331 SER B O 1
ATOM 5875 N N . GLU B 1 332 ? -60.5 -27.469 20.484 1 21.42 332 GLU B N 1
ATOM 5876 C CA . GLU B 1 332 ? -60.156 -27.891 21.844 1 21.42 332 GLU B CA 1
ATOM 5877 C C . GLU B 1 332 ? -58.656 -27.672 22.109 1 21.42 332 GLU B C 1
ATOM 5879 O O . GLU B 1 332 ? -58.281 -26.938 23.016 1 21.42 332 GLU B O 1
ATOM 5884 N N . GLY B 1 333 ? -57.875 -28.875 22.375 1 22.7 333 GLY B N 1
ATOM 5885 C CA . GLY B 1 333 ? -57.125 -29.188 23.562 1 22.7 333 GLY B CA 1
ATOM 5886 C C . GLY B 1 333 ? -55.656 -28.766 23.484 1 22.7 333 GLY B C 1
ATOM 5887 O O . GLY B 1 333 ? -55.156 -28.516 22.391 1 22.7 333 GLY B O 1
ATOM 5888 N N . THR B 1 334 ? -54.969 -28.391 24.609 1 25.34 334 THR B N 1
ATOM 5889 C CA . THR B 1 334 ? -53.906 -27.641 25.234 1 25.34 334 THR B CA 1
ATOM 5890 C C . THR B 1 334 ? -52.562 -28.359 25.047 1 25.34 334 THR B C 1
ATOM 5892 O O . THR B 1 334 ? -51.531 -27.891 25.531 1 25.34 334 THR B O 1
ATOM 5895 N N . PRO B 1 335 ? -52.438 -29.453 24.109 1 24.31 335 PRO B N 1
ATOM 5896 C CA . PRO B 1 335 ? -51.375 -30.281 24.688 1 24.31 335 PRO B CA 1
ATOM 5897 C C . PRO B 1 335 ? -50.031 -29.531 24.797 1 24.31 335 PRO B C 1
ATOM 5899 O O . PRO B 1 335 ? -49.812 -28.547 24.078 1 24.31 335 PRO B O 1
ATOM 5902 N N . THR B 1 336 ? -49.125 -29.938 25.766 1 24 336 THR B N 1
ATOM 5903 C CA . THR B 1 336 ? -47.969 -29.516 26.562 1 24 336 THR B CA 1
ATOM 5904 C C . THR B 1 336 ? -46.688 -29.594 25.734 1 24 336 THR B C 1
ATOM 5906 O O . THR B 1 336 ? -46.469 -30.578 25.031 1 24 336 THR B O 1
ATOM 5909 N N . PRO B 1 337 ? -45.906 -28.438 25.453 1 23.84 337 PRO B N 1
ATOM 5910 C CA . PRO B 1 337 ? -44.844 -28.031 24.516 1 23.84 337 PRO B CA 1
ATOM 5911 C C . PRO B 1 337 ? -43.531 -28.75 24.75 1 23.84 337 PRO B C 1
ATOM 5913 O O . PRO B 1 337 ? -42.469 -28.297 24.266 1 23.84 337 PRO B O 1
ATOM 5916 N N . GLN B 1 338 ? -43.5 -29.984 25.281 1 20.77 338 GLN B N 1
ATOM 5917 C CA . GLN B 1 338 ? -42.219 -30.281 25.938 1 20.77 338 GLN B CA 1
ATOM 5918 C C . GLN B 1 338 ? -41.094 -30.234 24.922 1 20.77 338 GLN B C 1
ATOM 5920 O O . GLN B 1 338 ? -40.031 -29.656 25.188 1 20.77 338 GLN B O 1
ATOM 5925 N N . GLU B 1 339 ? -40.781 -31.391 24.297 1 21.23 339 GLU B N 1
ATOM 5926 C CA . GLU B 1 339 ? -39.438 -32 24.234 1 21.23 339 GLU B CA 1
ATOM 5927 C C . GLU B 1 339 ? -38.594 -31.359 23.141 1 21.23 339 GLU B C 1
ATOM 5929 O O . GLU B 1 339 ? -38.906 -31.484 21.953 1 21.23 339 GLU B O 1
ATOM 5934 N N . ARG B 1 340 ? -37.969 -30.234 23.312 1 20.64 340 ARG B N 1
ATOM 5935 C CA . ARG B 1 340 ? -37.062 -29.406 22.516 1 20.64 340 ARG B CA 1
ATOM 5936 C C . ARG B 1 340 ? -35.938 -30.25 21.906 1 20.64 340 ARG B C 1
ATOM 5938 O O . ARG B 1 340 ? -35.406 -31.156 22.547 1 20.64 340 ARG B O 1
ATOM 5945 N N . MET B 1 341 ? -35.812 -30.219 20.547 1 18.23 341 MET B N 1
ATOM 5946 C CA . MET B 1 341 ? -34.969 -30.781 19.484 1 18.23 341 MET B CA 1
ATOM 5947 C C . MET B 1 341 ? -33.5 -30.531 19.781 1 18.23 341 MET B C 1
ATOM 5949 O O . MET B 1 341 ? -33.062 -29.391 19.906 1 18.23 341 MET B O 1
ATOM 5953 N N . LEU B 1 342 ? -32.844 -31.484 20.297 1 20.92 342 LEU B N 1
ATOM 5954 C CA . LEU B 1 342 ? -31.406 -31.656 20.547 1 20.92 342 LEU B CA 1
ATOM 5955 C C . LEU B 1 342 ? -30.594 -31.375 19.281 1 20.92 342 LEU B C 1
ATOM 5957 O O . LEU B 1 342 ? -30.703 -32.125 18.297 1 20.92 342 LEU B O 1
ATOM 5961 N N . ARG B 1 343 ? -30.562 -30.188 18.812 1 21.56 343 ARG B N 1
ATOM 5962 C CA . ARG B 1 343 ? -29.766 -29.641 17.719 1 21.56 343 ARG B CA 1
ATOM 5963 C C . ARG B 1 343 ? -28.297 -29.984 17.875 1 21.56 343 ARG B C 1
ATOM 5965 O O . ARG B 1 343 ? -27.641 -29.516 18.812 1 21.56 343 ARG B O 1
ATOM 5972 N N . THR B 1 344 ? -28 -31.203 17.594 1 20.55 344 THR B N 1
ATOM 5973 C CA . THR B 1 344 ? -26.594 -31.547 17.656 1 20.55 344 THR B CA 1
ATOM 5974 C C . THR B 1 344 ? -25.75 -30.547 16.875 1 20.55 344 THR B C 1
ATOM 5976 O O . THR B 1 344 ? -25.938 -30.391 15.672 1 20.55 344 THR B O 1
ATOM 5979 N N . LYS B 1 345 ? -25.344 -29.469 17.469 1 23.67 345 LYS B N 1
ATOM 5980 C CA . LYS B 1 345 ? -24.312 -28.484 17.125 1 23.67 345 LYS B CA 1
ATOM 5981 C C . LYS B 1 345 ? -23.062 -29.172 16.578 1 23.67 345 LYS B C 1
ATOM 5983 O O . LYS B 1 345 ? -22.328 -29.828 17.312 1 23.67 345 LYS B O 1
ATOM 5988 N N . ARG B 1 346 ? -23.156 -29.875 15.508 1 22.34 346 ARG B N 1
ATOM 5989 C CA . ARG B 1 346 ? -21.875 -30.328 14.977 1 22.34 346 ARG B CA 1
ATOM 5990 C C . ARG B 1 346 ? -20.859 -29.188 14.938 1 22.34 346 ARG B C 1
ATOM 5992 O O . ARG B 1 346 ? -21.109 -28.141 14.328 1 22.34 346 ARG B O 1
ATOM 5999 N N . SER B 1 347 ? -20.094 -29.062 16.016 1 23.09 347 SER B N 1
ATOM 6000 C CA . SER B 1 347 ? -18.969 -28.172 16.281 1 23.09 347 SER B CA 1
ATOM 6001 C C . SER B 1 347 ? -18.031 -28.094 15.07 1 23.09 347 SER B C 1
ATOM 6003 O O . SER B 1 347 ? -17.594 -29.125 14.547 1 23.09 347 SER B O 1
ATOM 6005 N N . LEU B 1 348 ? -18.406 -27.328 14.148 1 23.06 348 LEU B N 1
ATOM 6006 C CA . LEU B 1 348 ? -17.391 -26.938 13.156 1 23.06 348 LEU B CA 1
ATOM 6007 C C . LEU B 1 348 ? -16.031 -26.734 13.82 1 23.06 348 LEU B C 1
ATOM 6009 O O . LEU B 1 348 ? -15.906 -25.906 14.727 1 23.06 348 LEU B O 1
ATOM 6013 N N . GLN B 1 349 ? -15.359 -27.781 14.031 1 23.16 349 GLN B N 1
ATOM 6014 C CA . GLN B 1 349 ? -14 -27.703 14.562 1 23.16 349 GLN B CA 1
ATOM 6015 C C . GLN B 1 349 ? -13.281 -26.469 14.047 1 23.16 349 GLN B C 1
ATOM 6017 O O . GLN B 1 349 ? -13.375 -26.141 12.859 1 23.16 349 GLN B O 1
ATOM 6022 N N . LYS B 1 350 ? -13.195 -25.531 14.898 1 27.72 350 LYS B N 1
ATOM 6023 C CA . LYS B 1 350 ? -12.297 -24.375 14.844 1 27.72 350 LYS B CA 1
ATOM 6024 C C . LYS B 1 350 ? -11 -24.719 14.117 1 27.72 350 LYS B C 1
ATOM 6026 O O . LYS B 1 350 ? -10.289 -25.656 14.508 1 27.72 350 LYS B O 1
ATOM 6031 N N . TRP B 1 351 ? -10.992 -24.438 12.867 1 24.08 351 TRP B N 1
ATOM 6032 C CA . TRP B 1 351 ? -9.773 -24.516 12.062 1 24.08 351 TRP B CA 1
ATOM 6033 C C . TRP B 1 351 ? -8.609 -23.828 12.773 1 24.08 351 TRP B C 1
ATOM 6035 O O . TRP B 1 351 ? -8.703 -22.641 13.133 1 24.08 351 TRP B O 1
ATOM 6045 N N . LYS B 1 352 ? -7.945 -24.516 13.688 1 27.77 352 LYS B N 1
ATOM 6046 C CA . LYS B 1 352 ? -6.734 -24.094 14.383 1 27.77 352 LYS B CA 1
ATOM 6047 C C . LYS B 1 352 ? -5.809 -23.312 13.453 1 27.77 352 LYS B C 1
ATOM 6049 O O . LYS B 1 352 ? -5.516 -23.766 12.344 1 27.77 352 LYS B O 1
ATOM 6054 N N . SER B 1 353 ? -5.816 -22 13.633 1 26.56 353 SER B N 1
ATOM 6055 C CA . SER B 1 353 ? -4.879 -21.047 13.07 1 26.56 353 SER B CA 1
ATOM 6056 C C . SER B 1 353 ? -3.443 -21.547 13.156 1 26.56 353 SER B C 1
ATOM 6058 O O . SER B 1 353 ? -3.012 -22.031 14.211 1 26.56 353 SER B O 1
ATOM 6060 N N . PHE B 1 354 ? -3.029 -22.188 12.195 1 25.45 354 PHE B N 1
ATOM 6061 C CA . PHE B 1 354 ? -1.626 -22.594 12.188 1 25.45 354 PHE B CA 1
ATOM 6062 C C . PHE B 1 354 ? -0.74 -21.453 12.672 1 25.45 354 PHE B C 1
ATOM 6064 O O . PHE B 1 354 ? -0.963 -20.281 12.32 1 25.45 354 PHE B O 1
ATOM 6071 N N . PRO B 1 355 ? -0.182 -21.562 13.906 1 28.41 355 PRO B N 1
ATOM 6072 C CA . PRO B 1 355 ? 0.76 -20.578 14.461 1 28.41 355 PRO B CA 1
ATOM 6073 C C . PRO B 1 355 ? 1.705 -20.016 13.406 1 28.41 355 PRO B C 1
ATOM 6075 O O . PRO B 1 355 ? 1.944 -20.641 12.375 1 28.41 355 PRO B O 1
ATOM 6078 N N . ASN B 1 356 ? 1.928 -18.703 13.492 1 25.44 356 ASN B N 1
ATOM 6079 C CA . ASN B 1 356 ? 2.816 -17.781 12.812 1 25.44 356 ASN B CA 1
ATOM 6080 C C . ASN B 1 356 ? 4.258 -18.281 12.789 1 25.44 356 ASN B C 1
ATOM 6082 O O . ASN B 1 356 ? 4.996 -18.094 13.758 1 25.44 356 ASN B O 1
ATOM 6086 N N . ARG B 1 357 ? 4.547 -19.516 12.477 1 26.03 357 ARG B N 1
ATOM 6087 C CA . ARG B 1 357 ? 5.988 -19.75 12.477 1 26.03 357 ARG B CA 1
ATOM 6088 C C . ARG B 1 357 ? 6.695 -18.75 11.555 1 26.03 357 ARG B C 1
ATOM 6090 O O . ARG B 1 357 ? 6.543 -18.812 10.328 1 26.03 357 ARG B O 1
ATOM 6097 N N . ALA B 1 358 ? 6.992 -17.578 11.938 1 29.5 358 ALA B N 1
ATOM 6098 C CA . ALA B 1 358 ? 7.934 -16.656 11.305 1 29.5 358 ALA B CA 1
ATOM 6099 C C . ALA B 1 358 ? 9.18 -17.391 10.82 1 29.5 358 ALA B C 1
ATOM 6101 O O . ALA B 1 358 ? 10.188 -16.766 10.484 1 29.5 358 ALA B O 1
ATOM 6102 N N . SER B 1 359 ? 9.406 -18.734 11.32 1 26.06 359 SER B N 1
ATOM 6103 C CA . SER B 1 359 ? 10.773 -19.141 11.008 1 26.06 359 SER B CA 1
ATOM 6104 C C . SER B 1 359 ? 11.055 -19.062 9.516 1 26.06 359 SER B C 1
ATOM 6106 O O . SER B 1 359 ? 10.133 -19.172 8.695 1 26.06 359 SER B O 1
ATOM 6108 N N . SER B 1 360 ? 12.086 -18.406 9.156 1 29.7 360 SER B N 1
ATOM 6109 C CA . SER B 1 360 ? 12.82 -18.469 7.898 1 29.7 360 SER B CA 1
ATOM 6110 C C . SER B 1 360 ? 12.734 -19.859 7.281 1 29.7 360 SER B C 1
ATOM 6112 O O . SER B 1 360 ? 12.922 -20.875 7.965 1 29.7 360 SER B O 1
ATOM 6114 N N . PHE B 1 361 ? 11.734 -20.047 6.418 1 32.59 361 PHE B N 1
ATOM 6115 C CA . PHE B 1 361 ? 11.711 -21.25 5.602 1 32.59 361 PHE B CA 1
ATOM 6116 C C . PHE B 1 361 ? 13.117 -21.688 5.223 1 32.59 361 PHE B C 1
ATOM 6118 O O . PHE B 1 361 ? 13.734 -21.094 4.328 1 32.59 361 PHE B O 1
ATOM 6125 N N . LYS B 1 362 ? 14.039 -21.797 6.199 1 32.53 362 LYS B N 1
ATOM 6126 C CA . LYS B 1 362 ? 15.328 -22.422 5.918 1 32.53 362 LYS B CA 1
ATOM 6127 C C . LYS B 1 362 ? 15.18 -23.594 4.941 1 32.53 362 LYS B C 1
ATOM 6129 O O . LYS B 1 362 ? 14.117 -24.219 4.875 1 32.53 362 LYS B O 1
ATOM 6134 N N . GLY B 1 363 ? 16.266 -23.812 4.129 1 32.56 363 GLY B N 1
ATOM 6135 C CA . GLY B 1 363 ? 16.672 -24.703 3.055 1 32.56 363 GLY B CA 1
ATOM 6136 C C . GLY B 1 363 ? 16.438 -26.156 3.375 1 32.56 363 GLY B C 1
ATOM 6137 O O . GLY B 1 363 ? 17.062 -27.047 2.766 1 32.56 363 GLY B O 1
ATOM 6138 N N . GLY B 1 364 ? 16 -26.531 4.652 1 30.39 364 GLY B N 1
ATOM 6139 C CA . GLY B 1 364 ? 16.109 -27.969 4.746 1 30.39 364 GLY B CA 1
ATOM 6140 C C . GLY B 1 364 ? 15.312 -28.703 3.682 1 30.39 364 GLY B C 1
ATOM 6141 O O . GLY B 1 364 ? 14.406 -28.125 3.078 1 30.39 364 GLY B O 1
ATOM 6142 N N . SER B 1 365 ? 16.031 -29.844 3.143 1 30.42 365 SER B N 1
ATOM 6143 C CA . SER B 1 365 ? 15.453 -30.859 2.275 1 30.42 365 SER B CA 1
ATOM 6144 C C . SER B 1 365 ? 14.062 -31.266 2.758 1 30.42 365 SER B C 1
ATOM 6146 O O . SER B 1 365 ? 13.914 -31.812 3.854 1 30.42 365 SER B O 1
ATOM 6148 N N . LYS B 1 366 ? 13.195 -30.516 2.664 1 37.09 366 LYS B N 1
ATOM 6149 C CA . LYS B 1 366 ? 11.883 -31.031 3.035 1 37.09 366 LYS B CA 1
ATOM 6150 C C . LYS B 1 366 ? 11.672 -32.438 2.494 1 37.09 366 LYS B C 1
ATOM 6152 O O . LYS B 1 366 ? 11.414 -32.625 1.302 1 37.09 366 LYS B O 1
ATOM 6157 N N . SER B 1 367 ? 12.406 -33.375 3.084 1 29.41 367 SER B N 1
ATOM 6158 C CA . SER B 1 367 ? 12 -34.75 2.783 1 29.41 367 SER B CA 1
ATOM 6159 C C . SER B 1 367 ? 10.492 -34.938 2.947 1 29.41 367 SER B C 1
ATOM 6161 O O . SER B 1 367 ? 9.938 -34.625 4.008 1 29.41 367 SER B O 1
ATOM 6163 N N . LYS B 1 368 ? 9.812 -34.625 1.979 1 36.22 368 LYS B N 1
ATOM 6164 C CA . LYS B 1 368 ? 8.391 -34.969 1.915 1 36.22 368 LYS B CA 1
ATOM 6165 C C . LYS B 1 368 ? 8.125 -36.375 2.449 1 36.22 368 LYS B C 1
ATOM 6167 O O . LYS B 1 368 ? 8.57 -37.344 1.859 1 36.22 368 LYS B O 1
ATOM 6172 N N . LYS B 1 369 ? 8.227 -36.562 3.705 1 35.97 369 LYS B N 1
ATOM 6173 C CA . LYS B 1 369 ? 7.848 -37.812 4.316 1 35.97 369 LYS B CA 1
ATOM 6174 C C . LYS B 1 369 ? 6.516 -38.312 3.764 1 35.97 369 LYS B C 1
ATOM 6176 O O . LYS B 1 369 ? 5.52 -37.594 3.783 1 35.97 369 LYS B O 1
ATOM 6181 N N . TRP B 1 370 ? 6.504 -39.438 2.943 1 30.73 370 TRP B N 1
ATOM 6182 C CA . TRP B 1 370 ? 5.547 -40.188 2.139 1 30.73 370 TRP B CA 1
ATOM 6183 C C . TRP B 1 370 ? 4.5 -40.844 3.021 1 30.73 370 TRP B C 1
ATOM 6185 O O . TRP B 1 370 ? 4.836 -41.656 3.902 1 30.73 370 TRP B O 1
ATOM 6195 N N . SER B 1 371 ? 3.723 -40.219 3.764 1 33.84 371 SER B N 1
ATOM 6196 C CA . SER B 1 371 ? 2.785 -41.188 4.332 1 33.84 371 SER B CA 1
ATOM 6197 C C . SER B 1 371 ? 1.79 -41.656 3.281 1 33.84 371 SER B C 1
ATOM 6199 O O . SER B 1 371 ? 1.413 -40.906 2.381 1 33.84 371 SER B O 1
ATOM 6201 N N . LYS B 1 372 ? 1.453 -42.938 3.086 1 38.62 372 LYS B N 1
ATOM 6202 C CA . LYS B 1 372 ? 0.667 -43.844 2.232 1 38.62 372 LYS B CA 1
ATOM 6203 C C . LYS B 1 372 ? -0.791 -43.375 2.168 1 38.62 372 LYS B C 1
ATOM 6205 O O . LYS B 1 372 ? -1.618 -44.031 1.526 1 38.62 372 LYS B O 1
ATOM 6210 N N . ASP B 1 373 ? -1.311 -42.625 3.01 1 41 373 ASP B N 1
ATOM 6211 C CA . ASP B 1 373 ? -2.768 -42.594 3.09 1 41 373 ASP B CA 1
ATOM 6212 C C . ASP B 1 373 ? -3.361 -41.688 2.004 1 41 373 ASP B C 1
ATOM 6214 O O . ASP B 1 373 ? -4.266 -40.906 2.271 1 41 373 ASP B O 1
ATOM 6218 N N . ASN B 1 374 ? -2.801 -41.375 0.947 1 48.5 374 ASN B N 1
ATOM 6219 C CA . ASN B 1 374 ? -3.262 -40.594 -0.193 1 48.5 374 ASN B CA 1
ATOM 6220 C C . ASN B 1 374 ? -4.516 -41.188 -0.818 1 48.5 374 ASN B C 1
ATOM 6222 O O . ASN B 1 374 ? -4.992 -40.719 -1.853 1 48.5 374 ASN B O 1
ATOM 6226 N N . ASP B 1 375 ? -5.059 -42.188 -0.276 1 53.34 375 ASP B N 1
ATOM 6227 C CA . ASP B 1 375 ? -6.168 -42.938 -0.846 1 53.34 375 ASP B CA 1
ATOM 6228 C C . ASP B 1 375 ? -7.492 -42.188 -0.657 1 53.34 375 ASP B C 1
ATOM 6230 O O . ASP B 1 375 ? -8.477 -42.5 -1.331 1 53.34 375 ASP B O 1
ATOM 6234 N N . ALA B 1 376 ? -7.523 -41.281 0.302 1 52 376 ALA B N 1
ATOM 6235 C CA . ALA B 1 376 ? -8.828 -40.688 0.582 1 52 376 ALA B CA 1
ATOM 6236 C C . ALA B 1 376 ? -9.281 -39.781 -0.575 1 52 376 ALA B C 1
ATOM 6238 O O . ALA B 1 376 ? -10.484 -39.562 -0.755 1 52 376 ALA B O 1
ATOM 6239 N N . ASP B 1 377 ? -8.438 -39.406 -1.478 1 65.5 377 ASP B N 1
ATOM 6240 C CA . ASP B 1 377 ? -8.828 -38.5 -2.543 1 65.5 377 ASP B CA 1
ATOM 6241 C C . ASP B 1 377 ? -9.102 -39.25 -3.842 1 65.5 377 ASP B C 1
ATOM 6243 O O . ASP B 1 377 ? -9.312 -38.625 -4.891 1 65.5 377 ASP B O 1
ATOM 6247 N N . ILE B 1 378 ? -9.164 -40.594 -3.666 1 73.75 378 ILE B N 1
ATOM 6248 C CA . ILE B 1 378 ? -9.422 -41.438 -4.844 1 73.75 378 ILE B CA 1
ATOM 6249 C C . ILE B 1 378 ? -10.891 -41.844 -4.863 1 73.75 378 ILE B C 1
ATOM 6251 O O . ILE B 1 378 ? -11.445 -42.25 -3.838 1 73.75 378 ILE B O 1
ATOM 6255 N N . LEU B 1 379 ? -11.516 -41.594 -5.965 1 74.56 379 LEU B N 1
ATOM 6256 C CA . LEU B 1 379 ? -12.906 -42 -6.148 1 74.56 379 LEU B CA 1
ATOM 6257 C C . LEU B 1 379 ? -13.031 -43.531 -6.184 1 74.56 379 LEU B C 1
ATOM 6259 O O . LEU B 1 379 ? -12.383 -44.188 -6.996 1 74.56 379 LEU B O 1
ATOM 6263 N N . GLN B 1 380 ? -13.617 -44.156 -5.156 1 67.44 380 GLN B N 1
ATOM 6264 C CA . GLN B 1 380 ? -13.82 -45.594 -5.137 1 67.44 380 GLN B CA 1
ATOM 6265 C C . GLN B 1 380 ? -15.055 -46 -5.938 1 67.44 380 GLN B C 1
ATOM 6267 O O . GLN B 1 380 ? -16.172 -45.594 -5.602 1 67.44 380 GLN B O 1
ATOM 6272 N N . LEU B 1 381 ? -14.883 -46.438 -7.125 1 64.5 381 LEU B N 1
ATOM 6273 C CA . LEU B 1 381 ? -16 -46.844 -7.965 1 64.5 381 LEU B CA 1
ATOM 6274 C C . LEU B 1 381 ? -16.391 -48.312 -7.66 1 64.5 381 LEU B C 1
ATOM 6276 O O . LEU B 1 381 ? -17.203 -48.906 -8.375 1 64.5 381 LEU B O 1
ATOM 6280 N N . ASN B 1 382 ? -15.836 -48.938 -6.594 1 54.47 382 ASN B N 1
ATOM 6281 C CA . ASN B 1 382 ? -16.125 -50.344 -6.324 1 54.47 382 ASN B CA 1
ATOM 6282 C C . ASN B 1 382 ? -17.609 -50.594 -6.105 1 54.47 382 ASN B C 1
ATOM 6284 O O . ASN B 1 382 ? -18.078 -50.656 -4.965 1 54.47 382 ASN B O 1
ATOM 6288 N N . GLY B 1 383 ? -18.469 -50.719 -7.211 1 54.88 383 GLY B N 1
ATOM 6289 C CA . GLY B 1 383 ? -19.812 -51.25 -7.18 1 54.88 383 GLY B CA 1
ATOM 6290 C C . GLY B 1 383 ? -20.859 -50.219 -6.789 1 54.88 383 GLY B C 1
ATOM 6291 O O . GLY B 1 383 ? -22.062 -50.531 -6.809 1 54.88 383 GLY B O 1
ATOM 6292 N N . ASN B 1 384 ? -20.453 -49.188 -6.121 1 55.06 384 ASN B N 1
ATOM 6293 C CA . ASN B 1 384 ? -21.5 -48.25 -5.727 1 55.06 384 ASN B CA 1
ATOM 6294 C C . ASN B 1 384 ? -21.938 -47.375 -6.902 1 55.06 384 ASN B C 1
ATOM 6296 O O . ASN B 1 384 ? -21.156 -47.125 -7.82 1 55.06 384 ASN B O 1
ATOM 6300 N N . PRO B 1 385 ? -23.25 -47.25 -6.984 1 58.09 385 PRO B N 1
ATOM 6301 C CA . PRO B 1 385 ? -23.797 -46.406 -8.062 1 58.09 385 PRO B CA 1
ATOM 6302 C C . PRO B 1 385 ? -23.141 -45.031 -8.141 1 58.09 385 PRO B C 1
ATOM 6304 O O . PRO B 1 385 ? -22.812 -44.438 -7.113 1 58.09 385 PRO B O 1
ATOM 6307 N N . LEU B 1 386 ? -22.578 -44.75 -9.266 1 63.5 386 LEU B N 1
ATOM 6308 C CA . LEU B 1 386 ? -21.938 -43.469 -9.539 1 63.5 386 LEU B CA 1
ATOM 6309 C C . LEU B 1 386 ? -22.875 -42.312 -9.18 1 63.5 386 LEU B C 1
ATOM 6311 O O . LEU B 1 386 ? -24.094 -42.438 -9.367 1 63.5 386 LEU B O 1
ATOM 6315 N N . PRO B 1 387 ? -22.438 -41.375 -8.359 1 58.62 387 PRO B N 1
ATOM 6316 C CA . PRO B 1 387 ? -23.297 -40.281 -7.898 1 58.62 387 PRO B CA 1
ATOM 6317 C C . PRO B 1 387 ? -24 -39.562 -9.047 1 58.62 387 PRO B C 1
ATOM 6319 O O . PRO B 1 387 ? -23.359 -39.25 -10.062 1 58.62 387 PRO B O 1
ATOM 6322 N N . LYS B 1 388 ? -25.344 -39.812 -9.18 1 58.56 388 LYS B N 1
ATOM 6323 C CA . LYS B 1 388 ? -26.156 -39 -10.078 1 58.56 388 LYS B CA 1
ATOM 6324 C C . LYS B 1 388 ? -26.25 -37.562 -9.586 1 58.56 388 LYS B C 1
ATOM 6326 O O . LYS B 1 388 ? -26.141 -37.281 -8.391 1 58.56 388 LYS B O 1
ATOM 6331 N N . LEU B 1 389 ? -25.891 -36.531 -10.414 1 57.22 389 LEU B N 1
ATOM 6332 C CA . LEU B 1 389 ? -25.969 -35.125 -10.102 1 57.22 389 LEU B CA 1
ATOM 6333 C C . LEU B 1 389 ? -27.172 -34.812 -9.234 1 57.22 389 LEU B C 1
ATOM 6335 O O . LEU B 1 389 ? -28.281 -35.312 -9.508 1 57.22 389 LEU B O 1
ATOM 6339 N N . ALA B 1 390 ? -26.875 -34.344 -8.172 1 55.25 390 ALA B N 1
ATOM 6340 C CA . ALA B 1 390 ? -28 -33.812 -7.426 1 55.25 390 ALA B CA 1
ATOM 6341 C C . ALA B 1 390 ? -28.812 -32.844 -8.289 1 55.25 390 ALA B C 1
ATOM 6343 O O . ALA B 1 390 ? -28.25 -31.984 -8.977 1 55.25 390 ALA B O 1
ATOM 6344 N N . GLU B 1 391 ? -30.016 -33.188 -8.656 1 59.41 391 GLU B N 1
ATOM 6345 C CA . GLU B 1 391 ? -31 -32.406 -9.422 1 59.41 391 GLU B CA 1
ATOM 6346 C C . GLU B 1 391 ? -30.922 -30.922 -9.078 1 59.41 391 GLU B C 1
ATOM 6348 O O . GLU B 1 391 ? -31.281 -30.078 -9.898 1 59.41 391 GLU B O 1
ATOM 6353 N N . GLU B 1 392 ? -30.188 -30.547 -8.039 1 70.62 392 GLU B N 1
ATOM 6354 C CA . GLU B 1 392 ? -30.297 -29.172 -7.582 1 70.62 392 GLU B CA 1
ATOM 6355 C C . GLU B 1 392 ? -29.047 -28.375 -7.922 1 70.62 392 GLU B C 1
ATOM 6357 O O . GLU B 1 392 ? -29.016 -27.141 -7.797 1 70.62 392 GLU B O 1
ATOM 6362 N N . GLU B 1 393 ? -28.047 -29.016 -8.492 1 83.38 393 GLU B N 1
ATOM 6363 C CA . GLU B 1 393 ? -26.828 -28.266 -8.82 1 83.38 393 GLU B CA 1
ATOM 6364 C C . GLU B 1 393 ? -26.391 -28.531 -10.25 1 83.38 393 GLU B C 1
ATOM 6366 O O . GLU B 1 393 ? -26.422 -29.672 -10.719 1 83.38 393 GLU B O 1
ATOM 6371 N N . GLU B 1 394 ? -26.188 -27.453 -10.914 1 86.12 394 GLU B N 1
ATOM 6372 C CA . GLU B 1 394 ? -25.688 -27.562 -12.289 1 86.12 394 GLU B CA 1
ATOM 6373 C C . GLU B 1 394 ? -24.234 -27.109 -12.391 1 86.12 394 GLU B C 1
ATOM 6375 O O . GLU B 1 394 ? -23.875 -26.062 -11.852 1 86.12 394 GLU B O 1
ATOM 6380 N N . ALA B 1 395 ? -23.422 -27.953 -13.016 1 91.94 395 ALA B N 1
ATOM 6381 C CA . ALA B 1 395 ? -22.031 -27.562 -13.266 1 91.94 395 ALA B CA 1
ATOM 6382 C C . ALA B 1 395 ? -21.953 -26.5 -14.359 1 91.94 395 ALA B C 1
ATOM 6384 O O . ALA B 1 395 ? -22.438 -26.719 -15.477 1 91.94 395 ALA B O 1
ATOM 6385 N N . VAL B 1 396 ? -21.359 -25.391 -14.031 1 93.25 396 VAL B N 1
ATOM 6386 C CA . VAL B 1 396 ? -21.328 -24.281 -14.984 1 93.25 396 VAL B CA 1
ATOM 6387 C C . VAL B 1 396 ? -19.906 -24.094 -15.516 1 93.25 396 VAL B C 1
ATOM 6389 O O . VAL B 1 396 ? -19.703 -23.438 -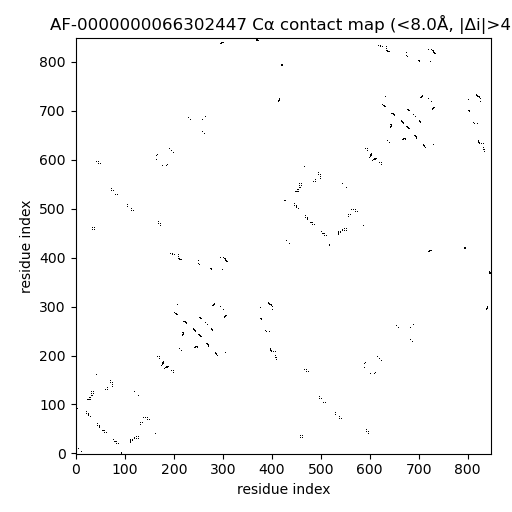16.547 1 93.25 396 VAL B O 1
ATOM 6392 N N . GLY B 1 397 ? -18.922 -24.625 -14.844 1 95.31 397 GLY B N 1
ATOM 6393 C CA . GLY B 1 397 ? -17.547 -24.469 -15.305 1 95.31 397 GLY B CA 1
ATOM 6394 C C . GLY B 1 397 ? -16.531 -25.125 -14.391 1 95.31 397 GLY B C 1
ATOM 6395 O O . GLY B 1 397 ? -16.891 -25.906 -13.516 1 95.31 397 GLY B O 1
ATOM 6396 N N . ILE B 1 398 ? -15.211 -24.891 -14.727 1 95.94 398 ILE B N 1
ATOM 6397 C CA . ILE B 1 398 ? -14.094 -25.375 -13.922 1 95.94 398 ILE B CA 1
ATOM 6398 C C . ILE B 1 398 ? -13.141 -24.234 -13.609 1 95.94 398 ILE B C 1
ATOM 6400 O O . ILE B 1 398 ? -12.992 -23.297 -14.398 1 95.94 398 ILE B O 1
ATOM 6404 N N . ILE B 1 399 ? -12.586 -24.281 -12.469 1 96.25 399 ILE B N 1
ATOM 6405 C CA . ILE B 1 399 ? -11.578 -23.297 -12.078 1 96.25 399 ILE B CA 1
ATOM 6406 C C . ILE B 1 399 ? -10.312 -24.016 -11.617 1 96.25 399 ILE B C 1
ATOM 6408 O O . ILE B 1 399 ? -10.391 -25.031 -10.914 1 96.25 399 ILE B O 1
ATOM 6412 N N . THR B 1 400 ? -9.203 -23.5 -12.086 1 94.81 400 THR B N 1
ATOM 6413 C CA . THR B 1 400 ? -7.918 -24.094 -11.703 1 94.81 400 THR B CA 1
ATOM 6414 C C . THR B 1 400 ? -7.09 -23.094 -10.898 1 94.81 400 THR B C 1
ATOM 6416 O O . THR B 1 400 ? -7.418 -21.906 -10.844 1 94.81 400 THR B O 1
ATOM 6419 N N . MET B 1 401 ? -6.121 -23.594 -10.242 1 93.5 401 MET B N 1
ATOM 6420 C CA . MET B 1 401 ? -5.195 -22.719 -9.523 1 93.5 401 MET B CA 1
ATOM 6421 C C . MET B 1 401 ? -4.551 -21.703 -10.461 1 93.5 401 MET B C 1
ATOM 6423 O O . MET B 1 401 ? -4.359 -20.547 -10.094 1 93.5 401 MET B O 1
ATOM 6427 N N . GLU B 1 402 ? -4.215 -22.078 -11.664 1 92.25 402 GLU B N 1
ATOM 6428 C CA . GLU B 1 402 ? -3.617 -21.203 -12.664 1 92.25 402 GLU B CA 1
ATOM 6429 C C . GLU B 1 402 ? -4.535 -20.016 -12.984 1 92.25 402 GLU B C 1
ATOM 6431 O O . GLU B 1 402 ? -4.066 -18.891 -13.18 1 92.25 402 GLU B O 1
ATOM 6436 N N . ASP B 1 403 ? -5.793 -20.297 -13.062 1 94.5 403 ASP B N 1
ATOM 6437 C CA . ASP B 1 403 ? -6.762 -19.234 -13.32 1 94.5 403 ASP B CA 1
ATOM 6438 C C . ASP B 1 403 ? -6.688 -18.156 -12.242 1 94.5 403 ASP B C 1
ATOM 6440 O O . ASP B 1 403 ? -6.73 -16.969 -12.539 1 94.5 403 ASP B O 1
ATOM 6444 N N . VAL B 1 404 ? -6.613 -18.641 -11.031 1 95.44 404 VAL B N 1
ATOM 6445 C CA . VAL B 1 404 ? -6.594 -17.719 -9.898 1 95.44 404 VAL B CA 1
ATOM 6446 C C . VAL B 1 404 ? -5.285 -16.922 -9.898 1 95.44 404 VAL B C 1
ATOM 6448 O O . VAL B 1 404 ? -5.289 -15.719 -9.664 1 95.44 404 VAL B O 1
ATOM 6451 N N . ILE B 1 405 ? -4.199 -17.594 -10.195 1 94.44 405 ILE B N 1
ATOM 6452 C CA . ILE B 1 405 ? -2.891 -16.953 -10.211 1 94.44 405 ILE B CA 1
ATOM 6453 C C . ILE B 1 405 ? -2.836 -15.922 -11.344 1 94.44 405 ILE B C 1
ATOM 6455 O O . ILE B 1 405 ? -2.223 -14.867 -11.203 1 94.44 405 ILE B O 1
ATOM 6459 N N . GLU B 1 406 ? -3.439 -16.203 -12.438 1 95 406 GLU B N 1
ATOM 6460 C CA . GLU B 1 406 ? -3.506 -15.258 -13.547 1 95 406 GLU B CA 1
ATOM 6461 C C . GLU B 1 406 ? -4.211 -13.977 -13.133 1 95 406 GLU B C 1
ATOM 6463 O O . GLU B 1 406 ? -3.787 -12.875 -13.5 1 95 406 GLU B O 1
ATOM 6468 N N . GLU B 1 407 ? -5.273 -14.156 -12.422 1 94.88 407 GLU B N 1
ATOM 6469 C CA . GLU B 1 407 ? -5.973 -12.984 -11.906 1 94.88 407 GLU B CA 1
ATOM 6470 C C . GLU B 1 407 ? -5.09 -12.195 -10.945 1 94.88 407 GLU B C 1
ATOM 6472 O O . GLU B 1 407 ? -5.102 -10.961 -10.953 1 94.88 407 GLU B O 1
ATOM 6477 N N . LEU B 1 408 ? -4.387 -12.891 -10.141 1 94.69 408 LEU B N 1
ATOM 6478 C CA . LEU B 1 408 ? -3.484 -12.266 -9.18 1 94.69 408 LEU B CA 1
ATOM 6479 C C . LEU B 1 408 ? -2.375 -11.5 -9.891 1 94.69 408 LEU B C 1
ATOM 6481 O O . LEU B 1 408 ? -2.066 -10.359 -9.523 1 94.69 408 LEU B O 1
ATOM 6485 N N . LEU B 1 409 ? -1.804 -12.102 -10.914 1 93.88 409 LEU B N 1
ATOM 6486 C CA . LEU B 1 409 ? -0.69 -11.508 -11.641 1 93.88 409 LEU B CA 1
ATOM 6487 C C . LEU B 1 409 ? -1.19 -10.477 -12.648 1 93.88 409 LEU B C 1
ATOM 6489 O O . LEU B 1 409 ? -0.408 -9.672 -13.156 1 93.88 409 LEU B O 1
ATOM 6493 N N . GLN B 1 410 ? -2.422 -10.547 -12.969 1 91.69 410 GLN B N 1
ATOM 6494 C CA . GLN B 1 410 ? -3.051 -9.695 -13.977 1 91.69 410 GLN B CA 1
ATOM 6495 C C . GLN B 1 410 ? -2.416 -9.914 -15.344 1 91.69 410 GLN B C 1
ATOM 6497 O O . GLN B 1 410 ? -2.24 -8.961 -16.109 1 91.69 410 GLN B O 1
ATOM 6502 N N . GLU B 1 411 ? -1.891 -11.047 -15.469 1 88.5 411 GLU B N 1
ATOM 6503 C CA . GLU B 1 411 ? -1.274 -11.477 -16.719 1 88.5 411 GLU B CA 1
ATOM 6504 C C . GLU B 1 411 ? -1.58 -12.938 -17.016 1 88.5 411 GLU B C 1
ATOM 6506 O O . GLU B 1 411 ? -1.817 -13.727 -16.094 1 88.5 411 GLU B O 1
ATOM 6511 N N . GLU B 1 412 ? -1.523 -13.273 -18.281 1 85.81 412 GLU B N 1
ATOM 6512 C CA . GLU B 1 412 ? -1.743 -14.664 -18.672 1 85.81 412 GLU B CA 1
ATOM 6513 C C . GLU B 1 412 ? -0.487 -15.508 -18.453 1 85.81 412 GLU B C 1
ATOM 6515 O O . GLU B 1 412 ? 0.631 -14.992 -18.531 1 85.81 412 GLU B O 1
ATOM 6520 N N . ILE B 1 413 ? -0.737 -16.734 -18.078 1 84.44 413 ILE B N 1
ATOM 6521 C CA . ILE B 1 413 ? 0.343 -17.719 -17.969 1 84.44 413 ILE B CA 1
ATOM 6522 C C . ILE B 1 413 ? 0.238 -18.719 -19.125 1 84.44 413 ILE B C 1
ATOM 6524 O O . ILE B 1 413 ? -0.74 -19.469 -19.219 1 84.44 413 ILE B O 1
ATOM 6528 N N . PHE B 1 414 ? 1.27 -18.797 -19.891 1 82.12 414 PHE B N 1
ATOM 6529 C CA . PHE B 1 414 ? 1.269 -19.719 -21.016 1 82.12 414 PHE B CA 1
ATOM 6530 C C . PHE B 1 414 ? 2.004 -21.016 -20.656 1 82.12 414 PHE B C 1
ATOM 6532 O O . PHE B 1 414 ? 2.977 -20.984 -19.906 1 82.12 414 PHE B O 1
ATOM 6539 N N . ASP B 1 415 ? 1.427 -22.078 -21.188 1 79.12 415 ASP B N 1
ATOM 6540 C CA . ASP B 1 415 ? 2.047 -23.375 -20.969 1 79.12 415 ASP B CA 1
ATOM 6541 C C . ASP B 1 415 ? 2.99 -23.734 -22.125 1 79.12 415 ASP B C 1
ATOM 6543 O O . ASP B 1 415 ? 2.871 -23.172 -23.219 1 79.12 415 ASP B O 1
ATOM 6547 N N . GLU B 1 416 ? 3.803 -24.641 -21.859 1 75.5 416 GLU B N 1
ATOM 6548 C CA . GLU B 1 416 ? 4.797 -25.062 -22.844 1 75.5 416 GLU B CA 1
ATOM 6549 C C . GLU B 1 416 ? 4.133 -25.672 -24.078 1 75.5 416 GLU B C 1
ATOM 6551 O O . GLU B 1 416 ? 4.699 -25.641 -25.172 1 75.5 416 GLU B O 1
ATOM 6556 N N . THR B 1 417 ? 3.01 -26.203 -23.828 1 71.69 417 THR B N 1
ATOM 6557 C CA . THR B 1 417 ? 2.354 -26.875 -24.953 1 71.69 417 THR B CA 1
ATOM 6558 C C . THR B 1 417 ? 1.309 -25.969 -25.594 1 71.69 417 THR B C 1
ATOM 6560 O O . THR B 1 417 ? 0.613 -26.375 -26.531 1 71.69 417 THR B O 1
ATOM 6563 N N . ASP B 1 418 ? 1.225 -24.688 -25 1 69.56 418 ASP B N 1
ATOM 6564 C CA . ASP B 1 418 ? 0.269 -23.734 -25.578 1 69.56 418 ASP B CA 1
ATOM 6565 C C . ASP B 1 418 ? 0.769 -23.203 -26.922 1 69.56 418 ASP B C 1
ATOM 6567 O O . ASP B 1 418 ? 1.973 -23.031 -27.109 1 69.56 418 ASP B O 1
ATOM 6571 N N . HIS B 1 419 ? 0.065 -23.25 -27.906 1 54.91 419 HIS B N 1
ATOM 6572 C CA . HIS B 1 419 ? 0.414 -22.75 -29.234 1 54.91 419 HIS B CA 1
ATOM 6573 C C . HIS B 1 419 ? 0.147 -21.25 -29.328 1 54.91 419 HIS B C 1
ATOM 6575 O O . HIS B 1 419 ? -0.92 -20.781 -28.938 1 54.91 419 HIS B O 1
ATOM 6581 N N . HIS B 1 420 ? 1.226 -20.375 -29.188 1 50.5 420 HIS B N 1
ATOM 6582 C CA . HIS B 1 420 ? 1.062 -18.938 -29.266 1 50.5 420 HIS B CA 1
ATOM 6583 C C . HIS B 1 420 ? 0.736 -18.484 -30.703 1 50.5 420 HIS B C 1
ATOM 6585 O O . HIS B 1 420 ? 1.389 -18.922 -31.656 1 50.5 420 HIS B O 1
ATOM 6591 N N . PHE B 1 421 ? -0.459 -18.047 -31.016 1 38.94 421 PHE B N 1
ATOM 6592 C CA . PHE B 1 421 ? -0.666 -17.391 -32.281 1 38.94 421 PHE B CA 1
ATOM 6593 C C . PHE B 1 421 ? -0.121 -15.969 -32.25 1 38.94 421 PHE B C 1
ATOM 6595 O O . PHE B 1 421 ? -0.464 -15.188 -31.375 1 38.94 421 PHE B O 1
ATOM 6602 N N . GLU B 1 422 ? 1.121 -15.766 -32.5 1 37.09 422 GLU B N 1
ATOM 6603 C CA . GLU B 1 422 ? 1.485 -14.383 -32.812 1 37.09 422 GLU B CA 1
ATOM 6604 C C . GLU B 1 422 ? 0.509 -13.75 -33.781 1 37.09 422 GLU B C 1
ATOM 6606 O O . GLU B 1 422 ? 0.219 -14.328 -34.844 1 37.09 422 GLU B O 1
ATOM 6611 N N . ASP B 1 423 ? -0.453 -13.039 -33.375 1 32.62 423 ASP B N 1
ATOM 6612 C CA . ASP B 1 423 ? -1.053 -12.156 -34.375 1 32.62 423 ASP B CA 1
ATOM 6613 C C . ASP B 1 423 ? 0.02 -11.43 -35.188 1 32.62 423 ASP B C 1
ATOM 6615 O O . ASP B 1 423 ? 0.866 -10.734 -34.594 1 32.62 423 ASP B O 1
ATOM 6619 N N . SER B 1 424 ? 0.492 -11.938 -36.312 1 28.52 424 SER B N 1
ATOM 6620 C CA . SER B 1 424 ? 0.929 -11.008 -37.344 1 28.52 424 SER B CA 1
ATOM 6621 C C . SER B 1 424 ? -0.153 -9.977 -37.625 1 28.52 424 SER B C 1
ATOM 6623 O O . SER B 1 424 ? -1.339 -10.312 -37.688 1 28.52 424 SER B O 1
#

Foldseek 3Di:
DLQAPPPPDPVVVVLVVLLVVLLQQLLQLQQLLLLLLVDALVVLVCCLVDNDPVLVLLSVLSNVLCQLPQLLNLLSVVSNCVSLVVNCVSQSNHDDDPVSVVVSVVSSCVRNHDVSNVVSNVVVSVSSSVCSVVSVVSSVVCVVPSVVVSVVCCVVVNGPDRDDDDLVRVLVVLVCLEPVVVNPHDDHPQRSLLVNLVSVLQVDWQLRLFDWLVPAAAEEQQFWQAPVVLVVVVLVPDQKHFYAYPDSFRTAFIDGNVQCVPPDRVVRHGNNPGWTFGAAEDERGHRLVVVLVVCVVPLFQKHFYKYFDPPPPPPPPPPDDDDPPPPPPDDDDDPDPDDDDPPPCPPPPDPPPPPPPVPDPPPPPPPVPDDPPSCVRTDDPPPDPRDDPDPGMTGTGMDGSQSSVCSSSVHHDDDPSRDDPPPD/DLQAPPPPDPVVVVLVVLLVVLLQQLLQLQQLLLLLLVDALVNLVCCLVDNDPVLVLLSVLSNVLCQLPQLLNLLSVVSNCVSLVVNCVSQSNHDPDPVSVVVSVVSSCVRNHDVSNVVSNVVVSVSSSVCSVVSVVSSVVCVVPSVVVSVVCCVVVNGDDRDDDDLVRVLVVLVCLEPVVVNPHDDHPQRSLLVNLVSVLQVDWQLRQFDWLVPAAAEEQQFWQAPVVLVVVVLVPDQKHFYAYPDSFHTAFIDGNVQCVPPDRVVRHGNNPGWTFGAAEDERGHRLVVVLVVCVVPLFQKHWYKYFDPPPPVPPPPPDPDDPDDPDPDDDDDDDPDDDDPPPPPPPPDPPPPDPPVPDPPPPPPPVPDDPPNCVRTDDPPPDPRDDPDPGMTGTGMDGSQSSVCSSSVHHDDDPSDDDPPPD